Protein AF-0000000080857576 (afdb_homodimer)

Radius of gyration: 41.0 Å; Cα contacts (8 Å, |Δi|>4): 1758; chains: 2; bounding box: 141×109×127 Å

Sequence (1362 aa):
VTTAASSNSSLRTFVSGPEVLSAEVYWALDVMGNHGSFNSCNGKGQLFHLMFPDSNIASKFTCGEDKAAYLTTFGIAPHFSSLLLSKVKNASDYVLLFDESLNRPLQSKQLDVHVRFWDGDHVSTRFFDSHFLGHACADDLYKPLRTNCNTVGIHGILQLSMDGPNVNLKLFDMLSRDLEEETGSKLLYIGSCGLHVMHNAFKAGSNTTTWDIEHTLSCLYWLFKDSPARRDDYTKVTGSTVFPLRYCQHRWLENVTVLERAITIWPQIQTYVANVNASKLPHPKNKSFESVEKACTDPMFLVKANIFLSVAQECQPFLIKYQTDKPMLPFLADDLFTTLIHLLQRFTAVKLFSEDFKDRSNHKDASLINIGFVADKQLSELKVRKKVSEQDVLIVRKETKEFLVTALTKLLEKCPLKYTLVRNLAWLDPQKIKEKPSLCEKQLRLCLQIISSAGKVRENKCDTILNQFRDFAVICKTSEEASEWPTGAHSRLDTFFHAQLAKEHAFKDLWEIVQKVLLLSHGQASVERGFSVNKNITVTNMKERTLIAQRVIVDHLHHVGGVTNVGMTKELLQSAGCARQRYHAYLYEENKKREHTQQTKKRQVLQDEVDQMKMKRSKLQTNINALLTSADELAIEAEASDKISVLAKSNALRKAAKDKEQELKKYDKNIEKKTNEMKQLVTTAASSNSSLRTFVSGPEVLSAEVYWALDVMGNHGSFNSCNGKGQLFHLMFPDSNIASKFTCGEDKAAYLTTFGIAPHFSSLLLSKVKNASDYVLLFDESLNRPLQSKQLDVHVRFWDGDHVSTRFFDSHFLGHACADDLYKPLRTNCNTVGIHGILQLSMDGPNVNLKLFDMLSRDLEEETGSKLLYIGSCGLHVMHNAFKAGSNTTTWDIEHTLSCLYWLFKDSPARRDDYTKVTGSTVFPLRYCQHRWLENVTVLERAITIWPQIQTYVANVNASKLPHPKNKSFESVEKACTDPMFLVKANIFLSVAQECQPFLIKYQTDKPMLPFLADDLFTTLIHLLQRFTAVKLFSEDFKDRSNHKDASLINIGFVADKQLSELKVRKKVSEQDVLIVRKETKEFLVTALTKLLEKCPLKYTLVRNLAWLDPQKIKEKPSLCEKQLRLCLQIISSAGKVRENKCDTILNQFRDFAVICKTSEEASEWPTGAHSRLDTFFHAQLAKEHAFKDLWEIVQKVLLLSHGQASVERGFSVNKNITVTNMKERTLIAQRVIVDHLHHVGGVTNVGMTKELLQSAGCARQRYHAYLYEENKKREHTQQTKKRQVLQDEVDQMKMKRSKLQTNINALLTSADELAIEAEASDKISVLAKSNALRKAAKDKEQELKKYDKNIEKKTNEMKQL

Nearest PDB structures (foldseek):
  4d1q-assembly1_A-2  TM=6.466E-01  e=1.929E-08  Musca domestica
  8sjd-assembly1_A  TM=6.691E-01  e=4.372E-08  Musca domestica
  8sjd-assembly1_A  TM=6.931E-01  e=2.060E-08  Musca domestica
  4d1q-assembly1_A-2  TM=6.461E-01  e=1.974E-08  Musca domestica

Organism: Culter alburnus (NCBI:txid194366)

pLDDT: mean 89.02, std 11.21, range [24.23, 98.31]

InterPro domains:
  IPR012337 Ribonuclease H-like superfamily [SSF53098] (91-538)

Solvent-accessible surface area (backbone atoms only — not comparable to full-atom values): 72018 Å² total; per-residue (Å²): 133,82,80,75,78,74,76,78,72,79,76,75,76,79,73,53,74,65,55,41,50,51,26,46,50,53,48,45,45,43,36,48,68,61,42,50,60,50,70,65,28,49,64,42,30,62,45,38,26,69,42,31,69,74,20,68,45,30,64,67,36,78,44,34,31,67,56,38,46,34,30,39,45,46,4,46,19,53,47,53,51,51,52,49,48,53,50,52,53,70,27,74,50,34,24,42,35,48,51,73,44,78,35,64,69,72,44,28,28,34,34,41,34,30,39,27,33,63,60,86,58,34,65,45,76,41,71,70,50,68,45,78,39,43,66,72,50,39,69,64,53,40,52,59,52,51,50,53,35,58,72,62,42,64,85,29,53,43,32,76,40,37,60,73,51,67,51,49,50,51,32,49,51,54,51,37,52,53,39,31,72,72,70,64,28,47,60,56,77,56,64,40,25,50,58,57,41,50,51,51,11,51,50,56,7,58,64,71,40,90,75,58,58,70,57,42,43,37,23,51,20,57,56,48,53,77,27,22,42,55,45,39,50,44,26,69,76,58,68,47,89,80,74,60,45,78,63,51,92,84,43,71,84,48,48,55,60,34,49,54,47,43,64,70,45,40,68,48,50,49,51,46,51,51,37,31,75,68,64,76,37,82,73,82,87,47,70,35,51,54,48,48,51,54,49,66,70,41,88,55,42,66,35,54,50,37,30,53,44,45,57,46,61,59,51,43,60,60,49,61,68,58,60,49,80,65,57,52,51,42,52,43,40,61,53,50,49,52,47,50,48,58,59,46,57,32,42,28,81,67,62,88,89,46,84,54,72,79,38,69,86,54,40,51,54,59,87,63,40,59,53,43,69,69,20,49,53,50,49,50,51,35,43,74,67,63,74,48,54,72,64,54,54,49,50,55,35,46,42,49,48,51,22,49,51,45,17,49,52,49,31,64,72,63,36,38,69,76,29,67,59,41,62,29,34,40,44,71,34,56,64,44,28,51,74,38,44,71,59,24,50,52,23,45,52,56,37,48,51,54,40,29,73,26,56,77,41,64,72,83,48,51,62,56,27,53,50,34,44,53,54,45,38,56,49,42,59,71,34,66,69,44,67,38,58,63,81,42,100,43,81,43,61,48,47,45,49,38,73,68,29,69,83,34,77,84,30,48,66,39,37,53,53,49,53,54,59,53,49,50,69,62,52,61,46,65,59,55,51,48,55,57,51,46,71,58,58,63,50,79,85,57,52,67,67,51,52,47,19,50,49,42,43,38,44,50,30,64,71,60,69,33,66,86,60,59,75,90,43,71,67,52,52,49,35,37,68,45,2,63,60,49,42,52,51,48,52,52,51,48,50,50,48,49,53,47,47,51,50,48,47,53,39,43,54,47,44,49,53,42,47,52,50,48,52,52,46,51,52,52,51,49,50,35,53,50,31,48,50,51,18,49,52,29,40,52,48,17,70,71,66,72,40,67,69,43,38,52,52,17,50,50,32,46,50,51,30,51,54,50,49,55,53,46,52,52,50,52,52,52,42,50,53,48,52,50,52,49,71,72,102,136,81,82,76,79,76,73,79,71,78,78,74,76,81,72,51,73,64,54,38,48,50,25,46,50,54,48,44,46,43,36,49,66,62,43,50,60,52,71,64,27,51,65,41,30,62,45,37,26,69,42,30,69,74,18,67,44,30,64,66,36,78,44,36,31,67,53,39,46,34,30,40,43,46,4,46,19,53,47,54,51,52,52,50,49,53,50,50,54,70,27,76,48,35,24,41,34,47,51,73,46,78,35,64,69,74,44,29,26,33,35,41,33,31,40,28,31,61,60,86,56,34,66,44,76,42,70,69,47,69,47,78,39,45,66,70,49,38,68,63,53,40,52,60,52,50,50,52,35,59,72,62,40,66,84,29,54,45,33,75,38,37,61,73,49,70,51,50,50,51,32,49,51,53,51,37,51,51,40,32,73,72,70,64,29,47,59,57,76,55,64,40,27,51,59,59,41,51,50,51,11,50,51,55,7,58,65,71,40,90,74,57,57,68,59,40,42,36,23,50,20,57,57,45,54,75,28,23,41,56,47,39,52,44,26,69,75,57,70,48,91,80,73,61,46,80,62,52,90,85,43,71,84,47,48,57,62,33,48,52,48,45,64,70,44,38,68,49,50,49,50,46,50,52,36,31,73,68,65,76,38,82,72,82,87,47,70,34,53,53,50,48,52,54,49,64,70,38,88,56,43,66,35,54,49,36,30,54,44,47,56,46,61,59,52,43,58,60,49,60,68,59,59,48,79,65,57,53,50,42,52,43,38,60,55,49,50,51,46,50,47,59,59,44,56,30,41,27,81,66,63,88,89,47,85,53,74,79,39,70,86,53,40,51,55,59,87,63,41,59,52,44,68,69,21,47,52,49,50,51,52,34,44,74,69,64,75,48,53,72,64,54,54,50,47,54,35,46,42,50,46,50,22,48,52,44,18,50,54,49,29,64,72,64,36,39,66,76,29,67,60,41,60,28,33,40,43,72,34,57,62,44,29,50,75,38,44,70,60,23,50,53,23,43,51,56,38,48,51,54,41,30,73,26,55,76,43,63,72,85,47,52,62,56,25,55,52,34,44,56,54,45,38,56,49,42,60,72,34,65,70,44,66,38,59,63,82,44,98,43,80,42,61,49,47,45,48,39,73,68,27,67,83,35,75,84,28,48,67,40,38,54,53,50,52,56,59,53,49,51,68,60,52,61,42,65,57,55,52,49,55,57,49,44,70,59,58,64,50,78,84,57,53,69,66,51,51,48,20,49,49,44,44,38,44,50,29,64,70,60,70,32,65,85,59,58,76,90,41,72,68,52,53,50,36,37,68,44,1,63,60,48,42,52,52,48,52,50,51,50,52,51,47,47,54,49,46,52,51,47,47,53,40,44,52,47,45,49,53,41,47,52,49,48,51,54,45,52,51,52,50,50,51,34,51,50,32,46,50,52,19,50,52,30,41,53,48,17,70,71,65,72,41,68,69,44,38,52,51,19,50,50,33,46,52,53,29,52,53,50,48,54,52,47,52,53,50,51,52,51,43,49,51,49,52,52,54,50,71,71,103

Foldseek 3Di:
DPPPPPPPPPPPPPPDPLNLLVVLLLVLLVCLQQLHALQVQPPQLVVQCVVCVVDPSSVPRDRHSVLSLLLLLQFQLVVLLVVVLVQLLPFQAKEKEWDWDQQVLVRWIKIWIWIWGDDDLAIDIFTHFIDTHHDDALVNVLVVVVVSCVSNPVQRYAAYAAADDPRVVVNQVVSQVVSCVPPVFGHDDLFYFLLVLLLVLLVQLVVLDPLCLLVLLQLQQVVPPPPPVLLVLLCVQQVDNQGADHRDSVPLLCLLVRLVSCLVCVVSLLRSLVCCVVVVDPDPPDPSSVSNNVLSVDLCNSLLSVLSNVLSVLSNVLNVVQLDFFLCLLCNLVSVLVSLVVLLVQWFPDDDPPPCSLPPVRTDDLVRRDSDDVSVVSVVVCVVVVVDDPVRSSVSSVSSVSSSSSSSVSCVVRPSNVDLLSNLSNLLQLVCLQVPVPSSLVSLLSNCVVCVSSVNDPPVCSVLLSVLSVVVSVVSNPDPLSVCPPVDPHVGSSSVCCVVQVPDPSNVSNVSVVSSSSSDGNHDSVVVVLVVSSVSNDDNPDDSSSSRSSSSSNRVQVVQVHSVSDDPDPSSSVSSVCSVVVVVVVVVVVVVVVVVVVLVVLLVVLVVVLVVLVVVLVVLVVLLVVLLVVLVVLVVVCVVPVDVVSNVVSVVSNVVSVVSVVVSVVSVVVSVVSVVVSVVD/DPPPPPPPPPPPPPPDPLNLLVVLLLVLLVCLQQLHALQVQPPQLVVQCVVCVVDPSSVPRDRHSVLSLLLLLQFQLVVLLVVVLVQLLPFQAKEKEWDWDQQVLVRWIKIWIWIWGDDDLAIDIFTHFIDTHHDDALVNVLVVVVVSCVSNPVQRYAAYAAADDPRVVVNQVVSQVVSCVPHVFGHDDLFYFLLVLLLVLLVQLVVLDPLCLLVLLQLQQVVPPPPPVLLVLLCVQQVDNQGADHRDSVPLLCLLVRLVSCLVCVVSLLRSLVCCVVVVDPDPPDPSSVSNNVLSVDLCNSLLSVLSNVLSVLSNVLNVVQLDFFLDLLCNLVSVLVSLVVLLVQWFPDDDPPPCSLPPVRTDDLVRGDSDDVSVVSVVVCVVVVVDDPVRSSVSSVSSVSSSSSSSVSCVVRPSNVDLLSNLSNLLQLVCLQVPVPSSLVSLLSNCVSCVSSVNDPPVCSVLLSVLSVVVSVVSNVDPLSVCPPVDPHVGSSSVCCVVAVPDPSNVSNVSVVSSSSSDRSRDSPVVVLVVSSVSNDDNPDDSSSSRSSSSSNSVQVVQVHSVSDDPDPSSSVSSVCSVVVVVVVVVVVVVVVVVVVLVVLLVVLVVVLVVLVVVLVVLVVLLVVLLVVLVVLVVVCVVPVDVVSNVVSVVSNVVSVVSVVVSVVSVVVSVVSVVVSVVD

Secondary structure (DSSP, 8-state):
----------------HHHHHHHHHHHHHHHHHTT--GGGGTTHHHHHHHH-TT-HHHHH----HHHHHHHIIIIIHHHHHHHHHHHHHHSS-EEEEEEEEEETTTTEEEEEEEEEEEETTEEEEEEEEEEEESS--HHHHHHHHHHHHHHH-GGGEEEEE----HHHHHHHHHHHHHHHHHHS-------S-HHHHHHHHHHHHHHTSS--HHHHHHHHHHHHTT-HHHHHHHHHHH-----PPP--TT-GGGHHHHHHHHHHHHHHHHHHHHHHHTTSS----SHHHHHHHHHHH-TTHHHHHHHHHHHHHHHHHHHHHHSSSS--HHHHHHHHHHHHHHHHHTTB-PPTT-GGGG-GGGBPPGGG----HHHHHHHHHHHHTTSS-HHHHHHHHHHHHHHHHHHHHHHHHH-GGGSHHHHTGGGG-HHHHHH-HHHHHHHHHHHHHHHHHTTSS-GGGHHHHHHHHHHHHHHHHH-HHHHTTTTSS---HHHHHHHHHTT-GGGHHHHHHHHHHHH-----HHHHHHHHHHHHH--TT--HHHHHHHHHHHHHHHHHTSGGG----HHHHHHHHTHHHHHHHHHHHHHHHHHHHHHHHHHHHHHHHHHHHHHHHHHHHHHHHHHHHHHHHHHHHHHHHT-HHHHHHHHHHHHHHHHHHHHHHHHHHHHHHHHHHHHH-/----------------HHHHHHHHHHHHHHHHHTT--GGGGTTHHHHHHHH-TT-HHHHH----HHHHHHHIIIIIHHHHHHHHHHHHHHSS-EEEEEEEEEETTTTEEEEEEEEEEEETTEEEEEEEEEEEESS--HHHHHHHHHHHHHHH-GGGEEEEE----HHHHHHHHHHHHHHHHHHS-------S-HHHHHHHHHHHHHHTSS--HHHHHHHHHHHHTT-HHHHHHHHHHH-----PPP--TT-GGGHHHHHHHHHHHHHHHHHHHHHHHTTSS----SHHHHHHHHHHH-TTHHHHHHHHHHHHHHHHHHHHHTSSSS--HHHHHHHHHHHHHHHHTTTB-PPTT-GGGG-GGGBPPGGG----HHHHHHHHHHHHTTSS-HHHHHHHHHHHHHHHHHHHHHHHHH-GGGSHHHHTGGGG-HHHHHH-HHHHHHHHHHHHHHHHHTTSS-GGGHHHHHHHHHHHHHHHHH-HHHHTTTTSS---HHHHHHHHHTT-GGGHHHHHHHHHHHH-----HHHHHHHHHHHHH--TT--HHHHHHHHHHHHHHHHHTSGGG----HHHHHHHHTHHHHHHHHHHHHHHHHHHHHHHHHHHHHHHHHHHHHHHHHHHHHHHHHHHHHHHHHHHHHHHHT-HHHHHHHHHHHHHHHHHHHHHHHHHHHHHHHHHHHHH-

Structure (mmCIF, N/CA/C/O backbone):
data_AF-0000000080857576-model_v1
#
loop_
_entity.id
_entity.type
_entity.pdbx_description
1 polymer 'Uncharacterized protein'
#
loop_
_atom_site.group_PDB
_atom_site.id
_atom_site.type_symbol
_atom_site.label_atom_id
_atom_site.label_alt_id
_atom_site.label_comp_id
_atom_site.label_asym_id
_atom_site.label_entity_id
_atom_site.label_seq_id
_atom_site.pdbx_PDB_ins_code
_atom_site.Cartn_x
_atom_site.Cartn_y
_atom_site.Cartn_z
_atom_site.occupancy
_atom_site.B_iso_or_equiv
_atom_site.auth_seq_id
_atom_site.auth_comp_id
_atom_site.auth_asym_id
_atom_site.auth_atom_id
_atom_site.pdbx_PDB_model_num
ATOM 1 N N . VAL A 1 1 ? -77.75 -5.25 12.602 1 25.16 1 VAL A N 1
ATOM 2 C CA . VAL A 1 1 ? -76.688 -6.23 12.672 1 25.16 1 VAL A CA 1
ATOM 3 C C . VAL A 1 1 ? -75.375 -5.543 12.422 1 25.16 1 VAL A C 1
ATOM 5 O O . VAL A 1 1 ? -75.125 -5.008 11.336 1 25.16 1 VAL A O 1
ATOM 8 N N . THR A 1 2 ? -74.812 -4.836 13.344 1 27.95 2 THR A N 1
ATOM 9 C CA . THR A 1 2 ? -73.75 -3.861 13.406 1 27.95 2 THR A CA 1
ATOM 10 C C . THR A 1 2 ? -72.375 -4.508 13.031 1 27.95 2 THR A C 1
ATOM 12 O O . THR A 1 2 ? -72 -5.508 13.633 1 27.95 2 THR A O 1
ATOM 15 N N . THR A 1 3 ? -72 -4.434 11.695 1 27.64 3 THR A N 1
ATOM 16 C CA . THR A 1 3 ? -70.938 -5.117 11.008 1 27.64 3 THR A CA 1
ATOM 17 C C . THR A 1 3 ? -69.562 -4.812 11.672 1 27.64 3 THR A C 1
ATOM 19 O O . THR A 1 3 ? -69.188 -3.65 11.766 1 27.64 3 THR A O 1
ATOM 22 N N . ALA A 1 4 ? -69.125 -5.582 12.711 1 25.53 4 ALA A N 1
ATOM 23 C CA . ALA A 1 4 ? -67.938 -5.562 13.492 1 25.53 4 ALA A CA 1
ATOM 24 C C . ALA A 1 4 ? -66.688 -5.578 12.586 1 25.53 4 ALA A C 1
ATOM 26 O O . ALA A 1 4 ? -66.5 -6.523 11.812 1 25.53 4 ALA A O 1
ATOM 27 N N . ALA A 1 5 ? -66.25 -4.434 12.062 1 28.7 5 ALA A N 1
ATOM 28 C CA . ALA A 1 5 ? -65.062 -4.191 11.203 1 28.7 5 ALA A CA 1
ATOM 29 C C . ALA A 1 5 ? -63.812 -4.844 11.781 1 28.7 5 ALA A C 1
ATOM 31 O O . ALA A 1 5 ? -63.406 -4.555 12.906 1 28.7 5 ALA A O 1
ATOM 32 N N . SER A 1 6 ? -63.625 -6.207 11.516 1 28.27 6 SER A N 1
ATOM 33 C CA . SER A 1 6 ? -62.531 -7.031 11.969 1 28.27 6 SER A CA 1
ATOM 34 C C . SER A 1 6 ? -61.188 -6.328 11.75 1 28.27 6 SER A C 1
ATOM 36 O O . SER A 1 6 ? -60.906 -5.82 10.656 1 28.27 6 SER A O 1
ATOM 38 N N . SER A 1 7 ? -60.688 -5.621 12.719 1 28.7 7 SER A N 1
ATOM 39 C CA . SER A 1 7 ? -59.375 -4.996 12.836 1 28.7 7 SER A CA 1
ATOM 40 C C . SER A 1 7 ? -58.281 -5.934 12.367 1 28.7 7 SER A C 1
ATOM 42 O O . SER A 1 7 ? -58.094 -7.02 12.922 1 28.7 7 SER A O 1
ATOM 44 N N . ASN A 1 8 ? -58.125 -6.109 11.047 1 27.02 8 ASN A N 1
ATOM 45 C CA . ASN A 1 8 ? -57.062 -6.852 10.398 1 27.02 8 ASN A CA 1
ATOM 46 C C . ASN A 1 8 ? -55.719 -6.562 11.062 1 27.02 8 ASN A C 1
ATOM 48 O O . ASN A 1 8 ? -55.219 -5.438 11.008 1 27.02 8 ASN A O 1
ATOM 52 N N . SER A 1 9 ? -55.406 -7.062 12.242 1 30.61 9 SER A N 1
ATOM 53 C CA . SER A 1 9 ? -54.156 -7.09 12.969 1 30.61 9 SER A CA 1
ATOM 54 C C . SER A 1 9 ? -52.969 -7.375 12.039 1 30.61 9 SER A C 1
ATOM 56 O O . SER A 1 9 ? -53.031 -8.32 11.25 1 30.61 9 SER A O 1
ATOM 58 N N . SER A 1 10 ? -52.312 -6.371 11.539 1 32.59 10 SER A N 1
ATOM 59 C CA . SER A 1 10 ? -51.062 -6.348 10.773 1 32.59 10 SER A CA 1
ATOM 60 C C . SER A 1 10 ? -50.125 -7.453 11.219 1 32.59 10 SER A C 1
ATOM 62 O O . SER A 1 10 ? -49.719 -7.5 12.383 1 32.59 10 SER A O 1
ATOM 64 N N . LEU A 1 11 ? -50.25 -8.703 10.914 1 28.84 11 LEU A N 1
ATOM 65 C CA . LEU A 1 11 ? -49.375 -9.844 11.141 1 28.84 11 LEU A CA 1
ATOM 66 C C . LEU A 1 11 ? -47.906 -9.445 10.969 1 28.84 11 LEU A C 1
ATOM 68 O O . LEU A 1 11 ? -47.469 -9.195 9.852 1 28.84 11 LEU A O 1
ATOM 72 N N . ARG A 1 12 ? -47.281 -8.656 11.758 1 38.19 12 ARG A N 1
ATOM 73 C CA . ARG A 1 12 ? -45.844 -8.539 11.891 1 38.19 12 ARG A CA 1
ATOM 74 C C . ARG A 1 12 ? -45.156 -9.883 11.656 1 38.19 12 ARG A C 1
ATOM 76 O O . ARG A 1 12 ? -45.406 -10.852 12.383 1 38.19 12 ARG A O 1
ATOM 83 N N . THR A 1 13 ? -44.844 -10.352 10.477 1 40.16 13 THR A N 1
ATOM 84 C CA . THR A 1 13 ? -44.125 -11.562 10.078 1 40.16 13 THR A CA 1
ATOM 85 C C . THR A 1 13 ? -42.938 -11.812 11 1 40.16 13 THR A C 1
ATOM 87 O O . THR A 1 13 ? -42.094 -10.938 11.172 1 40.16 13 THR A O 1
ATOM 90 N N . PHE A 1 14 ? -42.969 -12.633 11.969 1 42.06 14 PHE A N 1
ATOM 91 C CA . PHE A 1 14 ? -41.969 -13.133 12.922 1 42.06 14 PHE A CA 1
ATOM 92 C C . PHE A 1 14 ? -40.688 -13.547 12.211 1 42.06 14 PHE A C 1
ATOM 94 O O . PHE A 1 14 ? -40.719 -14.422 11.344 1 42.06 14 PHE A O 1
ATOM 101 N N . VAL A 1 15 ? -39.875 -12.633 11.836 1 58.25 15 VAL A N 1
ATOM 102 C CA . VAL A 1 15 ? -38.562 -12.922 11.32 1 58.25 15 VAL A CA 1
ATOM 103 C C . VAL A 1 15 ? -37.812 -13.844 12.289 1 58.25 15 VAL A C 1
ATOM 105 O O . VAL A 1 15 ? -37.688 -13.539 13.477 1 58.25 15 VAL A O 1
ATOM 108 N N . SER A 1 16 ? -37.688 -15.102 11.898 1 61.91 16 SER A N 1
ATOM 109 C CA . SER A 1 16 ? -37.062 -16.156 12.695 1 61.91 16 SER A CA 1
ATOM 110 C C . SER A 1 16 ? -35.531 -15.977 12.719 1 61.91 16 SER A C 1
ATOM 112 O O . SER A 1 16 ? -34.969 -15.258 11.898 1 61.91 16 SER A O 1
ATOM 114 N N . GLY A 1 17 ? -34.812 -16.453 13.711 1 73.38 17 GLY A N 1
ATOM 115 C CA . GLY A 1 17 ? -33.406 -16.516 14.023 1 73.38 17 GLY A CA 1
ATOM 116 C C . GLY A 1 17 ? -32.531 -16.891 12.836 1 73.38 17 GLY A C 1
ATOM 117 O O . GLY A 1 17 ? -31.562 -16.203 12.508 1 73.38 17 GLY A O 1
ATOM 118 N N . PRO A 1 18 ? -33.094 -17.734 12.008 1 85.25 18 PRO A N 1
ATOM 119 C CA . PRO A 1 18 ? -32.281 -18.188 10.883 1 85.25 18 PRO A CA 1
ATOM 120 C C . PRO A 1 18 ? -32.219 -17.172 9.742 1 85.25 18 PRO A C 1
AT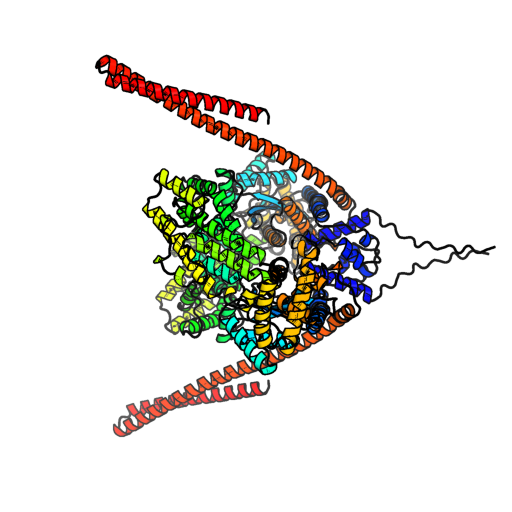OM 122 O O . PRO A 1 18 ? -31.234 -17.109 9.016 1 85.25 18 PRO A O 1
ATOM 125 N N . GLU A 1 19 ? -33.25 -16.375 9.609 1 91 19 GLU A N 1
ATOM 126 C CA . GLU A 1 19 ? -33.25 -15.398 8.531 1 91 19 GLU A CA 1
ATOM 127 C C . GLU A 1 19 ? -32.25 -14.273 8.805 1 91 19 GLU A C 1
ATOM 129 O O . GLU A 1 19 ? -31.578 -13.812 7.887 1 91 19 GLU A O 1
ATOM 134 N N . VAL A 1 20 ? -32.188 -13.891 10 1 94.69 20 VAL A N 1
ATOM 135 C CA . VAL A 1 20 ? -31.234 -12.859 10.375 1 94.69 20 VAL A CA 1
ATOM 136 C C . VAL A 1 20 ? -29.812 -13.391 10.211 1 94.69 20 VAL A C 1
ATOM 138 O O . VAL A 1 20 ? -28.922 -12.688 9.703 1 94.69 20 VAL A O 1
ATOM 141 N N . LEU A 1 21 ? -29.641 -14.633 10.594 1 95.31 21 LEU A N 1
ATOM 142 C CA . LEU A 1 21 ? -28.328 -15.258 10.453 1 95.31 21 LEU A CA 1
ATOM 143 C C . LEU A 1 21 ? -27.938 -15.359 8.984 1 95.31 21 LEU A C 1
ATOM 145 O O . LEU A 1 21 ? -26.766 -15.172 8.633 1 95.31 21 LEU A O 1
ATOM 149 N N . SER A 1 22 ? -28.875 -15.68 8.164 1 96.56 22 SER A N 1
ATOM 150 C CA . SER A 1 22 ? -28.625 -15.75 6.73 1 96.56 22 SER A CA 1
ATOM 151 C C . SER A 1 22 ? -28.141 -14.406 6.191 1 96.56 22 SER A C 1
ATOM 153 O O . SER A 1 22 ? -27.219 -14.352 5.387 1 96.56 22 SER A O 1
ATOM 155 N N . ALA A 1 23 ? -28.781 -13.367 6.625 1 97 23 ALA A N 1
ATOM 156 C CA . ALA A 1 23 ? -28.375 -12.023 6.207 1 97 23 ALA A CA 1
ATOM 157 C C . ALA A 1 23 ? -26.953 -11.703 6.676 1 97 23 ALA A C 1
ATOM 159 O O . ALA A 1 23 ? -26.172 -11.117 5.93 1 97 23 ALA A O 1
ATOM 160 N N . GLU A 1 24 ? -26.656 -12.125 7.852 1 97.31 24 GLU A N 1
ATOM 161 C CA . GLU A 1 24 ? -25.344 -11.867 8.414 1 97.31 24 GLU A CA 1
ATOM 162 C C . GLU A 1 24 ? -24.266 -12.656 7.672 1 97.31 24 GLU A C 1
ATOM 164 O O . GLU A 1 24 ? -23.156 -12.148 7.449 1 97.31 24 GLU A O 1
ATOM 169 N N . VAL A 1 25 ? -24.547 -13.867 7.293 1 97.56 25 VAL A N 1
ATOM 170 C CA . VAL A 1 25 ? -23.609 -14.695 6.543 1 97.56 25 VAL A CA 1
ATOM 171 C C . VAL A 1 25 ? -23.359 -14.086 5.168 1 97.56 25 VAL A C 1
ATOM 173 O O . VAL A 1 25 ? -22.219 -13.984 4.723 1 97.56 25 VAL A O 1
ATOM 176 N N . TYR A 1 26 ? -24.422 -13.633 4.566 1 97.62 26 TYR A N 1
ATOM 177 C CA . TYR A 1 26 ? -24.281 -12.977 3.273 1 97.62 26 TYR A CA 1
ATOM 178 C C . TYR A 1 26 ? -23.375 -11.75 3.389 1 97.62 26 TYR A C 1
ATOM 180 O O . TYR A 1 26 ? -22.516 -11.516 2.533 1 97.62 26 TYR A O 1
ATOM 188 N N . TRP A 1 27 ? -23.578 -11.008 4.41 1 97.06 27 TRP A N 1
ATOM 189 C CA . TRP A 1 27 ? -22.797 -9.781 4.605 1 97.06 27 TRP A CA 1
ATOM 190 C C . TRP A 1 27 ? -21.328 -10.109 4.836 1 97.06 27 TRP A C 1
ATOM 192 O O . TRP A 1 27 ? -20.453 -9.484 4.242 1 97.06 27 TRP A O 1
ATOM 202 N N . ALA A 1 28 ? -21.094 -11.078 5.68 1 97.19 28 ALA A N 1
ATOM 203 C CA . ALA A 1 28 ? -19.719 -11.492 5.945 1 97.19 28 ALA A CA 1
ATOM 204 C C . ALA A 1 28 ? -19.031 -11.945 4.664 1 97.19 28 ALA A C 1
ATOM 206 O O . ALA A 1 28 ? -17.859 -11.609 4.426 1 97.19 28 ALA A O 1
ATOM 207 N N . LEU A 1 29 ? -19.734 -12.68 3.854 1 97.69 29 LEU A N 1
ATOM 208 C CA . LEU A 1 29 ? -19.188 -13.156 2.584 1 97.69 29 LEU A CA 1
ATOM 209 C C . LEU A 1 29 ? -18.875 -11.984 1.66 1 97.69 29 LEU A C 1
ATOM 211 O O . LEU A 1 29 ? -17.844 -12 0.977 1 97.69 29 LEU A O 1
ATOM 215 N N . ASP A 1 30 ? -19.734 -11.039 1.688 1 96 30 ASP A N 1
ATOM 216 C CA . ASP A 1 30 ? -19.531 -9.883 0.82 1 96 30 ASP A CA 1
ATOM 217 C C . ASP A 1 30 ? -18.312 -9.078 1.247 1 96 30 ASP A C 1
ATOM 219 O O . ASP A 1 30 ? -17.547 -8.602 0.403 1 96 30 ASP A O 1
ATOM 223 N N . VAL A 1 31 ? -18.203 -8.867 2.533 1 94.62 31 VAL A N 1
ATOM 224 C CA . VAL A 1 31 ? -17.047 -8.148 3.059 1 94.62 31 VAL A CA 1
ATOM 225 C C . VAL A 1 31 ? -15.766 -8.852 2.641 1 94.62 31 VAL A C 1
ATOM 227 O O . VAL A 1 31 ? -14.797 -8.203 2.229 1 94.62 31 VAL A O 1
ATOM 230 N N . MET A 1 32 ? -15.75 -10.164 2.666 1 94.44 32 MET A N 1
ATOM 231 C CA . MET A 1 32 ? -14.57 -10.93 2.281 1 94.44 32 MET A CA 1
ATOM 232 C C . MET A 1 32 ? -14.367 -10.898 0.77 1 94.44 32 MET A C 1
ATOM 234 O O . MET A 1 32 ? -13.234 -10.781 0.294 1 94.44 32 MET A O 1
ATOM 238 N N . GLY A 1 33 ? -15.438 -11.023 0.051 1 93 33 GLY A N 1
ATOM 239 C CA . GLY A 1 33 ? -15.352 -11.008 -1.401 1 93 33 GLY A CA 1
ATOM 240 C C . GLY A 1 33 ? -14.805 -9.711 -1.956 1 93 33 GLY A C 1
ATOM 241 O O . GLY A 1 33 ? -14.109 -9.711 -2.979 1 93 33 GLY A O 1
ATOM 242 N N . ASN A 1 34 ? -15.109 -8.664 -1.25 1 90.88 34 ASN A N 1
ATOM 243 C CA . ASN A 1 34 ? -14.633 -7.352 -1.674 1 90.88 34 ASN A CA 1
ATOM 244 C C . ASN A 1 34 ? -13.344 -6.961 -0.957 1 90.88 34 ASN A C 1
ATOM 246 O O . ASN A 1 34 ? -12.891 -5.82 -1.053 1 90.88 34 ASN A O 1
ATOM 250 N N . HIS A 1 35 ? -12.836 -7.844 -0.229 1 89.12 35 HIS A N 1
ATOM 251 C CA . HIS A 1 35 ? -11.586 -7.664 0.492 1 89.12 35 HIS A CA 1
ATOM 252 C C . HIS A 1 35 ? -11.672 -6.508 1.479 1 89.12 35 HIS A C 1
ATOM 254 O O . HIS A 1 35 ? -10.727 -5.73 1.624 1 89.12 35 HIS A O 1
ATOM 260 N N . GLY A 1 36 ? -12.82 -6.41 2.119 1 87.38 36 GLY A N 1
ATOM 261 C CA . GLY A 1 36 ? -13.016 -5.363 3.107 1 87.38 36 GLY A CA 1
ATOM 262 C C . GLY A 1 36 ? -12.5 -5.73 4.484 1 87.38 36 GLY A C 1
ATOM 263 O O . GLY A 1 36 ? -12.25 -6.906 4.766 1 87.38 36 GLY A O 1
ATOM 264 N N . SER A 1 37 ? -12.328 -4.711 5.293 1 88.12 37 SER A N 1
ATOM 265 C CA . SER A 1 37 ? -11.93 -4.918 6.68 1 88.12 37 SER A CA 1
ATOM 266 C C . SER A 1 37 ? -13.125 -5.258 7.555 1 88.12 37 SER A C 1
ATOM 268 O O . SER A 1 37 ? -14.25 -4.84 7.27 1 88.12 37 SER A O 1
ATOM 270 N N . PHE A 1 38 ? -12.836 -5.965 8.609 1 92.5 38 PHE A N 1
ATOM 271 C CA . PHE A 1 38 ? -13.906 -6.262 9.547 1 92.5 38 PHE A CA 1
ATOM 272 C C . PHE A 1 38 ? -14.414 -4.984 10.211 1 92.5 38 PHE A C 1
ATOM 274 O O . PHE A 1 38 ? -15.57 -4.914 10.625 1 92.5 38 PHE A O 1
ATOM 281 N N . ASN A 1 39 ? -13.547 -4.008 10.305 1 89.81 39 ASN A N 1
ATOM 282 C CA . ASN A 1 39 ? -13.914 -2.734 10.914 1 89.81 39 ASN A CA 1
ATOM 283 C C . ASN A 1 39 ? -15.047 -2.059 10.141 1 89.81 39 ASN A C 1
ATOM 285 O O . ASN A 1 39 ? -15.812 -1.276 10.711 1 89.81 39 ASN A O 1
ATOM 289 N N . SER A 1 40 ? -15.18 -2.354 8.898 1 90.12 40 SER A N 1
ATOM 290 C CA . SER A 1 40 ? -16.219 -1.748 8.062 1 90.12 40 SER A CA 1
ATOM 291 C C . SER A 1 40 ? -17.594 -2.258 8.438 1 90.12 40 SER A C 1
ATOM 293 O O . SER A 1 40 ? -18.609 -1.685 8.023 1 90.12 40 SER A O 1
ATOM 295 N N . CYS A 1 41 ? -17.594 -3.27 9.211 1 94.56 41 CYS A N 1
ATOM 296 C CA . CYS A 1 41 ? -18.875 -3.857 9.609 1 94.56 41 CYS A CA 1
ATOM 297 C C . CYS A 1 41 ? -19.5 -3.072 10.75 1 94.56 41 CYS A C 1
ATOM 299 O O . CYS A 1 41 ? -20.688 -3.234 11.039 1 94.56 41 CYS A O 1
ATOM 301 N N . ASN A 1 42 ? -18.688 -2.256 11.383 1 92.69 42 ASN A N 1
ATOM 302 C CA . ASN A 1 42 ? -19.219 -1.486 12.5 1 92.69 42 ASN A CA 1
ATOM 303 C C . ASN A 1 42 ? -20.312 -0.517 12.047 1 92.69 42 ASN A C 1
ATOM 305 O O . ASN A 1 42 ? -20.172 0.139 11.016 1 92.69 42 ASN A O 1
ATOM 309 N N . GLY A 1 43 ? -21.391 -0.485 12.797 1 91.62 43 GLY A N 1
ATOM 310 C CA . GLY A 1 43 ? -22.469 0.454 12.555 1 91.62 43 GLY A CA 1
ATOM 311 C C . GLY A 1 43 ? -23.391 0.016 11.438 1 91.62 43 GLY A C 1
ATOM 312 O O . GLY A 1 43 ? -24.312 0.744 11.07 1 91.62 43 GLY A O 1
ATOM 313 N N . LYS A 1 44 ? -23.156 -1.165 10.859 1 94.38 44 LYS A N 1
ATOM 314 C CA . LYS A 1 44 ? -23.969 -1.608 9.719 1 94.38 44 LYS A CA 1
ATOM 315 C C . LYS A 1 44 ? -25.391 -1.938 10.148 1 94.38 44 LYS A C 1
ATOM 317 O O . LYS A 1 44 ? -26.328 -1.778 9.367 1 94.38 44 LYS A O 1
ATOM 322 N N . GLY A 1 45 ? -25.531 -2.422 11.375 1 94 45 GLY A N 1
ATOM 323 C CA . GLY A 1 45 ? -26.875 -2.67 11.867 1 94 45 GLY A CA 1
ATOM 324 C C . GLY A 1 45 ? -27.766 -1.442 11.82 1 94 45 GLY A C 1
ATOM 325 O O . GLY A 1 45 ? -28.875 -1.495 11.289 1 94 45 GLY A O 1
ATOM 326 N N . GLN A 1 46 ? -27.25 -0.367 12.305 1 94.81 46 GLN A N 1
ATOM 327 C CA . GLN A 1 46 ? -27.984 0.891 12.281 1 94.81 46 GLN A CA 1
ATOM 328 C C . GLN A 1 46 ? -28.172 1.394 10.852 1 94.81 46 GLN A C 1
ATOM 330 O O . GLN A 1 46 ? -29.234 1.902 10.5 1 94.81 46 GLN A O 1
ATOM 335 N N . LEU A 1 47 ? -27.188 1.235 10.07 1 96.5 47 LEU A N 1
ATOM 336 C CA . LEU A 1 47 ? -27.25 1.703 8.695 1 96.5 47 LEU A CA 1
ATOM 337 C C . LEU A 1 47 ? -28.328 0.971 7.914 1 96.5 47 LEU A C 1
ATOM 339 O O . LEU A 1 47 ? -29.125 1.599 7.207 1 96.5 47 LEU A O 1
ATOM 343 N N . PHE A 1 48 ? -28.359 -0.378 8.047 1 96.94 48 PHE A N 1
ATOM 344 C CA . PHE A 1 48 ? -29.359 -1.156 7.316 1 96.94 48 PHE A CA 1
ATOM 345 C C . PHE A 1 48 ? -30.766 -0.83 7.797 1 96.94 48 PHE A C 1
ATOM 347 O O . PHE A 1 48 ? -31.719 -0.844 7.008 1 96.94 48 PHE A O 1
ATOM 354 N N . HIS A 1 49 ? -30.875 -0.532 9.031 1 95.56 49 HIS A N 1
ATOM 355 C CA . HIS A 1 49 ? -32.188 -0.108 9.547 1 95.56 49 HIS A CA 1
ATOM 356 C C . HIS A 1 49 ? -32.625 1.188 8.891 1 95.56 49 HIS A C 1
ATOM 358 O O . HIS A 1 49 ? -33.812 1.355 8.594 1 95.56 49 HIS A O 1
ATOM 364 N N . LEU A 1 50 ? -31.688 2.088 8.656 1 95.81 50 LEU A N 1
ATOM 365 C CA . LEU A 1 50 ? -31.984 3.373 8.039 1 95.81 50 LEU A CA 1
ATOM 366 C C . LEU A 1 50 ? -32.281 3.209 6.551 1 95.81 50 LEU A C 1
ATOM 368 O O . LEU A 1 50 ? -33.125 3.887 5.996 1 95.81 50 LEU A O 1
ATOM 372 N N . MET A 1 51 ? -31.578 2.289 5.93 1 96.31 51 MET A N 1
ATOM 373 C CA . MET A 1 51 ? -31.719 2.068 4.492 1 96.31 51 MET A CA 1
ATOM 374 C C . MET A 1 51 ? -33.031 1.349 4.18 1 96.31 51 MET A C 1
ATOM 376 O O . MET A 1 51 ? -33.688 1.656 3.186 1 96.31 51 MET A O 1
ATOM 380 N N . PHE A 1 52 ? -33.312 0.337 5.074 1 96.56 52 PHE A N 1
ATOM 381 C CA . PHE A 1 52 ? -34.469 -0.51 4.848 1 96.56 52 PHE A CA 1
ATOM 382 C C . PHE A 1 52 ? -35.406 -0.517 6.066 1 96.56 52 PHE A C 1
ATOM 384 O O . PHE A 1 52 ? -35.594 -1.561 6.691 1 96.56 52 PHE A O 1
ATOM 391 N N . PRO A 1 53 ? -36.031 0.581 6.25 1 94.38 53 PRO A N 1
ATOM 392 C CA . PRO A 1 53 ? -36.906 0.669 7.426 1 94.38 53 PRO A CA 1
ATOM 393 C C . PRO A 1 53 ? -38.125 -0.262 7.336 1 94.38 53 PRO A C 1
ATOM 395 O O . PRO A 1 53 ? -38.75 -0.557 8.352 1 94.38 53 PRO A O 1
ATOM 398 N N . ASP A 1 54 ? -38.469 -0.767 6.211 1 93.31 54 ASP A N 1
ATOM 399 C CA . ASP A 1 54 ? -39.625 -1.631 5.992 1 93.31 54 ASP A CA 1
ATOM 400 C C . ASP A 1 54 ? -39.281 -3.094 6.254 1 93.31 54 ASP A C 1
ATOM 402 O O . ASP A 1 54 ? -40.125 -3.98 6.07 1 93.31 54 ASP A O 1
ATOM 406 N N . SER A 1 55 ? -38.031 -3.342 6.676 1 94.62 55 SER A N 1
ATOM 407 C CA . SER A 1 55 ? -37.594 -4.719 6.879 1 94.62 55 SER A CA 1
ATOM 408 C C . SER A 1 55 ? -37.406 -5.035 8.359 1 94.62 55 SER A C 1
ATOM 410 O O . SER A 1 55 ? -36.688 -4.336 9.07 1 94.62 55 SER A O 1
ATOM 412 N N . ASN A 1 56 ? -37.938 -6.141 8.758 1 94.25 56 ASN A N 1
ATOM 413 C CA . ASN A 1 56 ? -37.75 -6.617 10.117 1 94.25 56 ASN A CA 1
ATOM 414 C C . ASN A 1 56 ? -36.375 -7.285 10.289 1 94.25 56 ASN A C 1
ATOM 416 O O . ASN A 1 56 ? -35.781 -7.223 11.367 1 94.25 56 ASN A O 1
ATOM 420 N N . ILE A 1 57 ? -35.969 -7.906 9.266 1 95.69 57 ILE A N 1
ATOM 421 C CA . ILE A 1 57 ? -34.656 -8.547 9.305 1 95.69 57 ILE A CA 1
ATOM 422 C C . ILE A 1 57 ? -33.562 -7.488 9.492 1 95.69 57 ILE A C 1
ATOM 424 O O . ILE A 1 57 ? -32.656 -7.668 10.305 1 95.69 57 ILE A O 1
ATOM 428 N N . ALA A 1 58 ? -33.719 -6.395 8.812 1 95.81 58 ALA A N 1
ATOM 429 C CA . ALA A 1 58 ? -32.75 -5.305 8.906 1 95.81 58 ALA A CA 1
ATOM 430 C C . ALA A 1 58 ? -32.719 -4.715 10.312 1 95.81 58 ALA A C 1
ATOM 432 O O . ALA A 1 58 ? -31.641 -4.34 10.812 1 95.81 58 ALA A O 1
ATOM 433 N N . SER A 1 59 ? -33.781 -4.625 10.945 1 94.44 59 SER A N 1
ATOM 434 C CA . SER A 1 59 ? -33.875 -4.035 12.273 1 94.44 59 SER A CA 1
ATOM 435 C C . SER A 1 59 ? -33.219 -4.918 13.312 1 94.44 59 SER A C 1
ATOM 437 O O . SER A 1 59 ? -32.719 -4.422 14.344 1 94.44 59 SER A O 1
ATOM 439 N N . LYS A 1 60 ? -33.156 -6.168 13.008 1 93.94 60 LYS A N 1
ATOM 440 C CA . LYS A 1 60 ? -32.594 -7.105 13.969 1 93.94 60 LYS A CA 1
ATOM 441 C C . LYS A 1 60 ? -31.141 -7.465 13.594 1 93.94 60 LYS A C 1
ATOM 443 O O . LYS A 1 60 ? -30.484 -8.219 14.312 1 93.94 60 LYS A O 1
ATOM 448 N N . PHE A 1 61 ? -30.688 -6.969 12.523 1 95.56 61 PHE A N 1
ATOM 449 C CA . PHE A 1 61 ? -29.344 -7.266 12.039 1 95.56 61 PHE A CA 1
ATOM 450 C C . PHE A 1 61 ? -28.281 -6.754 13.008 1 95.56 61 PHE A C 1
ATOM 452 O O . PHE A 1 61 ? -28.312 -5.586 13.406 1 95.56 61 PHE A O 1
ATOM 459 N N . THR A 1 62 ? -27.406 -7.66 13.492 1 90.88 62 THR A N 1
ATOM 460 C CA . THR A 1 62 ? -26.344 -7.266 14.414 1 90.88 62 THR A CA 1
ATOM 461 C C . THR A 1 62 ? -25.016 -7.91 14.023 1 90.88 62 THR A C 1
ATOM 463 O O . THR A 1 62 ? -24.812 -9.109 14.234 1 90.88 62 THR A O 1
ATOM 466 N N . CYS A 1 63 ? -24.297 -7.426 13.078 1 92.94 63 CYS A N 1
ATOM 467 C CA . CYS A 1 63 ? -23.016 -7.992 12.688 1 92.94 63 CYS A CA 1
ATOM 468 C C . CYS A 1 63 ? -21.922 -6.926 12.688 1 92.94 63 CYS A C 1
ATOM 470 O O . CYS A 1 63 ? -21.594 -6.363 11.648 1 92.94 63 CYS A O 1
ATOM 472 N N . GLY A 1 64 ? -21.391 -6.75 13.875 1 93.12 64 GLY A N 1
ATOM 473 C CA . GLY A 1 64 ? -20.281 -5.816 14.008 1 93.12 64 GLY A CA 1
ATOM 474 C C . GLY A 1 64 ? -18.938 -6.438 13.672 1 93.12 64 GLY A C 1
ATOM 475 O O . GLY A 1 64 ? -18.891 -7.52 13.086 1 93.12 64 GLY A O 1
ATOM 476 N N . GLU A 1 65 ? -17.922 -5.832 14 1 94.12 65 GLU A N 1
ATOM 477 C CA . GLU A 1 65 ? -16.562 -6.242 13.672 1 94.12 65 GLU A CA 1
ATOM 478 C C . GLU A 1 65 ? -16.234 -7.602 14.281 1 94.12 65 GLU A C 1
ATOM 480 O O . GLU A 1 65 ? -15.797 -8.516 13.586 1 94.12 65 GLU A O 1
ATOM 485 N N . ASP A 1 66 ? -16.484 -7.75 15.562 1 93.38 66 ASP A N 1
ATOM 486 C CA . ASP A 1 66 ? -16.125 -8.969 16.281 1 93.38 66 ASP A CA 1
ATOM 487 C C . ASP A 1 66 ? -16.953 -10.156 15.797 1 93.38 66 ASP A C 1
ATOM 489 O O . ASP A 1 66 ? -16.422 -11.242 15.578 1 93.38 66 ASP A O 1
ATOM 493 N N . LYS A 1 67 ? -18.219 -9.969 15.711 1 94.5 67 LYS A N 1
ATOM 494 C CA . LYS A 1 67 ? -19.094 -11.055 15.25 1 94.5 67 LYS A CA 1
ATOM 495 C C . LYS A 1 67 ? -18.734 -11.461 13.82 1 94.5 67 LYS A C 1
ATOM 497 O O . LYS A 1 67 ? -18.688 -12.656 13.508 1 94.5 67 LYS A O 1
ATOM 502 N N . ALA A 1 68 ? -18.516 -10.461 12.914 1 96.44 68 ALA A N 1
ATOM 503 C CA . ALA A 1 68 ? -18.109 -10.766 11.547 1 96.44 68 ALA A CA 1
ATOM 504 C C . ALA A 1 68 ? -16.812 -11.57 11.516 1 96.44 68 ALA A C 1
ATOM 506 O O . ALA A 1 68 ? -16.672 -12.492 10.703 1 96.44 68 ALA A O 1
ATOM 507 N N . ALA A 1 69 ? -15.93 -11.227 12.375 1 95.69 69 ALA A N 1
ATOM 508 C CA . ALA A 1 69 ? -14.625 -11.891 12.422 1 95.69 69 ALA A CA 1
ATOM 509 C C . ALA A 1 69 ? -14.766 -13.352 12.836 1 95.69 69 ALA A C 1
ATOM 511 O O . ALA A 1 69 ? -14.242 -14.25 12.172 1 95.69 69 ALA A O 1
ATOM 512 N N . TYR A 1 70 ? -15.461 -13.578 13.984 1 96 70 TYR A N 1
ATOM 513 C CA . TYR A 1 70 ? -15.547 -14.969 14.406 1 96 70 TYR A CA 1
ATOM 514 C C . TYR A 1 70 ? -16.484 -15.766 13.5 1 96 70 TYR A C 1
ATOM 516 O O . TYR A 1 70 ? -16.312 -16.969 13.328 1 96 70 TYR A O 1
ATOM 524 N N . LEU A 1 71 ? -17.5 -15.133 12.93 1 96.88 71 LEU A N 1
ATOM 525 C CA . LEU A 1 71 ? -18.375 -15.797 11.969 1 96.88 71 LEU A CA 1
ATOM 526 C C . LEU A 1 71 ? -17.578 -16.297 10.766 1 96.88 71 LEU A C 1
ATOM 528 O O . LEU A 1 71 ? -17.797 -17.422 10.297 1 96.88 71 LEU A O 1
ATOM 532 N N . THR A 1 72 ? -16.719 -15.477 10.273 1 97.19 72 THR A N 1
ATOM 533 C CA . THR A 1 72 ? -15.898 -15.789 9.109 1 97.19 72 THR A CA 1
ATOM 534 C C . THR A 1 72 ? -14.891 -16.891 9.445 1 97.19 72 THR A C 1
ATOM 536 O O . THR A 1 72 ? -14.781 -17.875 8.727 1 97.19 72 THR A O 1
ATOM 539 N N . THR A 1 73 ? -14.172 -16.75 10.562 1 97.44 73 THR A N 1
ATOM 540 C CA . THR A 1 73 ? -13.016 -17.578 10.883 1 97.44 73 THR A CA 1
ATOM 541 C C . THR A 1 73 ? -13.453 -18.938 11.453 1 97.44 73 THR A C 1
ATOM 543 O O . THR A 1 73 ? -12.82 -19.953 11.195 1 97.44 73 THR A O 1
ATOM 546 N N . PHE A 1 74 ? -14.578 -18.938 12.227 1 97.44 74 PHE A N 1
ATOM 547 C CA . PHE A 1 74 ? -14.922 -20.141 12.969 1 97.44 74 PHE A CA 1
ATOM 548 C C . PHE A 1 74 ? -16.234 -20.734 12.484 1 97.44 74 PHE A C 1
ATOM 550 O O . PHE A 1 74 ? -16.641 -21.812 12.914 1 97.44 74 PHE A O 1
ATOM 557 N N . GLY A 1 75 ? -16.875 -20.062 11.609 1 97.94 75 GLY A N 1
ATOM 558 C CA . GLY A 1 75 ? -18.156 -20.562 11.117 1 97.94 75 GLY A CA 1
ATOM 559 C C . GLY A 1 75 ? -18.141 -20.875 9.633 1 97.94 75 GLY A C 1
ATOM 560 O O . GLY A 1 75 ? -18.234 -22.031 9.234 1 97.94 75 GLY A O 1
ATOM 561 N N . ILE A 1 76 ? -17.875 -19.859 8.828 1 98.31 76 ILE A N 1
ATOM 562 C CA . ILE A 1 76 ? -18.031 -19.953 7.379 1 98.31 76 ILE A CA 1
ATOM 563 C C . ILE A 1 76 ? -16.844 -20.688 6.777 1 98.31 76 ILE A C 1
ATOM 565 O O . ILE A 1 76 ? -17 -21.641 6.012 1 98.31 76 ILE A O 1
ATOM 569 N N . ALA A 1 77 ? -15.641 -20.25 7.121 1 98.31 77 ALA A N 1
ATOM 570 C CA . ALA A 1 77 ? -14.422 -20.797 6.543 1 98.31 77 ALA A CA 1
ATOM 571 C C . ALA A 1 77 ? -14.312 -22.297 6.828 1 98.31 77 ALA A C 1
ATOM 573 O O . ALA A 1 77 ? -14.039 -23.094 5.922 1 98.31 77 ALA A O 1
ATOM 574 N N . PRO A 1 78 ? -14.547 -22.719 8.102 1 97.25 78 PRO A N 1
ATOM 575 C CA . PRO A 1 78 ? -14.461 -24.156 8.367 1 97.25 78 PRO A CA 1
ATOM 576 C C . PRO A 1 78 ? -15.453 -24.953 7.527 1 97.25 78 PRO A C 1
ATOM 578 O O . PRO A 1 78 ? -15.141 -26.078 7.094 1 97.25 78 PRO A O 1
ATOM 581 N N . HIS A 1 79 ? -16.578 -24.422 7.332 1 97.94 79 HIS A N 1
ATOM 582 C CA . HIS A 1 79 ? -17.562 -25.125 6.504 1 97.94 79 HIS A CA 1
ATOM 583 C C . HIS A 1 79 ? -17.062 -25.266 5.07 1 97.94 79 HIS A C 1
ATOM 585 O O . HIS A 1 79 ? -17.156 -26.359 4.488 1 97.94 79 HIS A O 1
ATOM 591 N N . PHE A 1 80 ? -16.594 -24.219 4.508 1 98.12 80 PHE A N 1
ATOM 592 C CA . PHE A 1 80 ? -16.109 -24.25 3.133 1 98.12 80 PHE A CA 1
ATOM 593 C C . PHE A 1 80 ? -14.898 -25.172 3.014 1 98.12 80 PHE A C 1
ATOM 595 O O . PHE A 1 80 ? -14.727 -25.859 2.002 1 98.12 80 PHE A O 1
ATOM 602 N N . SER A 1 81 ? -14.047 -25.156 4.004 1 97.25 81 SER A N 1
ATOM 603 C CA . SER A 1 81 ? -12.906 -26.062 4.016 1 97.25 81 SER A CA 1
ATOM 604 C C . SER A 1 81 ? -13.352 -27.516 4.031 1 97.25 81 SER A C 1
ATOM 606 O O . SER A 1 81 ? -12.781 -28.359 3.33 1 97.25 81 SER A O 1
ATOM 608 N N . SER A 1 82 ? -14.344 -27.797 4.844 1 96.44 82 SER A N 1
ATOM 609 C CA . SER A 1 82 ? -14.867 -29.156 4.926 1 96.44 82 SER A CA 1
ATOM 610 C C . SER A 1 82 ? -15.523 -29.578 3.615 1 96.44 82 SER A C 1
ATOM 612 O O . SER A 1 82 ? -15.422 -30.734 3.211 1 96.44 82 SER A O 1
ATOM 614 N N . LEU A 1 83 ? -16.172 -28.641 3.033 1 96.38 83 LEU A N 1
ATOM 615 C CA . LEU A 1 83 ? -16.797 -28.922 1.744 1 96.38 83 LEU A CA 1
ATOM 616 C C . LEU A 1 83 ? -15.742 -29.266 0.694 1 96.38 83 LEU A C 1
ATOM 618 O O . LEU A 1 83 ? -15.914 -30.219 -0.076 1 96.38 83 LEU A O 1
ATOM 622 N N . LEU A 1 84 ? -14.719 -28.531 0.662 1 96.75 84 LEU A N 1
ATOM 623 C CA . LEU A 1 84 ? -13.641 -28.781 -0.289 1 96.75 84 LEU A CA 1
ATOM 624 C C . LEU A 1 84 ? -12.969 -30.109 -0.007 1 96.75 84 LEU A C 1
ATOM 626 O O . LEU A 1 84 ? -12.703 -30.891 -0.93 1 96.75 84 LEU A O 1
ATOM 630 N N . LEU A 1 85 ? -12.703 -30.375 1.22 1 96.25 85 LEU A N 1
ATOM 631 C CA . LEU A 1 85 ? -12.062 -31.625 1.604 1 96.25 85 LEU A CA 1
ATOM 632 C C . LEU A 1 85 ? -12.898 -32.812 1.187 1 96.25 85 LEU A C 1
ATOM 634 O O . LEU A 1 85 ? -12.367 -33.812 0.696 1 96.25 85 LEU A O 1
ATOM 638 N N . SER A 1 86 ? -14.156 -32.719 1.372 1 95.38 86 SER A N 1
ATOM 639 C CA . SER A 1 86 ? -15.055 -33.812 0.987 1 95.38 86 SER A CA 1
ATOM 640 C C . SER A 1 86 ? -15.023 -34.031 -0.52 1 95.38 86 SER A C 1
ATOM 642 O O . SER A 1 86 ? -15.016 -35.188 -0.976 1 95.38 86 SER A O 1
ATOM 644 N N . LYS A 1 87 ? -14.984 -32.969 -1.261 1 95.31 87 LYS A N 1
ATOM 645 C CA . LYS A 1 87 ? -14.93 -33.094 -2.715 1 95.31 87 LYS A CA 1
ATOM 646 C C . LYS A 1 87 ? -13.625 -33.75 -3.17 1 95.31 87 LYS A C 1
ATOM 648 O O . LYS A 1 87 ? -13.633 -34.594 -4.074 1 95.31 87 LYS A O 1
ATOM 653 N N . VAL A 1 88 ? -12.586 -33.375 -2.586 1 95.81 88 VAL A N 1
ATOM 654 C CA . VAL A 1 88 ? -11.281 -33.875 -2.971 1 95.81 88 VAL A CA 1
ATOM 655 C C . VAL A 1 88 ? -11.164 -35.375 -2.58 1 95.81 88 VAL A C 1
ATOM 657 O O . VAL A 1 88 ? -10.617 -36.156 -3.334 1 95.81 88 VAL A O 1
ATOM 660 N N . LYS A 1 89 ? -11.68 -35.656 -1.438 1 92.62 89 LYS A N 1
ATOM 661 C CA . LYS A 1 89 ? -11.641 -37.062 -0.977 1 92.62 89 LYS A CA 1
ATOM 662 C C . LYS A 1 89 ? -12.477 -37.969 -1.876 1 92.62 89 LYS A C 1
ATOM 664 O O . LYS A 1 89 ? -12.156 -39.125 -2.055 1 92.62 89 LYS A O 1
ATOM 669 N N . ASN A 1 90 ? -13.477 -37.375 -2.373 1 90.81 90 ASN A N 1
ATOM 670 C CA . ASN A 1 90 ? -14.344 -38.125 -3.266 1 90.81 90 ASN A CA 1
ATOM 671 C C . ASN A 1 90 ? -13.719 -38.312 -4.648 1 90.81 90 ASN A C 1
ATOM 673 O O . ASN A 1 90 ? -14.094 -39.188 -5.406 1 90.81 90 ASN A O 1
ATOM 677 N N . ALA A 1 91 ? -12.797 -37.438 -4.836 1 89.38 91 ALA A N 1
ATOM 678 C CA . ALA A 1 91 ? -12.086 -37.562 -6.105 1 89.38 91 ALA A CA 1
ATOM 679 C C . ALA A 1 91 ? -11 -38.625 -6.031 1 89.38 91 ALA A C 1
ATOM 681 O O . ALA A 1 91 ? -10.406 -38.844 -4.973 1 89.38 91 ALA A O 1
ATOM 682 N N . SER A 1 92 ? -10.906 -39.5 -6.902 1 82.19 92 SER A N 1
ATOM 683 C CA . SER A 1 92 ? -9.969 -40.625 -6.902 1 82.19 92 SER A CA 1
ATOM 684 C C . SER A 1 92 ? -8.523 -40.125 -6.809 1 82.19 92 SER A C 1
ATOM 686 O O . SER A 1 92 ? -7.73 -40.656 -6.035 1 82.19 92 SER A O 1
ATOM 688 N N . ASP A 1 93 ? -8.133 -39.156 -7.516 1 94.88 93 ASP A N 1
ATOM 689 C CA . ASP A 1 93 ? -6.762 -38.656 -7.582 1 94.88 93 ASP A CA 1
ATOM 690 C C . ASP A 1 93 ? -6.719 -37.125 -7.434 1 94.88 93 ASP A C 1
ATOM 692 O O . ASP A 1 93 ? -7.707 -36.438 -7.711 1 94.88 93 ASP A O 1
ATOM 696 N N . TYR A 1 94 ? -5.613 -36.594 -6.891 1 96.88 94 TYR A N 1
ATOM 697 C CA . TYR A 1 94 ? -5.438 -35.156 -6.77 1 96.88 94 TYR A CA 1
ATOM 698 C C . TYR A 1 94 ? -3.973 -34.75 -6.914 1 96.88 94 TYR A C 1
ATOM 700 O O . TYR A 1 94 ? -3.096 -35.625 -6.945 1 96.88 94 TYR A O 1
ATOM 708 N N . VAL A 1 95 ? -3.725 -33.531 -7.145 1 97.06 95 VAL A N 1
ATOM 709 C CA . VAL A 1 95 ? -2.389 -32.969 -7.25 1 97.06 95 VAL A CA 1
ATOM 710 C C . VAL A 1 95 ? -2.234 -31.828 -6.242 1 97.06 95 VAL A C 1
ATOM 712 O O . VAL A 1 95 ? -3.168 -31.047 -6.023 1 97.06 95 VAL A O 1
ATOM 715 N N . LEU A 1 96 ? -1.095 -31.797 -5.59 1 96.31 96 LEU A N 1
ATOM 716 C CA . LEU A 1 96 ? -0.8 -30.703 -4.676 1 96.31 96 LEU A CA 1
ATOM 717 C C . LEU A 1 96 ? 0.173 -29.719 -5.309 1 96.31 96 LEU A C 1
ATOM 719 O O . LEU A 1 96 ? 1.136 -30.109 -5.965 1 96.31 96 LEU A O 1
ATOM 723 N N . LEU A 1 97 ? -0.172 -28.516 -5.199 1 96.44 97 LEU A N 1
ATOM 724 C CA . LEU A 1 97 ? 0.698 -27.422 -5.633 1 96.44 97 LEU A CA 1
ATOM 725 C C . LEU A 1 97 ? 1.102 -26.547 -4.457 1 96.44 97 LEU A C 1
ATOM 727 O O . LEU A 1 97 ? 0.279 -26.25 -3.584 1 96.44 97 LEU A O 1
ATOM 731 N N . PHE A 1 98 ? 2.359 -26.125 -4.402 1 95.19 98 PHE A N 1
ATOM 732 C CA . PHE A 1 98 ? 2.738 -25.219 -3.322 1 95.19 98 PHE A CA 1
ATOM 733 C C . PHE A 1 98 ? 3.799 -24.219 -3.793 1 95.19 98 PHE A C 1
ATOM 735 O O . PHE A 1 98 ? 4.488 -24.469 -4.785 1 95.19 98 PHE A O 1
ATOM 742 N N . ASP A 1 99 ? 3.832 -23.156 -3.195 1 93.06 99 ASP A N 1
ATOM 743 C CA . ASP A 1 99 ? 4.84 -22.125 -3.393 1 93.06 99 ASP A CA 1
ATOM 744 C C . ASP A 1 99 ? 4.977 -21.25 -2.146 1 93.06 99 ASP A C 1
ATOM 746 O O . ASP A 1 99 ? 4.09 -21.234 -1.288 1 93.06 99 ASP A O 1
ATOM 750 N N . GLU A 1 100 ? 6.121 -20.688 -2.051 1 91.56 100 GLU A N 1
ATOM 751 C CA . GLU A 1 100 ? 6.391 -19.812 -0.913 1 91.56 100 GLU A CA 1
ATOM 752 C C . GLU A 1 100 ? 6.531 -18.359 -1.354 1 91.56 100 GLU A C 1
ATOM 754 O O . GLU A 1 100 ? 7.051 -18.078 -2.436 1 91.56 100 GLU A O 1
ATOM 759 N N . SER A 1 101 ? 6.004 -17.484 -0.537 1 89.88 101 SER A N 1
ATOM 760 C CA . SER A 1 101 ? 6.176 -16.062 -0.778 1 89.88 101 SER A CA 1
ATOM 761 C C . SER A 1 101 ? 6.223 -15.281 0.532 1 89.88 101 SER A C 1
ATOM 763 O O . SER A 1 101 ? 5.746 -15.758 1.563 1 89.88 101 SER A O 1
ATOM 765 N N . LEU A 1 102 ? 6.883 -14.211 0.483 1 90.19 102 LEU A N 1
ATOM 766 C CA . LEU A 1 102 ? 6.949 -13.328 1.641 1 90.19 102 LEU A CA 1
ATOM 767 C C . LEU A 1 102 ? 5.609 -12.641 1.876 1 90.19 102 LEU A C 1
ATOM 769 O O . LEU A 1 102 ? 5.051 -12.031 0.963 1 90.19 102 LEU A O 1
ATOM 773 N N . ASN A 1 103 ? 5.086 -12.836 2.988 1 91.31 103 ASN A N 1
ATOM 774 C CA . ASN A 1 103 ? 3.959 -12.031 3.441 1 91.31 103 ASN A CA 1
ATOM 775 C C . ASN A 1 103 ? 4.426 -10.773 4.176 1 91.31 103 ASN A C 1
ATOM 777 O O . ASN A 1 103 ? 4.754 -10.828 5.359 1 91.31 103 ASN A O 1
ATOM 781 N N . ARG A 1 104 ? 4.359 -9.688 3.604 1 87.88 104 ARG A N 1
ATOM 782 C CA . ARG A 1 104 ? 4.98 -8.453 4.074 1 87.88 104 ARG A CA 1
ATOM 783 C C . ARG A 1 104 ? 4.316 -7.965 5.359 1 87.88 104 ARG A C 1
ATOM 785 O O . ARG A 1 104 ? 5 -7.637 6.332 1 87.88 104 ARG A O 1
ATOM 792 N N . PRO A 1 105 ? 3.035 -7.879 5.383 1 85.88 105 PRO A N 1
ATOM 793 C CA . PRO A 1 105 ? 2.41 -7.367 6.605 1 85.88 105 PRO A CA 1
ATOM 794 C C . PRO A 1 105 ? 2.67 -8.258 7.816 1 85.88 105 PRO A C 1
ATOM 796 O O . PRO A 1 105 ? 2.848 -7.758 8.93 1 85.88 105 PRO A O 1
ATOM 799 N N . LEU A 1 106 ? 2.762 -9.547 7.551 1 87 106 LEU A N 1
ATOM 800 C CA . LEU A 1 106 ? 2.99 -10.469 8.656 1 87 106 LEU A CA 1
ATOM 801 C C . LEU A 1 106 ? 4.48 -10.703 8.867 1 87 106 LEU A C 1
ATOM 803 O O . LEU A 1 106 ? 4.887 -11.266 9.891 1 87 106 LEU A O 1
ATOM 807 N N . GLN A 1 107 ? 5.316 -10.305 7.941 1 88.12 107 GLN A N 1
ATOM 808 C CA . GLN A 1 107 ? 6.77 -10.445 8 1 88.12 107 GLN A CA 1
ATOM 809 C C . GLN A 1 107 ? 7.18 -11.898 8.188 1 88.12 107 GLN A C 1
ATOM 811 O O . GLN A 1 107 ? 8.039 -12.211 9.016 1 88.12 107 GLN A O 1
ATOM 816 N N . SER A 1 108 ? 6.445 -12.781 7.504 1 89.75 108 SER A N 1
ATOM 817 C CA . SER A 1 108 ? 6.711 -14.219 7.504 1 89.75 108 SER A CA 1
ATOM 818 C C . SER A 1 108 ? 6.695 -14.781 6.086 1 89.75 108 SER A C 1
ATOM 820 O O . SER A 1 108 ? 6.219 -14.125 5.156 1 89.75 108 SER A O 1
ATOM 822 N N . LYS A 1 109 ? 7.352 -15.922 6.004 1 91.75 109 LYS A N 1
ATOM 823 C CA . LYS A 1 109 ? 7.254 -16.656 4.746 1 91.75 109 LYS A CA 1
ATOM 824 C C . LYS A 1 109 ? 5.984 -17.5 4.695 1 91.75 109 LYS A C 1
ATOM 826 O O . LYS A 1 109 ? 5.738 -18.312 5.582 1 91.75 109 LYS A O 1
ATOM 831 N N . GLN A 1 110 ? 5.207 -17.172 3.738 1 93.38 110 GLN A N 1
ATOM 832 C CA . GLN A 1 110 ? 3.941 -17.891 3.6 1 93.38 110 GLN A CA 1
ATOM 833 C C . GLN A 1 110 ? 4.043 -18.984 2.545 1 93.38 110 GLN A C 1
ATOM 835 O O . GLN A 1 110 ? 4.438 -18.734 1.406 1 93.38 110 GLN A O 1
ATOM 840 N N . LEU A 1 111 ? 3.771 -20.203 2.979 1 95.06 111 LEU A N 1
ATOM 841 C CA . LEU A 1 111 ? 3.668 -21.359 2.086 1 95.06 111 LEU A CA 1
ATOM 842 C C . LEU A 1 111 ? 2.211 -21.656 1.748 1 95.06 111 LEU A C 1
ATOM 844 O O . LEU A 1 111 ? 1.451 -22.109 2.604 1 95.06 111 LEU A O 1
ATOM 848 N N . ASP A 1 112 ? 1.872 -21.391 0.541 1 96.12 112 ASP A N 1
ATOM 849 C CA . ASP A 1 112 ? 0.516 -21.703 0.092 1 96.12 112 ASP A CA 1
ATOM 850 C C . ASP A 1 112 ? 0.434 -23.094 -0.502 1 96.12 112 ASP A C 1
ATOM 852 O O . ASP A 1 112 ? 1.333 -23.531 -1.231 1 96.12 112 ASP A O 1
ATOM 856 N N . VAL A 1 113 ? -0.605 -23.75 -0.154 1 96.75 113 VAL A N 1
ATOM 857 C CA . VAL A 1 113 ? -0.869 -25.078 -0.682 1 96.75 113 VAL A CA 1
ATOM 858 C C . VAL A 1 113 ? -2.213 -25.094 -1.406 1 96.75 113 VAL A C 1
ATOM 860 O O . VAL A 1 113 ? -3.229 -24.672 -0.852 1 96.75 113 VAL A O 1
ATOM 863 N N . HIS A 1 114 ? -2.199 -25.516 -2.602 1 97.25 114 HIS A N 1
ATOM 864 C CA . HIS A 1 114 ? -3.404 -25.672 -3.408 1 97.25 114 HIS A CA 1
ATOM 865 C C . HIS A 1 114 ? -3.627 -27.125 -3.787 1 97.25 114 HIS A C 1
ATOM 867 O O . HIS A 1 114 ? -2.682 -27.922 -3.811 1 97.25 114 HIS A O 1
ATOM 873 N N . VAL A 1 115 ? -4.84 -27.422 -4.055 1 97.12 115 VAL A N 1
ATOM 874 C CA . VAL A 1 115 ? -5.188 -28.781 -4.453 1 97.12 115 VAL A CA 1
ATOM 875 C C . VAL A 1 115 ? -5.895 -28.766 -5.809 1 97.12 115 VAL A C 1
ATOM 877 O O . VAL A 1 115 ? -6.719 -27.875 -6.07 1 97.12 115 VAL A O 1
ATOM 880 N N . ARG A 1 116 ? -5.453 -29.531 -6.668 1 97.25 116 ARG A N 1
ATOM 881 C CA . ARG A 1 116 ? -6.02 -29.703 -8.008 1 97.25 116 ARG A CA 1
ATOM 882 C C . ARG A 1 116 ? -6.711 -31.062 -8.133 1 97.25 116 ARG A C 1
ATOM 884 O O . ARG A 1 116 ? -6.137 -32.094 -7.793 1 97.25 116 ARG A O 1
ATOM 891 N N . PHE A 1 117 ? -8.031 -31.125 -8.586 1 97.12 117 PHE A N 1
ATOM 892 C CA . PHE A 1 117 ? -8.836 -32.344 -8.656 1 97.12 117 PHE A CA 1
ATOM 893 C C . PHE A 1 117 ? -9.938 -32.188 -9.688 1 97.12 117 PHE A C 1
ATOM 895 O O . PHE A 1 117 ? -10.164 -31.109 -10.219 1 97.12 117 PHE A O 1
ATOM 902 N N . TRP A 1 118 ? -10.492 -33.312 -10.102 1 96.62 118 TRP A N 1
ATOM 903 C CA . TRP A 1 118 ? -11.641 -33.281 -11.008 1 96.62 118 TRP A CA 1
ATOM 904 C C . TRP A 1 118 ? -12.906 -32.875 -10.266 1 96.62 118 TRP A C 1
ATOM 906 O O . TRP A 1 118 ? -13.32 -33.531 -9.312 1 96.62 118 TRP A O 1
ATOM 916 N N . ASP A 1 119 ? -13.367 -31.766 -10.609 1 94.75 119 ASP A N 1
ATOM 917 C CA . ASP A 1 119 ? -14.594 -31.203 -10.039 1 94.75 119 ASP A CA 1
ATOM 918 C C . ASP A 1 119 ? -15.742 -31.266 -11.047 1 94.75 119 ASP A C 1
ATOM 920 O O . ASP A 1 119 ? -16.031 -30.281 -11.727 1 94.75 119 ASP A O 1
ATOM 924 N N . GLY A 1 120 ? -16.375 -32.312 -11.109 1 91.5 120 GLY A N 1
ATOM 925 C CA . GLY A 1 120 ? -17.422 -32.531 -12.102 1 91.5 120 GLY A CA 1
ATOM 926 C C . GLY A 1 120 ? -16.875 -32.781 -13.492 1 91.5 120 GLY A C 1
ATOM 927 O O . GLY A 1 120 ? -16.188 -33.781 -13.727 1 91.5 120 GLY A O 1
ATOM 928 N N . ASP A 1 121 ? -16.969 -31.781 -14.328 1 92.69 121 ASP A N 1
ATOM 929 C CA . ASP A 1 121 ? -16.672 -31.984 -15.742 1 92.69 121 ASP A CA 1
ATOM 930 C C . ASP A 1 121 ? -15.328 -31.359 -16.109 1 92.69 121 ASP A C 1
ATOM 932 O O . ASP A 1 121 ? -14.938 -31.359 -17.281 1 92.69 121 ASP A O 1
ATOM 936 N N . HIS A 1 122 ? -14.688 -30.828 -15.086 1 94.56 122 HIS A N 1
ATOM 937 C CA . HIS A 1 122 ? -13.422 -30.188 -15.414 1 94.56 122 HIS A CA 1
ATOM 938 C C . HIS A 1 122 ? -12.453 -30.25 -14.234 1 94.56 122 HIS A C 1
ATOM 940 O O . HIS A 1 122 ? -12.844 -30.625 -13.125 1 94.56 122 HIS A O 1
ATOM 946 N N . VAL A 1 123 ? -11.258 -29.922 -14.508 1 96.12 123 VAL A N 1
ATOM 947 C CA . VAL A 1 123 ? -10.211 -29.875 -13.5 1 96.12 123 VAL A CA 1
ATOM 948 C C . VAL A 1 123 ? -10.172 -28.5 -12.844 1 96.12 123 VAL A C 1
ATOM 950 O O . VAL A 1 123 ? -10.219 -27.484 -13.531 1 96.12 123 VAL A O 1
ATOM 953 N N . SER A 1 124 ? -10.188 -28.5 -11.547 1 95.19 124 SER A N 1
ATOM 954 C CA . SER A 1 124 ? -10.156 -27.234 -10.812 1 95.19 124 SER A CA 1
ATOM 955 C C . SER A 1 124 ? -9 -27.219 -9.812 1 95.19 124 SER A C 1
ATOM 957 O O . SER A 1 124 ? -8.633 -28.25 -9.258 1 95.19 124 SER A O 1
ATOM 959 N N . THR A 1 125 ? -8.391 -26.078 -9.68 1 96.69 125 THR A N 1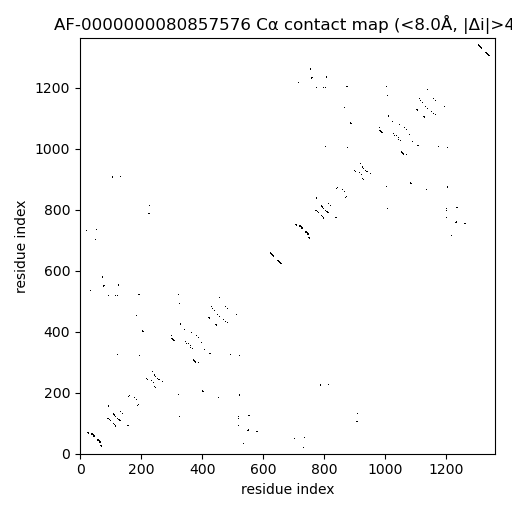
ATOM 960 C CA . THR A 1 125 ? -7.375 -25.844 -8.656 1 96.69 125 THR A CA 1
ATOM 961 C C . THR A 1 125 ? -7.891 -24.906 -7.578 1 96.69 125 THR A C 1
ATOM 963 O O . THR A 1 125 ? -8.336 -23.797 -7.875 1 96.69 125 THR A O 1
ATOM 966 N N . ARG A 1 126 ? -7.812 -25.344 -6.316 1 97 126 ARG A N 1
ATOM 967 C CA . ARG A 1 126 ? -8.406 -24.594 -5.211 1 97 126 ARG A CA 1
ATOM 968 C C . ARG A 1 126 ? -7.383 -24.344 -4.109 1 97 126 ARG A C 1
ATOM 970 O O . ARG A 1 126 ? -6.469 -25.141 -3.908 1 97 126 ARG A O 1
ATOM 977 N N . PHE A 1 127 ? -7.605 -23.281 -3.49 1 97.19 127 PHE A N 1
ATOM 978 C CA . PHE A 1 127 ? -6.793 -23 -2.316 1 97.19 127 PHE A CA 1
ATOM 979 C C . PHE A 1 127 ? -7.125 -23.953 -1.181 1 97.19 127 PHE A C 1
ATOM 981 O O . PHE A 1 127 ? -8.289 -24.125 -0.82 1 97.19 127 PHE A O 1
ATOM 988 N N . PHE A 1 128 ? -6.07 -24.484 -0.57 1 96.62 128 PHE A N 1
ATOM 989 C CA . PHE A 1 128 ? -6.301 -25.516 0.438 1 96.62 128 PHE A CA 1
ATOM 990 C C . PHE A 1 128 ? -5.863 -25.031 1.815 1 96.62 128 PHE A C 1
ATOM 992 O O . PHE A 1 128 ? -6.645 -25.078 2.771 1 96.62 128 PHE A O 1
ATOM 999 N N . ASP A 1 129 ? -4.66 -24.562 1.902 1 96 129 ASP A N 1
ATOM 1000 C CA . ASP A 1 129 ? -4.129 -24.125 3.191 1 96 129 ASP A CA 1
ATOM 1001 C C . ASP A 1 129 ? -2.883 -23.266 3.008 1 96 129 ASP A C 1
ATOM 1003 O O . ASP A 1 129 ? -2.379 -23.125 1.892 1 96 129 ASP A O 1
ATOM 1007 N N . SER A 1 130 ? -2.533 -22.656 4.109 1 96 130 SER A N 1
ATOM 1008 C CA . SER A 1 130 ? -1.284 -21.906 4.148 1 96 130 SER A CA 1
ATOM 1009 C C . SER A 1 130 ? -0.526 -22.156 5.445 1 96 130 SER A C 1
ATOM 1011 O O . SER A 1 130 ? -1.134 -22.422 6.484 1 96 130 SER A O 1
ATOM 1013 N N . HIS A 1 131 ? 0.735 -22.125 5.328 1 94.94 131 HIS A N 1
ATOM 1014 C CA . HIS A 1 131 ? 1.61 -22.25 6.488 1 94.94 131 HIS A CA 1
ATOM 1015 C C . HIS A 1 131 ? 2.621 -21.109 6.551 1 94.94 131 HIS A C 1
ATOM 1017 O O . HIS A 1 131 ? 3.09 -20.641 5.512 1 94.94 131 HIS A O 1
ATOM 1023 N N . PHE A 1 132 ? 2.91 -20.734 7.684 1 92.75 132 PHE A N 1
ATOM 1024 C CA . PHE A 1 132 ? 3.805 -19.594 7.875 1 92.75 132 PHE A CA 1
ATOM 1025 C C . PHE A 1 132 ? 5.105 -20.031 8.539 1 92.75 132 PHE A C 1
ATOM 1027 O O . PHE A 1 132 ? 5.086 -20.734 9.555 1 92.75 132 PHE A O 1
ATOM 1034 N N . LEU A 1 133 ? 6.168 -19.609 7.844 1 89.62 133 LEU A N 1
ATOM 1035 C CA . LEU A 1 133 ? 7.488 -20.078 8.25 1 89.62 133 LEU A CA 1
ATOM 1036 C C . LEU A 1 133 ? 8.477 -18.906 8.32 1 89.62 133 LEU A C 1
ATOM 1038 O O . LEU A 1 133 ? 8.188 -17.828 7.82 1 89.62 133 LEU A O 1
ATOM 1042 N N . GLY A 1 134 ? 9.531 -19.094 9.016 1 85.5 134 GLY A N 1
ATOM 1043 C CA . GLY A 1 134 ? 10.656 -18.172 9.016 1 85.5 134 GLY A CA 1
ATOM 1044 C C . GLY A 1 134 ? 11.75 -18.578 8.047 1 85.5 134 GLY A C 1
ATOM 1045 O O . GLY A 1 134 ? 11.555 -18.547 6.828 1 85.5 134 GLY A O 1
ATOM 1046 N N . HIS A 1 135 ? 12.852 -19.156 8.641 1 81.31 135 HIS A N 1
ATOM 1047 C CA . HIS A 1 135 ? 13.883 -19.797 7.828 1 81.31 135 HIS A CA 1
ATOM 1048 C C . HIS A 1 135 ? 13.508 -21.219 7.473 1 81.31 135 HIS A C 1
ATOM 1050 O O . HIS A 1 135 ? 13.195 -22.031 8.359 1 81.31 135 HIS A O 1
ATOM 1056 N N . ALA A 1 136 ? 13.195 -21.391 6.195 1 76.31 136 ALA A N 1
ATOM 1057 C CA . ALA A 1 136 ? 12.586 -22.688 5.898 1 76.31 136 ALA A CA 1
ATOM 1058 C C . ALA A 1 136 ? 13.562 -23.594 5.145 1 76.31 136 ALA A C 1
ATOM 1060 O O . ALA A 1 136 ? 14.031 -23.25 4.062 1 76.31 136 ALA A O 1
ATOM 1061 N N . CYS A 1 137 ? 13.906 -24.656 5.867 1 84.31 137 CYS A N 1
ATOM 1062 C CA . CYS A 1 137 ? 14.594 -25.75 5.207 1 84.31 137 CYS A CA 1
ATOM 1063 C C . CYS A 1 137 ? 13.602 -26.781 4.668 1 84.31 137 CYS A C 1
ATOM 1065 O O . CYS A 1 137 ? 12.391 -26.625 4.832 1 84.31 137 CYS A O 1
ATOM 1067 N N . ALA A 1 138 ? 14.102 -27.75 3.963 1 89.69 138 ALA A N 1
ATOM 1068 C CA . ALA A 1 138 ? 13.242 -28.766 3.357 1 89.69 138 ALA A CA 1
ATOM 1069 C C . ALA A 1 138 ? 12.414 -29.484 4.418 1 89.69 138 ALA A C 1
ATOM 1071 O O . ALA A 1 138 ? 11.234 -29.781 4.203 1 89.69 138 ALA A O 1
ATOM 1072 N N . ASP A 1 139 ? 13.008 -29.672 5.57 1 88.81 139 ASP A N 1
ATOM 1073 C CA . ASP A 1 139 ? 12.32 -30.359 6.652 1 88.81 139 ASP A CA 1
ATOM 1074 C C . ASP A 1 139 ? 11.164 -29.516 7.199 1 88.81 139 ASP A C 1
ATOM 1076 O O . ASP A 1 139 ? 10.117 -30.062 7.559 1 88.81 139 ASP A O 1
ATOM 1080 N N . ASP A 1 140 ? 11.414 -28.297 7.215 1 88.25 140 ASP A N 1
ATOM 1081 C CA . ASP A 1 140 ? 10.398 -27.375 7.727 1 88.25 140 ASP A CA 1
ATOM 1082 C C . ASP A 1 140 ? 9.195 -27.312 6.793 1 88.25 140 ASP A C 1
ATOM 1084 O O . ASP A 1 140 ? 8.055 -27.141 7.246 1 88.25 140 ASP A O 1
ATOM 1088 N N . LEU A 1 141 ? 9.453 -27.469 5.562 1 92.06 141 LEU A N 1
ATOM 1089 C CA . LEU A 1 141 ? 8.383 -27.438 4.574 1 92.06 141 LEU A CA 1
ATOM 1090 C C . LEU A 1 141 ? 7.664 -28.781 4.512 1 92.06 141 LEU A C 1
ATOM 1092 O O . LEU A 1 141 ? 6.465 -28.828 4.223 1 92.06 141 LEU A O 1
ATOM 1096 N N . TYR A 1 142 ? 8.414 -29.797 4.73 1 93.44 142 TYR A N 1
ATOM 1097 C CA . TYR A 1 142 ? 7.898 -31.156 4.594 1 93.44 142 TYR A CA 1
ATOM 1098 C C . TYR A 1 142 ? 6.797 -31.422 5.613 1 93.44 142 TYR A C 1
ATOM 1100 O O . TYR A 1 142 ? 5.781 -32.031 5.2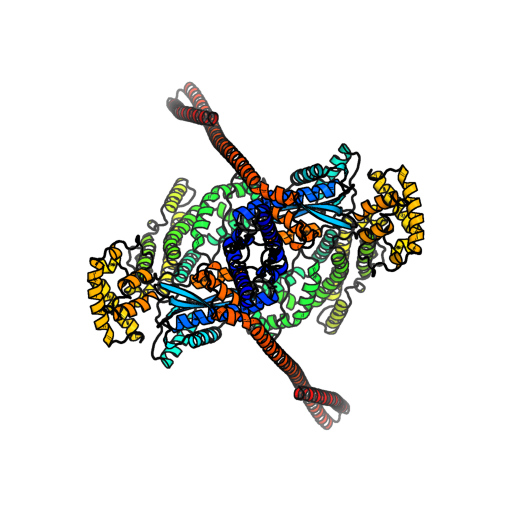85 1 93.44 142 TYR A O 1
ATOM 1108 N N . LYS A 1 143 ? 6.895 -30.938 6.789 1 91.75 143 LYS A N 1
ATOM 1109 C CA . LYS A 1 143 ? 5.957 -31.234 7.863 1 91.75 143 LYS A CA 1
ATOM 1110 C C . LYS A 1 143 ? 4.551 -30.75 7.527 1 91.75 143 LYS A C 1
ATOM 1112 O O . LYS A 1 143 ? 3.596 -31.516 7.539 1 91.75 143 LYS A O 1
ATOM 1117 N N . PRO A 1 144 ? 4.504 -29.5 7.207 1 92.38 144 PRO A N 1
ATOM 1118 C CA . PRO A 1 144 ? 3.156 -29.047 6.867 1 92.38 144 PRO A CA 1
ATOM 1119 C C . PRO A 1 144 ? 2.602 -29.719 5.613 1 92.38 144 PRO A C 1
ATOM 1121 O O . PRO A 1 144 ? 1.4 -29.984 5.531 1 92.38 144 PRO A O 1
ATOM 1124 N N . LEU A 1 145 ? 3.348 -29.953 4.656 1 93.75 145 LEU A N 1
ATOM 1125 C CA . LEU A 1 145 ? 2.885 -30.594 3.432 1 93.75 145 LEU A CA 1
ATOM 1126 C C . LEU A 1 145 ? 2.422 -32.031 3.709 1 93.75 145 LEU A C 1
ATOM 1128 O O . LEU A 1 145 ? 1.415 -32.469 3.154 1 93.75 145 LEU A O 1
ATOM 1132 N N . ARG A 1 146 ? 3.207 -32.719 4.516 1 93.12 146 ARG A N 1
ATOM 1133 C CA . ARG A 1 146 ? 2.84 -34.062 4.895 1 93.12 146 ARG A CA 1
ATOM 1134 C C . ARG A 1 146 ? 1.513 -34.094 5.648 1 93.12 146 ARG A C 1
ATOM 1136 O O . ARG A 1 146 ? 0.686 -34.969 5.438 1 93.12 146 ARG A O 1
ATOM 1143 N N . THR A 1 147 ? 1.363 -33.125 6.445 1 92.19 147 THR A N 1
ATOM 1144 C CA . THR A 1 147 ? 0.113 -33 7.191 1 92.19 147 THR A CA 1
ATOM 1145 C C . THR A 1 147 ? -1.062 -32.781 6.238 1 92.19 147 THR A C 1
ATOM 1147 O O . THR A 1 147 ? -2.133 -33.375 6.426 1 92.19 147 THR A O 1
ATOM 1150 N N . ASN A 1 148 ? -0.877 -31.984 5.273 1 93.25 148 ASN A N 1
ATOM 1151 C CA . ASN A 1 148 ? -1.921 -31.75 4.281 1 93.25 148 ASN A CA 1
ATOM 1152 C C . ASN A 1 148 ? -2.248 -33.031 3.496 1 93.25 148 ASN A C 1
ATOM 1154 O O . ASN A 1 148 ? -3.418 -33.312 3.236 1 93.25 148 ASN A O 1
ATOM 1158 N N . CYS A 1 149 ? -1.245 -33.75 3.156 1 92.5 149 CYS A N 1
ATOM 1159 C CA . CYS A 1 149 ? -1.442 -35 2.439 1 92.5 149 CYS A CA 1
ATOM 1160 C C . CYS A 1 149 ? -2.229 -36 3.285 1 92.5 149 CYS A C 1
ATOM 1162 O O . CYS A 1 149 ? -3.1 -36.719 2.773 1 92.5 149 CYS A O 1
ATOM 1164 N N . ASN A 1 150 ? -1.903 -36 4.516 1 91 150 ASN A N 1
ATOM 1165 C CA . ASN A 1 150 ? -2.604 -36.906 5.426 1 91 150 ASN A CA 1
ATOM 1166 C C . ASN A 1 150 ? -4.074 -36.531 5.566 1 91 150 ASN A C 1
ATOM 1168 O O . ASN A 1 150 ? -4.938 -37.406 5.672 1 91 150 ASN A O 1
ATOM 1172 N N . THR A 1 151 ? -4.266 -35.281 5.57 1 91.5 151 THR A N 1
ATOM 1173 C CA . THR A 1 151 ? -5.633 -34.781 5.699 1 91.5 151 THR A CA 1
ATOM 1174 C C . THR A 1 151 ? -6.473 -35.188 4.496 1 91.5 151 THR A C 1
ATOM 1176 O O . THR A 1 151 ? -7.637 -35.594 4.645 1 91.5 151 THR A O 1
ATOM 1179 N N . VAL A 1 152 ? -5.957 -35.188 3.318 1 92.31 152 VAL A N 1
ATOM 1180 C CA . VAL A 1 152 ? -6.672 -35.531 2.096 1 92.31 152 VAL A CA 1
ATOM 1181 C C . VAL A 1 152 ? -6.633 -37.031 1.889 1 92.31 152 VAL A C 1
ATOM 1183 O O . VAL A 1 152 ? -7.617 -37.625 1.445 1 92.31 152 VAL A O 1
ATOM 1186 N N . GLY A 1 153 ? -5.609 -37.688 2.143 1 89.88 153 GLY A N 1
ATOM 1187 C CA . GLY A 1 153 ? -5.309 -39.062 1.872 1 89.88 153 GLY A CA 1
ATOM 1188 C C . GLY A 1 153 ? -4.086 -39.25 0.996 1 89.88 153 GLY A C 1
ATOM 1189 O O . GLY A 1 153 ? -4.086 -38.875 -0.174 1 89.88 153 GLY A O 1
ATOM 1190 N N . ILE A 1 154 ? -3.17 -39.812 1.425 1 88.81 154 ILE A N 1
ATOM 1191 C CA . ILE A 1 154 ? -1.862 -39.906 0.786 1 88.81 154 ILE A CA 1
ATOM 1192 C C . ILE A 1 154 ? -1.951 -40.812 -0.44 1 88.81 154 ILE A C 1
ATOM 1194 O O . ILE A 1 154 ? -1.154 -40.688 -1.373 1 88.81 154 ILE A O 1
ATOM 1198 N N . HIS A 1 155 ? -2.887 -41.688 -0.529 1 87.44 155 HIS A N 1
ATOM 1199 C CA . HIS A 1 155 ? -2.979 -42.688 -1.588 1 87.44 155 HIS A CA 1
ATOM 1200 C C . HIS A 1 155 ? -3.406 -42.031 -2.908 1 87.44 155 HIS A C 1
ATOM 1202 O O . HIS A 1 155 ? -3.102 -42.562 -3.98 1 87.44 155 HIS A O 1
ATOM 1208 N N . GLY A 1 156 ? -4 -40.938 -2.881 1 90.88 156 GLY A N 1
ATOM 1209 C CA . GLY A 1 156 ? -4.574 -40.375 -4.09 1 90.88 156 GLY A CA 1
ATOM 1210 C C . GLY A 1 156 ? -3.688 -39.344 -4.746 1 90.88 156 GLY A C 1
ATOM 1211 O O . GLY A 1 156 ? -4.012 -38.812 -5.816 1 90.88 156 GLY A O 1
ATOM 1212 N N . ILE A 1 157 ? -2.51 -39.094 -4.203 1 95.25 157 ILE A N 1
ATOM 1213 C CA . ILE A 1 157 ? -1.677 -38.031 -4.73 1 95.25 157 ILE A CA 1
ATOM 1214 C C . ILE A 1 157 ? -0.967 -38.5 -6 1 95.25 157 ILE A C 1
ATOM 1216 O O . ILE A 1 157 ? -0.35 -39.562 -6.012 1 95.25 157 ILE A O 1
ATOM 1220 N N . LEU A 1 158 ? -1.052 -37.75 -7.047 1 96 158 LEU A N 1
ATOM 1221 C CA . LEU A 1 158 ? -0.483 -38.094 -8.344 1 96 158 LEU A CA 1
ATOM 1222 C C . LEU A 1 158 ? 0.817 -37.312 -8.586 1 96 158 LEU A C 1
ATOM 1224 O O . LEU A 1 158 ? 1.74 -37.844 -9.211 1 96 158 LEU A O 1
ATOM 1228 N N . GLN A 1 159 ? 0.806 -36.125 -8.148 1 96.06 159 GLN A N 1
ATOM 1229 C CA . GLN A 1 159 ? 1.907 -35.219 -8.477 1 96.06 159 GLN A CA 1
ATOM 1230 C C . GLN A 1 159 ? 2.057 -34.125 -7.41 1 96.06 159 GLN A C 1
ATOM 1232 O O . GLN A 1 159 ? 1.08 -33.75 -6.762 1 96.06 159 GLN A O 1
ATOM 1237 N N . LEU A 1 160 ? 3.258 -33.719 -7.227 1 95.31 160 LEU A N 1
ATOM 1238 C CA . LEU A 1 160 ? 3.584 -32.5 -6.477 1 95.31 160 LEU A CA 1
ATOM 1239 C C . LEU A 1 160 ? 4.148 -31.438 -7.402 1 95.31 160 LEU A C 1
ATOM 1241 O O . LEU A 1 160 ? 5.258 -31.578 -7.918 1 95.31 160 LEU A O 1
ATOM 1245 N N . SER A 1 161 ? 3.352 -30.422 -7.59 1 94.62 161 SER A N 1
ATOM 1246 C CA . SER A 1 161 ? 3.777 -29.344 -8.477 1 94.62 161 SER A CA 1
ATOM 1247 C C . SER A 1 161 ? 4.492 -28.25 -7.703 1 94.62 161 SER A C 1
ATOM 1249 O O . SER A 1 161 ? 3.951 -27.719 -6.73 1 94.62 161 SER A O 1
ATOM 1251 N N . MET A 1 162 ? 5.684 -27.875 -8.133 1 92.56 162 MET A N 1
ATOM 1252 C CA . MET A 1 162 ? 6.504 -26.922 -7.391 1 92.56 162 MET A CA 1
ATOM 1253 C C . MET A 1 162 ? 7.496 -26.219 -8.32 1 92.56 162 MET A C 1
ATOM 1255 O O . MET A 1 162 ? 7.656 -26.609 -9.477 1 92.56 162 MET A O 1
ATOM 1259 N N . ASP A 1 163 ? 8.125 -25.219 -7.734 1 89.44 163 ASP A N 1
ATOM 1260 C CA . ASP A 1 163 ? 9.266 -24.594 -8.398 1 89.44 163 ASP A CA 1
ATOM 1261 C C . ASP A 1 163 ? 10.523 -25.453 -8.234 1 89.44 163 ASP A C 1
ATOM 1263 O O . ASP A 1 163 ? 10.508 -26.469 -7.531 1 89.44 163 ASP A O 1
ATOM 1267 N N . GLY A 1 164 ? 11.617 -25.031 -8.828 1 86.25 164 GLY A N 1
ATOM 1268 C CA . GLY A 1 164 ? 12.727 -25.953 -8.969 1 86.25 164 GLY A CA 1
ATOM 1269 C C . GLY A 1 164 ? 13.898 -25.625 -8.07 1 86.25 164 GLY A C 1
ATOM 1270 O O . GLY A 1 164 ? 15.047 -25.906 -8.406 1 86.25 164 GLY A O 1
ATOM 1271 N N . PRO A 1 165 ? 13.742 -24.922 -7.012 1 86.94 165 PRO A N 1
ATOM 1272 C CA . PRO A 1 165 ? 14.898 -24.75 -6.129 1 86.94 165 PRO A CA 1
ATOM 1273 C C . PRO A 1 165 ? 15.312 -26.047 -5.43 1 86.94 165 PRO A C 1
ATOM 1275 O O . PRO A 1 165 ? 14.516 -26.984 -5.359 1 86.94 165 PRO A O 1
ATOM 1278 N N . ASN A 1 166 ? 16.484 -26.094 -4.977 1 88.44 166 ASN A N 1
ATOM 1279 C CA . ASN A 1 166 ? 17.031 -27.312 -4.375 1 88.44 166 ASN A CA 1
ATOM 1280 C C . ASN A 1 166 ? 16.219 -27.734 -3.146 1 88.44 166 ASN A C 1
ATOM 1282 O O . ASN A 1 166 ? 16.031 -28.922 -2.896 1 88.44 166 ASN A O 1
ATOM 1286 N N . VAL A 1 167 ? 15.766 -26.797 -2.49 1 90.31 167 VAL A N 1
ATOM 1287 C CA . VAL A 1 167 ? 14.992 -27.078 -1.283 1 90.31 167 VAL A CA 1
ATOM 1288 C C . VAL A 1 167 ? 13.719 -27.828 -1.648 1 90.31 167 VAL A C 1
ATOM 1290 O O . VAL A 1 167 ? 13.344 -28.797 -0.979 1 90.31 167 VAL A O 1
ATOM 1293 N N . ASN A 1 168 ? 13.07 -27.438 -2.697 1 91.94 168 ASN A N 1
ATOM 1294 C CA . ASN A 1 168 ? 11.836 -28.062 -3.137 1 91.94 168 ASN A CA 1
ATOM 1295 C C . ASN A 1 168 ? 12.086 -29.469 -3.689 1 91.94 168 ASN A C 1
ATOM 1297 O O . ASN A 1 168 ? 11.266 -30.359 -3.512 1 91.94 168 ASN A O 1
ATOM 1301 N N . LEU A 1 169 ? 13.25 -29.594 -4.32 1 91.56 169 LEU A N 1
ATOM 1302 C CA . LEU A 1 169 ? 13.594 -30.906 -4.863 1 91.56 169 LEU A CA 1
ATOM 1303 C C . LEU A 1 169 ? 13.852 -31.906 -3.742 1 91.56 169 LEU A C 1
ATOM 1305 O O . LEU A 1 169 ? 13.461 -33.062 -3.846 1 91.56 169 LEU A O 1
ATOM 1309 N N . LYS A 1 170 ? 14.484 -31.406 -2.766 1 93.19 170 LYS A N 1
ATOM 1310 C CA . LYS A 1 170 ? 14.695 -32.281 -1.603 1 93.19 170 LYS A CA 1
ATOM 1311 C C . LYS A 1 170 ? 13.375 -32.656 -0.951 1 93.19 170 LYS A C 1
ATOM 1313 O O . LYS A 1 170 ? 13.195 -33.781 -0.518 1 93.19 170 LYS A O 1
ATOM 1318 N N . LEU A 1 171 ? 12.547 -31.719 -0.886 1 93.31 171 LEU A N 1
ATOM 1319 C CA . LEU A 1 171 ? 11.211 -31.969 -0.348 1 93.31 171 LEU A CA 1
ATOM 1320 C C . LEU A 1 171 ? 10.477 -33 -1.18 1 93.31 171 LEU A C 1
ATOM 1322 O O . LEU A 1 171 ? 9.82 -33.906 -0.629 1 93.31 171 LEU A O 1
ATOM 1326 N N . PHE A 1 172 ? 10.547 -32.875 -2.436 1 93.69 172 PHE A N 1
ATOM 1327 C CA . PHE A 1 172 ? 9.938 -33.844 -3.352 1 93.69 172 PHE A CA 1
ATOM 1328 C C . PHE A 1 172 ? 10.469 -35.25 -3.098 1 93.69 172 PHE A C 1
ATOM 1330 O O . PHE A 1 172 ? 9.695 -36.219 -3.041 1 93.69 172 PHE A O 1
ATOM 1337 N N . ASP A 1 173 ? 11.742 -35.344 -2.922 1 93.56 173 ASP A N 1
ATOM 1338 C CA . ASP A 1 173 ? 12.383 -36.625 -2.689 1 93.56 173 ASP A CA 1
ATOM 1339 C C . ASP A 1 173 ? 11.914 -37.25 -1.372 1 93.56 173 ASP A C 1
ATOM 1341 O O . ASP A 1 173 ? 11.672 -38.469 -1.298 1 93.56 173 ASP A O 1
ATOM 1345 N N . MET A 1 174 ? 11.812 -36.438 -0.424 1 94.06 174 MET A N 1
ATOM 1346 C CA . MET A 1 174 ? 11.359 -36.906 0.883 1 94.06 174 MET A CA 1
ATOM 1347 C C . MET A 1 174 ? 9.93 -37.438 0.808 1 94.06 174 MET A C 1
ATOM 1349 O O . MET A 1 174 ? 9.641 -38.531 1.299 1 94.06 174 MET A O 1
ATOM 1353 N N . LEU A 1 175 ? 9.102 -36.719 0.187 1 93.56 175 LEU A N 1
ATOM 1354 C CA . LEU A 1 175 ? 7.703 -37.125 0.076 1 93.56 175 LEU A CA 1
ATOM 1355 C C . LEU A 1 175 ? 7.57 -38.375 -0.779 1 93.56 175 LEU A C 1
ATOM 1357 O O . LEU A 1 175 ? 6.758 -39.25 -0.478 1 93.56 175 LEU A O 1
ATOM 1361 N N . SER A 1 176 ? 8.281 -38.406 -1.888 1 93.44 176 SER A N 1
ATOM 1362 C CA . SER A 1 176 ? 8.258 -39.562 -2.781 1 93.44 176 SER A CA 1
ATOM 1363 C C . SER A 1 176 ? 8.688 -40.812 -2.053 1 93.44 176 SER A C 1
ATOM 1365 O O . SER A 1 176 ? 8.094 -41.875 -2.244 1 93.44 176 SER A O 1
ATOM 1367 N N . ARG A 1 177 ? 9.688 -40.719 -1.247 1 92.81 177 ARG A N 1
ATOM 1368 C CA . ARG A 1 177 ? 10.164 -41.844 -0.472 1 92.81 177 ARG A CA 1
ATOM 1369 C C . ARG A 1 177 ? 9.109 -42.312 0.521 1 92.81 177 ARG A C 1
ATOM 1371 O O . ARG A 1 177 ? 8.844 -43.531 0.637 1 92.81 177 ARG A O 1
ATOM 1378 N N . ASP A 1 178 ? 8.555 -41.375 1.136 1 92 178 ASP A N 1
ATOM 1379 C CA . ASP A 1 178 ? 7.527 -41.719 2.119 1 92 178 ASP A CA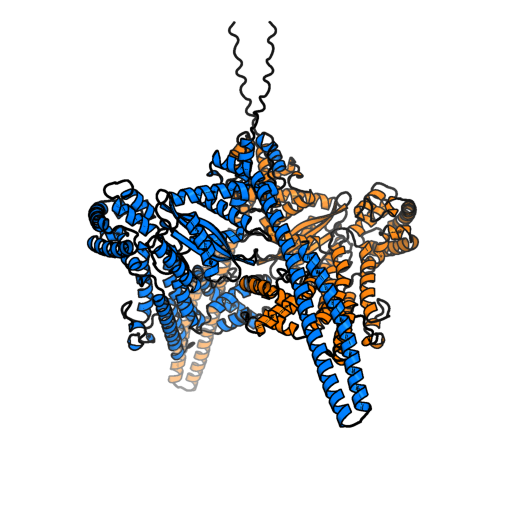 1
ATOM 1380 C C . ASP A 1 178 ? 6.316 -42.375 1.454 1 92 178 ASP A C 1
ATOM 1382 O O . ASP A 1 178 ? 5.746 -43.312 1.991 1 92 178 ASP A O 1
ATOM 1386 N N . LEU A 1 179 ? 5.938 -41.875 0.382 1 92.69 179 LEU A N 1
ATOM 1387 C CA . LEU A 1 179 ? 4.797 -42.406 -0.352 1 92.69 179 LEU A CA 1
ATOM 1388 C C . LEU A 1 179 ? 5.078 -43.812 -0.826 1 92.69 179 LEU A C 1
ATOM 1390 O O . LEU A 1 179 ? 4.207 -44.688 -0.743 1 92.69 179 LEU A O 1
ATOM 1394 N N . GLU A 1 180 ? 6.238 -44 -1.377 1 93.12 180 GLU A N 1
ATOM 1395 C CA . GLU A 1 180 ? 6.621 -45.344 -1.868 1 93.12 180 GLU A CA 1
ATOM 1396 C C . GLU A 1 180 ? 6.633 -46.344 -0.739 1 93.12 180 GLU A C 1
ATOM 1398 O O . GLU A 1 180 ? 6.203 -47.5 -0.924 1 93.12 180 GLU A O 1
ATOM 1403 N N . GLU A 1 181 ? 7.078 -45.969 0.376 1 92.38 181 GLU A N 1
ATOM 1404 C CA . GLU A 1 181 ? 7.145 -46.844 1.535 1 92.38 181 GLU A CA 1
ATOM 1405 C C . GLU A 1 181 ? 5.75 -47.188 2.062 1 92.38 181 GLU A C 1
ATOM 1407 O O . GLU A 1 181 ? 5.477 -48.312 2.453 1 92.38 181 GLU A O 1
ATOM 1412 N N . GLU A 1 182 ? 4.926 -46.25 1.974 1 91.62 182 GLU A N 1
ATOM 1413 C CA . GLU A 1 182 ? 3.609 -46.406 2.582 1 91.62 182 GLU A CA 1
ATOM 1414 C C . GLU A 1 182 ? 2.631 -47.062 1.607 1 91.62 182 GLU A C 1
ATOM 1416 O O . GLU A 1 182 ? 1.783 -47.875 2.012 1 91.62 182 GLU A O 1
ATOM 1421 N N . THR A 1 183 ? 2.639 -46.719 0.352 1 90.5 183 THR A N 1
ATOM 1422 C CA . THR A 1 183 ? 1.592 -47.125 -0.573 1 90.5 183 THR A CA 1
ATOM 1423 C C . THR A 1 183 ? 2.17 -48.031 -1.677 1 90.5 183 THR A C 1
ATOM 1425 O O . THR A 1 183 ? 1.428 -48.719 -2.383 1 90.5 183 THR A O 1
ATOM 1428 N N . GLY A 1 184 ? 3.447 -47.969 -1.876 1 88.94 184 GLY A N 1
ATOM 1429 C CA . GLY A 1 184 ? 4.07 -48.688 -2.977 1 88.94 184 GLY A CA 1
ATOM 1430 C C . GLY A 1 184 ? 3.998 -47.938 -4.293 1 88.94 184 GLY A C 1
ATOM 1431 O O . GLY A 1 184 ? 4.488 -48.406 -5.316 1 88.94 184 GLY A O 1
ATOM 1432 N N . SER A 1 185 ? 3.398 -46.781 -4.277 1 92 185 SER A N 1
ATOM 1433 C CA . SER A 1 185 ? 3.271 -45.969 -5.488 1 92 185 SER A CA 1
ATOM 1434 C C . SER A 1 185 ? 4.238 -44.781 -5.477 1 92 185 SER A C 1
ATOM 1436 O O . SER A 1 185 ? 4.742 -44.406 -4.422 1 92 185 SER A O 1
ATOM 1438 N N . LYS A 1 186 ? 4.531 -44.281 -6.672 1 93.62 186 LYS A N 1
ATOM 1439 C CA . LYS A 1 186 ? 5.453 -43.156 -6.812 1 93.62 186 LYS A CA 1
ATOM 1440 C C . LYS A 1 186 ? 4.754 -41.938 -7.414 1 93.62 186 LYS A C 1
ATOM 1442 O O . LYS A 1 186 ? 3.742 -42.094 -8.109 1 93.62 186 LYS A O 1
ATOM 1447 N N . LEU A 1 187 ? 5.297 -40.812 -7.082 1 95.12 187 LEU A N 1
ATOM 1448 C CA . LEU A 1 187 ? 4.789 -39.594 -7.668 1 95.12 187 LEU A CA 1
ATOM 1449 C C . LEU A 1 187 ? 5.23 -39.469 -9.125 1 95.12 187 LEU A C 1
ATOM 1451 O O . LEU A 1 187 ? 6.355 -39.812 -9.469 1 95.12 187 LEU A O 1
ATOM 1455 N N . LEU A 1 188 ? 4.348 -38.938 -9.906 1 95.12 188 LEU A N 1
ATOM 1456 C CA . LEU A 1 188 ? 4.727 -38.625 -11.281 1 95.12 188 LEU A CA 1
ATOM 1457 C C . LEU A 1 188 ? 5.516 -37.344 -11.352 1 95.12 188 LEU A C 1
ATOM 1459 O O . LEU A 1 188 ? 5.125 -36.344 -10.75 1 95.12 188 LEU A O 1
ATOM 1463 N N . TYR A 1 189 ? 6.613 -37.375 -11.969 1 93 189 TYR A N 1
ATOM 1464 C CA . TYR A 1 189 ? 7.492 -36.219 -12.031 1 93 189 TYR A CA 1
ATOM 1465 C C . TYR A 1 189 ? 7.637 -35.719 -13.469 1 93 189 TYR A C 1
ATOM 1467 O O . TYR A 1 189 ? 8.07 -36.469 -14.344 1 93 189 TYR A O 1
ATOM 1475 N N . ILE A 1 190 ? 7.262 -34.5 -13.695 1 93.19 190 ILE A N 1
ATOM 1476 C CA . ILE A 1 190 ? 7.344 -33.938 -15.031 1 93.19 190 ILE A CA 1
ATOM 1477 C C . ILE A 1 190 ? 8.297 -32.75 -15.023 1 93.19 190 ILE A C 1
ATOM 1479 O O . ILE A 1 190 ? 8.312 -31.938 -15.961 1 93.19 190 ILE A O 1
ATOM 1483 N N . GLY A 1 191 ? 9.016 -32.625 -13.938 1 90.25 191 GLY A N 1
ATOM 1484 C CA . GLY A 1 191 ? 9.891 -31.469 -13.805 1 90.25 191 GLY A CA 1
ATOM 1485 C C . GLY A 1 191 ? 9.258 -30.328 -13.031 1 90.25 191 GLY A C 1
ATOM 1486 O O . GLY A 1 191 ? 8.094 -30.391 -12.641 1 90.25 191 GLY A O 1
ATOM 1487 N N . SER A 1 192 ? 10.094 -29.281 -12.828 1 90.06 192 SER A N 1
ATOM 1488 C CA . SER A 1 192 ? 9.594 -28.094 -12.133 1 90.06 192 SER A CA 1
ATOM 1489 C C . SER A 1 192 ? 8.805 -27.203 -13.078 1 90.06 192 SER A C 1
ATOM 1491 O O . SER A 1 192 ? 8.586 -27.547 -14.242 1 90.06 192 SER A O 1
ATOM 1493 N N . CYS A 1 193 ? 8.312 -26.125 -12.633 1 88.75 193 CYS A N 1
ATOM 1494 C CA . CYS A 1 193 ? 7.48 -25.219 -13.406 1 88.75 193 CYS A CA 1
ATOM 1495 C C . CYS A 1 193 ? 8.219 -24.734 -14.648 1 88.75 193 CYS A C 1
ATOM 1497 O O . CYS A 1 193 ? 9.258 -24.078 -14.547 1 88.75 193 CYS A O 1
ATOM 1499 N N . GLY A 1 194 ? 7.676 -25.047 -15.797 1 86.5 194 GLY A N 1
ATOM 1500 C CA . GLY A 1 194 ? 8.273 -24.688 -17.062 1 86.5 194 GLY A CA 1
ATOM 1501 C C . GLY A 1 194 ? 8.367 -23.188 -17.281 1 86.5 194 GLY A C 1
ATOM 1502 O O . GLY A 1 194 ? 9.281 -22.703 -17.953 1 86.5 194 GLY A O 1
ATOM 1503 N N . LEU A 1 195 ? 7.465 -22.469 -16.719 1 88.62 195 LEU A N 1
ATOM 1504 C CA . LEU A 1 195 ? 7.461 -21.016 -16.859 1 88.62 195 LEU A CA 1
ATOM 1505 C C . LEU A 1 195 ? 8.672 -20.406 -16.172 1 88.62 195 LEU A C 1
ATOM 1507 O O . LEU A 1 195 ? 9.328 -19.531 -16.719 1 88.62 195 LEU A O 1
ATOM 1511 N N . HIS A 1 196 ? 8.969 -20.891 -15.008 1 89.38 196 HIS A N 1
ATOM 1512 C CA . HIS A 1 196 ? 10.125 -20.406 -14.266 1 89.38 196 HIS A CA 1
ATOM 1513 C C . HIS A 1 196 ? 11.422 -20.781 -14.969 1 89.38 196 HIS A C 1
ATOM 1515 O O . HIS A 1 196 ? 12.383 -20 -14.969 1 89.38 196 HIS A O 1
ATOM 1521 N N . VAL A 1 197 ? 11.438 -21.906 -15.508 1 90.5 197 VAL A N 1
ATOM 1522 C CA . VAL A 1 197 ? 12.633 -22.375 -16.203 1 90.5 197 VAL A CA 1
ATOM 1523 C C . VAL A 1 197 ? 12.914 -21.469 -17.406 1 90.5 197 VAL A C 1
ATOM 1525 O O . VAL A 1 197 ? 14.055 -21.031 -17.594 1 90.5 197 VAL A O 1
ATOM 1528 N N . MET A 1 198 ? 11.867 -21.188 -18.156 1 90.69 198 MET A N 1
ATOM 1529 C CA . MET A 1 198 ? 12.016 -20.312 -19.312 1 90.69 198 MET A CA 1
ATOM 1530 C C . MET A 1 198 ? 12.453 -18.906 -18.891 1 90.69 198 MET A C 1
ATOM 1532 O O . MET A 1 198 ? 13.367 -18.344 -19.484 1 90.69 198 MET A O 1
ATOM 1536 N N . HIS A 1 199 ? 11.875 -18.422 -17.938 1 89.25 199 HIS A N 1
ATOM 1537 C CA . HIS A 1 199 ? 12.195 -17.078 -17.453 1 89.25 199 HIS A CA 1
ATOM 1538 C C . HIS A 1 199 ? 13.641 -17 -16.953 1 89.25 199 HIS A C 1
ATOM 1540 O O . HIS A 1 199 ? 14.359 -16.047 -17.266 1 89.25 199 HIS A O 1
ATOM 1546 N N . ASN A 1 200 ? 13.992 -17.969 -16.172 1 89.94 200 ASN A N 1
ATOM 1547 C CA . ASN A 1 200 ? 15.344 -18 -15.617 1 89.94 200 ASN A CA 1
ATOM 1548 C C . ASN A 1 200 ? 16.391 -18.172 -16.719 1 89.94 200 ASN A C 1
ATOM 1550 O O . ASN A 1 200 ? 17.5 -17.625 -16.625 1 89.94 200 ASN A O 1
ATOM 1554 N N . ALA A 1 201 ? 16.031 -18.891 -17.688 1 93.25 201 ALA A N 1
ATOM 1555 C CA . ALA A 1 201 ? 16.938 -19.062 -18.828 1 93.25 201 ALA A CA 1
ATOM 1556 C C . ALA A 1 201 ? 17.141 -17.75 -19.578 1 93.25 201 ALA A C 1
ATOM 1558 O O . ALA A 1 201 ? 18.266 -17.391 -19.922 1 93.25 201 ALA A O 1
ATOM 1559 N N . PHE A 1 202 ? 16.062 -17.094 -19.766 1 92.62 202 PHE A N 1
ATOM 1560 C CA . PHE A 1 202 ? 16.141 -15.789 -20.422 1 92.62 202 PHE A CA 1
ATOM 1561 C C . PHE A 1 202 ? 17 -14.828 -19.625 1 92.62 202 PHE A C 1
ATOM 1563 O O . PHE A 1 202 ? 17.844 -14.125 -20.188 1 92.62 202 PHE A O 1
ATOM 1570 N N . LYS A 1 203 ? 16.797 -14.812 -18.375 1 91.06 203 LYS A N 1
ATOM 1571 C CA . LYS A 1 203 ? 17.547 -13.93 -17.484 1 91.06 203 LYS A CA 1
ATOM 1572 C C . LYS A 1 203 ? 19.031 -14.273 -17.484 1 91.06 203 LYS A C 1
ATOM 1574 O O . LYS A 1 203 ? 19.891 -13.383 -17.5 1 91.06 203 LYS A O 1
ATOM 1579 N N . ALA A 1 204 ? 19.328 -15.531 -17.422 1 93.31 204 ALA A N 1
ATOM 1580 C CA . ALA A 1 204 ? 20.719 -15.969 -17.469 1 93.31 204 ALA A CA 1
ATOM 1581 C C . ALA A 1 204 ? 21.391 -15.5 -18.766 1 93.31 204 ALA A C 1
ATOM 1583 O O . ALA A 1 204 ? 22.547 -15.055 -18.734 1 93.31 204 ALA A O 1
ATOM 1584 N N . GLY A 1 205 ? 20.672 -15.664 -19.828 1 94.06 205 GLY A N 1
ATOM 1585 C CA . GLY A 1 205 ? 21.203 -15.188 -21.094 1 94.06 205 GLY A CA 1
ATOM 1586 C C . GLY A 1 205 ? 21.422 -13.688 -21.125 1 94.06 205 GLY A C 1
ATOM 1587 O O . GLY A 1 205 ? 22.484 -13.219 -21.562 1 94.06 205 GLY A O 1
ATOM 1588 N N . SER A 1 206 ? 20.5 -12.953 -20.641 1 91.56 206 SER A N 1
ATOM 1589 C CA . SER A 1 206 ? 20.594 -11.5 -20.641 1 91.56 206 SER A CA 1
ATOM 1590 C C . SER A 1 206 ? 21.75 -11.016 -19.781 1 91.56 206 SER A C 1
ATOM 1592 O O . SER A 1 206 ? 22.406 -10.023 -20.094 1 91.56 206 SER A O 1
ATOM 1594 N N . ASN A 1 207 ? 22.062 -11.734 -18.734 1 92.25 207 ASN A N 1
ATOM 1595 C CA . ASN A 1 207 ? 23.078 -11.336 -17.781 1 92.25 207 ASN A CA 1
ATOM 1596 C C . ASN A 1 207 ? 24.484 -11.539 -18.344 1 92.25 207 ASN A C 1
ATOM 1598 O O . ASN A 1 207 ? 25.453 -11 -17.812 1 92.25 207 ASN A O 1
ATOM 1602 N N . THR A 1 208 ? 24.562 -12.234 -19.359 1 93.44 208 THR A N 1
ATOM 1603 C CA . THR A 1 208 ? 25.875 -12.461 -19.969 1 93.44 208 THR A CA 1
ATOM 1604 C C . THR A 1 208 ? 26.297 -11.258 -20.812 1 93.44 208 THR A C 1
ATOM 1606 O O . THR A 1 208 ? 27.469 -11.094 -21.125 1 93.44 208 THR A O 1
ATOM 1609 N N . THR A 1 209 ? 25.359 -10.438 -21.109 1 93 209 THR A N 1
ATOM 1610 C CA . THR A 1 209 ? 25.672 -9.266 -21.922 1 93 209 THR A CA 1
ATOM 1611 C C . THR A 1 209 ? 26.062 -8.078 -21.031 1 93 209 THR A C 1
ATOM 1613 O O . THR A 1 209 ? 25.797 -8.078 -19.828 1 93 209 THR A O 1
ATOM 1616 N N . THR A 1 210 ? 26.734 -7.172 -21.609 1 89.88 210 THR A N 1
ATOM 1617 C CA . THR A 1 210 ? 27.125 -5.953 -20.906 1 89.88 210 THR A CA 1
ATOM 1618 C C . THR A 1 210 ? 26.141 -4.816 -21.219 1 89.88 210 THR A C 1
ATOM 1620 O O . THR A 1 210 ? 26.453 -3.648 -20.984 1 89.88 210 THR A O 1
ATOM 1623 N N . TRP A 1 211 ? 24.953 -5.168 -21.766 1 92.44 211 TRP A N 1
ATOM 1624 C CA . TRP A 1 211 ? 24.047 -4.164 -22.297 1 92.44 211 TRP A CA 1
ATOM 1625 C C . TRP A 1 211 ? 23.328 -3.422 -21.172 1 92.44 211 TRP A C 1
ATOM 1627 O O . TRP A 1 211 ? 22.891 -2.283 -21.359 1 92.44 211 TRP A O 1
ATOM 1637 N N . ASP A 1 212 ? 23.125 -3.945 -19.953 1 89.88 212 ASP A N 1
ATOM 1638 C CA . ASP A 1 212 ? 22.484 -3.371 -18.766 1 89.88 212 ASP A CA 1
ATOM 1639 C C . ASP A 1 212 ? 21.094 -2.82 -19.109 1 89.88 212 ASP A C 1
ATOM 1641 O O . ASP A 1 212 ? 20.75 -1.713 -18.703 1 89.88 212 ASP A O 1
ATOM 1645 N N . ILE A 1 213 ? 20.391 -3.537 -19.938 1 92.69 213 ILE A N 1
ATOM 1646 C CA . ILE A 1 213 ? 19.078 -3.096 -20.391 1 92.69 213 ILE A CA 1
ATOM 1647 C C . ILE A 1 213 ? 18.109 -3.066 -19.219 1 92.69 213 ILE A C 1
ATOM 1649 O O . ILE A 1 213 ? 17.375 -2.088 -19.031 1 92.69 213 ILE A O 1
ATOM 1653 N N . GLU A 1 214 ? 18.125 -4.062 -18.422 1 91 214 GLU A N 1
ATOM 1654 C CA . GLU A 1 214 ? 17.203 -4.168 -17.297 1 91 214 GLU A CA 1
ATOM 1655 C C . GLU A 1 214 ? 17.422 -3.025 -16.297 1 91 214 GLU A C 1
ATOM 1657 O O . GLU A 1 214 ? 16.453 -2.445 -15.797 1 91 214 GLU A O 1
ATOM 1662 N N . HIS A 1 215 ? 18.594 -2.754 -16.125 1 92.75 215 HIS A N 1
ATOM 1663 C CA . HIS A 1 215 ? 18.938 -1.662 -15.211 1 92.75 215 HIS A CA 1
ATOM 1664 C C . HIS A 1 215 ? 18.469 -0.321 -15.758 1 92.75 215 HIS A C 1
ATOM 1666 O O . HIS A 1 215 ? 17.922 0.496 -15.023 1 92.75 215 HIS A O 1
ATOM 1672 N N . THR A 1 216 ? 18.672 -0.123 -16.984 1 95.31 216 THR A N 1
ATOM 1673 C CA . THR A 1 216 ? 18.25 1.121 -17.625 1 95.31 216 THR A CA 1
ATOM 1674 C C . THR A 1 216 ? 16.734 1.274 -17.562 1 95.31 216 THR A C 1
ATOM 1676 O O . THR A 1 216 ? 16.219 2.369 -17.312 1 95.31 216 THR A O 1
ATOM 1679 N N . LEU A 1 217 ? 16.047 0.181 -17.812 1 94.5 217 LEU A N 1
ATOM 1680 C CA . LEU A 1 217 ? 14.594 0.221 -17.766 1 94.5 217 LEU A CA 1
ATOM 1681 C C . LEU A 1 217 ? 14.102 0.572 -16.375 1 94.5 217 LEU A C 1
ATOM 1683 O O . LEU A 1 217 ? 13.156 1.35 -16.219 1 94.5 217 LEU A O 1
ATOM 1687 N N . SER A 1 218 ? 14.711 0.014 -15.414 1 94.31 218 SER A N 1
ATOM 1688 C CA . SER A 1 218 ? 14.367 0.334 -14.031 1 94.31 218 SER A CA 1
ATOM 1689 C C . SER A 1 218 ? 14.617 1.806 -13.727 1 94.31 218 SER A C 1
ATOM 1691 O O . SER A 1 218 ? 13.789 2.467 -13.094 1 94.31 218 SER A O 1
ATOM 1693 N N . CYS A 1 219 ? 15.742 2.32 -14.156 1 96 219 CYS A N 1
ATOM 1694 C CA . CYS A 1 219 ? 16.109 3.711 -13.906 1 96 219 CYS A CA 1
ATOM 1695 C C . CYS A 1 219 ? 15.156 4.66 -14.625 1 96 219 CYS A C 1
ATOM 1697 O O . CYS A 1 219 ? 14.852 5.738 -14.109 1 96 219 CYS A O 1
ATOM 1699 N N . LEU A 1 220 ? 14.719 4.199 -15.75 1 96.12 220 LEU A N 1
ATOM 1700 C CA . LEU A 1 220 ? 13.758 5.012 -16.5 1 96.12 220 LEU A CA 1
ATOM 1701 C C . LEU A 1 220 ? 12.477 5.215 -15.688 1 96.12 220 LEU A C 1
ATOM 1703 O O . LEU A 1 220 ? 11.945 6.324 -15.633 1 96.12 220 LEU A O 1
ATOM 1707 N N . TYR A 1 221 ? 12.07 4.207 -15.07 1 95.25 221 TYR A N 1
ATOM 1708 C CA . TYR A 1 221 ? 10.852 4.281 -14.273 1 95.25 221 TYR A CA 1
ATOM 1709 C C . TYR A 1 221 ? 11.055 5.172 -13.047 1 95.25 221 TYR A C 1
ATOM 1711 O O . TYR A 1 221 ? 10.242 6.062 -12.781 1 95.25 221 TYR A O 1
ATOM 1719 N N . TRP A 1 222 ? 12.141 4.984 -12.461 1 95.19 222 TRP A N 1
ATOM 1720 C CA . TRP A 1 222 ? 12.375 5.648 -11.18 1 95.19 222 TRP A CA 1
ATOM 1721 C C . TRP A 1 222 ? 12.695 7.125 -11.391 1 95.19 222 TRP A C 1
ATOM 1723 O O . TRP A 1 222 ? 12.539 7.938 -10.477 1 95.19 222 TRP A O 1
ATOM 1733 N N . LEU A 1 223 ? 13.141 7.426 -12.531 1 95.75 223 LEU A N 1
ATOM 1734 C CA . LEU A 1 223 ? 13.43 8.82 -12.852 1 95.75 223 LEU A CA 1
ATOM 1735 C C . LEU A 1 223 ? 12.18 9.68 -12.742 1 95.75 223 LEU A C 1
ATOM 1737 O O . LEU A 1 223 ? 12.25 10.836 -12.336 1 95.75 223 LEU A O 1
ATOM 1741 N N . PHE A 1 224 ? 11.062 9.102 -13.008 1 94.69 224 PHE A N 1
ATOM 1742 C CA . PHE A 1 224 ? 9.852 9.914 -13.086 1 94.69 224 PHE A CA 1
ATOM 1743 C C . PHE A 1 224 ? 8.852 9.5 -12.008 1 94.69 224 PHE A C 1
ATOM 1745 O O . PHE A 1 224 ? 7.828 10.164 -11.82 1 94.69 224 PHE A O 1
ATOM 1752 N N . LYS A 1 225 ? 9.156 8.398 -11.352 1 93.62 225 LYS A N 1
ATOM 1753 C CA . LYS A 1 225 ? 8.242 7.93 -10.312 1 93.62 225 LYS A CA 1
ATOM 1754 C C . LYS A 1 225 ? 8.211 8.906 -9.133 1 93.62 225 LYS A C 1
ATOM 1756 O O . LYS A 1 225 ? 9.258 9.328 -8.641 1 93.62 225 LYS A O 1
ATOM 1761 N N . ASP A 1 226 ? 7.008 9.281 -8.727 1 91.12 226 ASP A N 1
ATOM 1762 C CA . ASP A 1 226 ? 6.777 10.117 -7.555 1 91.12 226 ASP A CA 1
ATOM 1763 C C . ASP A 1 226 ? 7.52 11.445 -7.672 1 91.12 226 ASP A C 1
ATOM 1765 O O . ASP A 1 226 ? 8.094 11.93 -6.691 1 91.12 226 ASP A O 1
ATOM 1769 N N . SER A 1 227 ? 7.699 11.906 -8.867 1 92.75 227 SER A N 1
ATOM 1770 C CA . SER A 1 227 ? 8.359 13.18 -9.141 1 92.75 227 SER A CA 1
ATOM 1771 C C . SER A 1 227 ? 7.504 14.055 -10.055 1 92.75 227 SER A C 1
ATOM 1773 O O . SER A 1 227 ? 7.848 14.273 -11.219 1 92.75 227 SER A O 1
ATOM 1775 N N . PRO A 1 228 ? 6.559 14.648 -9.43 1 89.5 228 PRO A N 1
ATOM 1776 C CA . PRO A 1 228 ? 5.633 15.453 -10.242 1 89.5 228 PRO A CA 1
ATOM 1777 C C . PRO A 1 228 ? 6.328 16.609 -10.953 1 89.5 228 PRO A C 1
ATOM 1779 O O . PRO A 1 228 ? 5.984 16.922 -12.094 1 89.5 228 PRO A O 1
ATOM 1782 N N . ALA A 1 229 ? 7.242 17.266 -10.305 1 89.56 229 ALA A N 1
ATOM 1783 C CA . ALA A 1 229 ? 7.961 18.375 -10.922 1 89.56 229 ALA A CA 1
ATOM 1784 C C . ALA A 1 229 ? 8.695 17.922 -12.18 1 89.56 229 ALA A C 1
ATOM 1786 O O . ALA A 1 229 ? 8.641 18.578 -13.219 1 89.56 229 ALA A O 1
ATOM 1787 N N . ARG A 1 230 ? 9.328 16.781 -12.117 1 93.25 230 ARG A N 1
ATOM 1788 C CA . ARG A 1 230 ? 10.078 16.25 -13.25 1 93.25 230 ARG A CA 1
ATOM 1789 C C . ARG A 1 230 ? 9.141 15.836 -14.375 1 93.25 230 ARG A C 1
ATOM 1791 O O . ARG A 1 230 ? 9.469 15.992 -15.555 1 93.25 230 ARG A O 1
ATOM 1798 N N . ARG A 1 231 ? 8.055 15.258 -14 1 93.12 231 ARG A N 1
ATOM 1799 C CA . ARG A 1 231 ? 7.059 14.859 -14.992 1 93.12 231 ARG A CA 1
ATOM 1800 C C . ARG A 1 231 ? 6.523 16.062 -15.75 1 93.12 231 ARG A C 1
ATOM 1802 O O . ARG A 1 231 ? 6.324 16 -16.969 1 93.12 231 ARG A O 1
ATOM 1809 N N . ASP A 1 232 ? 6.332 17.109 -15.016 1 91.62 232 ASP A N 1
ATOM 1810 C CA . ASP A 1 232 ? 5.863 18.344 -15.641 1 91.62 232 ASP A CA 1
ATOM 1811 C C . ASP A 1 232 ? 6.914 18.922 -16.594 1 91.62 232 ASP A C 1
ATOM 1813 O O . ASP A 1 232 ? 6.586 19.359 -17.688 1 91.62 232 ASP A O 1
ATOM 1817 N N . ASP A 1 233 ? 8.117 18.906 -16.156 1 92.81 233 ASP A N 1
ATOM 1818 C CA . ASP A 1 233 ? 9.211 19.375 -17 1 92.81 233 ASP A CA 1
ATOM 1819 C C . ASP A 1 233 ? 9.328 18.531 -18.266 1 92.81 233 ASP A C 1
ATOM 1821 O O . ASP A 1 233 ? 9.539 19.078 -19.359 1 92.81 233 ASP A O 1
ATOM 1825 N N . TYR A 1 234 ? 9.258 17.219 -18.094 1 94.81 234 TYR A N 1
ATOM 1826 C CA . TYR A 1 234 ? 9.305 16.281 -19.219 1 94.81 234 TYR A CA 1
ATOM 1827 C C . TYR A 1 234 ? 8.188 16.594 -20.219 1 94.81 234 TYR A C 1
ATOM 1829 O O . TYR A 1 234 ? 8.43 16.656 -21.422 1 94.81 234 TYR A O 1
ATOM 1837 N N . THR A 1 235 ? 7.008 16.828 -19.719 1 92.5 235 THR A N 1
ATOM 1838 C CA . THR A 1 235 ? 5.859 17.094 -20.594 1 92.5 235 THR A CA 1
ATOM 1839 C C . THR A 1 235 ? 6 18.438 -21.281 1 92.5 235 THR A C 1
ATOM 1841 O O . THR A 1 235 ? 5.625 18.594 -22.438 1 92.5 235 THR A O 1
ATOM 1844 N N . LYS A 1 236 ? 6.5 19.375 -20.641 1 89.81 236 LYS A N 1
ATOM 1845 C CA . LYS A 1 236 ? 6.664 20.719 -21.172 1 89.81 236 LYS A CA 1
ATOM 1846 C C . LYS A 1 236 ? 7.645 20.734 -22.344 1 89.81 236 LYS A C 1
ATOM 1848 O O . LYS A 1 236 ? 7.387 21.359 -23.375 1 89.81 236 LYS A O 1
ATOM 1853 N N . VAL A 1 237 ? 8.695 20.016 -22.219 1 92.31 237 VAL A N 1
ATOM 1854 C CA . VAL A 1 237 ? 9.766 20.078 -23.203 1 92.31 237 VAL A CA 1
ATOM 1855 C C . VAL A 1 237 ? 9.477 19.125 -24.359 1 92.31 237 VAL A C 1
ATOM 1857 O O . VAL A 1 237 ? 9.836 19.391 -25.5 1 92.31 237 VAL A O 1
ATOM 1860 N N . THR A 1 238 ? 8.844 18.016 -24.062 1 92.94 238 THR A N 1
ATOM 1861 C CA . THR A 1 238 ? 8.688 16.984 -25.094 1 92.94 238 THR A CA 1
ATOM 1862 C C . THR A 1 238 ? 7.273 17.016 -25.672 1 92.94 238 THR A C 1
ATOM 1864 O O . THR A 1 238 ? 7.031 16.5 -26.766 1 92.94 238 THR A O 1
ATOM 1867 N N . GLY A 1 239 ? 6.328 17.531 -24.875 1 89.69 239 GLY A N 1
ATOM 1868 C CA . GLY A 1 239 ? 4.934 17.5 -25.281 1 89.69 239 GLY A CA 1
ATOM 1869 C C . GLY A 1 239 ? 4.273 16.156 -25.062 1 89.69 239 GLY A C 1
ATOM 1870 O O . GLY A 1 239 ? 3.072 16 -25.297 1 89.69 239 GLY A O 1
ATOM 1871 N N . SER A 1 240 ? 5.047 15.242 -24.578 1 91.38 240 SER A N 1
ATOM 1872 C CA . SER A 1 240 ? 4.52 13.891 -24.391 1 91.38 240 SER A CA 1
ATOM 1873 C C . SER A 1 240 ? 4.086 13.672 -22.938 1 91.38 240 SER A C 1
ATOM 1875 O O . SER A 1 240 ? 4.75 14.133 -22.016 1 91.38 240 SER A O 1
ATOM 1877 N N . THR A 1 241 ? 2.939 12.961 -22.781 1 90.56 241 THR A N 1
ATOM 1878 C CA . THR A 1 241 ? 2.453 12.625 -21.453 1 90.56 241 THR A CA 1
ATOM 1879 C C . THR A 1 241 ? 2.605 11.133 -21.188 1 90.56 241 THR A C 1
ATOM 1881 O O . THR A 1 241 ? 2.031 10.609 -20.219 1 90.56 241 THR A O 1
ATOM 1884 N N . VAL A 1 242 ? 3.342 10.445 -22.078 1 93.38 242 VAL A N 1
ATOM 1885 C CA . VAL A 1 242 ? 3.555 9.008 -21.922 1 93.38 242 VAL A CA 1
ATOM 1886 C C . VAL A 1 242 ? 4.832 8.766 -21.125 1 93.38 242 VAL A C 1
ATOM 1888 O O . VAL A 1 242 ? 5.902 9.258 -21.484 1 93.38 242 VAL A O 1
ATOM 1891 N N . PHE A 1 243 ? 4.727 8.008 -20.047 1 95 243 PHE A N 1
ATOM 1892 C CA . PHE A 1 243 ? 5.863 7.789 -19.156 1 95 243 PHE A CA 1
ATOM 1893 C C . PHE A 1 243 ? 6.289 6.324 -19.188 1 95 243 PHE A C 1
ATOM 1895 O O . PHE A 1 243 ? 5.531 5.457 -19.625 1 95 243 PHE A O 1
ATOM 1902 N N . PRO A 1 244 ? 7.539 6.098 -18.75 1 95 244 PRO A N 1
ATOM 1903 C CA . PRO A 1 244 ? 8.016 4.715 -18.688 1 95 244 PRO A CA 1
ATOM 1904 C C . PRO A 1 244 ? 7.215 3.855 -17.719 1 95 244 PRO A C 1
ATOM 1906 O O . PRO A 1 244 ? 6.652 4.371 -16.75 1 95 244 PRO A O 1
ATOM 1909 N N . LEU A 1 245 ? 7.242 2.559 -18 1 93.62 245 LEU A N 1
ATOM 1910 C CA . LEU A 1 245 ? 6.551 1.594 -17.156 1 93.62 245 LEU A CA 1
ATOM 1911 C C . LEU A 1 245 ? 7.52 0.952 -16.172 1 93.62 245 LEU A C 1
ATOM 1913 O O . LEU A 1 245 ? 8.734 0.958 -16.391 1 93.62 245 LEU A O 1
ATOM 1917 N N . ARG A 1 246 ? 6.941 0.432 -15.156 1 90.19 246 ARG A N 1
ATOM 1918 C CA . ARG A 1 246 ? 7.75 -0.196 -14.117 1 90.19 246 ARG A CA 1
ATOM 1919 C C . ARG A 1 246 ? 8.312 -1.531 -14.594 1 90.19 246 ARG A C 1
ATOM 1921 O O . ARG A 1 246 ? 7.57 -2.389 -15.078 1 90.19 246 ARG A O 1
ATOM 1928 N N . TYR A 1 247 ? 9.602 -1.63 -14.422 1 88.06 247 TYR A N 1
ATOM 1929 C CA . TYR A 1 247 ? 10.25 -2.895 -14.75 1 88.06 247 TYR A CA 1
ATOM 1930 C C . TYR A 1 247 ? 10.359 -3.785 -13.516 1 88.06 247 TYR A C 1
ATOM 1932 O O . TYR A 1 247 ? 10.922 -3.379 -12.5 1 88.06 247 TYR A O 1
ATOM 1940 N N . CYS A 1 248 ? 9.672 -4.895 -13.562 1 78.12 248 CYS A N 1
ATOM 1941 C CA . CYS A 1 248 ? 9.75 -5.871 -12.477 1 78.12 248 CYS A CA 1
ATOM 1942 C C . CYS A 1 248 ? 10.562 -7.09 -12.898 1 78.12 248 CYS A C 1
ATOM 1944 O O . CYS A 1 248 ? 10.211 -7.773 -13.867 1 78.12 248 CYS A O 1
ATOM 1946 N N . GLN A 1 249 ? 11.578 -7.336 -12.172 1 73.62 249 GLN A N 1
ATOM 1947 C CA . GLN A 1 249 ? 12.516 -8.398 -12.516 1 73.62 249 GLN A CA 1
ATOM 1948 C C . GLN A 1 249 ? 11.852 -9.766 -12.469 1 73.62 249 GLN A C 1
ATOM 1950 O O . GLN A 1 249 ? 12.266 -10.695 -13.164 1 73.62 249 GLN A O 1
ATOM 1955 N N . HIS A 1 250 ? 10.812 -9.836 -11.664 1 70.38 250 HIS A N 1
ATOM 1956 C CA . HIS A 1 250 ? 10.227 -11.156 -11.484 1 70.38 250 HIS A CA 1
ATOM 1957 C C . HIS A 1 250 ? 8.977 -11.328 -12.344 1 70.38 250 HIS A C 1
ATOM 1959 O O . HIS A 1 250 ? 8.43 -12.43 -12.445 1 70.38 250 HIS A O 1
ATOM 1965 N N . ARG A 1 251 ? 8.555 -10.18 -13 1 66.31 251 ARG A N 1
ATOM 1966 C CA . ARG A 1 251 ? 7.383 -10.266 -13.875 1 66.31 251 ARG A CA 1
ATOM 1967 C C . ARG A 1 251 ? 7.801 -10.352 -15.336 1 66.31 251 ARG A C 1
ATOM 1969 O O . ARG A 1 251 ? 7.676 -9.367 -16.078 1 66.31 251 ARG A O 1
ATOM 1976 N N . TRP A 1 252 ? 8.086 -11.422 -15.781 1 69.19 252 TRP A N 1
ATOM 1977 C CA . TRP A 1 252 ? 8.688 -11.656 -17.094 1 69.19 252 TRP A CA 1
ATOM 1978 C C . TRP A 1 252 ? 7.68 -11.367 -18.203 1 69.19 252 TRP A C 1
ATOM 1980 O O . TRP A 1 252 ? 8.07 -11.094 -19.344 1 69.19 252 TRP A O 1
ATOM 1990 N N . LEU A 1 253 ? 6.418 -11.367 -17.828 1 68.75 253 LEU A N 1
ATOM 1991 C CA . LEU A 1 253 ? 5.398 -11.125 -18.844 1 68.75 253 LEU A CA 1
ATOM 1992 C C . LEU A 1 253 ? 5.367 -9.656 -19.234 1 68.75 253 LEU A C 1
ATOM 1994 O O . LEU A 1 253 ? 4.824 -9.297 -20.281 1 68.75 253 LEU A O 1
ATOM 1998 N N . GLU A 1 254 ? 5.988 -8.906 -18.391 1 77.31 254 GLU A N 1
ATOM 1999 C CA . GLU A 1 254 ? 5.875 -7.469 -18.625 1 77.31 254 GLU A CA 1
ATOM 2000 C C . GLU A 1 254 ? 7.105 -6.934 -19.359 1 77.31 254 GLU A C 1
ATOM 2002 O O . GLU A 1 254 ? 7.137 -5.766 -19.75 1 77.31 254 GLU A O 1
ATOM 2007 N N . ASN A 1 255 ? 7.996 -7.758 -19.656 1 81 255 ASN A N 1
ATOM 2008 C CA . ASN A 1 255 ? 9.242 -7.305 -20.266 1 81 255 ASN A CA 1
ATOM 2009 C C . ASN A 1 255 ? 9 -6.66 -21.625 1 81 255 ASN A C 1
ATOM 2011 O O . ASN A 1 255 ? 9.523 -5.582 -21.906 1 81 255 ASN A O 1
ATOM 2015 N N . VAL A 1 256 ? 8.18 -7.32 -22.328 1 89.75 256 VAL A N 1
ATOM 2016 C CA . VAL A 1 256 ? 7.961 -6.875 -23.703 1 89.75 256 VAL A CA 1
ATOM 2017 C C . VAL A 1 256 ? 7.25 -5.523 -23.703 1 89.75 256 VAL A C 1
ATOM 2019 O O . VAL A 1 256 ? 7.699 -4.574 -24.344 1 89.75 256 VAL A O 1
ATOM 2022 N N . THR A 1 257 ? 6.262 -5.406 -22.922 1 91.69 257 THR A N 1
ATOM 2023 C CA . THR A 1 257 ? 5.477 -4.176 -22.891 1 91.69 257 THR A CA 1
ATOM 2024 C C . THR A 1 257 ? 6.312 -3.016 -22.359 1 91.69 257 THR A C 1
ATOM 2026 O O . THR A 1 257 ? 6.223 -1.897 -22.875 1 91.69 257 THR A O 1
ATOM 2029 N N . VAL A 1 258 ? 7.098 -3.258 -21.375 1 93.94 258 VAL A N 1
ATOM 2030 C CA . VAL A 1 258 ? 7.93 -2.223 -20.766 1 93.94 258 VAL A CA 1
ATOM 2031 C C . VAL A 1 258 ? 8.992 -1.768 -21.766 1 93.94 258 VAL A C 1
ATOM 2033 O O . VAL A 1 258 ? 9.242 -0.569 -21.922 1 93.94 258 VAL A O 1
ATOM 2036 N N . LEU A 1 259 ? 9.539 -2.721 -22.422 1 94.5 259 LEU A N 1
ATOM 2037 C CA . LEU A 1 259 ? 10.594 -2.406 -23.375 1 94.5 259 LEU A CA 1
ATOM 2038 C C . LEU A 1 259 ? 10.023 -1.693 -24.594 1 94.5 259 LEU A C 1
ATOM 2040 O O . LEU A 1 259 ? 10.641 -0.759 -25.125 1 94.5 259 LEU A O 1
ATOM 2044 N N . GLU A 1 260 ? 8.945 -2.125 -25.062 1 95.19 260 GLU A N 1
ATOM 2045 C CA . GLU A 1 260 ? 8.297 -1.464 -26.203 1 95.19 260 GLU A CA 1
ATOM 2046 C C . GLU A 1 260 ? 7.98 -0.006 -25.875 1 95.19 260 GLU A C 1
ATOM 2048 O O . GLU A 1 260 ? 8.203 0.88 -26.703 1 95.19 260 GLU A O 1
ATOM 2053 N N . ARG A 1 261 ? 7.508 0.203 -24.703 1 95.69 261 ARG A N 1
ATOM 2054 C CA . ARG A 1 261 ? 7.238 1.566 -24.266 1 95.69 261 ARG A CA 1
ATOM 2055 C C . ARG A 1 261 ? 8.516 2.391 -24.203 1 95.69 261 ARG A C 1
ATOM 2057 O O . ARG A 1 261 ? 8.539 3.541 -24.641 1 95.69 261 ARG A O 1
ATOM 2064 N N . ALA A 1 262 ? 9.508 1.815 -23.688 1 96.56 262 ALA A N 1
ATOM 2065 C CA . ALA A 1 262 ? 10.781 2.52 -23.578 1 96.56 262 ALA A CA 1
ATOM 2066 C C . ALA A 1 262 ? 11.328 2.914 -24.953 1 96.56 262 ALA A C 1
ATOM 2068 O O . ALA A 1 262 ? 11.805 4.031 -25.125 1 96.56 262 ALA A O 1
ATOM 2069 N N . ILE A 1 263 ? 11.211 2.008 -25.922 1 96.19 263 ILE A N 1
ATOM 2070 C CA . ILE A 1 263 ? 11.703 2.254 -27.266 1 96.19 263 ILE A CA 1
ATOM 2071 C C . ILE A 1 263 ? 10.875 3.352 -27.938 1 96.19 263 ILE A C 1
ATOM 2073 O O . ILE A 1 263 ? 11.422 4.238 -28.594 1 96.19 263 ILE A O 1
ATOM 2077 N N . THR A 1 264 ? 9.633 3.34 -27.656 1 94.94 264 THR A N 1
ATOM 2078 C CA . THR A 1 264 ? 8.719 4.297 -28.266 1 94.94 264 THR A CA 1
ATOM 2079 C C . THR A 1 264 ? 8.977 5.707 -27.75 1 94.94 264 THR A C 1
ATOM 2081 O O . THR A 1 264 ? 8.961 6.672 -28.5 1 94.94 264 THR A O 1
ATOM 2084 N N . ILE A 1 265 ? 9.297 5.82 -26.469 1 96.38 265 ILE A N 1
ATOM 2085 C CA . ILE A 1 265 ? 9.414 7.148 -25.891 1 96.38 265 ILE A CA 1
ATOM 2086 C C . ILE A 1 265 ? 10.883 7.562 -25.844 1 96.38 265 ILE A C 1
ATOM 2088 O O . ILE A 1 265 ? 11.219 8.625 -25.312 1 96.38 265 ILE A O 1
ATOM 2092 N N . TRP A 1 266 ? 11.758 6.789 -26.422 1 96 266 TRP A N 1
ATOM 2093 C CA . TRP A 1 266 ? 13.195 7.016 -26.297 1 96 266 TRP A CA 1
ATOM 2094 C C . TRP A 1 266 ? 13.578 8.367 -26.891 1 96 266 TRP A C 1
ATOM 2096 O O . TRP A 1 266 ? 14.398 9.086 -26.312 1 96 266 TRP A O 1
ATOM 2106 N N . PRO A 1 267 ? 13 8.75 -28.016 1 94.62 267 PRO A N 1
ATOM 2107 C CA . PRO A 1 267 ? 13.344 10.078 -28.531 1 94.62 267 PRO A CA 1
ATOM 2108 C C . PRO A 1 267 ? 12.977 11.203 -27.562 1 94.62 267 PRO A C 1
ATOM 2110 O O . PRO A 1 267 ? 13.719 12.18 -27.438 1 94.62 267 PRO A O 1
ATOM 2113 N N . GLN A 1 268 ? 11.914 11.078 -26.906 1 96.12 268 GLN A N 1
ATOM 2114 C CA . GLN A 1 268 ? 11.492 12.062 -25.922 1 96.12 268 GLN A CA 1
ATOM 2115 C C . GLN A 1 268 ? 12.43 12.07 -24.719 1 96.12 268 GLN A C 1
ATOM 2117 O O . GLN A 1 268 ? 12.727 13.125 -24.156 1 96.12 268 GLN A O 1
ATOM 2122 N N . ILE A 1 269 ? 12.898 10.914 -24.375 1 97.12 269 ILE A N 1
ATOM 2123 C CA . ILE A 1 269 ? 13.836 10.805 -23.266 1 97.12 269 ILE A CA 1
ATOM 2124 C C . ILE A 1 269 ? 15.141 11.5 -23.609 1 97.12 269 ILE A C 1
ATOM 2126 O O . ILE A 1 269 ? 15.719 12.211 -22.781 1 97.12 269 ILE A O 1
ATOM 2130 N N . GLN A 1 270 ? 15.57 11.312 -24.812 1 96.31 270 GLN A N 1
ATOM 2131 C CA . GLN A 1 270 ? 16.797 11.961 -25.281 1 96.31 270 GLN A CA 1
ATOM 2132 C C . GLN A 1 270 ? 16.656 13.484 -25.266 1 96.31 270 GLN A C 1
ATOM 2134 O O . GLN A 1 270 ? 17.578 14.195 -24.859 1 96.31 270 GLN A O 1
ATOM 2139 N N . THR A 1 271 ? 15.5 13.953 -25.625 1 95.75 271 THR A N 1
ATOM 2140 C CA . THR A 1 271 ? 15.227 15.383 -25.609 1 95.75 271 THR A CA 1
ATOM 2141 C C . THR A 1 271 ? 15.258 15.922 -24.172 1 95.75 271 THR A C 1
ATOM 2143 O O . THR A 1 271 ? 15.82 16.984 -23.922 1 95.75 271 THR A O 1
ATOM 2146 N N . TYR A 1 272 ? 14.688 15.211 -23.312 1 96.69 272 TYR A N 1
ATOM 2147 C CA . TYR A 1 272 ? 14.664 15.594 -21.906 1 96.69 272 TYR A CA 1
ATOM 2148 C C . TYR A 1 272 ? 16.078 15.68 -21.344 1 96.69 272 TYR A C 1
ATOM 2150 O O . TYR A 1 272 ? 16.438 16.672 -20.703 1 96.69 272 TYR A O 1
ATOM 2158 N N . VAL A 1 273 ? 16.859 14.672 -21.609 1 96.88 273 VAL A N 1
ATOM 2159 C CA . VAL A 1 273 ? 18.219 14.625 -21.109 1 96.88 273 VAL A CA 1
ATOM 2160 C C . VAL A 1 273 ? 19.047 15.758 -21.719 1 96.88 273 VAL A C 1
ATOM 2162 O O . VAL A 1 273 ? 19.844 16.391 -21.031 1 96.88 273 VAL A O 1
ATOM 2165 N N . ALA A 1 274 ? 18.812 16.031 -22.953 1 95.81 274 ALA A N 1
ATOM 2166 C CA . ALA A 1 274 ? 19.531 17.109 -23.641 1 95.81 274 ALA A CA 1
ATOM 2167 C C . ALA A 1 274 ? 19.203 18.453 -23.016 1 95.81 274 ALA A C 1
ATOM 2169 O O . ALA A 1 274 ? 20.094 19.297 -22.844 1 95.81 274 ALA A O 1
ATOM 2170 N N . ASN A 1 275 ? 18.016 18.656 -22.656 1 95.62 275 ASN A N 1
ATOM 2171 C CA . ASN A 1 275 ? 17.609 19.922 -22.047 1 95.62 275 ASN A CA 1
ATOM 2172 C C . ASN A 1 275 ? 18.141 20.062 -20.625 1 95.62 275 ASN A C 1
ATOM 2174 O O . ASN A 1 275 ? 18.453 21.172 -20.188 1 95.62 275 ASN A O 1
ATOM 2178 N N . VAL A 1 276 ? 18.25 18.984 -19.922 1 95.56 276 VAL A N 1
ATOM 2179 C CA . VAL A 1 276 ? 18.844 19.016 -18.578 1 95.56 276 VAL A CA 1
ATOM 2180 C C . VAL A 1 276 ? 20.328 19.359 -18.688 1 95.56 276 VAL A C 1
ATOM 2182 O O . VAL A 1 276 ? 20.828 20.203 -17.938 1 95.56 276 VAL A O 1
ATOM 2185 N N . ASN A 1 277 ? 20.922 18.75 -19.672 1 94.19 277 ASN A N 1
ATOM 2186 C CA . ASN A 1 277 ? 22.359 19 -19.859 1 94.19 277 ASN A CA 1
ATOM 2187 C C . ASN A 1 277 ? 22.625 20.422 -20.344 1 94.19 277 ASN A C 1
ATOM 2189 O O . ASN A 1 277 ? 23.672 20.984 -20.031 1 94.19 277 ASN A O 1
ATOM 2193 N N . ALA A 1 278 ? 21.688 21 -20.984 1 94.12 278 ALA A N 1
ATOM 2194 C CA . ALA A 1 278 ? 21.797 22.391 -21.453 1 94.12 278 ALA A CA 1
ATOM 2195 C C . ALA A 1 278 ? 21.391 23.375 -20.359 1 94.12 278 ALA A C 1
ATOM 2197 O O . ALA A 1 278 ? 21.312 24.578 -20.594 1 94.12 278 ALA A O 1
ATOM 2198 N N . SER A 1 279 ? 20.969 22.938 -19.156 1 91 279 SER A N 1
ATOM 2199 C CA . SER A 1 279 ? 20.625 23.734 -18 1 91 279 SER A CA 1
ATOM 2200 C C . SER A 1 279 ? 19.312 24.484 -18.219 1 91 279 SER A C 1
ATOM 2202 O O . SER A 1 279 ? 19.125 25.578 -17.688 1 91 279 SER A O 1
ATOM 2204 N N . LYS A 1 280 ? 18.547 23.953 -19.062 1 91.44 280 LYS A N 1
ATOM 2205 C CA . LYS A 1 280 ? 17.219 24.5 -19.25 1 91.44 280 LYS A CA 1
ATOM 2206 C C . LYS A 1 280 ? 16.234 23.953 -18.203 1 91.44 280 LYS A C 1
ATOM 2208 O O . LYS A 1 280 ? 15.211 24.562 -17.922 1 91.44 280 LYS A O 1
ATOM 2213 N N . LEU A 1 281 ? 16.609 22.781 -17.781 1 92.81 281 LEU A N 1
ATOM 2214 C CA . LEU A 1 281 ? 15.859 22.125 -16.703 1 92.81 281 LEU A CA 1
ATOM 2215 C C . LEU A 1 281 ? 16.766 21.812 -15.523 1 92.81 281 LEU A C 1
ATOM 2217 O O . LEU A 1 281 ? 17.984 21.703 -15.68 1 92.81 281 LEU A O 1
ATOM 2221 N N . PRO A 1 282 ? 16.141 21.75 -14.352 1 90.94 282 PRO A N 1
ATOM 2222 C CA . PRO A 1 282 ? 16.953 21.406 -13.188 1 90.94 282 PRO A CA 1
ATOM 2223 C C . PRO A 1 282 ? 17.547 20 -13.273 1 90.94 282 PRO A C 1
ATOM 2225 O O . PRO A 1 282 ? 16.875 19.078 -13.734 1 90.94 282 PRO A O 1
ATOM 2228 N N . HIS A 1 283 ? 18.719 19.859 -12.844 1 93 283 HIS A N 1
ATOM 2229 C CA . HIS A 1 283 ? 19.375 18.562 -12.828 1 93 283 HIS A CA 1
ATOM 2230 C C . HIS A 1 283 ? 18.891 17.703 -11.672 1 93 283 HIS A C 1
ATOM 2232 O O . HIS A 1 283 ? 18.984 18.109 -10.508 1 93 283 HIS A O 1
ATOM 2238 N N . PRO A 1 284 ? 18.281 16.562 -11.859 1 91 284 PRO A N 1
ATOM 2239 C CA . PRO A 1 284 ? 17.734 15.719 -10.789 1 91 284 PRO A CA 1
ATOM 2240 C C . PRO A 1 284 ? 18.812 15.203 -9.844 1 91 284 PRO A C 1
ATOM 2242 O O . PRO A 1 284 ? 18.531 14.891 -8.68 1 91 284 PRO A O 1
ATOM 2245 N N . LYS A 1 285 ? 20.031 15.156 -10.141 1 88 285 LYS A N 1
ATOM 2246 C CA . LYS A 1 285 ? 21.172 14.758 -9.328 1 88 285 LYS A CA 1
ATOM 2247 C C . LYS A 1 285 ? 20.953 13.391 -8.68 1 88 285 LYS A C 1
ATOM 2249 O O . LYS A 1 285 ? 21.125 13.234 -7.473 1 88 285 LYS A O 1
ATOM 2254 N N . ASN A 1 286 ? 20.422 12.391 -9.344 1 90.38 286 ASN A N 1
ATOM 2255 C CA . ASN A 1 286 ? 20.234 11.039 -8.828 1 90.38 286 ASN A CA 1
ATOM 2256 C C . ASN A 1 286 ? 20.859 9.992 -9.75 1 90.38 286 ASN A C 1
ATOM 2258 O O . ASN A 1 286 ? 21.234 10.305 -10.875 1 90.38 286 ASN A O 1
ATOM 2262 N N . LYS A 1 287 ? 20.969 8.859 -9.227 1 92.12 287 LYS A N 1
ATOM 2263 C CA . LYS A 1 287 ? 21.641 7.777 -9.938 1 92.12 287 LYS A CA 1
ATOM 2264 C C . LYS A 1 287 ? 20.844 7.332 -11.156 1 92.12 287 LYS A C 1
ATOM 2266 O O . LYS A 1 287 ? 21.422 6.922 -12.164 1 92.12 287 LYS A O 1
ATOM 2271 N N . SER A 1 288 ? 19.578 7.395 -11.062 1 95.38 288 SER A N 1
ATOM 2272 C CA . SER A 1 288 ? 18.734 6.984 -12.18 1 95.38 288 SER A CA 1
ATOM 2273 C C . SER A 1 288 ? 18.953 7.867 -13.398 1 95.38 288 SER A C 1
ATOM 2275 O O . SER A 1 288 ? 19.016 7.367 -14.531 1 95.38 288 SER A O 1
ATOM 2277 N N . PHE A 1 289 ? 19.109 9.148 -13.141 1 96.5 289 PHE A N 1
ATOM 2278 C CA . PHE A 1 289 ? 19.359 10.055 -14.25 1 96.5 289 PHE A CA 1
ATOM 2279 C C . PHE A 1 289 ? 20.734 9.781 -14.875 1 96.5 289 PHE A C 1
ATOM 2281 O O . PHE A 1 289 ? 20.875 9.789 -16.094 1 96.5 289 PHE A O 1
ATOM 2288 N N . GLU A 1 290 ? 21.672 9.523 -14.031 1 95.88 290 GLU A N 1
ATOM 2289 C CA . GLU A 1 290 ? 23.016 9.242 -14.531 1 95.88 290 GLU A CA 1
ATOM 2290 C C . GLU A 1 290 ? 23.031 8.016 -15.438 1 95.88 290 GLU A C 1
ATOM 2292 O O . GLU A 1 290 ? 23.688 8.016 -16.484 1 95.88 290 GLU A O 1
ATOM 2297 N N . SER A 1 291 ? 22.297 7.051 -15.031 1 96.06 291 SER A N 1
ATOM 2298 C CA . SER A 1 291 ? 22.234 5.824 -15.812 1 96.06 291 SER A CA 1
ATOM 2299 C C . SER A 1 291 ? 21.531 6.062 -17.141 1 96.06 291 SER A C 1
ATOM 2301 O O . SER A 1 291 ? 21.938 5.531 -18.172 1 96.06 291 SER A O 1
ATOM 2303 N N . VAL A 1 292 ? 20.516 6.805 -17.125 1 96.94 292 VAL A N 1
ATOM 2304 C CA . VAL A 1 292 ? 19.75 7.098 -18.328 1 96.94 292 VAL A CA 1
ATOM 2305 C C . VAL A 1 292 ? 20.594 7.98 -19.266 1 96.94 292 VAL A C 1
ATOM 2307 O O . VAL A 1 292 ? 20.578 7.797 -20.484 1 96.94 292 VAL A O 1
ATOM 2310 N N . GLU A 1 293 ? 21.266 8.922 -18.656 1 96.56 293 GLU A N 1
ATOM 2311 C CA . GLU A 1 293 ? 22.156 9.773 -19.438 1 96.56 293 GLU A CA 1
ATOM 2312 C C . GLU A 1 293 ? 23.234 8.953 -20.141 1 96.56 293 GLU A C 1
ATOM 2314 O O . GLU A 1 293 ? 23.516 9.172 -21.312 1 96.56 293 GLU A O 1
ATOM 2319 N N . LYS A 1 294 ? 23.75 8.031 -19.391 1 95.69 294 LYS A N 1
ATOM 2320 C CA . LYS A 1 294 ? 24.766 7.145 -19.953 1 95.69 294 LYS A CA 1
ATOM 2321 C C . LYS A 1 294 ? 24.188 6.336 -21.125 1 95.69 294 LYS A C 1
ATOM 2323 O O . LYS A 1 294 ? 24.844 6.168 -22.156 1 95.69 294 LYS A O 1
ATOM 2328 N N . ALA A 1 295 ? 23.047 5.844 -21.031 1 96.38 295 ALA A N 1
ATOM 2329 C CA . ALA A 1 295 ? 22.391 5.07 -22.078 1 96.38 295 ALA A CA 1
ATOM 2330 C C . ALA A 1 295 ? 22.109 5.934 -23.312 1 96.38 295 ALA A C 1
ATOM 2332 O O . ALA A 1 295 ? 22.172 5.453 -24.438 1 96.38 295 ALA A O 1
ATOM 2333 N N . CYS A 1 296 ? 21.844 7.18 -23.062 1 95.44 296 CYS A N 1
ATOM 2334 C CA . CYS A 1 296 ? 21.547 8.094 -24.156 1 95.44 296 CYS A CA 1
ATOM 2335 C C . CYS A 1 296 ? 22.781 8.414 -24.969 1 95.44 296 CYS A C 1
ATOM 2337 O O . CYS A 1 296 ? 22.688 8.766 -26.141 1 95.44 296 CYS A O 1
ATOM 2339 N N . THR A 1 297 ? 23.859 8.297 -24.344 1 93.75 297 THR A N 1
ATOM 2340 C CA . THR A 1 297 ? 25.109 8.609 -25.031 1 93.75 297 THR A CA 1
ATOM 2341 C C . THR A 1 297 ? 25.562 7.43 -25.875 1 93.75 297 THR A C 1
ATOM 2343 O O . THR A 1 297 ? 26.391 7.594 -26.781 1 93.75 297 THR A O 1
ATOM 2346 N N . ASP A 1 298 ? 25.031 6.258 -25.656 1 93.06 298 ASP A N 1
ATOM 2347 C CA . ASP A 1 298 ? 25.375 5.066 -26.422 1 93.06 298 ASP A CA 1
ATOM 2348 C C . ASP A 1 298 ? 24.547 4.988 -27.703 1 93.06 298 ASP A C 1
ATOM 2350 O O . ASP A 1 298 ? 23.344 4.738 -27.656 1 93.06 298 ASP A O 1
ATOM 2354 N N . PRO A 1 299 ? 25.156 5.102 -28.812 1 92.69 299 PRO A N 1
ATOM 2355 C CA . PRO A 1 299 ? 24.406 5.059 -30.062 1 92.69 299 PRO A CA 1
ATOM 2356 C C . PRO A 1 299 ? 23.812 3.68 -30.359 1 92.69 299 PRO A C 1
ATOM 2358 O O . PRO A 1 299 ? 22.875 3.559 -31.141 1 92.69 299 PRO A O 1
ATOM 2361 N N . MET A 1 300 ? 24.312 2.662 -29.641 1 94.12 300 MET A N 1
ATOM 2362 C CA . MET A 1 300 ? 23.875 1.296 -29.906 1 94.12 300 MET A CA 1
ATOM 2363 C C . MET A 1 300 ? 22.766 0.881 -28.938 1 94.12 300 MET A C 1
ATOM 2365 O O . MET A 1 300 ? 22.281 -0.252 -29 1 94.12 300 MET A O 1
ATOM 2369 N N . PHE A 1 301 ? 22.312 1.721 -28.156 1 95.62 301 PHE A N 1
ATOM 2370 C CA . PHE A 1 301 ? 21.359 1.339 -27.125 1 95.62 301 PHE A CA 1
ATOM 2371 C C . PHE A 1 301 ? 20.078 0.799 -27.75 1 95.62 301 PHE A C 1
ATOM 2373 O O . PHE A 1 301 ? 19.562 -0.241 -27.328 1 95.62 301 PHE A O 1
ATOM 2380 N N . LEU A 1 302 ? 19.594 1.504 -28.719 1 95.56 302 LEU A N 1
ATOM 2381 C CA . LEU A 1 302 ? 18.328 1.089 -29.328 1 95.56 302 LEU A CA 1
ATOM 2382 C C . LEU A 1 302 ? 18.5 -0.239 -30.062 1 95.56 302 LEU A C 1
ATOM 2384 O O . LEU A 1 302 ? 17.562 -1.047 -30.109 1 95.56 302 LEU A O 1
ATOM 2388 N N . VAL A 1 303 ? 19.656 -0.454 -30.641 1 96.31 303 VAL A N 1
ATOM 2389 C CA . VAL A 1 303 ? 19.938 -1.729 -31.297 1 96.31 303 VAL A CA 1
ATOM 2390 C C . VAL A 1 303 ? 19.906 -2.855 -30.266 1 96.31 303 VAL A C 1
ATOM 2392 O O . VAL A 1 303 ? 19.234 -3.871 -30.469 1 96.31 303 VAL A O 1
ATOM 2395 N N . LYS A 1 304 ? 20.609 -2.639 -29.234 1 96.75 304 LYS A N 1
ATOM 2396 C CA . LYS A 1 304 ? 20.672 -3.621 -28.156 1 96.75 304 LYS A CA 1
ATOM 2397 C C . LYS A 1 304 ? 19.281 -3.879 -27.578 1 96.75 304 LYS A C 1
ATOM 2399 O O . LYS A 1 304 ? 18.906 -5.027 -27.328 1 96.75 304 LYS A O 1
ATOM 2404 N N . ALA A 1 305 ? 18.547 -2.824 -27.406 1 96.44 305 ALA A N 1
ATOM 2405 C CA . ALA A 1 305 ? 17.188 -2.936 -26.875 1 96.44 305 ALA A CA 1
ATOM 2406 C C . ALA A 1 305 ? 16.297 -3.738 -27.828 1 96.44 305 ALA A C 1
ATOM 2408 O O . ALA A 1 305 ? 15.484 -4.551 -27.391 1 96.44 305 ALA A O 1
ATOM 2409 N N . ASN A 1 306 ? 16.453 -3.504 -29.031 1 96.31 306 ASN A N 1
ATOM 2410 C CA . ASN A 1 306 ? 15.625 -4.211 -30 1 96.31 306 ASN A CA 1
ATOM 2411 C C . ASN A 1 306 ? 16.016 -5.68 -30.109 1 96.31 306 ASN A C 1
ATOM 2413 O O . ASN A 1 306 ? 15.172 -6.535 -30.375 1 96.31 306 ASN A O 1
ATOM 2417 N N . ILE A 1 307 ? 17.312 -6.031 -29.953 1 96.5 307 ILE A N 1
ATOM 2418 C CA . ILE A 1 307 ? 17.719 -7.426 -29.891 1 96.5 307 ILE A CA 1
ATOM 2419 C C . ILE A 1 307 ? 17.062 -8.109 -28.703 1 96.5 307 ILE A C 1
ATOM 2421 O O . ILE A 1 307 ? 16.484 -9.188 -28.828 1 96.5 307 ILE A O 1
ATOM 2425 N N . PHE A 1 308 ? 17.203 -7.426 -27.578 1 95.44 308 PHE A N 1
ATOM 2426 C CA . PHE A 1 308 ? 16.578 -7.914 -26.344 1 95.44 308 PHE A CA 1
ATOM 2427 C C . PHE A 1 308 ? 15.094 -8.148 -26.547 1 95.44 308 PHE A C 1
ATOM 2429 O O . PHE A 1 308 ? 14.562 -9.188 -26.141 1 95.44 308 PHE A O 1
ATOM 2436 N N . LEU A 1 309 ? 14.438 -7.234 -27.172 1 94.62 309 LEU A N 1
ATOM 2437 C CA . LEU A 1 309 ? 13.008 -7.312 -27.438 1 94.62 309 LEU A CA 1
ATOM 2438 C C . LEU A 1 309 ? 12.688 -8.492 -28.359 1 94.62 309 LEU A C 1
ATOM 2440 O O . LEU A 1 309 ? 11.719 -9.219 -28.125 1 94.62 309 LEU A O 1
ATOM 2444 N N . SER A 1 310 ? 13.445 -8.633 -29.312 1 94.75 310 SER A N 1
ATOM 2445 C CA . SER A 1 310 ? 13.234 -9.703 -30.266 1 94.75 310 SER A CA 1
ATOM 2446 C C . SER A 1 310 ? 13.305 -11.07 -29.594 1 94.75 310 SER A C 1
ATOM 2448 O O . SER A 1 310 ? 12.469 -11.938 -29.859 1 94.75 310 SER A O 1
ATOM 2450 N N . VAL A 1 311 ? 14.266 -11.273 -28.797 1 94 311 VAL A N 1
ATOM 2451 C CA . VAL A 1 311 ? 14.414 -12.547 -28.094 1 94 311 VAL A CA 1
ATOM 2452 C C . VAL A 1 311 ? 13.266 -12.727 -27.109 1 94 311 VAL A C 1
ATOM 2454 O O . VAL A 1 311 ? 12.719 -13.82 -26.984 1 94 311 VAL A O 1
ATOM 2457 N N . ALA A 1 312 ? 12.938 -11.68 -26.422 1 92.88 312 ALA A N 1
ATOM 2458 C CA . ALA A 1 312 ? 11.836 -11.734 -25.469 1 92.88 312 ALA A CA 1
ATOM 2459 C C . ALA A 1 312 ? 10.523 -12.086 -26.156 1 92.88 312 ALA A C 1
ATOM 2461 O O . ALA A 1 312 ? 9.695 -12.812 -25.594 1 92.88 312 ALA A O 1
ATOM 2462 N N . GLN A 1 313 ? 10.289 -11.562 -27.328 1 93.19 313 GLN A N 1
ATOM 2463 C CA . GLN A 1 313 ? 9.062 -11.805 -28.078 1 93.19 313 GLN A CA 1
ATOM 2464 C C . GLN A 1 313 ? 8.945 -13.273 -28.484 1 93.19 313 GLN A C 1
ATOM 2466 O O . GLN A 1 313 ? 7.836 -13.773 -28.688 1 93.19 313 GLN A O 1
ATOM 2471 N N . GLU A 1 314 ? 10.031 -13.891 -28.562 1 92.06 314 GLU A N 1
ATOM 2472 C CA . GLU A 1 314 ? 10.023 -15.312 -28.891 1 92.06 314 GLU A CA 1
ATOM 2473 C C . GLU A 1 314 ? 9.609 -16.156 -27.688 1 92.06 314 GLU A C 1
ATOM 2475 O O . GLU A 1 314 ? 8.984 -17.203 -27.828 1 92.06 314 GLU A O 1
ATOM 2480 N N . CYS A 1 315 ? 9.938 -15.75 -26.531 1 92.12 315 CYS A N 1
ATOM 2481 C CA . CYS A 1 315 ? 9.664 -16.5 -25.312 1 92.12 315 CYS A CA 1
ATOM 2482 C C . CYS A 1 315 ? 8.281 -16.156 -24.766 1 92.12 315 CYS A C 1
ATOM 2484 O O . CYS A 1 315 ? 7.648 -16.984 -24.109 1 92.12 315 CYS A O 1
ATOM 2486 N N . GLN A 1 316 ? 7.73 -14.992 -25.047 1 91.31 316 GLN A N 1
ATOM 2487 C CA . GLN A 1 316 ? 6.551 -14.43 -24.406 1 91.31 316 GLN A CA 1
ATOM 2488 C C . GLN A 1 316 ? 5.305 -15.25 -24.734 1 91.31 316 GLN A C 1
ATOM 2490 O O . GLN A 1 316 ? 4.465 -15.484 -23.859 1 91.31 316 GLN A O 1
ATOM 2495 N N . PRO A 1 317 ? 5.121 -15.633 -25.922 1 90.62 317 PRO A N 1
ATOM 2496 C CA . PRO A 1 317 ? 3.902 -16.391 -26.219 1 90.62 317 PRO A CA 1
ATOM 2497 C C . PRO A 1 317 ? 3.766 -17.656 -25.375 1 90.62 317 PRO A C 1
ATOM 2499 O O . PRO A 1 317 ? 2.664 -17.984 -24.938 1 90.62 317 PRO A O 1
ATOM 2502 N N . PHE A 1 318 ? 4.867 -18.359 -25.188 1 91.62 318 PHE A N 1
ATOM 2503 C CA . PHE A 1 318 ? 4.852 -19.531 -24.328 1 91.62 318 PHE A CA 1
ATOM 2504 C C . PHE A 1 318 ? 4.449 -19.172 -22.906 1 91.62 318 PHE A C 1
ATOM 2506 O O . PHE A 1 318 ? 3.617 -19.844 -22.297 1 91.62 318 PHE A O 1
ATOM 2513 N N . LEU A 1 319 ? 4.961 -18.125 -22.438 1 90.19 319 LEU A N 1
ATOM 2514 C CA . LEU A 1 319 ? 4.699 -17.703 -21.062 1 90.19 319 LEU A CA 1
ATOM 2515 C C . LEU A 1 319 ? 3.238 -17.297 -20.891 1 90.19 319 LEU A C 1
ATOM 2517 O O . LEU A 1 319 ? 2.611 -17.641 -19.891 1 90.19 319 LEU A O 1
ATOM 2521 N N . ILE A 1 320 ? 2.664 -16.625 -21.828 1 89.75 320 ILE A N 1
ATOM 2522 C CA . ILE A 1 320 ? 1.281 -16.172 -21.766 1 89.75 320 ILE A CA 1
ATOM 2523 C C . ILE A 1 320 ? 0.334 -17.359 -21.891 1 89.75 320 ILE A C 1
ATOM 2525 O O . ILE A 1 320 ? -0.623 -17.484 -21.109 1 89.75 320 ILE A O 1
ATOM 2529 N N . LYS A 1 321 ? 0.666 -18.188 -22.734 1 90.88 321 LYS A N 1
ATOM 2530 C CA . LYS A 1 321 ? -0.19 -19.328 -23.031 1 90.88 321 LYS A CA 1
ATOM 2531 C C . LYS A 1 321 ? -0.29 -20.266 -21.828 1 90.88 321 LYS A C 1
ATOM 2533 O O . LYS A 1 321 ? -1.353 -20.844 -21.578 1 90.88 321 LYS A O 1
ATOM 2538 N N . TYR A 1 322 ? 0.762 -20.438 -21.109 1 92.31 322 TYR A N 1
ATOM 2539 C CA . TYR A 1 322 ? 0.803 -21.469 -20.078 1 92.31 322 TYR A CA 1
ATOM 2540 C C . TYR A 1 322 ? 0.568 -20.875 -18.688 1 92.31 322 TYR A C 1
ATOM 2542 O O . TYR A 1 322 ? 0.603 -21.594 -17.688 1 92.31 322 TYR A O 1
ATOM 2550 N N . GLN A 1 323 ? 0.321 -19.656 -18.656 1 89.44 323 GLN A N 1
ATOM 2551 C CA . GLN A 1 323 ? -0.119 -19.047 -17.406 1 89.44 323 GLN A CA 1
ATOM 2552 C C . GLN A 1 323 ? -1.622 -19.219 -17.203 1 89.44 323 GLN A C 1
ATOM 2554 O O . GLN A 1 323 ? -2.377 -18.25 -17.219 1 89.44 323 GLN A O 1
ATOM 2559 N N . THR A 1 324 ? -2.002 -20.406 -17.047 1 90.06 324 THR A N 1
ATOM 2560 C CA . THR A 1 324 ? -3.41 -20.766 -16.922 1 90.06 324 THR A CA 1
ATOM 2561 C C . THR A 1 324 ? -3.566 -22.031 -16.062 1 90.06 324 THR A C 1
ATOM 2563 O O . THR A 1 324 ? -2.592 -22.734 -15.812 1 90.06 324 THR A O 1
ATOM 2566 N N . ASP A 1 325 ? -4.742 -22.281 -15.625 1 89 325 ASP A N 1
ATOM 2567 C CA . ASP A 1 325 ? -5.047 -23.469 -14.836 1 89 325 ASP A CA 1
ATOM 2568 C C . ASP A 1 325 ? -5.66 -24.562 -15.703 1 89 325 ASP A C 1
ATOM 2570 O O . ASP A 1 325 ? -5.949 -25.656 -15.219 1 89 325 ASP A O 1
ATOM 2574 N N . LYS A 1 326 ? -5.809 -24.25 -16.938 1 92.38 326 LYS A N 1
ATOM 2575 C CA . LYS A 1 326 ? -6.312 -25.266 -17.859 1 92.38 326 LYS A CA 1
ATOM 2576 C C . LYS A 1 326 ? -5.297 -26.391 -18.062 1 92.38 326 LYS A C 1
ATOM 2578 O O . LYS A 1 326 ? -4.09 -26.172 -17.906 1 92.38 326 LYS A O 1
ATOM 2583 N N . PRO A 1 327 ? -5.801 -27.531 -18.266 1 94.94 327 PRO A N 1
ATOM 2584 C CA . PRO A 1 327 ? -4.855 -28.609 -18.562 1 94.94 327 PRO A CA 1
ATOM 2585 C C . PRO A 1 327 ? -4.168 -28.438 -19.922 1 94.94 327 PRO A C 1
ATOM 2587 O O . PRO A 1 327 ? -4.746 -28.75 -20.953 1 94.94 327 PRO A O 1
ATOM 2590 N N . MET A 1 328 ? -2.957 -28.047 -19.906 1 93.94 328 MET A N 1
ATOM 2591 C CA . MET A 1 328 ? -2.252 -27.703 -21.141 1 93.94 328 MET A CA 1
ATOM 2592 C C . MET A 1 328 ? -1.018 -28.578 -21.312 1 93.94 328 MET A C 1
ATOM 2594 O O . MET A 1 328 ? -0.251 -28.391 -22.266 1 93.94 328 MET A O 1
ATOM 2598 N N . LEU A 1 329 ? -0.863 -29.516 -20.516 1 94.88 329 LEU A N 1
ATOM 2599 C CA . LEU A 1 329 ? 0.347 -30.328 -20.5 1 94.88 329 LEU A CA 1
ATOM 2600 C C . LEU A 1 329 ? 0.512 -31.078 -21.812 1 94.88 329 LEU A C 1
ATOM 2602 O O . LEU A 1 329 ? 1.63 -31.234 -22.312 1 94.88 329 LEU A O 1
ATOM 2606 N N . PRO A 1 330 ? -0.536 -31.547 -22.422 1 95.75 330 PRO A N 1
ATOM 2607 C CA . PRO A 1 330 ? -0.395 -32.281 -23.672 1 95.75 330 PRO A CA 1
ATOM 2608 C C . PRO A 1 330 ? 0.201 -31.453 -24.797 1 95.75 330 PRO A C 1
ATOM 2610 O O . PRO A 1 330 ? 0.731 -32 -25.766 1 95.75 330 PRO A O 1
ATOM 2613 N N . PHE A 1 331 ? 0.135 -30.188 -24.703 1 94.88 331 PHE A N 1
ATOM 2614 C CA . PHE A 1 331 ? 0.639 -29.297 -25.75 1 94.88 331 PHE A CA 1
ATOM 2615 C C . PHE A 1 331 ? 2.035 -28.797 -25.391 1 94.88 331 PHE A C 1
ATOM 2617 O O . PHE A 1 331 ? 2.703 -28.172 -26.219 1 94.88 331 PHE A O 1
ATOM 2624 N N . LEU A 1 332 ? 2.482 -29.031 -24.203 1 95.06 332 LEU A N 1
ATOM 2625 C CA . LEU A 1 332 ? 3.674 -28.406 -23.641 1 95.06 332 LEU A CA 1
ATOM 2626 C C . LEU A 1 332 ? 4.918 -28.781 -24.438 1 95.06 332 LEU A C 1
ATOM 2628 O O . LEU A 1 332 ? 5.727 -27.922 -24.781 1 95.06 332 LEU A O 1
ATOM 2632 N N . ALA A 1 333 ? 5.066 -30.031 -24.719 1 94.19 333 ALA A N 1
ATOM 2633 C CA . ALA A 1 333 ? 6.262 -30.516 -25.406 1 94.19 333 ALA A CA 1
ATOM 2634 C C . ALA A 1 333 ? 6.418 -29.859 -26.766 1 94.19 333 ALA A C 1
ATOM 2636 O O . ALA A 1 333 ? 7.492 -29.359 -27.109 1 94.19 333 ALA A O 1
ATOM 2637 N N . ASP A 1 334 ? 5.398 -29.828 -27.516 1 94 334 ASP A N 1
ATOM 2638 C CA . ASP A 1 334 ? 5.438 -29.25 -28.859 1 94 334 ASP A CA 1
ATOM 2639 C C . ASP A 1 334 ? 5.746 -27.75 -28.812 1 94 334 ASP A C 1
ATOM 2641 O O . ASP A 1 334 ? 6.539 -27.25 -29.609 1 94 334 ASP A O 1
ATOM 2645 N N . ASP A 1 335 ? 5.082 -27.109 -27.922 1 94.25 335 ASP A N 1
ATOM 2646 C CA . ASP A 1 335 ? 5.285 -25.672 -27.812 1 94.25 335 ASP A CA 1
ATOM 2647 C C . ASP A 1 335 ? 6.711 -25.359 -27.375 1 94.25 335 ASP A C 1
ATOM 2649 O O . ASP A 1 335 ? 7.324 -24.406 -27.859 1 94.25 335 ASP A O 1
ATOM 2653 N N . LEU A 1 336 ? 7.191 -26.141 -26.438 1 93.31 336 LEU A N 1
ATOM 2654 C CA . LEU A 1 336 ? 8.562 -25.953 -25.984 1 93.31 336 LEU A CA 1
ATOM 2655 C C . LEU A 1 336 ? 9.555 -26.234 -27.109 1 93.31 336 LEU A C 1
ATOM 2657 O O . LEU A 1 336 ? 10.516 -25.5 -27.297 1 93.31 336 LEU A O 1
ATOM 2661 N N . PHE A 1 337 ? 9.305 -27.266 -27.797 1 92.25 337 PHE A N 1
ATOM 2662 C CA . PHE A 1 337 ? 10.164 -27.625 -28.922 1 92.25 337 PHE A CA 1
ATOM 2663 C C . PHE A 1 337 ? 10.211 -26.5 -29.953 1 92.25 337 PHE A C 1
ATOM 2665 O O . PHE A 1 337 ? 11.289 -26.141 -30.422 1 92.25 337 PHE A O 1
ATOM 2672 N N . THR A 1 338 ? 9.117 -25.984 -30.25 1 92.81 338 THR A N 1
ATOM 2673 C CA . THR A 1 338 ? 9.023 -24.906 -31.234 1 92.81 338 THR A CA 1
ATOM 2674 C C . THR A 1 338 ? 9.797 -23.688 -30.766 1 92.81 338 THR A C 1
ATOM 2676 O O . THR A 1 338 ? 10.547 -23.078 -31.531 1 92.81 338 THR A O 1
ATOM 2679 N N . THR A 1 339 ? 9.625 -23.359 -29.547 1 93.62 339 THR A N 1
ATOM 2680 C CA . THR A 1 339 ? 10.32 -22.203 -28.984 1 93.62 339 THR A CA 1
ATOM 2681 C C . THR A 1 339 ? 11.828 -22.422 -29 1 93.62 339 THR A C 1
ATOM 2683 O O . THR A 1 339 ? 12.586 -21.516 -29.375 1 93.62 339 THR A O 1
ATOM 2686 N N . LEU A 1 340 ? 12.258 -23.594 -28.703 1 92.56 340 LEU A N 1
ATOM 2687 C CA . LEU A 1 340 ? 13.68 -23.922 -28.656 1 92.56 340 LEU A CA 1
ATOM 2688 C C . LEU A 1 340 ? 14.297 -23.891 -30.047 1 92.56 340 LEU A C 1
ATOM 2690 O O . LEU A 1 340 ? 15.391 -23.359 -30.234 1 92.56 340 LEU A O 1
ATOM 2694 N N . ILE A 1 341 ? 13.586 -24.328 -30.969 1 92.56 341 ILE A N 1
ATOM 2695 C CA . ILE A 1 341 ? 14.078 -24.359 -32.344 1 92.56 341 ILE A CA 1
ATOM 2696 C C . ILE A 1 341 ? 14.234 -22.938 -32.875 1 92.56 341 ILE A C 1
ATOM 2698 O O . ILE A 1 341 ? 15.211 -22.625 -33.562 1 92.56 341 ILE A O 1
ATOM 2702 N N . HIS A 1 342 ? 13.289 -22.172 -32.562 1 92.19 342 HIS A N 1
ATOM 2703 C CA . HIS A 1 342 ? 13.352 -20.781 -33 1 92.19 342 HIS A CA 1
ATOM 2704 C C . HIS A 1 342 ? 14.578 -20.078 -32.438 1 92.19 342 HIS A C 1
ATOM 2706 O O . HIS A 1 342 ? 15.25 -19.328 -33.125 1 92.19 342 HIS A O 1
ATOM 2712 N N . LEU A 1 343 ? 14.891 -20.328 -31.203 1 93.12 343 LEU A N 1
ATOM 2713 C CA . LEU A 1 343 ? 16.062 -19.734 -30.578 1 93.12 343 LEU A CA 1
ATOM 2714 C C . LEU A 1 343 ? 17.344 -20.312 -31.156 1 93.12 343 LEU A C 1
ATOM 2716 O O . LEU A 1 343 ? 18.312 -19.578 -31.406 1 93.12 343 LEU A O 1
ATOM 2720 N N . LEU A 1 344 ? 17.297 -21.547 -31.391 1 92.94 344 LEU A N 1
ATOM 2721 C CA . LEU A 1 344 ? 18.469 -22.266 -31.891 1 92.94 344 LEU A CA 1
ATOM 2722 C C . LEU A 1 344 ? 18.797 -21.828 -33.312 1 92.94 344 LEU A C 1
ATOM 2724 O O . LEU A 1 344 ? 19.969 -21.641 -33.656 1 92.94 344 LEU A O 1
ATOM 2728 N N . GLN A 1 345 ? 17.875 -21.625 -34.094 1 92.38 345 GLN A N 1
ATOM 2729 C CA . GLN A 1 345 ? 18.047 -21.312 -35.5 1 92.38 345 GLN A CA 1
ATOM 2730 C C . GLN A 1 345 ? 18.641 -19.922 -35.688 1 92.38 345 GLN A C 1
ATOM 2732 O O . GLN A 1 345 ? 19.156 -19.609 -36.781 1 92.38 345 GLN A O 1
ATOM 2737 N N . ARG A 1 346 ? 18.641 -19.188 -34.719 1 93.56 346 ARG A N 1
ATOM 2738 C CA . ARG A 1 346 ? 19.188 -17.844 -34.844 1 93.56 346 ARG A CA 1
ATOM 2739 C C . ARG A 1 346 ? 20.703 -17.875 -35.031 1 93.56 346 ARG A C 1
ATOM 2741 O O . ARG A 1 346 ? 21.281 -16.953 -35.625 1 93.56 346 ARG A O 1
ATOM 2748 N N . PHE A 1 347 ? 21.375 -18.953 -34.531 1 93.12 347 PHE A N 1
ATOM 2749 C CA . PHE A 1 347 ? 22.828 -18.875 -34.594 1 93.12 347 PHE A CA 1
ATOM 2750 C C . PHE A 1 347 ? 23.422 -20.188 -35.094 1 93.12 347 PHE A C 1
ATOM 2752 O O . PHE A 1 347 ? 24.641 -20.281 -35.312 1 93.12 347 PHE A O 1
ATOM 2759 N N . THR A 1 348 ? 22.578 -21.234 -35.156 1 89.94 348 THR A N 1
ATOM 2760 C CA . THR A 1 348 ? 23.125 -22.484 -35.688 1 89.94 348 THR A CA 1
ATOM 2761 C C . THR A 1 348 ? 22.078 -23.25 -36.469 1 89.94 348 THR A C 1
ATOM 2763 O O . THR A 1 348 ? 20.906 -22.906 -36.469 1 89.94 348 THR A O 1
ATOM 2766 N N . ALA A 1 349 ? 22.562 -24.188 -37.25 1 83.19 349 ALA A N 1
ATOM 2767 C CA . ALA A 1 349 ? 21.672 -25.047 -38.031 1 83.19 349 ALA A CA 1
ATOM 2768 C C . ALA A 1 349 ? 21.594 -26.438 -37.438 1 83.19 349 ALA A C 1
ATOM 2770 O O . ALA A 1 349 ? 20.875 -27.297 -37.938 1 83.19 349 ALA A O 1
ATOM 2771 N N . VAL A 1 350 ? 22.172 -26.547 -36.312 1 80 350 VAL A N 1
ATOM 2772 C CA . VAL A 1 350 ? 22.203 -27.859 -35.656 1 80 350 VAL A CA 1
ATOM 2773 C C . VAL A 1 350 ? 20.812 -28.203 -35.125 1 80 350 VAL A C 1
ATOM 2775 O O . VAL A 1 350 ? 19.984 -27.312 -34.906 1 80 350 VAL A O 1
ATOM 2778 N N . LYS A 1 351 ? 20.641 -29.547 -35.062 1 78.12 351 LYS A N 1
ATOM 2779 C CA . LYS A 1 351 ? 19.359 -30.031 -34.531 1 78.12 351 LYS A CA 1
ATOM 2780 C C . LYS A 1 351 ? 19.297 -29.922 -33.031 1 78.12 351 LYS A C 1
ATOM 2782 O O . LYS A 1 351 ? 20.328 -29.922 -32.344 1 78.12 351 LYS A O 1
ATOM 2787 N N . LEU A 1 352 ? 18.016 -29.938 -32.656 1 73.62 352 LEU A N 1
ATOM 2788 C CA . LEU A 1 352 ? 17.75 -29.812 -31.219 1 73.62 352 LEU A CA 1
ATOM 2789 C C . LEU A 1 352 ? 18.188 -31.062 -30.484 1 73.62 352 LEU A C 1
ATOM 2791 O O . LEU A 1 352 ? 18.078 -32.188 -31 1 73.62 352 LEU A O 1
ATOM 2795 N N . PHE A 1 353 ? 18.797 -31.141 -29.281 1 68.81 353 PHE A N 1
ATOM 2796 C CA . PHE A 1 353 ? 19.219 -32.188 -28.344 1 68.81 353 PHE A CA 1
ATOM 2797 C C . PHE A 1 353 ? 20.531 -32.812 -28.781 1 68.81 353 PHE A C 1
ATOM 2799 O O . PHE A 1 353 ? 20.953 -33.812 -28.219 1 68.81 353 PHE A O 1
ATOM 2806 N N . SER A 1 354 ? 20.969 -32.219 -29.891 1 67.5 354 SER A N 1
ATOM 2807 C CA . SER A 1 354 ? 22.328 -32.625 -30.188 1 67.5 354 SER A CA 1
ATOM 2808 C C . SER A 1 354 ? 23.344 -31.812 -29.375 1 67.5 354 SER A C 1
ATOM 2810 O O . SER A 1 354 ? 23.141 -30.625 -29.125 1 67.5 354 SER A O 1
ATOM 2812 N N . GLU A 1 355 ? 24.094 -32.406 -28.312 1 63.34 355 GLU A N 1
ATOM 2813 C CA . GLU A 1 355 ? 25.109 -31.719 -27.516 1 63.34 355 GLU A CA 1
ATOM 2814 C C . GLU A 1 355 ? 26.016 -30.875 -28.406 1 63.34 355 GLU A C 1
ATOM 2816 O O . GLU A 1 355 ? 26.797 -30.062 -27.922 1 63.34 355 GLU A O 1
ATOM 2821 N N . ASP A 1 356 ? 25.672 -30.75 -29.562 1 76.06 356 ASP A N 1
ATOM 2822 C CA . ASP A 1 356 ? 26.609 -30.172 -30.531 1 76.06 356 ASP A CA 1
ATOM 2823 C C . ASP A 1 356 ? 26.344 -28.672 -30.719 1 76.06 356 ASP A C 1
ATOM 2825 O O . ASP A 1 356 ? 27.156 -27.969 -31.328 1 76.06 356 ASP A O 1
ATOM 2829 N N . PHE A 1 357 ? 25.328 -28.109 -30.016 1 80.62 357 PHE A N 1
ATOM 2830 C CA . PHE A 1 357 ? 25.062 -26.703 -30.328 1 80.62 357 PHE A CA 1
ATOM 2831 C C . PHE A 1 357 ? 25.953 -25.781 -29.516 1 80.62 357 PHE A C 1
ATOM 2833 O O . PHE A 1 357 ? 26.094 -24.594 -29.844 1 80.62 357 PHE A O 1
ATOM 2840 N N . LYS A 1 358 ? 26.656 -26.375 -28.484 1 82.62 358 LYS A N 1
ATOM 2841 C CA . LYS A 1 358 ? 27.578 -25.594 -27.688 1 82.62 358 LYS A CA 1
ATOM 2842 C C . LYS A 1 358 ? 28.922 -25.438 -28.391 1 82.62 358 LYS A C 1
ATOM 2844 O O . LYS A 1 358 ? 29.719 -24.562 -28.047 1 82.62 358 LYS A O 1
ATOM 2849 N N . ASP A 1 359 ? 29.016 -26.359 -29.359 1 84.94 359 ASP A N 1
ATOM 2850 C CA . ASP A 1 359 ? 30.281 -26.344 -30.094 1 84.94 359 ASP A CA 1
ATOM 2851 C C . ASP A 1 359 ? 30.328 -25.156 -31.047 1 84.94 359 ASP A C 1
ATOM 2853 O O . ASP A 1 359 ? 29.5 -25.047 -31.953 1 84.94 359 ASP A O 1
ATOM 2857 N N . ARG A 1 360 ? 31.281 -24.344 -31 1 84.06 360 ARG A N 1
ATOM 2858 C CA . ARG A 1 360 ? 31.453 -23.109 -31.766 1 84.06 360 ARG A CA 1
ATOM 2859 C C . ARG A 1 360 ? 31.625 -23.391 -33.25 1 84.06 360 ARG A C 1
ATOM 2861 O O . ARG A 1 360 ? 31.297 -22.562 -34.094 1 84.06 360 ARG A O 1
ATOM 2868 N N . SER A 1 361 ? 32.062 -24.594 -33.5 1 83.75 361 SER A N 1
ATOM 2869 C CA . SER A 1 361 ? 32.312 -24.969 -34.875 1 83.75 361 SER A CA 1
ATOM 2870 C C . SER A 1 361 ? 31 -25.109 -35.656 1 83.75 361 SER A C 1
ATOM 2872 O O . SER A 1 361 ? 30.984 -25.016 -36.875 1 83.75 361 SER A O 1
ATOM 2874 N N . ASN A 1 362 ? 30 -25.281 -34.938 1 87.94 362 ASN A N 1
ATOM 2875 C CA . ASN A 1 362 ? 28.703 -25.484 -35.562 1 87.94 362 ASN A CA 1
ATOM 2876 C C . ASN A 1 362 ? 27.922 -24.172 -35.656 1 87.94 362 ASN A C 1
ATOM 2878 O O . ASN A 1 362 ? 26.812 -24.141 -36.188 1 87.94 362 ASN A O 1
ATOM 2882 N N . HIS A 1 363 ? 28.516 -23.172 -35.219 1 91.19 363 HIS A N 1
ATOM 2883 C CA . HIS A 1 363 ? 27.812 -21.891 -35.188 1 91.19 363 HIS A CA 1
ATOM 2884 C C . HIS A 1 363 ? 27.969 -21.141 -36.5 1 91.19 363 HIS A C 1
ATOM 2886 O O . HIS A 1 363 ? 28.969 -21.328 -37.188 1 91.19 363 HIS A O 1
ATOM 2892 N N . LYS A 1 364 ? 26.969 -20.438 -36.75 1 89 364 LYS A N 1
ATOM 2893 C CA . LYS A 1 364 ? 27.078 -19.531 -37.875 1 89 364 LYS A CA 1
ATOM 2894 C C . LYS A 1 364 ? 28.141 -18.453 -37.625 1 89 364 LYS A C 1
ATOM 2896 O O . LYS A 1 364 ? 28.484 -18.188 -36.469 1 89 364 LYS A O 1
ATOM 2901 N N . ASP A 1 365 ? 28.562 -17.906 -38.719 1 88.62 365 ASP A N 1
ATOM 2902 C CA . ASP A 1 365 ? 29.469 -16.781 -38.594 1 88.62 365 ASP A CA 1
ATOM 2903 C C . ASP A 1 365 ? 28.797 -15.594 -37.906 1 88.62 365 ASP A C 1
ATOM 2905 O O . ASP A 1 365 ? 27.578 -15.414 -38.031 1 88.62 365 ASP A O 1
ATOM 2909 N N . ALA A 1 366 ? 29.578 -14.898 -37.219 1 86.19 366 ALA A N 1
ATOM 2910 C CA . ALA A 1 366 ? 29.062 -13.781 -36.438 1 86.19 366 ALA A CA 1
ATOM 2911 C C . ALA A 1 366 ? 28.219 -12.852 -37.281 1 86.19 366 ALA A C 1
ATOM 2913 O O . ALA A 1 366 ? 27.219 -12.297 -36.812 1 86.19 366 ALA A O 1
ATOM 2914 N N . SER A 1 367 ? 28.5 -12.742 -38.469 1 86.88 367 SER A N 1
ATOM 2915 C CA . SER A 1 367 ? 27.812 -11.828 -39.375 1 86.88 367 SER A CA 1
ATOM 2916 C C . SER A 1 367 ? 26.438 -12.375 -39.75 1 86.88 367 SER A C 1
ATOM 2918 O O . SER A 1 367 ? 25.562 -11.617 -40.188 1 86.88 367 SER A O 1
ATOM 2920 N N . LEU A 1 368 ? 26.266 -13.625 -39.5 1 89.81 368 LEU A N 1
ATOM 2921 C CA . LEU A 1 368 ? 25.047 -14.258 -39.969 1 89.81 368 LEU A CA 1
ATOM 2922 C C . LEU A 1 368 ? 24.094 -14.547 -38.812 1 89.81 368 LEU A C 1
ATOM 2924 O O . LEU A 1 368 ? 23.016 -15.102 -39 1 89.81 368 LEU A O 1
ATOM 2928 N N . ILE A 1 369 ? 24.547 -14.125 -37.656 1 93.06 369 ILE A N 1
ATOM 2929 C CA . ILE A 1 369 ? 23.672 -14.32 -36.5 1 93.06 369 ILE A CA 1
ATOM 2930 C C . ILE A 1 369 ? 22.422 -13.469 -36.656 1 93.06 369 ILE A C 1
ATOM 2932 O O . ILE A 1 369 ? 22.5 -12.289 -37 1 93.06 369 ILE A O 1
ATOM 2936 N N . ASN A 1 370 ? 21.281 -14.039 -36.438 1 93.62 370 ASN A N 1
ATOM 2937 C CA . ASN A 1 370 ? 20.016 -13.328 -36.531 1 93.62 370 ASN A CA 1
ATOM 2938 C C . ASN A 1 370 ? 19.734 -12.492 -35.281 1 93.62 370 ASN A C 1
ATOM 2940 O O . ASN A 1 370 ? 19.359 -13.031 -34.25 1 93.62 370 ASN A O 1
ATOM 2944 N N . ILE A 1 371 ? 19.859 -11.258 -35.375 1 94.31 371 ILE A N 1
ATOM 2945 C CA . ILE A 1 371 ? 19.672 -10.367 -34.219 1 94.31 371 ILE A CA 1
ATOM 2946 C C . ILE A 1 371 ? 18.281 -9.742 -34.281 1 94.31 371 ILE A C 1
ATOM 2948 O O . ILE A 1 371 ? 17.938 -8.938 -33.406 1 94.31 371 ILE A O 1
ATOM 2952 N N . GLY A 1 372 ? 17.422 -10.164 -35.25 1 93.19 372 GLY A N 1
ATOM 2953 C CA . GLY A 1 372 ? 16.094 -9.578 -35.438 1 93.19 372 GLY A CA 1
ATOM 2954 C C . GLY A 1 372 ? 16.031 -8.57 -36.562 1 93.19 372 GLY A C 1
ATOM 2955 O O . GLY A 1 372 ? 17.031 -7.898 -36.844 1 93.19 372 GLY A O 1
ATOM 2956 N N . PHE A 1 373 ? 14.969 -8.359 -37.031 1 92.75 373 PHE A N 1
ATOM 2957 C CA . PHE A 1 373 ? 14.789 -7.539 -38.219 1 92.75 373 PHE A CA 1
ATOM 2958 C C . PHE A 1 373 ? 15.039 -6.066 -37.906 1 92.75 373 PHE A C 1
ATOM 2960 O O . PHE A 1 373 ? 15.805 -5.402 -38.594 1 92.75 373 PHE A O 1
ATOM 2967 N N . VAL A 1 374 ? 14.406 -5.578 -36.906 1 92.5 374 VAL A N 1
ATOM 2968 C CA . VAL A 1 374 ? 14.484 -4.16 -36.562 1 92.5 374 VAL A CA 1
ATOM 2969 C C . VAL A 1 374 ? 15.898 -3.809 -36.125 1 92.5 374 VAL A C 1
ATOM 2971 O O . VAL A 1 374 ? 16.438 -2.768 -36.531 1 92.5 374 VAL A O 1
ATOM 2974 N N . ALA A 1 375 ? 16.484 -4.672 -35.344 1 95.06 375 ALA A N 1
ATOM 2975 C CA . ALA A 1 375 ? 17.844 -4.438 -34.875 1 95.06 375 ALA A CA 1
ATOM 2976 C C . ALA A 1 375 ? 18.828 -4.41 -36.062 1 95.06 375 ALA A C 1
ATOM 2978 O O . ALA A 1 375 ? 19.719 -3.574 -36.094 1 95.06 375 ALA A O 1
ATOM 2979 N N . ASP A 1 376 ? 18.578 -5.258 -37 1 94.12 376 ASP A N 1
ATOM 2980 C CA . ASP A 1 376 ? 19.453 -5.332 -38.156 1 94.12 376 ASP A CA 1
ATOM 2981 C C . ASP A 1 376 ? 19.328 -4.07 -39 1 94.12 376 ASP A C 1
ATOM 2983 O O . ASP A 1 376 ? 20.344 -3.551 -39.5 1 94.12 376 ASP A O 1
ATOM 2987 N N . LYS A 1 377 ? 18.172 -3.648 -39.156 1 92.88 377 LYS A N 1
ATOM 2988 C CA . LYS A 1 377 ? 17.938 -2.422 -39.906 1 92.88 377 LYS A CA 1
ATOM 2989 C C . LYS A 1 377 ? 18.609 -1.226 -39.25 1 92.88 377 LYS A C 1
ATOM 2991 O O . LYS A 1 377 ? 19.266 -0.424 -39.906 1 92.88 377 LYS A O 1
ATOM 2996 N N . GLN A 1 378 ? 18.484 -1.162 -38.031 1 93.94 378 GLN A N 1
ATOM 2997 C CA . GLN A 1 378 ? 19.062 -0.056 -37.281 1 93.94 378 GLN A CA 1
ATOM 2998 C C . GLN A 1 378 ? 20.594 -0.109 -37.312 1 93.94 378 GLN A C 1
ATOM 3000 O O . GLN A 1 378 ? 21.25 0.928 -37.406 1 93.94 378 GLN A O 1
ATOM 3005 N N . LEU A 1 379 ? 21.031 -1.296 -37.156 1 93.44 379 LEU A N 1
ATOM 3006 C CA . LEU A 1 379 ? 22.469 -1.485 -37.188 1 93.44 379 LEU A CA 1
ATOM 3007 C C . LEU A 1 379 ? 23.047 -1.061 -38.531 1 93.44 379 LEU A C 1
ATOM 3009 O O . LEU A 1 379 ? 24.109 -0.42 -38.594 1 93.44 379 LEU A O 1
ATOM 3013 N N . SER A 1 380 ? 22.359 -1.342 -39.594 1 91.5 380 SER A N 1
ATOM 3014 C CA . SER A 1 380 ? 22.781 -0.962 -40.938 1 91.5 380 SER A CA 1
ATOM 3015 C C . SER A 1 380 ? 22.75 0.551 -41.094 1 91.5 380 SER A C 1
ATOM 3017 O O . SER A 1 380 ? 23.656 1.127 -41.719 1 91.5 380 SER A O 1
ATOM 3019 N N . GLU A 1 381 ? 21.781 1.129 -40.594 1 92.44 381 GLU A N 1
ATOM 3020 C CA . GLU A 1 381 ? 21.656 2.582 -40.688 1 92.44 381 GLU A CA 1
ATOM 3021 C C . GLU A 1 381 ? 22.797 3.275 -39.938 1 92.44 381 GLU A C 1
ATOM 3023 O O . GLU A 1 381 ? 23.344 4.27 -40.406 1 92.44 381 GLU A O 1
ATOM 3028 N N . LEU A 1 382 ? 23.094 2.754 -38.812 1 93.06 382 LEU A N 1
ATOM 3029 C CA . LEU A 1 382 ? 24.172 3.338 -38 1 93.06 382 LEU A CA 1
ATOM 3030 C C . LEU A 1 382 ? 25.516 3.168 -38.688 1 93.06 382 LEU A C 1
ATOM 3032 O O . LEU A 1 382 ? 26.375 4.043 -38.594 1 93.06 382 LEU A O 1
ATOM 3036 N N . LYS A 1 383 ? 25.609 2.041 -39.344 1 89.94 383 LYS A N 1
ATOM 3037 C CA . LYS A 1 383 ? 26.844 1.773 -40.062 1 89.94 383 LYS A CA 1
ATOM 3038 C C . LYS A 1 383 ? 27.016 2.74 -41.219 1 89.94 383 LYS A C 1
ATOM 3040 O O . LYS A 1 383 ? 28.109 3.268 -41.438 1 89.94 383 LYS A O 1
ATOM 3045 N N . VAL A 1 384 ? 25.969 2.953 -41.906 1 88.62 384 VAL A N 1
ATOM 3046 C CA . VAL A 1 384 ? 25.984 3.846 -43.062 1 88.62 384 VAL A CA 1
ATOM 3047 C C . VAL A 1 384 ? 26.297 5.27 -42.625 1 88.62 384 VAL A C 1
ATOM 3049 O O . VAL A 1 384 ? 27.047 5.992 -43.281 1 88.62 384 VAL A O 1
ATOM 3052 N N . ARG A 1 385 ? 25.844 5.645 -41.5 1 86.19 385 ARG A N 1
ATOM 3053 C CA . ARG A 1 385 ? 26.047 6.992 -40.969 1 86.19 385 ARG A CA 1
ATOM 3054 C C . ARG A 1 385 ? 27.391 7.117 -40.281 1 86.19 385 ARG A C 1
ATOM 3056 O O . ARG A 1 385 ? 27.734 8.18 -39.75 1 86.19 385 ARG A O 1
ATOM 3063 N N . LYS A 1 386 ? 28.125 6.074 -40.188 1 88 386 LYS A N 1
ATOM 3064 C CA . LYS A 1 386 ? 29.469 6.012 -39.625 1 88 386 LYS A CA 1
ATOM 3065 C C . LYS A 1 386 ? 29.438 6.355 -38.125 1 88 386 LYS A C 1
ATOM 3067 O O . LYS A 1 386 ? 30.328 7.039 -37.625 1 88 386 LYS A O 1
ATOM 3072 N N . LYS A 1 387 ? 28.406 5.922 -37.531 1 90.12 387 LYS A N 1
ATOM 3073 C CA . LYS A 1 387 ? 28.281 6.145 -36.094 1 90.12 387 LYS A CA 1
ATOM 3074 C C . LYS A 1 387 ? 28.844 4.957 -35.312 1 90.12 387 LYS A C 1
ATOM 3076 O O . LYS A 1 387 ? 29.141 5.082 -34.125 1 90.12 387 LYS A O 1
ATOM 3081 N N . VAL A 1 388 ? 28.906 3.816 -36 1 91.38 388 VAL A N 1
ATOM 3082 C CA . VAL A 1 388 ? 29.438 2.609 -35.344 1 91.38 388 VAL A CA 1
ATOM 3083 C C . VAL A 1 388 ? 30.453 1.943 -36.281 1 91.38 388 VAL A C 1
ATOM 3085 O O . VAL A 1 388 ? 30.344 2.027 -37.5 1 91.38 388 VAL A O 1
ATOM 3088 N N . SER A 1 389 ? 31.422 1.338 -35.656 1 91.75 389 SER A N 1
ATOM 3089 C CA . SER A 1 389 ? 32.469 0.649 -36.406 1 91.75 389 SER A CA 1
ATOM 3090 C C . SER A 1 389 ? 32.062 -0.793 -36.719 1 91.75 389 SER A C 1
ATOM 3092 O O . SER A 1 389 ? 31.109 -1.309 -36.125 1 91.75 389 SER A O 1
ATOM 3094 N N . GLU A 1 390 ? 32.812 -1.384 -37.625 1 90.62 390 GLU A N 1
ATOM 3095 C CA . GLU A 1 390 ? 32.594 -2.791 -37.969 1 90.62 390 GLU A CA 1
ATOM 3096 C C . GLU A 1 390 ? 32.906 -3.688 -36.781 1 90.62 390 GLU A C 1
ATOM 3098 O O . GLU A 1 390 ? 32.281 -4.723 -36.594 1 90.62 390 GLU A O 1
ATOM 3103 N N . GLN A 1 391 ? 33.781 -3.236 -36.031 1 91.31 391 GLN A N 1
ATOM 3104 C CA . GLN A 1 391 ? 34.125 -3.977 -34.844 1 91.31 391 GLN A CA 1
ATOM 3105 C C . GLN A 1 391 ? 32.969 -3.959 -33.844 1 91.31 391 GLN A C 1
ATOM 3107 O O . GLN A 1 391 ? 32.688 -4.969 -33.188 1 91.31 391 GLN A O 1
ATOM 3112 N N . ASP A 1 392 ? 32.312 -2.826 -33.75 1 92.69 392 ASP A N 1
ATOM 3113 C CA . ASP A 1 392 ? 31.188 -2.697 -32.844 1 92.69 392 ASP A CA 1
ATOM 3114 C C . ASP A 1 392 ? 30.047 -3.627 -33.25 1 92.69 392 ASP A C 1
ATOM 3116 O O . ASP A 1 392 ? 29.375 -4.215 -32.406 1 92.69 392 ASP A O 1
ATOM 3120 N N . VAL A 1 393 ? 29.891 -3.707 -34.5 1 92.94 393 VAL A N 1
ATOM 3121 C CA . VAL A 1 393 ? 28.844 -4.555 -35.031 1 92.94 393 VAL A CA 1
ATOM 3122 C C . VAL A 1 393 ? 29.141 -6.016 -34.719 1 92.94 393 VAL A C 1
ATOM 3124 O O . VAL A 1 393 ? 28.25 -6.762 -34.312 1 92.94 393 VAL A O 1
ATOM 3127 N N . LEU A 1 394 ? 30.344 -6.387 -34.844 1 92.88 394 LEU A N 1
ATOM 3128 C CA . LEU A 1 394 ? 30.75 -7.766 -34.562 1 92.88 394 LEU A CA 1
ATOM 3129 C C . LEU A 1 394 ? 30.625 -8.086 -33.094 1 92.88 394 LEU A C 1
ATOM 3131 O O . LEU A 1 394 ? 30.25 -9.203 -32.719 1 92.88 394 LEU A O 1
ATOM 3135 N N . ILE A 1 395 ? 30.875 -7.168 -32.312 1 93.38 395 ILE A N 1
ATOM 3136 C CA . ILE A 1 395 ? 30.828 -7.371 -30.875 1 93.38 395 ILE A CA 1
ATOM 3137 C C . ILE A 1 395 ? 29.375 -7.602 -30.453 1 93.38 395 ILE A C 1
ATOM 3139 O O . ILE A 1 395 ? 29.094 -8.508 -29.656 1 93.38 395 ILE A O 1
ATOM 3143 N N . VAL A 1 396 ? 28.453 -6.797 -30.953 1 94.94 396 VAL A N 1
ATOM 3144 C CA . VAL A 1 396 ? 27.047 -6.918 -30.578 1 94.94 396 VAL A CA 1
ATOM 3145 C C . VAL A 1 396 ? 26.484 -8.258 -31.062 1 94.94 396 VAL A C 1
ATOM 3147 O O . VAL A 1 396 ? 25.703 -8.898 -30.359 1 94.94 396 VAL A O 1
ATOM 3150 N N . ARG A 1 397 ? 26.906 -8.68 -32.156 1 95.19 397 ARG A N 1
ATOM 3151 C CA . ARG A 1 397 ? 26.453 -9.961 -32.688 1 95.19 397 ARG A CA 1
ATOM 3152 C C . ARG A 1 397 ? 27.031 -11.125 -31.891 1 95.19 397 ARG A C 1
ATOM 3154 O O . ARG A 1 397 ? 26.344 -12.117 -31.641 1 95.19 397 ARG A O 1
ATOM 3161 N N . LYS A 1 398 ? 28.234 -10.992 -31.484 1 93.88 398 LYS A N 1
ATOM 3162 C CA . LYS A 1 398 ? 28.859 -12.008 -30.641 1 93.88 398 LYS A CA 1
ATOM 3163 C C . LYS A 1 398 ? 28.172 -12.078 -29.281 1 93.88 398 LYS A C 1
ATOM 3165 O O . LYS A 1 398 ? 27.969 -13.172 -28.734 1 93.88 398 LYS A O 1
ATOM 3170 N N . GLU A 1 399 ? 27.875 -10.961 -28.766 1 95.62 399 GLU A N 1
ATOM 3171 C CA . GLU A 1 399 ? 27.172 -10.922 -27.484 1 95.62 399 GLU A CA 1
ATOM 3172 C C . GLU A 1 399 ? 25.781 -11.539 -27.609 1 95.62 399 GLU A C 1
ATOM 3174 O O . GLU A 1 399 ? 25.297 -12.203 -26.688 1 95.62 399 GLU A O 1
ATOM 3179 N N . THR A 1 400 ? 25.156 -11.273 -28.734 1 96.25 400 THR A N 1
ATOM 3180 C CA . THR A 1 400 ? 23.859 -11.875 -28.984 1 96.25 400 THR A CA 1
ATOM 3181 C C . THR A 1 400 ? 23.969 -13.398 -29.031 1 96.25 400 THR A C 1
ATOM 3183 O O . THR A 1 400 ? 23.109 -14.102 -28.5 1 96.25 400 THR A O 1
ATOM 3186 N N . LYS A 1 401 ? 24.969 -13.828 -29.688 1 94.88 401 LYS A N 1
ATOM 3187 C CA . LYS A 1 401 ? 25.219 -15.266 -29.734 1 94.88 401 LYS A CA 1
ATOM 3188 C C . LYS A 1 401 ? 25.406 -15.844 -28.344 1 94.88 401 LYS A C 1
ATOM 3190 O O . LYS A 1 401 ? 24.828 -16.875 -28 1 94.88 401 LYS A O 1
ATOM 3195 N N . GLU A 1 402 ? 26.188 -15.18 -27.578 1 94.88 402 GLU A N 1
ATOM 3196 C CA . GLU A 1 402 ? 26.422 -15.633 -26.203 1 94.88 402 GLU A CA 1
ATOM 3197 C C . GLU A 1 402 ? 25.125 -15.633 -25.406 1 94.88 402 GLU A C 1
ATOM 3199 O O . GLU A 1 402 ? 24.906 -16.531 -24.578 1 94.88 402 GLU A O 1
ATOM 3204 N N . PHE A 1 403 ? 24.344 -14.609 -25.609 1 96.19 403 PHE A N 1
ATOM 3205 C CA . PHE A 1 403 ? 23.016 -14.516 -25 1 96.19 403 PHE A CA 1
ATOM 3206 C C . PHE A 1 403 ? 22.188 -15.742 -25.312 1 96.19 403 PHE A C 1
ATOM 3208 O O . PHE A 1 403 ? 21.656 -16.391 -24.422 1 96.19 403 PHE A O 1
ATOM 3215 N N . LEU A 1 404 ? 22.172 -16.141 -26.5 1 95.62 404 LEU A N 1
ATOM 3216 C CA . LEU A 1 404 ? 21.344 -17.234 -26.984 1 95.62 404 LEU A CA 1
ATOM 3217 C C . LEU A 1 404 ? 21.891 -18.578 -26.516 1 95.62 404 LEU A C 1
ATOM 3219 O O . LEU A 1 404 ? 21.141 -19.453 -26.062 1 95.62 404 LEU A O 1
ATOM 3223 N N . VAL A 1 405 ? 23.156 -18.75 -26.578 1 93.56 405 VAL A N 1
ATOM 3224 C CA . VAL A 1 405 ? 23.797 -20 -26.172 1 93.56 405 VAL A CA 1
ATOM 3225 C C . VAL A 1 405 ? 23.578 -20.25 -24.688 1 93.56 405 VAL A C 1
ATOM 3227 O O . VAL A 1 405 ? 23.219 -21.359 -24.281 1 93.56 405 VAL A O 1
ATOM 3230 N N . THR A 1 406 ? 23.766 -19.25 -23.953 1 95.31 406 THR A N 1
ATOM 3231 C CA . THR A 1 406 ? 23.594 -19.391 -22.516 1 95.31 406 THR A CA 1
ATOM 3232 C C . THR A 1 406 ? 22.141 -19.672 -22.156 1 95.31 406 THR A C 1
ATOM 3234 O O . THR A 1 406 ? 21.844 -20.516 -21.312 1 95.31 406 THR A O 1
ATOM 3237 N N . ALA A 1 407 ? 21.25 -18.906 -22.781 1 94.69 407 ALA A N 1
ATOM 3238 C CA . ALA A 1 407 ? 19.828 -19.109 -22.531 1 94.69 407 ALA A CA 1
ATOM 3239 C C . ALA A 1 407 ? 19.406 -20.547 -22.875 1 94.69 407 ALA A C 1
ATOM 3241 O O . ALA A 1 407 ? 18.703 -21.188 -22.078 1 94.69 407 ALA A O 1
ATOM 3242 N N . LEU A 1 408 ? 19.859 -21.016 -23.938 1 93.25 408 LEU A N 1
ATOM 3243 C CA . LEU A 1 408 ? 19.5 -22.359 -24.375 1 93.25 408 LEU A CA 1
ATOM 3244 C C . LEU A 1 408 ? 20.125 -23.422 -23.469 1 93.25 408 LEU A C 1
ATOM 3246 O O . LEU A 1 408 ? 19.484 -24.438 -23.172 1 93.25 408 LEU A O 1
ATOM 3250 N N . THR A 1 409 ? 21.344 -23.203 -23.078 1 91.88 409 THR A N 1
ATOM 3251 C CA . THR A 1 409 ? 22 -24.141 -22.188 1 91.88 409 THR A CA 1
ATOM 3252 C C . THR A 1 409 ? 21.25 -24.266 -20.859 1 91.88 409 THR A C 1
ATOM 3254 O O . THR A 1 409 ? 21 -25.375 -20.391 1 91.88 409 THR A O 1
ATOM 3257 N N . LYS A 1 410 ? 20.906 -23.156 -20.391 1 92.06 410 LYS A N 1
ATOM 3258 C CA . LYS A 1 410 ? 20.172 -23.141 -19.125 1 92.06 410 LYS A CA 1
ATOM 3259 C C . LYS A 1 410 ? 18.781 -23.766 -19.297 1 92.06 410 LYS A C 1
ATOM 3261 O O . LYS A 1 410 ? 18.297 -24.438 -18.391 1 92.06 410 LYS A O 1
ATOM 3266 N N . LEU A 1 411 ? 18.156 -23.5 -20.359 1 91.88 411 LEU A N 1
ATOM 3267 C CA . LEU A 1 411 ? 16.828 -24.031 -20.641 1 91.88 411 LEU A CA 1
ATOM 3268 C C . LEU A 1 411 ? 16.859 -25.562 -20.75 1 91.88 411 LEU A C 1
ATOM 3270 O O . LEU A 1 411 ? 16.016 -26.25 -20.188 1 91.88 411 LEU A O 1
ATOM 3274 N N . LEU A 1 412 ? 17.828 -26.031 -21.344 1 89.56 412 LEU A N 1
ATOM 3275 C CA . LEU A 1 412 ? 17.922 -27.469 -21.594 1 89.56 412 LEU A CA 1
ATOM 3276 C C . LEU A 1 412 ? 18.328 -28.203 -20.328 1 89.56 412 LEU A C 1
ATOM 3278 O O . LEU A 1 412 ? 18.031 -29.391 -20.188 1 89.56 412 LEU A O 1
ATOM 3282 N N . GLU A 1 413 ? 18.953 -27.547 -19.453 1 88.75 413 GLU A N 1
ATOM 3283 C CA . GLU A 1 413 ? 19.359 -28.172 -18.203 1 88.75 413 GLU A CA 1
ATOM 3284 C C . GLU A 1 413 ? 18.141 -28.578 -17.375 1 88.75 413 GLU A C 1
ATOM 3286 O O . GLU A 1 413 ? 18.141 -29.625 -16.719 1 88.75 413 GLU A O 1
ATOM 3291 N N . LYS A 1 414 ? 17.109 -27.828 -17.391 1 88.94 414 LYS A N 1
ATOM 3292 C CA . LYS A 1 414 ? 15.961 -28.078 -16.531 1 88.94 414 LYS A CA 1
ATOM 3293 C C . LYS A 1 414 ? 14.672 -28.156 -17.328 1 88.94 414 LYS A C 1
ATOM 3295 O O . LYS A 1 414 ? 13.578 -28.109 -16.781 1 88.94 414 LYS A O 1
ATOM 3300 N N . CYS A 1 415 ? 14.719 -28.391 -18.578 1 88.94 415 CYS A N 1
ATOM 3301 C CA . CYS A 1 415 ? 13.57 -28.375 -19.484 1 88.94 415 CYS A CA 1
ATOM 3302 C C . CYS A 1 415 ? 12.672 -29.578 -19.234 1 88.94 415 CYS A C 1
ATOM 3304 O O . CYS A 1 415 ? 13.148 -30.703 -19.125 1 88.94 415 CYS A O 1
ATOM 3306 N N . PRO A 1 416 ? 11.422 -29.359 -19.188 1 91.5 416 PRO A N 1
ATOM 3307 C CA . PRO A 1 416 ? 10.477 -30.453 -19.031 1 91.5 416 PRO A CA 1
ATOM 3308 C C . PRO A 1 416 ? 10.578 -31.484 -20.156 1 91.5 416 PRO A C 1
ATOM 3310 O O . PRO A 1 416 ? 10.172 -32.656 -19.969 1 91.5 416 PRO A O 1
ATOM 3313 N N . LEU A 1 417 ? 11.195 -31.156 -21.234 1 91.12 417 LEU A N 1
ATOM 3314 C CA . LEU A 1 417 ? 11.336 -32.062 -22.375 1 91.12 417 LEU A CA 1
ATOM 3315 C C . LEU A 1 417 ? 12.266 -33.219 -22.031 1 91.12 417 LEU A C 1
ATOM 3317 O O . LEU A 1 417 ? 12.289 -34.219 -22.75 1 91.12 417 LEU A O 1
ATOM 3321 N N . LYS A 1 418 ? 12.961 -33.094 -21.031 1 89.38 418 LYS A N 1
ATOM 3322 C CA . LYS A 1 418 ? 13.867 -34.156 -20.609 1 89.38 418 LYS A CA 1
ATOM 3323 C C . LYS A 1 418 ? 13.094 -35.375 -20.109 1 89.38 418 LYS A C 1
ATOM 3325 O O . LYS A 1 418 ? 13.625 -36.469 -20.094 1 89.38 418 LYS A O 1
ATOM 3330 N N . TYR A 1 419 ? 11.93 -35.188 -19.781 1 93.25 419 TYR A N 1
ATOM 3331 C CA . TYR A 1 419 ? 11.133 -36.25 -19.188 1 93.25 419 TYR A CA 1
ATOM 3332 C C . TYR A 1 419 ? 10.273 -36.938 -20.234 1 93.25 419 TYR A C 1
ATOM 3334 O O . TYR A 1 419 ? 9.523 -36.281 -20.953 1 93.25 419 TYR A O 1
ATOM 3342 N N . THR A 1 420 ? 10.32 -38.156 -20.234 1 94.19 420 THR A N 1
ATOM 3343 C CA . THR A 1 420 ? 9.672 -38.969 -21.25 1 94.19 420 THR A CA 1
ATOM 3344 C C . THR A 1 420 ? 8.156 -38.812 -21.188 1 94.19 420 THR A C 1
ATOM 3346 O O . THR A 1 420 ? 7.484 -38.781 -22.219 1 94.19 420 THR A O 1
ATOM 3349 N N . LEU A 1 421 ? 7.699 -38.719 -20.078 1 95.75 421 LEU A N 1
ATOM 3350 C CA . LEU A 1 421 ? 6.258 -38.562 -19.922 1 95.75 421 LEU A CA 1
ATOM 3351 C C . LEU A 1 421 ? 5.77 -37.281 -20.641 1 95.75 421 LEU A C 1
ATOM 3353 O O . LEU A 1 421 ? 4.781 -37.344 -21.375 1 95.75 421 LEU A O 1
ATOM 3357 N N . VAL A 1 422 ? 6.457 -36.219 -20.469 1 95.81 422 VAL A N 1
ATOM 3358 C CA . VAL A 1 422 ? 6.07 -34.938 -21.047 1 95.81 422 VAL A CA 1
ATOM 3359 C C . VAL A 1 422 ? 6.125 -35.031 -22.578 1 95.81 422 VAL A C 1
ATOM 3361 O O . VAL A 1 422 ? 5.238 -34.531 -23.266 1 95.81 422 VAL A O 1
ATOM 3364 N N . ARG A 1 423 ? 7.035 -35.688 -23.094 1 94.69 423 ARG A N 1
ATOM 3365 C CA . ARG A 1 423 ? 7.242 -35.781 -24.531 1 94.69 423 ARG A CA 1
ATOM 3366 C C . ARG A 1 423 ? 6.141 -36.625 -25.188 1 94.69 423 ARG A C 1
ATOM 3368 O O . ARG A 1 423 ? 5.91 -36.5 -26.391 1 94.69 423 ARG A O 1
ATOM 3375 N N . ASN A 1 424 ? 5.535 -37.406 -24.375 1 96.12 424 ASN A N 1
ATOM 3376 C CA . ASN A 1 424 ? 4.605 -38.344 -24.969 1 96.12 424 ASN A CA 1
ATOM 3377 C C . ASN A 1 424 ? 3.168 -38.062 -24.547 1 96.12 424 ASN A C 1
ATOM 3379 O O . ASN A 1 424 ? 2.312 -38.938 -24.625 1 96.12 424 ASN A O 1
ATOM 3383 N N . LEU A 1 425 ? 2.855 -36.938 -24.141 1 97.12 425 LEU A N 1
ATOM 3384 C CA . LEU A 1 425 ? 1.506 -36.625 -23.672 1 97.12 425 LEU A CA 1
ATOM 3385 C C . LEU A 1 425 ? 0.668 -36.031 -24.812 1 97.12 425 LEU A C 1
ATOM 3387 O O . LEU A 1 425 ? -0.521 -35.75 -24.625 1 97.12 425 LEU A O 1
ATOM 3391 N N . ALA A 1 426 ? 1.213 -35.875 -25.953 1 95.56 426 ALA A N 1
ATOM 3392 C CA . ALA A 1 426 ? 0.552 -35.219 -27.078 1 95.56 426 ALA A CA 1
ATOM 3393 C C . ALA A 1 426 ? -0.558 -36.094 -27.641 1 95.56 426 ALA A C 1
ATOM 3395 O O . ALA A 1 426 ? -1.384 -35.656 -28.438 1 95.56 426 ALA A O 1
ATOM 3396 N N . TRP A 1 427 ? -0.589 -37.344 -27.172 1 96.5 427 TRP A N 1
ATOM 3397 C CA . TRP A 1 427 ? -1.624 -38.281 -27.641 1 96.5 427 TRP A CA 1
ATOM 3398 C C . TRP A 1 427 ? -3.01 -37.781 -27.219 1 96.5 427 TRP A C 1
ATOM 3400 O O . TRP A 1 427 ? -4.02 -38.25 -27.75 1 96.5 427 TRP A O 1
ATOM 3410 N N . LEU A 1 428 ? -3.105 -36.844 -26.359 1 95.81 428 LEU A N 1
ATOM 3411 C CA . LEU A 1 428 ? -4.383 -36.312 -25.891 1 95.81 428 LEU A CA 1
ATOM 3412 C C . LEU A 1 428 ? -4.805 -35.125 -26.734 1 95.81 428 LEU A C 1
ATOM 3414 O O . LEU A 1 428 ? -5.883 -34.562 -26.531 1 95.81 428 LEU A O 1
ATOM 3418 N N . ASP A 1 429 ? -3.992 -34.656 -27.656 1 92.88 429 ASP A N 1
ATOM 3419 C CA . ASP A 1 429 ? -4.371 -33.594 -28.578 1 92.88 429 ASP A CA 1
ATOM 3420 C C . ASP A 1 429 ? -5.375 -34.094 -29.609 1 92.88 429 ASP A C 1
ATOM 3422 O O . ASP A 1 429 ? -5.031 -34.906 -30.469 1 92.88 429 ASP A O 1
ATOM 3426 N N . PRO A 1 430 ? -6.543 -33.531 -29.578 1 91.25 430 PRO A N 1
ATOM 3427 C CA . PRO A 1 430 ? -7.578 -34.031 -30.484 1 91.25 430 PRO A CA 1
ATOM 3428 C C . PRO A 1 430 ? -7.176 -33.938 -31.953 1 91.25 430 PRO A C 1
ATOM 3430 O O . PRO A 1 430 ? -7.535 -34.781 -32.75 1 91.25 430 PRO A O 1
ATOM 3433 N N . GLN A 1 431 ? -6.473 -32.969 -32.312 1 88.62 431 GLN A N 1
ATOM 3434 C CA . GLN A 1 431 ? -6.023 -32.781 -33.688 1 88.62 431 GLN A CA 1
ATOM 3435 C C . GLN A 1 431 ? -5.027 -33.875 -34.062 1 88.62 431 GLN A C 1
ATOM 3437 O O . GLN A 1 431 ? -5.074 -34.406 -35.188 1 88.62 431 GLN A O 1
ATOM 3442 N N . LYS A 1 432 ? -4.227 -34.281 -33.219 1 92.25 432 LYS A N 1
ATOM 3443 C CA . LYS A 1 432 ? -3.238 -35.344 -33.469 1 92.25 432 LYS A CA 1
ATOM 3444 C C . LYS A 1 432 ? -3.891 -36.719 -33.5 1 92.25 432 LYS A C 1
ATOM 3446 O O . LYS A 1 432 ? -3.465 -37.594 -34.25 1 92.25 432 LYS A O 1
ATOM 3451 N N . ILE A 1 433 ? -4.863 -36.875 -32.594 1 93.88 433 ILE A N 1
ATOM 3452 C CA . ILE A 1 433 ? -5.582 -38.156 -32.625 1 93.88 433 ILE A CA 1
ATOM 3453 C C . ILE A 1 433 ? -6.234 -38.375 -33.969 1 93.88 433 ILE A C 1
ATOM 3455 O O . ILE A 1 433 ? -6.23 -39.5 -34.5 1 93.88 433 ILE A O 1
ATOM 3459 N N . LYS A 1 434 ? -6.734 -37.312 -34.531 1 89.81 434 LYS A N 1
ATOM 3460 C CA . LYS A 1 434 ? -7.41 -37.406 -35.812 1 89.81 434 LYS A CA 1
ATOM 3461 C C . LYS A 1 434 ? -6.414 -37.625 -36.938 1 89.81 434 LYS A C 1
ATOM 3463 O O . LYS A 1 434 ? -6.648 -38.438 -37.844 1 89.81 434 LYS A O 1
ATOM 3468 N N . GLU A 1 435 ? -5.34 -36.969 -36.938 1 89.19 435 GLU A N 1
ATOM 3469 C CA . GLU A 1 435 ? -4.398 -36.938 -38.062 1 89.19 435 GLU A CA 1
ATOM 3470 C C . GLU A 1 435 ? -3.43 -38.125 -38 1 89.19 435 GLU A C 1
ATOM 3472 O O . GLU A 1 435 ? -3.078 -38.688 -39.031 1 89.19 435 GLU A O 1
ATOM 3477 N N . LYS A 1 436 ? -2.994 -38.406 -36.781 1 94.12 436 LYS A N 1
ATOM 3478 C CA . LYS A 1 436 ? -1.961 -39.406 -36.625 1 94.12 436 LYS A CA 1
ATOM 3479 C C . LYS A 1 436 ? -2.299 -40.375 -35.469 1 94.12 436 LYS A C 1
ATOM 3481 O O . LYS A 1 436 ? -1.547 -40.5 -34.5 1 94.12 436 LYS A O 1
ATOM 3486 N N . PRO A 1 437 ? -3.277 -41.219 -35.656 1 93.81 437 PRO A N 1
ATOM 3487 C CA . PRO A 1 437 ? -3.711 -42.094 -34.562 1 93.81 437 PRO A CA 1
ATOM 3488 C C . PRO A 1 437 ? -2.654 -43.156 -34.188 1 93.81 437 PRO A C 1
ATOM 3490 O O . PRO A 1 437 ? -2.533 -43.5 -33 1 93.81 437 PRO A O 1
ATOM 3493 N N . SER A 1 438 ? -1.875 -43.594 -35.156 1 95 438 SER A N 1
ATOM 3494 C CA . SER A 1 438 ? -0.858 -44.625 -34.875 1 95 438 SER A CA 1
ATOM 3495 C C . SER A 1 438 ? 0.252 -44.062 -34 1 95 438 SER A C 1
ATOM 3497 O O . SER A 1 438 ? 0.749 -44.75 -33.094 1 95 438 SER A O 1
ATOM 3499 N N . LEU A 1 439 ? 0.596 -42.844 -34.25 1 96 439 LEU A N 1
ATOM 3500 C CA . LEU A 1 439 ? 1.602 -42.188 -33.438 1 96 439 LEU A CA 1
ATOM 3501 C C . LEU A 1 439 ? 1.084 -41.969 -32 1 96 439 LEU A C 1
ATOM 3503 O O . LEU A 1 439 ? 1.822 -42.156 -31.047 1 96 439 LEU A O 1
ATOM 3507 N N . CYS A 1 440 ? -0.134 -41.594 -31.906 1 97 440 CYS A N 1
ATOM 3508 C CA . CYS A 1 440 ? -0.749 -41.375 -30.609 1 97 440 CYS A CA 1
ATOM 3509 C C . CYS A 1 440 ? -0.81 -42.656 -29.797 1 97 440 CYS A C 1
ATOM 3511 O O . CYS A 1 440 ? -0.608 -42.625 -28.578 1 97 440 CYS A O 1
ATOM 3513 N N . GLU A 1 441 ? -1.085 -43.656 -30.484 1 96.94 441 GLU A N 1
ATOM 3514 C CA . GLU A 1 441 ? -1.119 -44.969 -29.797 1 96.94 441 GLU A CA 1
ATOM 3515 C C . GLU A 1 441 ? 0.254 -45.312 -29.25 1 96.94 441 GLU A C 1
ATOM 3517 O O . GLU A 1 441 ? 0.363 -45.844 -28.125 1 96.94 441 GLU A O 1
ATOM 3522 N N . LYS A 1 442 ? 1.263 -45.094 -30.016 1 97 442 LYS A N 1
ATOM 3523 C CA . LYS A 1 442 ? 2.623 -45.344 -29.547 1 97 442 LYS A CA 1
ATOM 3524 C C . LYS A 1 442 ? 2.961 -44.5 -28.328 1 97 442 LYS A C 1
ATOM 3526 O O . LYS A 1 442 ? 3.588 -44.969 -27.391 1 97 442 LYS A O 1
ATOM 3531 N N . GLN A 1 443 ? 2.6 -43.281 -28.406 1 97.75 443 GLN A N 1
ATOM 3532 C CA . GLN A 1 443 ? 2.838 -42.375 -27.297 1 97.75 443 GLN A CA 1
ATOM 3533 C C . GLN A 1 443 ? 2.078 -42.812 -26.047 1 97.75 443 GLN A C 1
ATOM 3535 O O . GLN A 1 443 ? 2.609 -42.719 -24.938 1 97.75 443 GLN A O 1
ATOM 3540 N N . LEU A 1 444 ? 0.857 -43.188 -26.234 1 97.94 444 LEU A N 1
ATOM 3541 C CA . LEU A 1 444 ? 0.059 -43.688 -25.125 1 97.94 444 LEU A CA 1
ATOM 3542 C C . LEU A 1 444 ? 0.719 -44.906 -24.469 1 97.94 444 LEU A C 1
ATOM 3544 O O . LEU A 1 444 ? 0.738 -45.031 -23.25 1 97.94 444 LEU A O 1
ATOM 3548 N N . ARG A 1 445 ? 1.215 -45.75 -25.297 1 96.75 445 ARG A N 1
ATOM 3549 C CA . ARG A 1 445 ? 1.884 -46.938 -24.781 1 96.75 445 ARG A CA 1
ATOM 3550 C C . ARG A 1 445 ? 3.047 -46.562 -23.859 1 96.75 445 ARG A C 1
ATOM 3552 O O . ARG A 1 445 ? 3.215 -47.125 -22.797 1 96.75 445 ARG A O 1
ATOM 3559 N N . LEU A 1 446 ? 3.834 -45.625 -24.281 1 96.56 446 LEU A N 1
ATOM 3560 C CA . LEU A 1 446 ? 4.965 -45.156 -23.484 1 96.56 446 LEU A CA 1
ATOM 3561 C C . LEU A 1 446 ? 4.488 -44.5 -22.203 1 96.56 446 LEU A C 1
ATOM 3563 O O . LEU A 1 446 ? 5.094 -44.656 -21.141 1 96.56 446 LEU A O 1
ATOM 3567 N N . CYS A 1 447 ? 3.436 -43.781 -22.312 1 97.19 447 CYS A N 1
ATOM 3568 C CA . CYS A 1 447 ? 2.846 -43.125 -21.156 1 97.19 447 CYS A CA 1
ATOM 3569 C C . CYS A 1 447 ? 2.367 -44.156 -20.141 1 97.19 447 CYS A C 1
ATOM 3571 O O . CYS A 1 447 ? 2.613 -44.031 -18.938 1 97.19 447 CYS A O 1
ATOM 3573 N N . LEU A 1 448 ? 1.709 -45.156 -20.641 1 97.25 448 LEU A N 1
ATOM 3574 C CA . LEU A 1 448 ? 1.183 -46.219 -19.766 1 97.25 448 LEU A CA 1
ATOM 3575 C C . LEU A 1 448 ? 2.314 -46.969 -19.062 1 97.25 448 LEU A C 1
ATOM 3577 O O . LEU A 1 448 ? 2.168 -47.375 -17.906 1 97.25 448 LEU A O 1
ATOM 3581 N N . GLN A 1 449 ? 3.383 -47.125 -19.734 1 96.31 449 GLN A N 1
ATOM 3582 C CA . GLN A 1 449 ? 4.539 -47.75 -19.125 1 96.31 449 GLN A CA 1
ATOM 3583 C C . GLN A 1 449 ? 5.023 -46.969 -17.906 1 96.31 449 GLN A C 1
ATOM 3585 O O . GLN A 1 449 ? 5.305 -47.562 -16.859 1 96.31 449 GLN A O 1
ATOM 3590 N N . ILE A 1 450 ? 5.055 -45.719 -18.016 1 96.25 450 ILE A N 1
ATOM 3591 C CA . ILE A 1 450 ? 5.555 -44.875 -16.953 1 96.25 450 ILE A CA 1
ATOM 3592 C C . ILE A 1 450 ? 4.539 -44.812 -15.812 1 96.25 450 ILE A C 1
ATOM 3594 O O . ILE A 1 450 ? 4.902 -44.969 -14.648 1 96.25 450 ILE A O 1
ATOM 3598 N N . ILE A 1 451 ? 3.301 -44.719 -16.156 1 96.25 451 ILE A N 1
ATOM 3599 C CA . ILE A 1 451 ? 2.248 -44.562 -15.148 1 96.25 451 ILE A CA 1
ATOM 3600 C C . ILE A 1 451 ? 2.064 -45.906 -14.414 1 96.25 451 ILE A C 1
ATOM 3602 O O . ILE A 1 451 ? 1.826 -45.906 -13.203 1 96.25 451 ILE A O 1
ATOM 3606 N N . SER A 1 452 ? 2.201 -46.938 -15.148 1 95.56 452 SER A N 1
ATOM 3607 C CA . SER A 1 452 ? 2.102 -48.25 -14.539 1 95.56 452 SER A CA 1
ATOM 3608 C C . SER A 1 452 ? 3.293 -48.531 -13.625 1 95.56 452 SER A C 1
ATOM 3610 O O . SER A 1 452 ? 3.135 -49.094 -12.539 1 95.56 452 SER A O 1
ATOM 3612 N N . SER A 1 453 ? 4.441 -48.188 -14.086 1 93.69 453 SER A N 1
ATOM 3613 C CA . SER A 1 453 ? 5.641 -48.344 -13.281 1 93.69 453 SER A CA 1
ATOM 3614 C C . SER A 1 453 ? 5.559 -47.562 -11.984 1 93.69 453 SER A C 1
ATOM 3616 O O . SER A 1 453 ? 6.168 -47.938 -10.977 1 93.69 453 SER A O 1
ATOM 3618 N N . ALA A 1 454 ? 4.797 -46.531 -12.023 1 94.56 454 ALA A N 1
ATOM 3619 C CA . ALA A 1 454 ? 4.621 -45.688 -10.844 1 94.56 454 ALA A CA 1
ATOM 3620 C C . ALA A 1 454 ? 3.529 -46.25 -9.93 1 94.56 454 ALA A C 1
ATOM 3622 O O . ALA A 1 454 ? 3.289 -45.719 -8.844 1 94.56 454 ALA A O 1
ATOM 3623 N N . GLY A 1 455 ? 2.875 -47.219 -10.391 1 91.75 455 GLY A N 1
ATOM 3624 C CA . GLY A 1 455 ? 1.854 -47.875 -9.586 1 91.75 455 GLY A CA 1
ATOM 3625 C C . GLY A 1 455 ? 0.514 -47.156 -9.633 1 91.75 455 GLY A C 1
ATOM 3626 O O . GLY A 1 455 ? -0.315 -47.344 -8.742 1 91.75 455 GLY A O 1
ATOM 3627 N N . LYS A 1 456 ? 0.278 -46.438 -10.664 1 93.5 456 LYS A N 1
ATOM 3628 C CA . LYS A 1 456 ? -0.942 -45.625 -10.727 1 93.5 456 LYS A CA 1
ATOM 3629 C C . LYS A 1 456 ? -1.994 -46.281 -11.609 1 93.5 456 LYS A C 1
ATOM 3631 O O . LYS A 1 456 ? -3.162 -45.906 -11.594 1 93.5 456 LYS A O 1
ATOM 3636 N N . VAL A 1 457 ? -1.525 -47.188 -12.383 1 92.94 457 VAL A N 1
ATOM 3637 C CA . VAL A 1 457 ? -2.422 -48.031 -13.188 1 92.94 457 VAL A CA 1
ATOM 3638 C C . VAL A 1 457 ? -1.954 -49.469 -13.156 1 92.94 457 VAL A C 1
ATOM 3640 O O . VAL A 1 457 ? -0.751 -49.75 -13.156 1 92.94 457 VAL A O 1
ATOM 3643 N N . ARG A 1 458 ? -2.914 -50.438 -13.188 1 90.94 458 ARG A N 1
ATOM 3644 C CA . ARG A 1 458 ? -2.586 -51.875 -13.195 1 90.94 458 ARG A CA 1
ATOM 3645 C C . ARG A 1 458 ? -2.15 -52.312 -14.586 1 90.94 458 ARG A C 1
ATOM 3647 O O . ARG A 1 458 ? -2.766 -51.938 -15.586 1 90.94 458 ARG A O 1
ATOM 3654 N N . GLU A 1 459 ? -1.177 -53.062 -14.609 1 90.25 459 GLU A N 1
ATOM 3655 C CA . GLU A 1 459 ? -0.587 -53.5 -15.867 1 90.25 459 GLU A CA 1
ATOM 3656 C C . GLU A 1 459 ? -1.593 -54.312 -16.688 1 90.25 459 GLU A C 1
ATOM 3658 O O . GLU A 1 459 ? -1.579 -54.25 -17.922 1 90.25 459 GLU A O 1
ATOM 3663 N N . ASN A 1 460 ? -2.469 -55 -16.062 1 91.5 460 ASN A N 1
ATOM 3664 C CA . ASN A 1 460 ? -3.428 -55.844 -16.75 1 91.5 460 ASN A CA 1
ATOM 3665 C C . ASN A 1 460 ? -4.477 -55.031 -17.5 1 91.5 460 ASN A C 1
ATOM 3667 O O . ASN A 1 460 ? -5.152 -55.562 -18.391 1 91.5 460 ASN A O 1
ATOM 3671 N N . LYS A 1 461 ? -4.543 -53.812 -17.203 1 94.06 461 LYS A N 1
ATOM 3672 C CA . LYS A 1 461 ? -5.547 -52.969 -17.828 1 94.06 461 LYS A CA 1
ATOM 3673 C C . LYS A 1 461 ? -4.965 -52.25 -19.047 1 94.06 461 LYS A C 1
ATOM 3675 O O . LYS A 1 461 ? -5.703 -51.656 -19.828 1 94.06 461 LYS A O 1
ATOM 3680 N N . CYS A 1 462 ? -3.697 -52.281 -19.219 1 95.5 462 CYS A N 1
ATOM 3681 C CA . CYS A 1 462 ? -3.02 -51.469 -20.219 1 95.5 462 CYS A CA 1
ATOM 3682 C C . CYS A 1 462 ? -3.469 -51.875 -21.625 1 95.5 462 CYS A C 1
ATOM 3684 O O . CYS A 1 462 ? -3.691 -51 -22.484 1 95.5 462 CYS A O 1
ATOM 3686 N N . ASP A 1 463 ? -3.674 -53.156 -21.844 1 95.25 463 ASP A N 1
ATOM 3687 C CA . ASP A 1 463 ? -4.113 -53.625 -23.156 1 95.25 463 ASP A CA 1
ATOM 3688 C C . ASP A 1 463 ? -5.547 -53.156 -23.438 1 95.25 463 ASP A C 1
ATOM 3690 O O . ASP A 1 463 ? -5.871 -52.781 -24.562 1 95.25 463 ASP A O 1
ATOM 3694 N N . THR A 1 464 ? -6.309 -53.281 -22.453 1 96.19 464 THR A N 1
ATOM 3695 C CA . THR A 1 464 ? -7.688 -52.844 -22.594 1 96.19 464 THR A CA 1
ATOM 3696 C C . THR A 1 464 ? -7.734 -51.344 -22.906 1 96.19 464 THR A C 1
ATOM 3698 O O . THR A 1 464 ? -8.531 -50.906 -23.75 1 96.19 464 THR A O 1
ATOM 3701 N N . ILE A 1 465 ? -6.898 -50.594 -22.266 1 97.62 465 ILE A N 1
ATOM 3702 C CA . ILE A 1 465 ? -6.84 -49.156 -22.469 1 97.62 465 ILE A CA 1
ATOM 3703 C C . ILE A 1 465 ? -6.438 -48.844 -23.922 1 97.62 465 ILE A C 1
ATOM 3705 O O . ILE A 1 465 ? -7.02 -47.969 -24.562 1 97.62 465 ILE A O 1
ATOM 3709 N N . LEU A 1 466 ? -5.477 -49.562 -24.438 1 97.19 466 LEU A N 1
ATOM 3710 C CA . LEU A 1 466 ? -5.02 -49.375 -25.812 1 97.19 466 LEU A CA 1
ATOM 3711 C C . LEU A 1 466 ? -6.125 -49.688 -26.797 1 97.19 466 LEU A C 1
ATOM 3713 O O . LEU A 1 466 ? -6.305 -49 -27.797 1 97.19 466 LEU A O 1
ATOM 3717 N N . ASN A 1 467 ? -6.902 -50.719 -26.516 1 96.25 467 ASN A N 1
ATOM 3718 C CA . ASN A 1 467 ? -8.023 -51.094 -27.375 1 96.25 467 ASN A CA 1
ATOM 3719 C C . ASN A 1 467 ? -9.109 -50 -27.375 1 96.25 467 ASN A C 1
ATOM 3721 O O . ASN A 1 467 ? -9.633 -49.656 -28.422 1 96.25 467 ASN A O 1
ATOM 3725 N N . GLN A 1 468 ? -9.344 -49.625 -26.188 1 96.88 468 GLN A N 1
ATOM 3726 C CA . GLN A 1 468 ? -10.344 -48.562 -26.062 1 96.88 468 GLN A CA 1
ATOM 3727 C C . GLN A 1 468 ? -9.914 -47.312 -26.812 1 96.88 468 GLN A C 1
ATOM 3729 O O . GLN A 1 468 ? -10.742 -46.625 -27.391 1 96.88 468 GLN A O 1
ATOM 3734 N N . PHE A 1 469 ? -8.656 -47.031 -26.766 1 97.25 469 PHE A N 1
ATOM 3735 C CA . PHE A 1 469 ? -8.141 -45.844 -27.453 1 97.25 469 PHE A CA 1
ATOM 3736 C C . PHE A 1 469 ? -8.312 -46 -28.969 1 97.25 469 PHE A C 1
ATOM 3738 O O . PHE A 1 469 ? -8.664 -45.031 -29.656 1 97.25 469 PHE A O 1
ATOM 3745 N N . ARG A 1 470 ? -8.055 -47.125 -29.453 1 95.44 470 ARG A N 1
ATOM 3746 C CA . ARG A 1 470 ? -8.227 -47.375 -30.875 1 95.44 470 ARG A CA 1
ATOM 3747 C C . ARG A 1 470 ? -9.672 -47.156 -31.312 1 95.44 470 ARG A C 1
ATOM 3749 O O . ARG A 1 470 ? -9.922 -46.531 -32.344 1 95.44 470 ARG A O 1
ATOM 3756 N N . ASP A 1 471 ? -10.508 -47.625 -30.5 1 94.88 471 ASP A N 1
ATOM 3757 C CA . ASP A 1 471 ? -11.922 -47.406 -30.766 1 94.88 471 ASP A CA 1
ATOM 3758 C C . ASP A 1 471 ? -12.266 -45.906 -30.734 1 94.88 471 ASP A C 1
ATOM 3760 O O . ASP A 1 471 ? -13.023 -45.438 -31.578 1 94.88 471 ASP A O 1
ATOM 3764 N N . PHE A 1 472 ? -11.758 -45.281 -29.75 1 95.19 472 PHE A N 1
ATOM 3765 C CA . PHE A 1 472 ? -12.008 -43.875 -29.609 1 95.19 472 PHE A CA 1
ATOM 3766 C C . PHE A 1 472 ? -11.445 -43.094 -30.797 1 95.19 472 PHE A C 1
ATOM 3768 O O . PHE A 1 472 ? -12.055 -42.125 -31.25 1 95.19 472 PHE A O 1
ATOM 3775 N N . ALA A 1 473 ? -10.242 -43.438 -31.234 1 94 473 ALA A N 1
ATOM 3776 C CA . ALA A 1 473 ? -9.594 -42.781 -32.375 1 94 473 ALA A CA 1
ATOM 3777 C C . ALA A 1 473 ? -10.469 -42.844 -33.625 1 94 473 ALA A C 1
ATOM 3779 O O . ALA A 1 473 ? -10.508 -41.906 -34.406 1 94 473 ALA A O 1
ATOM 3780 N N . VAL A 1 474 ? -11.203 -43.906 -33.75 1 91.19 474 VAL A N 1
ATOM 3781 C CA . VAL A 1 474 ? -12.094 -44.062 -34.875 1 91.19 474 VAL A CA 1
ATOM 3782 C C . VAL A 1 474 ? -13.273 -43.094 -34.75 1 91.19 474 VAL A C 1
ATOM 3784 O O . VAL A 1 474 ? -13.672 -42.469 -35.75 1 91.19 474 VAL A O 1
ATOM 3787 N N . ILE A 1 475 ? -13.711 -43.031 -33.594 1 88.12 475 ILE A N 1
ATOM 3788 C CA . ILE A 1 475 ? -14.836 -42.125 -33.312 1 88.12 475 ILE A CA 1
ATOM 3789 C C . ILE A 1 475 ? -14.398 -40.688 -33.531 1 88.12 475 ILE A C 1
ATOM 3791 O O . ILE A 1 475 ? -15.148 -39.875 -34.094 1 88.12 475 ILE A O 1
ATOM 3795 N N . CYS A 1 476 ? -13.234 -40.344 -33.062 1 86.88 476 CYS A N 1
ATOM 3796 C CA . CYS A 1 476 ? -12.703 -39 -33.156 1 86.88 476 CYS A CA 1
ATOM 3797 C C . CYS A 1 476 ? -12.547 -38.562 -34.625 1 86.88 476 CYS A C 1
ATOM 3799 O O . CYS A 1 476 ? -12.688 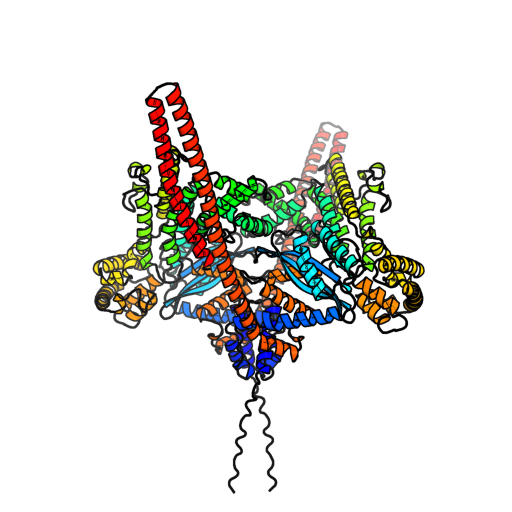-37.375 -34.938 1 86.88 476 CYS A O 1
ATOM 3801 N N . LYS A 1 477 ? -12.266 -39.406 -35.438 1 83.81 477 LYS A N 1
ATOM 3802 C CA . LYS A 1 477 ? -12.094 -39.125 -36.875 1 83.81 477 LYS A CA 1
ATOM 3803 C C . LYS A 1 477 ? -13.414 -38.688 -37.5 1 83.81 477 LYS A C 1
ATOM 3805 O O . LYS A 1 477 ? -13.422 -37.875 -38.438 1 83.81 477 LYS A O 1
ATOM 3810 N N . THR A 1 478 ? -14.477 -39.156 -37 1 81.62 478 THR A N 1
ATOM 3811 C CA . THR A 1 478 ? -15.773 -38.875 -37.594 1 81.62 478 THR A CA 1
ATOM 3812 C C . THR A 1 478 ? -16.531 -37.812 -36.812 1 81.62 478 THR A C 1
ATOM 3814 O O . THR A 1 478 ? -17.547 -37.312 -37.281 1 81.62 478 THR A O 1
ATOM 3817 N N . SER A 1 479 ? -15.984 -37.5 -35.688 1 77.94 479 SER A N 1
ATOM 3818 C CA . SER A 1 479 ? -16.719 -36.594 -34.812 1 77.94 479 SER A CA 1
ATOM 3819 C C . SER A 1 479 ? -16.516 -35.156 -35.25 1 77.94 479 SER A C 1
ATOM 3821 O O . SER A 1 479 ? -15.391 -34.719 -35.531 1 77.94 479 SER A O 1
ATOM 3823 N N . GLU A 1 480 ? -17.562 -34.375 -35.312 1 74.31 480 GLU A N 1
ATOM 3824 C CA . GLU A 1 480 ? -17.547 -32.938 -35.656 1 74.31 480 GLU A CA 1
ATOM 3825 C C . GLU A 1 480 ? -16.891 -32.125 -34.531 1 74.31 480 GLU A C 1
ATOM 3827 O O . GLU A 1 480 ? -16.188 -31.156 -34.812 1 74.31 480 GLU A O 1
ATOM 3832 N N . GLU A 1 481 ? -17.047 -32.594 -33.375 1 74 481 GLU A N 1
ATOM 3833 C CA . GLU A 1 481 ? -16.5 -31.875 -32.219 1 74 481 GLU A CA 1
ATOM 3834 C C . GLU A 1 481 ? -14.969 -31.891 -32.25 1 74 481 GLU A C 1
ATOM 3836 O O . GLU A 1 481 ? -14.328 -30.891 -31.922 1 74 481 GLU A O 1
ATOM 3841 N N . ALA A 1 482 ? -14.445 -32.969 -32.562 1 74.81 482 ALA A N 1
ATOM 3842 C CA . ALA A 1 482 ? -13 -33.094 -32.656 1 74.81 482 ALA A CA 1
ATOM 3843 C C . ALA A 1 482 ? -12.43 -32.25 -33.781 1 74.81 482 ALA A C 1
ATOM 3845 O O . ALA A 1 482 ? -11.305 -31.75 -33.688 1 74.81 482 ALA A O 1
ATOM 3846 N N . SER A 1 483 ? -13.258 -32 -34.812 1 73.56 483 SER A N 1
ATOM 3847 C CA . SER A 1 483 ? -12.812 -31.234 -35.969 1 73.56 483 SER A CA 1
ATOM 3848 C C . SER A 1 483 ? -12.805 -29.75 -35.656 1 73.56 483 SER A C 1
ATOM 3850 O O . SER A 1 483 ? -12.07 -28.969 -36.281 1 73.56 483 SER A O 1
ATOM 3852 N N . GLU A 1 484 ? -13.594 -29.344 -34.812 1 74 484 GLU A N 1
ATOM 3853 C CA . GLU A 1 484 ? -13.734 -27.922 -34.5 1 74 484 GLU A CA 1
ATOM 3854 C C . GLU A 1 484 ? -12.797 -27.5 -33.375 1 74 484 GLU A C 1
ATOM 3856 O O . GLU A 1 484 ? -12.734 -26.312 -33.031 1 74 484 GLU A O 1
ATOM 3861 N N . TRP A 1 485 ? -12.078 -28.375 -32.938 1 77.81 485 TRP A N 1
ATOM 3862 C CA . TRP A 1 485 ? -11.117 -28.016 -31.906 1 77.81 485 TRP A CA 1
ATOM 3863 C C . TRP A 1 485 ? -10.023 -27.109 -32.469 1 77.81 485 TRP A C 1
ATOM 3865 O O . TRP A 1 485 ? -9.492 -27.375 -33.562 1 77.81 485 TRP A O 1
ATOM 3875 N N . PRO A 1 486 ? -9.625 -25.875 -31.891 1 67.31 486 PRO A N 1
ATOM 3876 C CA . PRO A 1 486 ? -10.062 -25.484 -30.547 1 67.31 486 PRO A CA 1
ATOM 3877 C C . PRO A 1 486 ? -11.188 -24.453 -30.562 1 67.31 486 PRO A C 1
ATOM 3879 O O . PRO A 1 486 ? -11.484 -23.828 -29.531 1 67.31 486 PRO A O 1
ATOM 3882 N N . THR A 1 487 ? -11.578 -23.953 -31.719 1 59.75 487 THR A N 1
ATOM 3883 C CA . THR A 1 487 ? -12.469 -22.812 -31.906 1 59.75 487 THR A CA 1
ATOM 3884 C C . THR A 1 487 ? -13.883 -23.156 -31.438 1 59.75 487 THR A C 1
ATOM 3886 O O . THR A 1 487 ? -14.648 -22.266 -31.062 1 59.75 487 THR A O 1
ATOM 3889 N N . GLY A 1 488 ? -14.141 -24.375 -31.188 1 52.72 488 GLY A N 1
ATOM 3890 C CA . GLY A 1 488 ? -15.508 -24.766 -30.891 1 52.72 488 GLY A CA 1
ATOM 3891 C C . GLY A 1 488 ? -15.867 -24.578 -29.422 1 52.72 488 GLY A C 1
ATOM 3892 O O . GLY A 1 488 ? -15.289 -23.734 -28.734 1 52.72 488 GLY A O 1
ATOM 3893 N N . ALA A 1 489 ? -17.031 -25.078 -29.031 1 51.84 489 ALA A N 1
ATOM 3894 C CA . ALA A 1 489 ? -17.656 -25.031 -27.719 1 51.84 489 ALA A CA 1
ATOM 3895 C C . ALA A 1 489 ? -16.672 -25.391 -26.625 1 51.84 489 ALA A C 1
ATOM 3897 O O . ALA A 1 489 ? -16.891 -25.062 -25.453 1 51.84 489 ALA A O 1
ATOM 3898 N N . HIS A 1 490 ? -15.555 -26.047 -27.156 1 60.53 490 HIS A N 1
ATOM 3899 C CA . HIS A 1 490 ? -14.68 -26.578 -26.109 1 60.53 490 HIS A CA 1
ATOM 3900 C C . HIS A 1 490 ? -13.32 -25.891 -26.125 1 60.53 490 HIS A C 1
ATOM 3902 O O . HIS A 1 490 ? -12.539 -26.078 -27.062 1 60.53 490 HIS A O 1
ATOM 3908 N N . SER A 1 491 ? -13.227 -25.031 -25.234 1 77.38 491 SER A N 1
ATOM 3909 C CA . SER A 1 491 ? -11.945 -24.328 -25.172 1 77.38 491 SER A CA 1
ATOM 3910 C C . SER A 1 491 ? -11.016 -24.969 -24.156 1 77.38 491 SER A C 1
ATOM 3912 O O . SER A 1 491 ? -9.859 -24.547 -24.016 1 77.38 491 SER A O 1
ATOM 3914 N N . ARG A 1 492 ? -11.523 -26.203 -23.594 1 90.88 492 ARG A N 1
ATOM 3915 C CA . ARG A 1 492 ? -10.711 -26.906 -22.594 1 90.88 492 ARG A CA 1
ATOM 3916 C C . ARG A 1 492 ? -10.648 -28.391 -22.906 1 90.88 492 ARG A C 1
ATOM 3918 O O . ARG A 1 492 ? -11.656 -29 -23.266 1 90.88 492 ARG A O 1
ATOM 3925 N N . LEU A 1 493 ? -9.516 -28.984 -22.766 1 93.5 493 LEU A N 1
ATOM 3926 C CA . LEU A 1 493 ? -9.328 -30.406 -23.031 1 93.5 493 LEU A CA 1
ATOM 3927 C C . LEU A 1 493 ? -10.125 -31.266 -22.062 1 93.5 493 LEU A C 1
ATOM 3929 O O . LEU A 1 493 ? -10.648 -32.312 -22.438 1 93.5 493 LEU A O 1
ATOM 3933 N N . ASP A 1 494 ? -10.172 -30.859 -20.812 1 94.94 494 ASP A N 1
ATOM 3934 C CA . ASP A 1 494 ? -10.883 -31.625 -19.797 1 94.94 494 ASP A CA 1
ATOM 3935 C C . ASP A 1 494 ? -12.375 -31.703 -20.109 1 94.94 494 ASP A C 1
ATOM 3937 O O . ASP A 1 494 ? -12.977 -32.781 -20.078 1 94.94 494 ASP A O 1
ATOM 3941 N N . THR A 1 495 ? -12.938 -30.594 -20.469 1 92.56 495 THR A N 1
ATOM 3942 C CA . THR A 1 495 ? -14.359 -30.578 -20.797 1 92.56 495 THR A CA 1
ATOM 3943 C C . THR A 1 495 ? -14.641 -31.375 -22.062 1 92.56 495 THR A C 1
ATOM 3945 O O . THR A 1 495 ? -15.68 -32.031 -22.172 1 92.56 495 THR A O 1
ATOM 3948 N N . PHE A 1 496 ? -13.758 -31.359 -23 1 91.75 496 PHE A N 1
ATOM 3949 C CA . PHE A 1 496 ? -13.898 -32.094 -24.234 1 91.75 496 PHE A CA 1
ATOM 3950 C C . PHE A 1 496 ? -13.93 -33.594 -23.969 1 91.75 496 PHE A C 1
ATOM 3952 O O . PHE A 1 496 ? -14.852 -34.312 -24.391 1 91.75 496 PHE A O 1
ATOM 3959 N N . PHE A 1 497 ? -12.938 -34.062 -23.297 1 94.25 497 PHE A N 1
ATOM 3960 C CA . PHE A 1 497 ? -12.828 -35.5 -23.078 1 94.25 497 PHE A CA 1
ATOM 3961 C C . PHE A 1 497 ? -13.922 -35.969 -22.125 1 94.25 497 PHE A C 1
ATOM 3963 O O . PHE A 1 497 ? -14.414 -37.094 -22.25 1 94.25 497 PHE A O 1
ATOM 3970 N N . HIS A 1 498 ? -14.273 -35.125 -21.172 1 93.94 498 HIS A N 1
ATOM 3971 C CA . HIS A 1 498 ? -15.383 -35.5 -20.297 1 93.94 498 HIS A CA 1
ATOM 3972 C C . HIS A 1 498 ? -16.656 -35.75 -21.094 1 93.94 498 HIS A C 1
ATOM 3974 O O . HIS A 1 498 ? -17.375 -36.688 -20.844 1 93.94 498 HIS A O 1
ATOM 3980 N N . ALA A 1 499 ? -16.953 -34.906 -22.016 1 89.5 499 ALA A N 1
ATOM 3981 C CA . ALA A 1 499 ? -18.172 -35 -22.828 1 89.5 499 ALA A CA 1
ATOM 3982 C C . ALA A 1 499 ? -18.156 -36.281 -23.688 1 89.5 499 ALA A C 1
ATOM 3984 O O . ALA A 1 499 ? -19.203 -36.875 -23.938 1 89.5 499 ALA A O 1
ATOM 3985 N N . GLN A 1 500 ? -16.984 -36.719 -24.031 1 89.69 500 GLN A N 1
ATOM 3986 C CA . GLN A 1 500 ? -16.875 -37.812 -25 1 89.69 500 GLN A CA 1
ATOM 3987 C C . GLN A 1 500 ? -16.719 -39.156 -24.281 1 89.69 500 GLN A C 1
ATOM 3989 O O . GLN A 1 500 ? -17.172 -40.188 -24.797 1 89.69 500 GLN A O 1
ATOM 3994 N N . LEU A 1 501 ? -16.062 -39.125 -23.172 1 93.62 501 LEU A N 1
ATOM 3995 C CA . LEU A 1 501 ? -15.625 -40.406 -22.625 1 93.62 501 LEU A CA 1
ATOM 3996 C C . LEU A 1 501 ? -16.344 -40.719 -21.312 1 93.62 501 LEU A C 1
ATOM 3998 O O . LEU A 1 501 ? -16.547 -41.875 -20.969 1 93.62 501 LEU A O 1
ATOM 4002 N N . ALA A 1 502 ? -16.703 -39.781 -20.594 1 90.94 502 ALA A N 1
ATOM 4003 C CA . ALA A 1 502 ? -17.141 -39.938 -19.203 1 90.94 502 ALA A CA 1
ATOM 4004 C C . ALA A 1 502 ? -18.422 -40.781 -19.141 1 90.94 502 ALA A C 1
ATOM 4006 O O . ALA A 1 502 ? -18.609 -41.594 -18.219 1 90.94 502 ALA A O 1
ATOM 4007 N N . LYS A 1 503 ? -19.328 -40.625 -20.078 1 89.69 503 LYS A N 1
ATOM 4008 C CA . LYS A 1 503 ? -20.656 -41.25 -20 1 89.69 503 LYS A CA 1
ATOM 4009 C C . LYS A 1 503 ? -20.656 -42.594 -20.719 1 89.69 503 LYS A C 1
ATOM 4011 O O . LYS A 1 503 ? -21.625 -43.344 -20.641 1 89.69 503 LYS A O 1
ATOM 4016 N N . GLU A 1 504 ? -19.578 -42.906 -21.328 1 90.19 504 GLU A N 1
ATOM 4017 C CA . GLU A 1 504 ? -19.531 -44.156 -22.094 1 90.19 504 GLU A CA 1
ATOM 4018 C C . GLU A 1 504 ? -18.797 -45.25 -21.344 1 90.19 504 GLU A C 1
ATOM 4020 O O . GLU A 1 504 ? -17.562 -45.219 -21.25 1 90.19 504 GLU A O 1
ATOM 4025 N N . HIS A 1 505 ? -19.438 -46.219 -20.969 1 91.19 505 HIS A N 1
ATOM 4026 C CA . HIS A 1 505 ? -18.859 -47.344 -20.188 1 91.19 505 HIS A CA 1
ATOM 4027 C C . HIS A 1 505 ? -17.828 -48.094 -21.016 1 91.19 505 HIS A C 1
ATOM 4029 O O . HIS A 1 505 ? -16.906 -48.688 -20.438 1 91.19 505 HIS A O 1
ATOM 4035 N N . ALA A 1 506 ? -17.984 -48.031 -22.328 1 92.75 506 ALA A N 1
ATOM 4036 C CA . ALA A 1 506 ? -17.062 -48.719 -23.219 1 92.75 506 ALA A CA 1
ATOM 4037 C C . ALA A 1 506 ? -15.656 -48.156 -23.109 1 92.75 506 ALA A C 1
ATOM 4039 O O . ALA A 1 506 ? -14.688 -48.844 -23.453 1 92.75 506 ALA A O 1
ATOM 4040 N N . PHE A 1 507 ? -15.57 -46.938 -22.562 1 95.81 507 PHE A N 1
ATOM 4041 C CA . PHE A 1 507 ? -14.266 -46.281 -22.516 1 95.81 507 PHE A CA 1
ATOM 4042 C C . PHE A 1 507 ? -13.852 -46.031 -21.078 1 95.81 507 PHE A C 1
ATOM 4044 O O . PHE A 1 507 ? -13.125 -45.062 -20.797 1 95.81 507 PHE A O 1
ATOM 4051 N N . LYS A 1 508 ? -14.266 -46.781 -20.125 1 95.12 508 LYS A N 1
ATOM 4052 C CA . LYS A 1 508 ? -14.07 -46.531 -18.703 1 95.12 508 LYS A CA 1
ATOM 4053 C C . LYS A 1 508 ? -12.586 -46.5 -18.328 1 95.12 508 LYS A C 1
ATOM 4055 O O . LYS A 1 508 ? -12.133 -45.594 -17.625 1 95.12 508 LYS A O 1
ATOM 4060 N N . ASP A 1 509 ? -11.859 -47.469 -18.781 1 95.56 509 ASP A N 1
ATOM 4061 C CA . ASP A 1 509 ? -10.445 -47.562 -18.438 1 95.56 509 ASP A CA 1
ATOM 4062 C C . ASP A 1 509 ? -9.633 -46.469 -19.125 1 95.56 509 ASP A C 1
ATOM 4064 O O . ASP A 1 509 ? -8.688 -45.938 -18.531 1 95.56 509 ASP A O 1
ATOM 4068 N N . LEU A 1 510 ? -9.977 -46.156 -20.359 1 97.06 510 LEU A N 1
ATOM 4069 C CA . LEU A 1 510 ? -9.328 -45.031 -21.047 1 97.06 510 LEU A CA 1
ATOM 4070 C C . LEU A 1 510 ? -9.586 -43.719 -20.344 1 97.06 510 LEU A C 1
ATOM 4072 O O . LEU A 1 510 ? -8.68 -42.906 -20.188 1 97.06 510 LEU A O 1
ATOM 4076 N N . TRP A 1 511 ? -10.797 -43.562 -19.906 1 96.25 511 TRP A N 1
ATOM 4077 C CA . TRP A 1 511 ? -11.188 -42.344 -19.219 1 96.25 511 TRP A CA 1
ATOM 4078 C C . TRP A 1 511 ? -10.391 -42.156 -17.922 1 96.25 511 TRP A C 1
ATOM 4080 O O . TRP A 1 511 ? -9.977 -41.062 -17.594 1 96.25 511 TRP A O 1
ATOM 4090 N N . GLU A 1 512 ? -10.148 -43.188 -17.25 1 95.12 512 GLU A N 1
ATOM 4091 C CA . GLU A 1 512 ? -9.383 -43.125 -16.016 1 95.12 512 GLU A CA 1
ATOM 4092 C C . GLU A 1 512 ? -7.977 -42.594 -16.25 1 95.12 512 GLU A C 1
ATOM 4094 O O . GLU A 1 512 ? -7.477 -41.781 -15.477 1 95.12 512 GLU A O 1
ATOM 4099 N N . ILE A 1 513 ? -7.371 -43.031 -17.297 1 96.19 513 ILE A N 1
ATOM 4100 C CA . ILE A 1 513 ? -6.02 -42.594 -17.609 1 96.19 513 ILE A CA 1
ATOM 4101 C C . ILE A 1 513 ? -6.051 -41.125 -18.062 1 96.19 513 ILE A C 1
ATOM 4103 O O . ILE A 1 513 ? -5.164 -40.344 -17.719 1 96.19 513 ILE A O 1
ATOM 4107 N N . VAL A 1 514 ? -7.039 -40.781 -18.828 1 97.19 514 VAL A N 1
ATOM 4108 C CA . VAL A 1 514 ? -7.191 -39.406 -19.297 1 97.19 514 VAL A CA 1
ATOM 4109 C C . VAL A 1 514 ? -7.363 -38.469 -18.109 1 97.19 514 VAL A C 1
ATOM 4111 O O . VAL A 1 514 ? -6.766 -37.406 -18.062 1 97.19 514 VAL A O 1
ATOM 4114 N N . GLN A 1 515 ? -8.141 -38.875 -17.156 1 96.56 515 GLN A N 1
ATOM 4115 C CA . GLN A 1 515 ? -8.336 -38.062 -15.945 1 96.56 515 GLN A CA 1
ATOM 4116 C C . GLN A 1 515 ? -7.02 -37.844 -15.219 1 96.56 515 GLN A C 1
ATOM 4118 O O . GLN A 1 515 ? -6.738 -36.719 -14.781 1 96.56 515 GLN A O 1
ATOM 4123 N N . LYS A 1 516 ? -6.23 -38.844 -15.141 1 96.5 516 LYS A N 1
ATOM 4124 C CA . LYS A 1 516 ? -4.961 -38.75 -14.422 1 96.5 516 LYS A CA 1
ATOM 4125 C C . LYS A 1 516 ? -4.004 -37.781 -15.133 1 96.5 516 LYS A C 1
ATOM 4127 O O . LYS A 1 516 ? -3.357 -36.969 -14.492 1 96.5 516 LYS A O 1
ATOM 4132 N N . VAL A 1 517 ? -3.943 -37.906 -16.391 1 97.12 517 VAL A N 1
ATOM 4133 C CA . VAL A 1 517 ? -2.992 -37.094 -17.156 1 97.12 517 VAL A CA 1
ATOM 4134 C C . VAL A 1 517 ? -3.422 -35.625 -17.141 1 97.12 517 VAL A C 1
ATOM 4136 O O . VAL A 1 517 ? -2.59 -34.719 -16.984 1 97.12 517 VAL A O 1
ATOM 4139 N N . LEU A 1 518 ? -4.727 -35.406 -17.297 1 97.12 518 LEU A N 1
ATOM 4140 C CA . LEU A 1 518 ? -5.223 -34.031 -17.359 1 97.12 518 LEU A CA 1
ATOM 4141 C C . LEU A 1 518 ? -5.168 -33.375 -15.984 1 97.12 518 LEU A C 1
ATOM 4143 O O . LEU A 1 518 ? -5.242 -32.156 -15.883 1 97.12 518 LEU A O 1
ATOM 4147 N N . LEU A 1 519 ? -5.027 -34.094 -14.984 1 97 519 LEU A N 1
ATOM 4148 C CA . LEU A 1 519 ? -4.938 -33.594 -13.625 1 97 519 LEU A CA 1
ATOM 4149 C C . LEU A 1 519 ? -3.549 -33.031 -13.352 1 97 519 LEU A C 1
ATOM 4151 O O . LEU A 1 519 ? -3.379 -32.188 -12.453 1 97 519 LEU A O 1
ATOM 4155 N N . LEU A 1 520 ? -2.572 -33.469 -14.062 1 96.62 520 LEU A N 1
ATOM 4156 C CA . LEU A 1 520 ? -1.205 -33 -13.859 1 96.62 520 LEU A CA 1
ATOM 4157 C C . LEU A 1 520 ? -1.096 -31.516 -14.141 1 96.62 520 LEU A C 1
ATOM 4159 O O . LEU A 1 520 ? -1.739 -31 -15.055 1 96.62 520 LEU A O 1
ATOM 4163 N N . SER A 1 521 ? -0.32 -30.828 -13.328 1 95.38 521 SER A N 1
ATOM 4164 C CA . SER A 1 521 ? -0.156 -29.391 -13.461 1 95.38 521 SER A CA 1
ATOM 4165 C C . SER A 1 521 ? 1.179 -29.031 -14.117 1 95.38 521 SER A C 1
ATOM 4167 O O . SER A 1 521 ? 2.211 -29.625 -13.773 1 95.38 521 SER A O 1
ATOM 4169 N N . HIS A 1 522 ? 1.137 -28.156 -15.016 1 91.88 522 HIS A N 1
ATOM 4170 C CA . HIS A 1 522 ? 2.346 -27.75 -15.727 1 91.88 522 HIS A CA 1
ATOM 4171 C C . HIS A 1 522 ? 2.986 -26.531 -15.07 1 91.88 522 HIS A C 1
ATOM 4173 O O . HIS A 1 522 ? 4.105 -26.156 -15.422 1 91.88 522 HIS A O 1
ATOM 4179 N N . GLY A 1 523 ? 2.258 -25.922 -14.172 1 88 523 GLY A N 1
ATOM 4180 C CA . GLY A 1 523 ? 2.816 -24.719 -13.586 1 88 523 GLY A CA 1
ATOM 4181 C C . GLY A 1 523 ? 2.117 -24.297 -12.305 1 88 523 GLY A C 1
ATOM 4182 O O . GLY A 1 523 ? 1.292 -25.047 -11.766 1 88 523 GLY A O 1
ATOM 4183 N N . GLN A 1 524 ? 2.541 -23.031 -11.836 1 88.19 524 GLN A N 1
ATOM 4184 C CA . GLN A 1 524 ? 2.109 -22.562 -10.523 1 88.19 524 GLN A CA 1
ATOM 4185 C C . GLN A 1 524 ? 1.222 -21.328 -10.641 1 88.19 524 GLN A C 1
ATOM 4187 O O . GLN A 1 524 ? 1.23 -20.469 -9.766 1 88.19 524 GLN A O 1
ATOM 4192 N N . ALA A 1 525 ? 0.465 -21.172 -11.664 1 86.06 525 ALA A N 1
ATOM 4193 C CA . ALA A 1 525 ? -0.318 -19.969 -11.938 1 86.06 525 ALA A CA 1
ATOM 4194 C C . ALA A 1 525 ? -1.328 -19.703 -10.828 1 86.06 525 ALA A C 1
ATOM 4196 O O . ALA A 1 525 ? -1.493 -18.562 -10.383 1 86.06 525 ALA A O 1
ATOM 4197 N N . SER A 1 526 ? -1.952 -20.703 -10.367 1 90.25 526 SER A N 1
ATOM 4198 C CA . SER A 1 526 ? -2.98 -20.562 -9.344 1 90.25 526 SER A CA 1
ATOM 4199 C C . SER A 1 526 ? -2.379 -20.094 -8.023 1 90.25 526 SER A C 1
ATOM 4201 O O . SER A 1 526 ? -2.953 -19.25 -7.336 1 90.25 526 SER A O 1
ATOM 4203 N N . VAL A 1 527 ? -1.259 -20.625 -7.707 1 93 527 VAL A N 1
ATOM 4204 C CA . VAL A 1 527 ? -0.611 -20.266 -6.449 1 93 527 VAL A CA 1
ATOM 4205 C C . VAL A 1 527 ? -0.159 -18.812 -6.5 1 93 527 VAL A C 1
ATOM 4207 O O . VAL A 1 527 ? -0.314 -18.078 -5.523 1 93 527 VAL A O 1
ATOM 4210 N N . GLU A 1 528 ? 0.34 -18.438 -7.625 1 88.12 528 GLU A N 1
ATOM 4211 C CA . GLU A 1 528 ? 0.792 -17.062 -7.805 1 88.12 528 GLU A CA 1
ATOM 4212 C C . GLU A 1 528 ? -0.373 -16.078 -7.703 1 88.12 528 GLU A C 1
ATOM 4214 O O . GLU A 1 528 ? -0.231 -15 -7.137 1 88.12 528 GLU A O 1
ATOM 4219 N N . ARG A 1 529 ? -1.421 -16.469 -8.266 1 87.94 529 ARG A N 1
ATOM 4220 C CA . ARG A 1 529 ? -2.621 -15.648 -8.148 1 87.94 529 ARG A CA 1
ATOM 4221 C C . ARG A 1 529 ? -3.068 -15.539 -6.699 1 87.94 529 ARG A C 1
ATOM 4223 O O . ARG A 1 529 ? -3.59 -14.5 -6.285 1 87.94 529 ARG A O 1
ATOM 4230 N N . GLY A 1 530 ? -2.891 -16.609 -6.027 1 90.44 530 GLY A N 1
ATOM 4231 C CA . GLY A 1 530 ? -3.217 -16.594 -4.609 1 90.44 530 GLY A CA 1
ATOM 4232 C C . GLY A 1 530 ? -2.439 -15.547 -3.828 1 90.44 530 GLY A C 1
ATOM 4233 O O . GLY A 1 530 ? -2.998 -14.867 -2.965 1 90.44 530 GLY A O 1
ATOM 4234 N N . PHE A 1 531 ? -1.239 -15.398 -4.125 1 89.62 531 PHE A N 1
ATOM 4235 C CA . PHE A 1 531 ? -0.42 -14.406 -3.434 1 89.62 531 PHE A CA 1
ATOM 4236 C C . PHE A 1 531 ? -0.871 -12.992 -3.779 1 89.62 531 PHE A C 1
ATOM 4238 O O . PHE A 1 531 ? -0.737 -12.078 -2.965 1 89.62 531 PHE A O 1
ATOM 4245 N N . SER A 1 532 ? -1.413 -12.836 -4.938 1 86.94 532 SER A N 1
ATOM 4246 C CA . SER A 1 532 ? -1.964 -11.539 -5.309 1 86.94 532 SER A CA 1
ATOM 4247 C C . SER A 1 532 ? -3.18 -11.195 -4.457 1 86.94 532 SER A C 1
ATOM 4249 O O . SER A 1 532 ? -3.402 -10.023 -4.129 1 86.94 532 SER A O 1
ATOM 4251 N N . VAL A 1 533 ? -3.908 -12.18 -4.121 1 90 533 VAL A N 1
ATOM 4252 C CA . VAL A 1 533 ? -5.066 -11.992 -3.256 1 90 533 VAL A CA 1
ATOM 4253 C C . VAL A 1 533 ? -4.609 -11.555 -1.865 1 90 533 VAL A C 1
ATOM 4255 O O . VAL A 1 533 ? -5.254 -10.719 -1.227 1 90 533 VAL A O 1
ATOM 4258 N N . ASN A 1 534 ? -3.494 -12.078 -1.437 1 90.12 534 ASN A N 1
ATOM 4259 C CA . ASN A 1 534 ? -2.934 -11.703 -0.143 1 90.12 534 ASN A CA 1
ATOM 4260 C C . ASN A 1 534 ? -2.717 -10.195 -0.042 1 90.12 534 ASN A C 1
ATOM 4262 O O . ASN A 1 534 ? -2.949 -9.602 1.012 1 90.12 534 ASN A O 1
ATOM 4266 N N . LYS A 1 535 ? -2.322 -9.672 -1.097 1 85.44 535 LYS A N 1
ATOM 4267 C CA . LYS A 1 535 ? -2.01 -8.25 -1.111 1 85.44 535 LYS A CA 1
ATOM 4268 C C . LYS A 1 535 ? -3.254 -7.41 -0.825 1 85.44 535 LYS A C 1
ATOM 4270 O O . LYS A 1 535 ? -3.16 -6.328 -0.241 1 85.44 535 LYS A O 1
ATOM 4275 N N . ASN A 1 536 ? -4.348 -7.93 -1.113 1 84.56 536 ASN A N 1
ATOM 4276 C CA . ASN A 1 536 ? -5.59 -7.184 -0.961 1 84.56 536 ASN A CA 1
ATOM 4277 C C . ASN A 1 536 ? -6.227 -7.426 0.404 1 84.56 536 ASN A C 1
ATOM 4279 O O . ASN A 1 536 ? -6.934 -6.562 0.926 1 84.56 536 ASN A O 1
ATOM 4283 N N . ILE A 1 537 ? -5.961 -8.555 0.924 1 88.06 537 ILE A N 1
ATOM 4284 C CA . ILE A 1 537 ? -6.746 -8.938 2.096 1 88.06 537 ILE A CA 1
ATOM 4285 C C . ILE A 1 537 ? -5.91 -8.742 3.359 1 88.06 537 ILE A C 1
ATOM 4287 O O . ILE A 1 537 ? -6.453 -8.641 4.461 1 88.06 537 ILE A O 1
ATOM 4291 N N . THR A 1 538 ? -4.648 -8.758 3.242 1 87.62 538 THR A N 1
ATOM 4292 C CA . THR A 1 538 ? -3.799 -8.742 4.43 1 87.62 538 THR A CA 1
ATOM 4293 C C . THR A 1 538 ? -3.762 -7.352 5.055 1 87.62 538 THR A C 1
ATOM 4295 O O . THR A 1 538 ? -3.67 -6.348 4.34 1 87.62 538 THR A O 1
ATOM 4298 N N . VAL A 1 539 ? -3.973 -7.312 6.324 1 81.62 539 VAL A N 1
ATOM 4299 C CA . VAL A 1 539 ? -3.871 -6.082 7.105 1 81.62 539 VAL A CA 1
ATOM 4300 C C . VAL A 1 539 ? -2.803 -6.242 8.188 1 81.62 539 VAL A C 1
ATOM 4302 O O . VAL A 1 539 ? -2.41 -7.359 8.516 1 81.62 539 VAL A O 1
ATOM 4305 N N . THR A 1 540 ? -2.4 -5.102 8.711 1 78.19 540 THR A N 1
ATOM 4306 C CA . THR A 1 540 ? -1.393 -5.129 9.766 1 78.19 540 THR A CA 1
ATOM 4307 C C . THR A 1 540 ? -1.942 -5.797 11.023 1 78.19 540 THR A C 1
ATOM 4309 O O . THR A 1 540 ? -3.092 -5.562 11.406 1 78.19 540 THR A O 1
ATOM 4312 N N . ASN A 1 541 ? -1.196 -6.707 11.609 1 77.31 541 ASN A N 1
ATOM 4313 C CA . ASN A 1 541 ? -1.508 -7.379 12.867 1 77.31 541 ASN A CA 1
ATOM 4314 C C . ASN A 1 541 ? -2.592 -8.438 12.688 1 77.31 541 ASN A C 1
ATOM 4316 O O . ASN A 1 541 ? -3.27 -8.812 13.648 1 77.31 541 ASN A O 1
ATOM 4320 N N . MET A 1 542 ? -2.785 -8.789 11.5 1 88 542 MET A N 1
ATOM 4321 C CA . MET A 1 542 ? -3.738 -9.859 11.227 1 88 542 MET A CA 1
ATOM 4322 C C . MET A 1 542 ? -3.186 -11.203 11.68 1 88 542 MET A C 1
ATOM 4324 O O . MET A 1 542 ? -1.999 -11.484 11.5 1 88 542 MET A O 1
ATOM 4328 N N . LYS A 1 543 ? -4.043 -11.945 12.289 1 89.69 543 LYS A N 1
ATOM 4329 C CA . LYS A 1 543 ? -3.645 -13.289 12.688 1 89.69 543 LYS A CA 1
ATOM 4330 C C . LYS A 1 543 ? -3.619 -14.234 11.492 1 89.69 543 LYS A C 1
ATOM 4332 O O . LYS A 1 543 ? -4.418 -14.102 10.57 1 89.69 543 LYS A O 1
ATOM 4337 N N . GLU A 1 544 ? -2.76 -15.25 11.578 1 92.75 544 GLU A N 1
ATOM 4338 C CA . GLU A 1 544 ? -2.596 -16.219 10.5 1 92.75 544 GLU A CA 1
ATOM 4339 C C . GLU A 1 544 ? -3.893 -16.984 10.242 1 92.75 544 GLU A C 1
ATOM 4341 O O . GLU A 1 544 ? -4.281 -17.188 9.094 1 92.75 544 GLU A O 1
ATOM 4346 N N . ARG A 1 545 ? -4.566 -17.359 11.305 1 93.75 545 ARG A N 1
ATOM 4347 C CA . ARG A 1 545 ? -5.801 -18.125 11.188 1 93.75 545 ARG A CA 1
ATOM 4348 C C . ARG A 1 545 ? -6.863 -17.328 10.43 1 93.75 545 ARG A C 1
ATOM 4350 O O . ARG A 1 545 ? -7.613 -17.906 9.625 1 93.75 545 ARG A O 1
ATOM 4357 N N . THR A 1 546 ? -6.895 -16.109 10.758 1 94.25 546 THR A N 1
ATOM 4358 C CA . THR A 1 546 ? -7.859 -15.242 10.094 1 94.25 546 THR A CA 1
ATOM 4359 C C . THR A 1 546 ? -7.523 -15.094 8.609 1 94.25 546 THR A C 1
ATOM 4361 O O . THR A 1 546 ? -8.422 -15.102 7.762 1 94.25 546 THR A O 1
ATOM 4364 N N . LEU A 1 547 ? -6.277 -14.992 8.32 1 95.25 547 LEU A N 1
ATOM 4365 C CA . LEU A 1 547 ? -5.855 -14.891 6.926 1 95.25 547 LEU A CA 1
ATOM 4366 C C . LEU A 1 547 ? -6.25 -16.141 6.148 1 95.25 547 LEU A C 1
ATOM 4368 O O . LEU A 1 547 ? -6.777 -16.047 5.039 1 95.25 547 LEU A O 1
ATOM 4372 N N . ILE A 1 548 ? -5.996 -17.281 6.711 1 96.69 548 ILE A N 1
ATOM 4373 C CA . ILE A 1 548 ? -6.324 -18.547 6.062 1 96.69 548 ILE A CA 1
ATOM 4374 C C . ILE A 1 548 ? -7.832 -18.625 5.832 1 96.69 548 ILE A C 1
ATOM 4376 O O . ILE A 1 548 ? -8.281 -19.031 4.754 1 96.69 548 ILE A O 1
ATOM 4380 N N . ALA A 1 549 ? -8.57 -18.234 6.848 1 97.38 549 ALA A N 1
ATOM 4381 C CA . ALA A 1 549 ? -10.023 -18.266 6.734 1 97.38 549 ALA A CA 1
ATOM 4382 C C . ALA A 1 549 ? -10.5 -17.359 5.59 1 97.38 549 ALA A C 1
ATOM 4384 O O . ALA A 1 549 ? -11.359 -17.766 4.805 1 97.38 549 ALA A O 1
ATOM 4385 N N . GLN A 1 550 ? -9.969 -16.219 5.531 1 96.81 550 GLN A N 1
ATOM 4386 C CA . GLN A 1 550 ? -10.344 -15.297 4.469 1 96.81 550 GLN A CA 1
ATOM 4387 C C . GLN A 1 550 ? -9.984 -15.859 3.096 1 96.81 550 GLN A C 1
ATOM 4389 O O . GLN A 1 550 ? -10.766 -15.742 2.148 1 96.81 550 GLN A O 1
ATOM 4394 N N . ARG A 1 551 ? -8.836 -16.438 2.98 1 96.88 551 ARG A N 1
ATOM 4395 C CA . ARG A 1 551 ? -8.391 -17.016 1.721 1 96.88 551 ARG A CA 1
ATOM 4396 C C . ARG A 1 551 ? -9.312 -18.141 1.283 1 96.88 551 ARG A C 1
ATOM 4398 O O . ARG A 1 551 ? -9.602 -18.297 0.093 1 96.88 551 ARG A O 1
ATOM 4405 N N . VAL A 1 552 ? -9.734 -18.953 2.238 1 97.81 552 VAL A N 1
ATOM 4406 C CA . VAL A 1 552 ? -10.648 -20.047 1.954 1 97.81 552 VAL A CA 1
ATOM 4407 C C . VAL A 1 552 ? -11.961 -19.5 1.395 1 97.81 552 VAL A C 1
ATOM 4409 O O . VAL A 1 552 ? -12.477 -20.016 0.397 1 97.81 552 VAL A O 1
ATOM 4412 N N . ILE A 1 553 ? -12.43 -18.484 1.999 1 97.94 553 ILE A N 1
ATOM 4413 C CA . ILE A 1 553 ? -13.711 -17.922 1.604 1 97.94 553 ILE A CA 1
ATOM 4414 C C . ILE A 1 553 ? -13.578 -17.266 0.226 1 97.94 553 ILE A C 1
ATOM 4416 O O . ILE A 1 553 ? -14.422 -17.484 -0.647 1 97.94 553 ILE A O 1
ATOM 4420 N N . VAL A 1 554 ? -12.562 -16.5 0.026 1 96.94 554 VAL A N 1
ATOM 4421 C CA . VAL A 1 554 ? -12.359 -15.82 -1.25 1 96.94 554 VAL A CA 1
ATOM 4422 C C . VAL A 1 554 ? -12.234 -16.859 -2.369 1 96.94 554 VAL A C 1
ATOM 4424 O O . VAL A 1 554 ? -12.797 -16.672 -3.453 1 96.94 554 VAL A O 1
ATOM 4427 N N . ASP A 1 555 ? -11.469 -17.859 -2.088 1 96.81 555 ASP A N 1
ATOM 4428 C CA . ASP A 1 555 ? -11.328 -18.922 -3.078 1 96.81 555 ASP A CA 1
ATOM 4429 C C . ASP A 1 555 ? -12.68 -19.547 -3.422 1 96.81 555 ASP A C 1
ATOM 4431 O O . ASP A 1 555 ? -12.984 -19.766 -4.594 1 96.81 555 ASP A O 1
ATOM 4435 N N . HIS A 1 556 ? -13.484 -19.859 -2.414 1 97.5 556 HIS A N 1
ATOM 4436 C CA . HIS A 1 556 ? -14.797 -20.453 -2.637 1 97.5 556 HIS A CA 1
ATOM 4437 C C . HIS A 1 556 ? -15.695 -19.531 -3.443 1 97.5 556 HIS A C 1
ATOM 4439 O O . HIS A 1 556 ? -16.391 -19.969 -4.359 1 97.5 556 HIS A O 1
ATOM 4445 N N . LEU A 1 557 ? -15.664 -18.281 -3.088 1 96.5 557 LEU A N 1
ATOM 4446 C CA . LEU A 1 557 ? -16.469 -17.297 -3.795 1 96.5 557 LEU A CA 1
ATOM 4447 C C . LEU A 1 557 ? -16.062 -17.219 -5.262 1 96.5 557 LEU A C 1
ATOM 4449 O O . LEU A 1 557 ? -16.922 -17.109 -6.145 1 96.5 557 LEU A O 1
ATOM 4453 N N . HIS A 1 558 ? -14.828 -17.188 -5.516 1 94.06 558 HIS A N 1
ATOM 4454 C CA . HIS A 1 558 ? -14.344 -17.172 -6.891 1 94.06 558 HIS A CA 1
ATOM 4455 C C . HIS A 1 558 ? -14.797 -18.422 -7.648 1 94.06 558 HIS A C 1
ATOM 4457 O O . HIS A 1 558 ? -15.148 -18.344 -8.828 1 94.06 558 HIS A O 1
ATOM 4463 N N . HIS A 1 559 ? -14.75 -19.484 -6.969 1 94.31 559 HIS A N 1
ATOM 4464 C CA . HIS A 1 559 ? -15.109 -20.75 -7.582 1 94.31 559 HIS A CA 1
ATOM 4465 C C . HIS A 1 559 ? -16.594 -20.797 -7.949 1 94.31 559 HIS A C 1
ATOM 4467 O O . HIS A 1 559 ? -16.953 -21.281 -9.023 1 94.31 559 HIS A O 1
ATOM 4473 N N . VAL A 1 560 ? -17.453 -20.312 -7.074 1 95.12 560 VAL A N 1
ATOM 4474 C CA . VAL A 1 560 ? -18.891 -20.422 -7.285 1 95.12 560 VAL A CA 1
ATOM 4475 C C . VAL A 1 560 ? -19.391 -19.25 -8.125 1 95.12 560 VAL A C 1
ATOM 4477 O O . VAL A 1 560 ? -20.531 -19.234 -8.57 1 95.12 560 VAL A O 1
ATOM 4480 N N . GLY A 1 561 ? -18.609 -18.266 -8.312 1 92.62 561 GLY A N 1
ATOM 4481 C CA . GLY A 1 561 ? -18.969 -17.156 -9.195 1 92.62 561 GLY A CA 1
ATOM 4482 C C . GLY A 1 561 ? -19.516 -15.961 -8.453 1 92.62 561 GLY A C 1
ATOM 4483 O O . GLY A 1 561 ? -20.328 -15.211 -8.992 1 92.62 561 GLY A O 1
ATOM 4484 N N . GLY A 1 562 ? -19.312 -15.898 -7.129 1 93.88 562 GLY A N 1
ATOM 4485 C CA . GLY A 1 562 ? -19.719 -14.711 -6.398 1 93.88 562 GLY A CA 1
ATOM 4486 C C . GLY A 1 562 ? -20.547 -15.023 -5.168 1 93.88 562 GLY A C 1
ATOM 4487 O O . GLY A 1 562 ? -20.953 -16.172 -4.965 1 93.88 562 GLY A O 1
ATOM 4488 N N . VAL A 1 563 ? -20.828 -13.992 -4.438 1 95.69 563 VAL A N 1
ATOM 4489 C CA . VAL A 1 563 ? -21.5 -14.109 -3.145 1 95.69 563 VAL A CA 1
ATOM 4490 C C . VAL A 1 563 ? -22.938 -14.547 -3.346 1 95.69 563 VAL A C 1
ATOM 4492 O O . VAL A 1 563 ? -23.469 -15.352 -2.576 1 95.69 563 VAL A O 1
ATOM 4495 N N . THR A 1 564 ? -23.594 -14.102 -4.387 1 93.94 564 THR A N 1
ATOM 4496 C CA . THR A 1 564 ? -25.016 -14.344 -4.621 1 93.94 564 THR A CA 1
ATOM 4497 C C . THR A 1 564 ? -25.25 -15.789 -5.031 1 93.94 564 THR A C 1
ATOM 4499 O O . THR A 1 564 ? -26.391 -16.266 -4.996 1 93.94 564 THR A O 1
ATOM 4502 N N . ASN A 1 565 ? -24.172 -16.453 -5.371 1 94.44 565 ASN A N 1
ATOM 4503 C CA . ASN A 1 565 ? -24.297 -17.844 -5.816 1 94.44 565 ASN A CA 1
ATOM 4504 C C . ASN A 1 565 ? -24.078 -18.828 -4.664 1 94.44 565 ASN A C 1
ATOM 4506 O O . ASN A 1 565 ? -24.172 -20.031 -4.855 1 94.44 565 ASN A O 1
ATOM 4510 N N . VAL A 1 566 ? -23.812 -18.312 -3.531 1 95.88 566 VAL A N 1
ATOM 4511 C CA . VAL A 1 566 ? -23.641 -19.172 -2.369 1 95.88 566 VAL A CA 1
ATOM 4512 C C . VAL A 1 566 ? -25 -19.5 -1.77 1 95.88 566 VAL A C 1
ATOM 4514 O O . VAL A 1 566 ? -25.719 -18.609 -1.312 1 95.88 566 VAL A O 1
ATOM 4517 N N . GLY A 1 567 ? -25.359 -20.75 -1.812 1 92.31 567 GLY A N 1
ATOM 4518 C CA . GLY A 1 567 ? -26.625 -21.172 -1.222 1 92.31 567 GLY A CA 1
ATOM 4519 C C . GLY A 1 567 ? -26.562 -21.266 0.291 1 92.31 567 GLY A C 1
ATOM 4520 O O . GLY A 1 567 ? -25.578 -21.734 0.854 1 92.31 567 GLY A O 1
ATOM 4521 N N . MET A 1 568 ? -27.625 -20.688 0.924 1 94.19 568 MET A N 1
ATOM 4522 C CA . MET A 1 568 ? -27.719 -20.781 2.379 1 94.19 568 MET A CA 1
ATOM 4523 C C . MET A 1 568 ? -28.281 -22.141 2.803 1 94.19 568 MET A C 1
ATOM 4525 O O . MET A 1 568 ? -29.453 -22.234 3.193 1 94.19 568 MET A O 1
ATOM 4529 N N . THR A 1 569 ? -27.359 -23.094 2.824 1 94.56 569 THR A N 1
ATOM 4530 C CA . THR A 1 569 ? -27.766 -24.438 3.203 1 94.56 569 THR A CA 1
ATOM 4531 C C . THR A 1 569 ? -27.922 -24.547 4.719 1 94.56 569 THR A C 1
ATOM 4533 O O . THR A 1 569 ? -27.422 -23.703 5.461 1 94.56 569 THR A O 1
ATOM 4536 N N . LYS A 1 570 ? -28.562 -25.594 5.105 1 94.44 570 LYS A N 1
ATOM 4537 C CA . LYS A 1 570 ? -28.734 -25.844 6.531 1 94.44 570 LYS A CA 1
ATOM 4538 C C . LYS A 1 570 ? -27.406 -26.062 7.227 1 94.44 570 LYS A C 1
ATOM 4540 O O . LYS A 1 570 ? -27.188 -25.594 8.344 1 94.44 570 LYS A O 1
ATOM 4545 N N . GLU A 1 571 ? -26.484 -26.734 6.57 1 95.19 571 GLU A N 1
ATOM 4546 C CA . GLU A 1 571 ? -25.172 -27.047 7.129 1 95.19 571 GLU A CA 1
ATOM 4547 C C . GLU A 1 571 ? -24.344 -25.781 7.336 1 95.19 571 GLU A C 1
ATOM 4549 O O . GLU A 1 571 ? -23.672 -25.625 8.359 1 95.19 571 GLU A O 1
ATOM 4554 N N . LEU A 1 572 ? -24.453 -24.906 6.352 1 97 572 LEU A N 1
ATOM 4555 C CA . LEU A 1 572 ? -23.719 -23.641 6.449 1 97 572 LEU A CA 1
ATOM 4556 C C . LEU A 1 572 ? -24.234 -22.797 7.613 1 97 572 LEU A C 1
ATOM 4558 O O . LEU A 1 572 ? -23.453 -22.266 8.398 1 97 572 LEU A O 1
ATOM 4562 N N . LEU A 1 573 ? -25.547 -22.703 7.789 1 96.62 573 LEU A N 1
ATOM 4563 C CA . LEU A 1 573 ? -26.156 -21.891 8.844 1 96.62 573 LEU A CA 1
ATOM 4564 C C . LEU A 1 573 ? -25.891 -22.516 10.211 1 96.62 573 LEU A C 1
ATOM 4566 O O . LEU A 1 573 ? -25.734 -21.797 11.203 1 96.62 573 LEU A O 1
ATOM 4570 N N . GLN A 1 574 ? -25.828 -23.812 10.188 1 95.44 574 GLN A N 1
ATOM 4571 C CA . GLN A 1 574 ? -25.5 -24.484 11.438 1 95.44 574 GLN A CA 1
ATOM 4572 C C . GLN A 1 574 ? -24.062 -24.188 11.859 1 95.44 574 GLN A C 1
ATOM 4574 O O . GLN A 1 574 ? -23.797 -23.891 13.023 1 95.44 574 GLN A O 1
ATOM 4579 N N . SER A 1 575 ? -23.203 -24.328 10.93 1 96.94 575 SER A N 1
ATOM 4580 C CA . SER A 1 575 ? -21.797 -24.016 11.219 1 96.94 575 SER A CA 1
ATOM 4581 C C . SER A 1 575 ? -21.641 -22.562 11.656 1 96.94 575 SER A C 1
ATOM 4583 O O . SER A 1 575 ? -20.891 -22.281 12.602 1 96.94 575 SER A O 1
ATOM 4585 N N . ALA A 1 576 ? -22.328 -21.656 10.969 1 96.62 576 ALA A N 1
ATOM 4586 C CA . ALA A 1 576 ? -22.281 -20.234 11.289 1 96.62 576 ALA A CA 1
ATOM 4587 C C . ALA A 1 576 ? -22.844 -19.969 12.688 1 96.62 576 ALA A C 1
ATOM 4589 O O . ALA A 1 576 ? -22.344 -19.109 13.414 1 96.62 576 ALA A O 1
ATOM 4590 N N . GLY A 1 577 ? -23.891 -20.641 13.031 1 94.56 577 GLY A N 1
ATOM 4591 C CA . GLY A 1 577 ? -24.5 -20.484 14.336 1 94.56 577 GLY A CA 1
ATOM 4592 C C . GLY A 1 577 ? -23.594 -20.922 15.477 1 94.56 577 GLY A C 1
ATOM 4593 O O . GLY A 1 577 ? -23.688 -20.391 16.578 1 94.56 577 GLY A O 1
ATOM 4594 N N . CYS A 1 578 ? -22.688 -21.844 15.211 1 95.38 578 CYS A N 1
ATOM 4595 C CA . CYS A 1 578 ? -21.797 -22.375 16.234 1 95.38 578 CYS A CA 1
ATOM 4596 C C . CYS A 1 578 ? -20.484 -21.594 16.281 1 95.38 578 CYS A C 1
ATOM 4598 O O . CYS A 1 578 ? -19.578 -21.953 17.016 1 95.38 578 CYS A O 1
ATOM 4600 N N . ALA A 1 579 ? -20.375 -20.625 15.5 1 96.44 579 ALA A N 1
ATOM 4601 C CA . ALA A 1 579 ? -19.125 -19.891 15.359 1 96.44 579 ALA A CA 1
ATOM 4602 C C . ALA A 1 579 ? -18.703 -19.266 16.688 1 96.44 579 ALA A C 1
ATOM 4604 O O . ALA A 1 579 ? -17.531 -19.297 17.047 1 96.44 579 ALA A O 1
ATOM 4605 N N . ARG A 1 580 ? -19.641 -18.656 17.391 1 94.19 580 ARG A N 1
ATOM 4606 C CA . ARG A 1 580 ? -19.344 -17.984 18.656 1 94.19 580 ARG A CA 1
ATOM 4607 C C . ARG A 1 580 ? -18.797 -18.969 19.688 1 94.19 580 ARG A C 1
ATOM 4609 O O . ARG A 1 580 ? -17.828 -18.688 20.391 1 94.19 580 ARG A O 1
ATOM 4616 N N . GLN A 1 581 ? -19.438 -20.078 19.734 1 93.62 581 GLN A N 1
ATOM 4617 C CA . GLN A 1 581 ? -19.016 -21.109 20.656 1 93.62 581 GLN A CA 1
ATOM 4618 C C . GLN A 1 581 ? -17.609 -21.594 20.328 1 93.62 581 GLN A C 1
ATOM 4620 O O . GLN A 1 581 ? -16.781 -21.781 21.219 1 93.62 581 GLN A O 1
ATOM 4625 N N . ARG A 1 582 ? -17.344 -21.797 19.141 1 95.56 582 ARG A N 1
ATOM 4626 C CA . ARG A 1 582 ? -16.031 -22.234 18.703 1 95.56 582 ARG A CA 1
ATOM 4627 C C . ARG A 1 582 ? -14.969 -21.172 19 1 95.56 582 ARG A C 1
ATOM 4629 O O . ARG A 1 582 ? -13.828 -21.5 19.344 1 95.56 582 ARG A O 1
ATOM 4636 N N . TYR A 1 583 ? -15.367 -19.984 18.781 1 94.25 583 TYR A N 1
ATOM 4637 C CA . TYR A 1 583 ? -14.461 -18.875 19.078 1 94.25 583 TYR A CA 1
ATOM 4638 C C . TYR A 1 583 ? -14.094 -18.844 20.562 1 94.25 583 TYR A C 1
ATOM 4640 O O . TYR A 1 583 ? -12.922 -18.703 20.906 1 94.25 583 TYR A O 1
ATOM 4648 N N . HIS A 1 584 ? -15.039 -18.953 21.375 1 92.88 584 HIS A N 1
ATOM 4649 C CA . HIS A 1 584 ? -14.781 -18.953 22.812 1 92.88 584 HIS A CA 1
ATOM 4650 C C . HIS A 1 584 ? -13.953 -20.156 23.234 1 92.88 584 HIS A C 1
ATOM 4652 O O . HIS A 1 584 ? -13.109 -20.047 24.125 1 92.88 584 HIS A O 1
ATOM 4658 N N . ALA A 1 585 ? -14.211 -21.25 22.625 1 92.12 585 ALA A N 1
ATOM 4659 C CA . ALA A 1 585 ? -13.391 -22.422 22.875 1 92.12 585 ALA A CA 1
ATOM 4660 C C . ALA A 1 585 ? -11.938 -22.188 22.469 1 92.12 585 ALA A C 1
ATOM 4662 O O . ALA A 1 585 ? -11.016 -22.594 23.188 1 92.12 585 ALA A O 1
ATOM 4663 N N . TYR A 1 586 ? -11.789 -21.562 21.406 1 91.25 586 TYR A N 1
ATOM 4664 C CA . TYR A 1 586 ? -10.453 -21.234 20.922 1 91.25 586 TYR A CA 1
ATOM 4665 C C . TYR A 1 586 ? -9.75 -20.281 21.891 1 91.25 586 TYR A C 1
ATOM 4667 O O . TYR A 1 586 ? -8.578 -20.469 22.203 1 91.25 586 TYR A O 1
ATOM 4675 N N . LEU A 1 587 ? -10.43 -19.203 22.297 1 90.06 587 LEU A N 1
ATOM 4676 C CA . LEU A 1 587 ? -9.859 -18.266 23.25 1 90.06 587 LEU A CA 1
ATOM 4677 C C . LEU A 1 587 ? -9.453 -18.953 24.547 1 90.06 587 LEU A C 1
ATOM 4679 O O . LEU A 1 587 ? -8.422 -18.641 25.125 1 90.06 587 LEU A O 1
ATOM 4683 N N . TYR A 1 588 ? -10.305 -19.844 24.938 1 87.06 588 TYR A N 1
ATOM 4684 C CA . TYR A 1 588 ? -10.023 -20.609 26.156 1 87.06 588 TYR A CA 1
ATOM 4685 C C . TYR A 1 588 ? -8.75 -21.438 26 1 87.06 588 TYR A C 1
ATOM 4687 O O . TYR A 1 588 ? -7.898 -21.438 26.891 1 87.06 588 TYR A O 1
ATOM 4695 N N . GLU A 1 589 ? -8.633 -22.016 24.938 1 88.12 589 GLU A N 1
ATOM 4696 C CA . GLU A 1 589 ? -7.445 -22.828 24.656 1 88.12 589 GLU A CA 1
ATOM 4697 C C . GLU A 1 589 ? -6.191 -21.969 24.562 1 88.12 589 GLU A C 1
ATOM 4699 O O . GLU A 1 589 ? -5.125 -22.344 25.047 1 88.12 589 GLU A O 1
ATOM 4704 N N . GLU A 1 590 ? -6.352 -20.828 23.922 1 85.44 590 GLU A N 1
ATOM 4705 C CA . GLU A 1 590 ? -5.219 -19.922 23.766 1 85.44 590 GLU A CA 1
ATOM 4706 C C . GLU A 1 590 ? -4.777 -19.359 25.125 1 85.44 590 GLU A C 1
ATOM 4708 O O . GLU A 1 590 ? -3.582 -19.188 25.359 1 85.44 590 GLU A O 1
ATOM 4713 N N . ASN A 1 591 ? -5.715 -19.016 25.906 1 83.56 591 ASN A N 1
ATOM 4714 C CA . ASN A 1 591 ? -5.398 -18.516 27.25 1 83.56 591 ASN A CA 1
ATOM 4715 C C . ASN A 1 591 ? -4.695 -19.594 28.078 1 83.56 591 ASN A C 1
ATOM 4717 O O . ASN A 1 591 ? -3.762 -19.281 28.828 1 83.56 591 ASN A O 1
ATOM 4721 N N . LYS A 1 592 ? -5.117 -20.719 27.891 1 81.94 592 LYS A N 1
ATOM 4722 C CA . LYS A 1 592 ? -4.473 -21.828 28.594 1 81.94 592 LYS A CA 1
ATOM 4723 C C . LYS A 1 592 ? -3.037 -22.016 28.109 1 81.94 592 LYS A C 1
ATOM 4725 O O . LYS A 1 592 ? -2.131 -22.234 28.922 1 81.94 592 LYS A O 1
ATOM 4730 N N . LYS A 1 593 ? -2.887 -21.906 26.844 1 79.31 593 LYS A N 1
ATOM 4731 C CA . LYS A 1 593 ? -1.547 -22.031 26.281 1 79.31 593 LYS A CA 1
ATOM 4732 C C . LYS A 1 593 ? -0.645 -20.891 26.734 1 79.31 593 LYS A C 1
ATOM 4734 O O . LYS A 1 593 ? 0.529 -21.109 27.047 1 79.31 593 LYS A O 1
ATOM 4739 N N . ARG A 1 594 ? -1.121 -19.688 26.75 1 75.69 594 ARG A N 1
ATOM 4740 C CA . ARG A 1 594 ? -0.355 -18.531 27.188 1 75.69 594 ARG A CA 1
ATOM 4741 C C . ARG A 1 594 ? 0.04 -18.672 28.656 1 75.69 594 ARG A C 1
ATOM 4743 O O . ARG A 1 594 ? 1.169 -18.344 29.031 1 75.69 594 ARG A O 1
ATOM 4750 N N . GLU A 1 595 ? -0.924 -19.062 29.375 1 74.75 595 GLU A N 1
ATOM 4751 C CA . GLU A 1 595 ? -0.638 -19.281 30.797 1 74.75 595 GLU A CA 1
ATOM 4752 C C . GLU A 1 595 ? 0.425 -20.359 30.984 1 74.75 595 GLU A C 1
ATOM 4754 O O . GLU A 1 595 ? 1.336 -20.203 31.797 1 74.75 595 GLU A O 1
ATOM 4759 N N . HIS A 1 596 ? 0.323 -21.312 30.109 1 74.31 596 HIS A N 1
ATOM 4760 C CA . HIS A 1 596 ? 1.314 -22.391 30.172 1 74.31 596 HIS A CA 1
ATOM 4761 C C . HIS A 1 596 ? 2.678 -21.891 29.688 1 74.31 596 HIS A C 1
ATOM 4763 O O . HIS A 1 596 ? 3.703 -22.219 30.297 1 74.31 596 HIS A O 1
ATOM 4769 N N . THR A 1 597 ? 2.639 -21.188 28.594 1 70.94 597 THR A N 1
ATOM 4770 C CA . THR A 1 597 ? 3.885 -20.656 28.062 1 70.94 597 THR A CA 1
ATOM 4771 C C . THR A 1 597 ? 4.508 -19.656 29.031 1 70.94 597 THR A C 1
ATOM 4773 O O . THR A 1 597 ? 5.727 -19.625 29.219 1 70.94 597 THR A O 1
ATOM 4776 N N . GLN A 1 598 ? 3.744 -18.75 29.547 1 66.62 598 GLN A N 1
ATOM 4777 C CA . GLN A 1 598 ? 4.238 -17.797 30.547 1 66.62 598 GLN A CA 1
ATOM 4778 C C . GLN A 1 598 ? 4.812 -18.516 31.766 1 66.62 598 GLN A C 1
ATOM 4780 O O . GLN A 1 598 ? 5.848 -18.109 32.281 1 66.62 598 GLN A O 1
ATOM 4785 N N . GLN A 1 599 ? 4.145 -19.562 32.125 1 69.94 599 GLN A N 1
ATOM 4786 C CA . GLN A 1 599 ? 4.645 -20.359 33.219 1 69.94 599 GLN A CA 1
ATOM 4787 C C . GLN A 1 599 ? 5.957 -21.047 32.844 1 69.94 599 GLN A C 1
ATOM 4789 O O . GLN A 1 599 ? 6.887 -21.094 33.656 1 69.94 599 GLN A O 1
ATOM 4794 N N . THR A 1 600 ? 5.965 -21.438 31.656 1 68.5 600 THR A N 1
ATOM 4795 C CA . THR A 1 600 ? 7.176 -22.109 31.188 1 68.5 600 THR A CA 1
ATOM 4796 C C . THR A 1 600 ? 8.305 -21.109 31 1 68.5 600 THR A C 1
ATOM 4798 O O . THR A 1 600 ? 9.461 -21.391 31.344 1 68.5 600 THR A O 1
ATOM 4801 N N . LYS A 1 601 ? 8.047 -20.016 30.453 1 68.75 601 LYS A N 1
ATOM 4802 C CA . LYS A 1 601 ? 9.047 -18.969 30.281 1 68.75 601 LYS A CA 1
ATOM 4803 C C . LYS A 1 601 ? 9.555 -18.469 31.641 1 68.75 601 LYS A C 1
ATOM 4805 O O . LYS A 1 601 ? 10.758 -18.266 31.812 1 68.75 601 LYS A O 1
ATOM 4810 N N . LYS A 1 602 ? 8.617 -18.203 32.562 1 67.88 602 LYS A N 1
ATOM 4811 C CA . LYS A 1 602 ? 9.023 -17.828 33.906 1 67.88 602 LYS A CA 1
ATOM 4812 C C . LYS A 1 602 ? 9.93 -18.906 34.531 1 67.88 602 LYS A C 1
ATOM 4814 O O . LYS A 1 602 ? 10.922 -18.578 35.188 1 67.88 602 LYS A O 1
ATOM 4819 N N . ARG A 1 603 ? 9.594 -20.062 34.188 1 69.38 603 ARG A N 1
ATOM 4820 C CA . ARG A 1 603 ? 10.414 -21.172 34.688 1 69.38 603 ARG A CA 1
ATOM 4821 C C . ARG A 1 603 ? 11.773 -21.188 34 1 69.38 603 ARG A C 1
ATOM 4823 O O . ARG A 1 603 ? 12.797 -21.422 34.625 1 69.38 603 ARG A O 1
ATOM 4830 N N . GLN A 1 604 ? 11.68 -20.891 32.75 1 73.12 604 GLN A N 1
ATOM 4831 C CA . GLN A 1 604 ? 12.93 -20.891 32 1 73.12 604 GLN A CA 1
ATOM 4832 C C . GLN A 1 604 ? 13.812 -19.703 32.406 1 73.12 604 GLN A C 1
ATOM 4834 O O . GLN A 1 604 ? 15.023 -19.859 32.562 1 73.12 604 GLN A O 1
ATOM 4839 N N . VAL A 1 605 ? 13.211 -18.578 32.5 1 71.38 605 VAL A N 1
ATOM 4840 C CA . VAL A 1 605 ? 13.953 -17.406 32.969 1 71.38 605 VAL A CA 1
ATOM 4841 C C . VAL A 1 605 ? 14.555 -17.703 34.344 1 71.38 605 VAL A C 1
ATOM 4843 O O . VAL A 1 605 ? 15.727 -17.391 34.594 1 71.38 605 VAL A O 1
ATOM 4846 N N . LEU A 1 606 ? 13.781 -18.297 35.219 1 73.56 606 LEU A N 1
ATOM 4847 C CA . LEU A 1 606 ? 14.281 -18.672 36.531 1 73.56 606 LEU A CA 1
ATOM 4848 C C . LEU A 1 606 ? 15.375 -19.719 36.406 1 73.56 606 LEU A C 1
ATOM 4850 O O . LEU A 1 606 ? 16.375 -19.656 37.125 1 73.56 606 LEU A O 1
ATOM 4854 N N . GLN A 1 607 ? 15.164 -20.547 35.469 1 76.25 607 GLN A N 1
ATOM 4855 C CA . GLN A 1 607 ? 16.172 -21.578 35.25 1 76.25 607 GLN A CA 1
ATOM 4856 C C . GLN A 1 607 ? 17.453 -20.984 34.688 1 76.25 607 GLN A C 1
ATOM 4858 O O . GLN A 1 607 ? 18.547 -21.344 35.094 1 76.25 607 GLN A O 1
ATOM 4863 N N . ASP A 1 608 ? 17.344 -20.141 33.781 1 73 608 ASP A N 1
ATOM 4864 C CA . ASP A 1 608 ? 18.5 -19.453 33.219 1 73 608 ASP A CA 1
ATOM 4865 C C . ASP A 1 608 ? 19.234 -18.641 34.281 1 73 608 ASP A C 1
ATOM 4867 O O . ASP A 1 608 ? 20.469 -18.625 34.344 1 73 608 ASP A O 1
ATOM 4871 N N . GLU A 1 609 ? 18.484 -17.922 35.125 1 74.19 609 GLU A N 1
ATOM 4872 C CA . GLU A 1 609 ? 19.062 -17.188 36.25 1 74.19 609 GLU A CA 1
ATOM 4873 C C . GLU A 1 609 ? 19.797 -18.141 37.188 1 74.19 609 GLU A C 1
ATOM 4875 O O . GLU A 1 609 ? 20.906 -17.828 37.656 1 74.19 609 GLU A O 1
ATOM 4880 N N . VAL A 1 610 ? 19.156 -19.312 37.344 1 78.5 610 VAL A N 1
ATOM 4881 C CA . VAL A 1 610 ? 19.766 -20.312 38.188 1 78.5 610 VAL A CA 1
ATOM 4882 C C . VAL A 1 610 ? 21.031 -20.859 37.531 1 78.5 610 VAL A C 1
ATOM 4884 O O . VAL A 1 610 ? 22.062 -21.016 38.188 1 78.5 610 VAL A O 1
ATOM 4887 N N . ASP A 1 611 ? 20.969 -20.953 36.281 1 77.06 611 ASP A N 1
ATOM 4888 C CA . ASP A 1 611 ? 22.125 -21.484 35.562 1 77.06 611 ASP A CA 1
ATOM 4889 C C . ASP A 1 611 ? 23.25 -20.453 35.5 1 77.06 611 ASP A C 1
ATOM 4891 O O . ASP A 1 611 ? 24.422 -20.797 35.688 1 77.06 611 ASP A O 1
ATOM 4895 N N . GLN A 1 612 ? 22.938 -19.266 35.312 1 77.44 612 GLN A N 1
ATOM 4896 C CA . GLN A 1 612 ? 23.922 -18.188 35.344 1 77.44 612 GLN A CA 1
ATOM 4897 C C . GLN A 1 612 ? 24.547 -18.062 36.719 1 77.44 612 GLN A C 1
ATOM 4899 O O . GLN A 1 612 ? 25.766 -17.891 36.875 1 77.44 612 GLN A O 1
ATOM 4904 N N . MET A 1 613 ? 23.766 -18.219 37.781 1 79.19 613 MET A N 1
ATOM 4905 C CA . MET A 1 613 ? 24.266 -18.172 39.156 1 79.19 613 MET A CA 1
ATOM 4906 C C . MET A 1 613 ? 25.141 -19.391 39.438 1 79.19 613 MET A C 1
ATOM 4908 O O . MET A 1 613 ? 26.156 -19.266 40.156 1 79.19 613 MET A O 1
ATOM 4912 N N . LYS A 1 614 ? 24.781 -20.453 38.844 1 78.75 614 LYS A N 1
ATOM 4913 C CA . LYS A 1 614 ? 25.594 -21.656 39 1 78.75 614 LYS A CA 1
ATOM 4914 C C . LYS A 1 614 ? 26.938 -21.5 38.312 1 78.75 614 LYS A C 1
ATOM 4916 O O . LYS A 1 614 ? 27.969 -21.922 38.812 1 78.75 614 LYS A O 1
ATOM 4921 N N . MET A 1 615 ? 26.859 -20.906 37.219 1 78.12 615 MET A N 1
ATOM 4922 C CA . MET A 1 615 ? 28.109 -20.656 36.469 1 78.12 615 MET A CA 1
ATOM 4923 C C . MET A 1 615 ? 29 -19.688 37.25 1 78.12 615 MET A C 1
ATOM 4925 O O . MET A 1 615 ? 30.203 -19.906 37.375 1 78.12 615 MET A O 1
ATOM 4929 N N . LYS A 1 616 ? 28.469 -18.625 37.75 1 78.19 616 LYS A N 1
ATOM 4930 C CA . LYS A 1 616 ? 29.219 -17.672 38.594 1 78.19 616 LYS A CA 1
ATOM 4931 C C . LYS A 1 616 ? 29.734 -18.344 39.844 1 78.19 616 LYS A C 1
ATOM 4933 O O . LYS A 1 616 ? 30.859 -18.094 40.281 1 78.19 616 LYS A O 1
ATOM 4938 N N . ARG A 1 617 ? 28.938 -19.25 40.406 1 81.75 617 ARG A N 1
ATOM 4939 C CA . ARG A 1 617 ? 29.312 -20.031 41.562 1 81.75 617 ARG A CA 1
ATOM 4940 C C . ARG A 1 617 ? 30.516 -20.938 41.25 1 81.75 617 ARG A C 1
ATOM 4942 O O . ARG A 1 617 ? 31.453 -21 42.031 1 81.75 617 ARG A O 1
ATOM 4949 N N . SER A 1 618 ? 30.484 -21.531 40.125 1 83.5 618 SER A N 1
ATOM 4950 C CA . SER A 1 618 ? 31.578 -22.422 39.75 1 83.5 618 SER A CA 1
ATOM 4951 C C . SER A 1 618 ? 32.844 -21.641 39.5 1 83.5 618 SER A C 1
ATOM 4953 O O . SER A 1 618 ? 33.938 -22.062 39.875 1 83.5 618 SER A O 1
ATOM 4955 N N . LYS A 1 619 ? 32.75 -20.484 38.969 1 81.75 619 LYS A N 1
ATOM 4956 C CA . LYS A 1 619 ? 33.906 -19.625 38.75 1 81.75 619 LYS A CA 1
ATOM 4957 C C . LYS A 1 619 ? 34.469 -19.125 40.094 1 81.75 619 LYS A C 1
ATOM 4959 O O . LYS A 1 619 ? 35.688 -19.094 40.281 1 81.75 619 LYS A O 1
ATOM 4964 N N . LEU A 1 620 ? 33.594 -18.781 41 1 83.31 620 LEU A N 1
ATOM 4965 C CA . LEU A 1 620 ? 34.031 -18.344 42.312 1 83.31 620 LEU A CA 1
ATOM 4966 C C . LEU A 1 620 ? 34.688 -19.484 43.062 1 83.31 620 LEU A C 1
ATOM 4968 O O . LEU A 1 620 ? 35.719 -19.266 43.75 1 83.31 620 LEU A O 1
ATOM 4972 N N . GLN A 1 621 ? 34.25 -20.656 42.875 1 87.12 621 GLN A N 1
ATOM 4973 C CA . GLN A 1 621 ? 34.844 -21.828 43.5 1 87.12 621 GLN A CA 1
ATOM 4974 C C . GLN A 1 621 ? 36.25 -22.125 42.906 1 87.12 621 GLN A C 1
ATOM 4976 O O . GLN A 1 621 ? 37.156 -22.453 43.656 1 87.12 621 GLN A O 1
ATOM 4981 N N . THR A 1 622 ? 36.312 -21.906 41.656 1 84.75 622 THR A N 1
ATOM 4982 C CA . THR A 1 622 ? 37.594 -22.094 41.031 1 84.75 622 THR A CA 1
ATOM 4983 C C . THR A 1 622 ? 38.594 -21.031 41.469 1 84.75 622 THR A C 1
ATOM 4985 O O . THR A 1 622 ? 39.75 -21.344 41.688 1 84.75 622 THR A O 1
ATOM 4988 N N . ASN A 1 623 ? 38.156 -19.844 41.625 1 83.31 623 ASN A N 1
ATOM 4989 C CA . ASN A 1 623 ? 39 -18.766 42.125 1 83.31 623 ASN A CA 1
ATOM 4990 C C . ASN A 1 623 ? 39.438 -19.031 43.562 1 83.31 623 ASN A C 1
ATOM 4992 O O . ASN A 1 623 ? 40.594 -18.766 43.906 1 83.31 623 ASN A O 1
ATOM 4996 N N . ILE A 1 624 ? 38.594 -19.516 44.344 1 87.06 624 ILE A N 1
ATOM 4997 C CA . ILE A 1 624 ? 38.875 -19.828 45.719 1 87.06 624 ILE A CA 1
ATOM 4998 C C . ILE A 1 624 ? 39.938 -20.953 45.781 1 87.06 624 ILE A C 1
ATOM 5000 O O . ILE A 1 624 ? 40.906 -20.844 46.531 1 87.06 624 ILE A O 1
ATOM 5004 N N . ASN A 1 625 ? 39.781 -21.906 44.906 1 84.75 625 ASN A N 1
ATOM 5005 C CA . ASN A 1 625 ? 40.75 -23 44.875 1 84.75 625 ASN A CA 1
ATOM 5006 C C . ASN A 1 625 ? 42.125 -22.531 44.406 1 84.75 625 ASN A C 1
ATOM 5008 O O . ASN A 1 625 ? 43.156 -22.953 44.938 1 84.75 625 ASN A O 1
ATOM 5012 N N . ALA A 1 626 ? 42.125 -21.625 43.562 1 85.12 626 ALA A N 1
ATOM 5013 C CA . ALA A 1 626 ? 43.375 -21.078 43.062 1 85.12 626 ALA A CA 1
ATOM 5014 C C . ALA A 1 626 ? 44.062 -20.234 44.125 1 85.12 626 ALA A C 1
ATOM 5016 O O . ALA A 1 626 ? 45.281 -20.312 44.25 1 85.12 626 ALA A O 1
ATOM 5017 N N . LEU A 1 627 ? 43.375 -19.516 44.875 1 87.69 627 LEU A N 1
ATOM 5018 C CA . LEU A 1 627 ? 43.906 -18.703 45.938 1 87.69 627 LEU A CA 1
ATOM 5019 C C . LEU A 1 627 ? 44.5 -19.578 47.062 1 87.69 627 LEU A C 1
ATOM 5021 O O . LEU A 1 627 ? 45.594 -19.328 47.562 1 87.69 627 LEU A O 1
ATOM 5025 N N . LEU A 1 628 ? 43.844 -20.656 47.281 1 88.38 628 LEU A N 1
ATOM 5026 C CA . LEU A 1 628 ? 44.281 -21.562 48.312 1 88.38 628 LEU A CA 1
ATOM 5027 C C . LEU A 1 628 ? 45.5 -22.344 47.875 1 88.38 628 LEU A C 1
ATOM 5029 O O . LEU A 1 628 ? 46.438 -22.547 48.656 1 88.38 628 LEU A O 1
ATOM 5033 N N . THR A 1 629 ? 45.562 -22.625 46.656 1 85.94 629 THR A N 1
ATOM 5034 C CA . THR A 1 629 ? 46.719 -23.312 46.094 1 85.94 629 THR A CA 1
ATOM 5035 C C . THR A 1 629 ? 47.938 -22.391 46.094 1 85.94 629 THR A C 1
ATOM 5037 O O . THR A 1 629 ? 49.031 -22.797 46.469 1 85.94 629 THR A O 1
ATOM 5040 N N . SER A 1 630 ? 47.719 -21.203 45.781 1 85.81 630 SER A N 1
ATOM 5041 C CA . SER A 1 630 ? 48.781 -20.219 45.781 1 85.81 630 SER A CA 1
ATOM 5042 C C . SER A 1 630 ? 49.25 -19.906 47.188 1 85.81 630 SER A C 1
ATOM 5044 O O . SER A 1 630 ? 50.438 -19.734 47.438 1 85.81 630 SER A O 1
ATOM 5046 N N . ALA A 1 631 ? 48.281 -19.906 48.062 1 89.12 631 ALA A N 1
ATOM 5047 C CA . ALA A 1 631 ? 48.594 -19.672 49.469 1 89.12 631 ALA A CA 1
ATOM 5048 C C . ALA A 1 631 ? 49.406 -20.828 50.031 1 89.12 631 ALA A C 1
ATOM 5050 O O . ALA A 1 631 ? 50.375 -20.609 50.781 1 89.12 631 ALA A O 1
ATOM 5051 N N . ASP A 1 632 ? 49.125 -21.953 49.594 1 86.94 632 ASP A N 1
ATOM 5052 C CA . ASP A 1 632 ? 49.844 -23.141 50.062 1 86.94 632 ASP A CA 1
ATOM 5053 C C . ASP A 1 632 ? 51.25 -23.188 49.5 1 86.94 632 ASP A C 1
ATOM 5055 O O . ASP A 1 632 ? 52.188 -23.516 50.219 1 86.94 632 ASP A O 1
ATOM 5059 N N . GLU A 1 633 ? 51.375 -22.75 48.344 1 85.25 633 GLU A N 1
ATOM 5060 C CA . GLU A 1 633 ? 52.688 -22.703 47.719 1 85.25 633 GLU A CA 1
ATOM 5061 C C . GLU A 1 633 ? 53.594 -21.656 48.375 1 85.25 633 GLU A C 1
ATOM 5063 O O . GLU A 1 633 ? 54.75 -21.906 48.656 1 85.25 633 GLU A O 1
ATOM 5068 N N . LEU A 1 634 ? 52.969 -20.641 48.812 1 87.44 634 LEU A N 1
ATOM 5069 C CA . LEU A 1 634 ? 53.719 -19.578 49.469 1 87.44 634 LEU A CA 1
ATOM 5070 C C . LEU A 1 634 ? 54.062 -19.984 50.906 1 87.44 634 LEU A C 1
ATOM 5072 O O . LEU A 1 634 ? 55.125 -19.656 51.406 1 87.44 634 LEU A O 1
ATOM 5076 N N . ALA A 1 635 ? 53.25 -20.75 51.438 1 85.81 635 ALA A N 1
ATOM 5077 C CA . ALA A 1 635 ? 53.531 -21.25 52.781 1 85.81 635 ALA A CA 1
ATOM 5078 C C . ALA A 1 635 ? 54.656 -22.25 52.781 1 85.81 635 ALA A C 1
ATOM 5080 O O . ALA A 1 635 ? 55.531 -22.219 53.688 1 85.81 635 ALA A O 1
ATOM 5081 N N . ILE A 1 636 ? 54.719 -23.016 51.781 1 85.38 636 ILE A N 1
ATOM 5082 C CA . ILE A 1 636 ? 55.812 -23.984 51.656 1 85.38 636 ILE A CA 1
ATOM 5083 C C . ILE A 1 636 ? 57.125 -23.234 51.375 1 85.38 636 ILE A C 1
ATOM 5085 O O . ILE A 1 636 ? 58.156 -23.562 51.969 1 85.38 636 ILE A O 1
ATOM 5089 N N . GLU A 1 637 ? 57 -22.219 50.594 1 84.12 637 GLU A N 1
ATOM 5090 C CA . GLU A 1 637 ? 58.156 -21.391 50.312 1 84.12 637 GLU A CA 1
ATOM 5091 C C . GLU A 1 637 ? 58.625 -20.609 51.531 1 84.12 637 GLU A C 1
ATOM 5093 O O . GLU A 1 637 ? 59.844 -20.484 51.781 1 84.12 637 GLU A O 1
ATOM 5098 N N . ALA A 1 638 ? 57.719 -20.234 52.312 1 85.25 638 ALA A N 1
ATOM 5099 C CA . ALA A 1 638 ? 58.062 -19.516 53.562 1 85.25 638 ALA A CA 1
ATOM 5100 C C . ALA A 1 638 ? 58.719 -20.438 54.562 1 85.25 638 ALA A C 1
ATOM 5102 O O . ALA A 1 638 ? 59.656 -20.047 55.25 1 85.25 638 ALA A O 1
ATOM 5103 N N . GLU A 1 639 ? 58.25 -21.625 54.594 1 82.69 639 GLU A N 1
ATOM 5104 C CA . GLU A 1 639 ? 58.844 -22.625 55.5 1 82.69 639 GLU A CA 1
ATOM 5105 C C . GLU A 1 639 ? 60.25 -22.984 55.031 1 82.69 639 GLU A C 1
ATOM 5107 O O . GLU A 1 639 ? 61.156 -23.188 55.875 1 82.69 639 GLU A O 1
ATOM 5112 N N . ALA A 1 640 ? 60.5 -22.844 53.781 1 80.44 640 ALA A N 1
ATOM 5113 C CA . ALA A 1 640 ? 61.781 -23.188 53.219 1 80.44 640 ALA A CA 1
ATOM 5114 C C . ALA A 1 640 ? 62.75 -22.016 53.312 1 80.44 640 ALA A C 1
ATOM 5116 O O . ALA A 1 640 ? 63.969 -22.203 53.562 1 80.44 640 ALA A O 1
ATOM 5117 N N . SER A 1 641 ? 62.312 -20.828 53.188 1 77.56 641 SER A N 1
ATOM 5118 C CA . SER A 1 641 ? 63.219 -19.672 53.094 1 77.56 641 SER A CA 1
ATOM 5119 C C . SER A 1 641 ? 63.188 -18.859 54.375 1 77.56 641 SER A C 1
ATOM 5121 O O . SER A 1 641 ? 64 -17.938 54.562 1 77.56 641 SER A O 1
ATOM 5123 N N . ASP A 1 642 ? 62.438 -19.172 55.406 1 73 642 ASP A N 1
ATOM 5124 C CA . ASP A 1 642 ? 62.312 -18.562 56.75 1 73 642 ASP A CA 1
ATOM 5125 C C . ASP A 1 642 ? 62 -17.078 56.625 1 73 642 ASP A C 1
ATOM 5127 O O . ASP A 1 642 ? 62.5 -16.266 57.406 1 73 642 ASP A O 1
ATOM 5131 N N . LYS A 1 643 ? 61.438 -16.641 55.594 1 77.69 643 LYS A N 1
ATOM 5132 C CA . LYS A 1 643 ? 61.094 -15.227 55.438 1 77.69 643 LYS A CA 1
ATOM 5133 C C . LYS A 1 643 ? 59.656 -14.969 55.844 1 77.69 643 LYS A C 1
ATOM 5135 O O . LYS A 1 643 ? 58.719 -15.547 55.25 1 77.69 643 LYS A O 1
ATOM 5140 N N . ILE A 1 644 ? 59.375 -14.102 56.812 1 75.75 644 ILE A N 1
ATOM 5141 C CA . ILE A 1 644 ? 58.094 -13.75 57.438 1 75.75 644 ILE A CA 1
ATOM 5142 C C . ILE A 1 644 ? 57.25 -12.984 56.438 1 75.75 644 ILE A C 1
ATOM 5144 O O . ILE A 1 644 ? 56 -13.086 56.469 1 75.75 644 ILE A O 1
ATOM 5148 N N . SER A 1 645 ? 57.906 -12.336 55.5 1 77.44 645 SER A N 1
ATOM 5149 C CA . SER A 1 645 ? 57.188 -11.531 54.5 1 77.44 645 SER A CA 1
ATOM 5150 C C . SER A 1 645 ? 56.375 -12.406 53.562 1 77.44 645 SER A C 1
ATOM 5152 O O . SER A 1 645 ? 55.25 -12.062 53.188 1 77.44 645 SER A O 1
ATOM 5154 N N . VAL A 1 646 ? 56.906 -13.555 53.281 1 80.19 646 VAL A N 1
ATOM 5155 C CA . VAL A 1 646 ? 56.25 -14.484 52.375 1 80.19 646 VAL A CA 1
ATOM 5156 C C . VAL A 1 646 ? 55.062 -15.164 53.094 1 80.19 646 VAL A C 1
ATOM 5158 O O . VAL A 1 646 ? 54.031 -15.43 52.5 1 80.19 646 VAL A O 1
ATOM 5161 N N . LEU A 1 647 ? 55.219 -15.281 54.281 1 79.12 647 LEU A N 1
ATOM 5162 C CA . LEU A 1 647 ? 54.156 -15.859 55.094 1 79.12 647 LEU A CA 1
ATOM 5163 C C . LEU A 1 647 ? 52.969 -14.891 55.219 1 79.12 647 LEU A C 1
ATOM 5165 O O . LEU A 1 647 ? 51.812 -15.312 55.219 1 79.12 647 LEU A O 1
ATOM 5169 N N . ALA A 1 648 ? 53.344 -13.672 55.312 1 81.06 648 ALA A N 1
ATOM 5170 C CA . ALA A 1 648 ? 52.281 -12.648 55.375 1 81.06 648 ALA A CA 1
ATOM 5171 C C . ALA A 1 648 ? 51.469 -12.617 54.094 1 81.06 648 ALA A C 1
ATOM 5173 O O . ALA A 1 648 ? 50.25 -12.453 54.125 1 81.06 648 ALA A O 1
ATOM 5174 N N . LYS A 1 649 ? 52.094 -12.844 53 1 81.25 649 LYS A N 1
ATOM 5175 C CA . LYS A 1 649 ? 51.406 -12.883 51.719 1 81.25 649 LYS A CA 1
ATOM 5176 C C . LYS A 1 649 ? 50.5 -14.102 51.625 1 81.25 649 LYS A C 1
ATOM 5178 O O . LYS A 1 649 ? 49.406 -14.016 51.094 1 81.25 649 LYS A O 1
ATOM 5183 N N . SER A 1 650 ? 50.938 -15.188 52.094 1 83.62 650 SER A N 1
ATOM 5184 C CA . SER A 1 650 ? 50.156 -16.406 52.156 1 83.62 650 SER A CA 1
ATOM 5185 C C . SER A 1 650 ? 48.906 -16.203 53 1 83.62 650 SER A C 1
ATOM 5187 O O . SER A 1 650 ? 47.781 -16.578 52.562 1 83.62 650 SER A O 1
ATOM 5189 N N . ASN A 1 651 ? 49.094 -15.555 54.062 1 80.56 651 ASN A N 1
ATOM 5190 C CA . ASN A 1 651 ? 47.969 -15.312 54.969 1 80.56 651 ASN A CA 1
ATOM 5191 C C . ASN A 1 651 ? 46.969 -14.328 54.344 1 80.56 651 ASN A C 1
ATOM 5193 O O . ASN A 1 651 ? 45.75 -14.461 54.531 1 80.56 651 ASN A O 1
ATOM 5197 N N . ALA A 1 652 ? 47.531 -13.461 53.562 1 83 652 ALA A N 1
ATOM 5198 C CA . ALA A 1 652 ? 46.656 -12.508 52.875 1 83 652 ALA A CA 1
ATOM 5199 C C . ALA A 1 652 ? 45.781 -13.211 51.844 1 83 652 ALA A C 1
ATOM 5201 O O . ALA A 1 652 ? 44.625 -12.898 51.688 1 83 652 ALA A O 1
ATOM 5202 N N . LEU A 1 653 ? 46.312 -14.133 51.156 1 85 653 LEU A N 1
ATOM 5203 C CA . LEU A 1 653 ? 45.562 -14.891 50.156 1 85 653 LEU A CA 1
ATOM 5204 C C . LEU A 1 653 ? 44.531 -15.789 50.812 1 85 653 LEU A C 1
ATOM 5206 O O . LEU A 1 653 ? 43.406 -15.961 50.281 1 85 653 LEU A O 1
ATOM 5210 N N . ARG A 1 654 ? 44.844 -16.281 51.938 1 84.12 654 ARG A N 1
ATOM 5211 C CA . ARG A 1 654 ? 43.875 -17.125 52.656 1 84.12 654 ARG A CA 1
ATOM 5212 C C . ARG A 1 654 ? 42.688 -16.297 53.156 1 84.12 654 ARG A C 1
ATOM 5214 O O . ARG A 1 654 ? 41.562 -16.766 53.156 1 84.12 654 ARG A O 1
ATOM 5221 N N . LYS A 1 655 ? 43.062 -15.086 53.531 1 84.94 655 LYS A N 1
ATOM 5222 C CA . LYS A 1 655 ? 42 -14.195 53.969 1 84.94 655 LYS A CA 1
ATOM 5223 C C . LYS A 1 655 ? 41.094 -13.828 52.812 1 84.94 655 LYS A C 1
ATOM 5225 O O . LYS A 1 655 ? 39.875 -13.797 52.938 1 84.94 655 LYS A O 1
ATOM 5230 N N . ALA A 1 656 ? 41.656 -13.609 51.719 1 84 656 ALA A N 1
ATOM 5231 C CA . ALA A 1 656 ? 40.875 -13.297 50.5 1 84 656 ALA A CA 1
ATOM 5232 C C . ALA A 1 656 ? 40 -14.477 50.094 1 84 656 ALA A C 1
ATOM 5234 O O . ALA A 1 656 ? 38.875 -14.297 49.688 1 84 656 ALA A O 1
ATOM 5235 N N . ALA A 1 657 ? 40.531 -15.648 50.188 1 86.5 657 ALA A N 1
ATOM 5236 C CA . ALA A 1 657 ? 39.781 -16.859 49.906 1 86.5 657 ALA A CA 1
ATOM 5237 C C . ALA A 1 657 ? 38.594 -17.016 50.844 1 86.5 657 ALA A C 1
ATOM 5239 O O . ALA A 1 657 ? 37.5 -17.406 50.438 1 86.5 657 ALA A O 1
ATOM 5240 N N . LYS A 1 658 ? 38.875 -16.641 52.094 1 83.25 658 LYS A N 1
ATOM 5241 C CA . LYS A 1 658 ? 37.812 -16.75 53.094 1 83.25 658 LYS A CA 1
ATOM 5242 C C . LYS A 1 658 ? 36.688 -15.766 52.781 1 83.25 658 LYS A C 1
ATOM 5244 O O . LYS A 1 658 ? 35.5 -16.109 52.938 1 83.25 658 LYS A O 1
ATOM 5249 N N . ASP A 1 659 ? 37.031 -14.648 52.344 1 83.12 659 ASP A N 1
ATOM 5250 C CA . ASP A 1 659 ? 36.031 -13.656 51.938 1 83.12 659 ASP A CA 1
ATOM 5251 C C . ASP A 1 659 ? 35.188 -14.141 50.75 1 83.12 659 ASP A C 1
ATOM 5253 O O . ASP A 1 659 ? 33.969 -13.984 50.719 1 83.12 659 ASP A O 1
ATOM 5257 N N . LYS A 1 660 ? 35.812 -14.68 49.844 1 85.19 660 LYS A N 1
ATOM 5258 C CA . LYS A 1 660 ? 35.125 -15.195 48.656 1 85.19 660 LYS A CA 1
ATOM 5259 C C . LYS A 1 660 ? 34.281 -16.406 49 1 85.19 660 LYS A C 1
ATOM 5261 O O . LYS A 1 660 ? 33.25 -16.672 48.344 1 85.19 660 LYS A O 1
ATOM 5266 N N . GLU A 1 661 ? 34.719 -17.109 49.969 1 84.56 661 GLU A N 1
ATOM 5267 C CA . GLU A 1 661 ? 33.938 -18.234 50.469 1 84.56 661 GLU A CA 1
ATOM 5268 C C . GLU A 1 661 ? 32.594 -17.766 51.062 1 84.56 661 GLU A C 1
ATOM 5270 O O . GLU A 1 661 ? 31.578 -18.422 50.906 1 84.56 661 GLU A O 1
ATOM 5275 N N . GLN A 1 662 ? 32.656 -16.641 51.688 1 83.38 662 GLN A N 1
ATOM 5276 C CA . GLN A 1 662 ? 31.406 -16.078 52.219 1 83.38 662 GLN A CA 1
ATOM 5277 C C . GLN A 1 662 ? 30.469 -15.648 51.062 1 83.38 662 GLN A C 1
ATOM 5279 O O . GLN A 1 662 ? 29.266 -15.836 51.156 1 83.38 662 GLN A O 1
ATOM 5284 N N . GLU A 1 663 ? 30.969 -15.141 50.062 1 83.19 663 GLU A N 1
ATOM 5285 C CA . GLU A 1 663 ? 30.203 -14.797 48.875 1 83.19 663 GLU A CA 1
ATOM 5286 C C . GLU A 1 663 ? 29.609 -16.047 48.219 1 83.19 663 GLU A C 1
ATOM 5288 O O . GLU A 1 663 ? 28.469 -16.016 47.75 1 83.19 663 GLU A O 1
ATOM 5293 N N . LEU A 1 664 ? 30.391 -17.062 48.219 1 86.44 664 LEU A N 1
ATOM 5294 C CA . LEU A 1 664 ? 29.953 -18.344 47.656 1 86.44 664 LEU A CA 1
ATOM 5295 C C . LEU A 1 664 ? 28.734 -18.859 48.406 1 86.44 664 LEU A C 1
ATOM 5297 O O . LEU A 1 664 ? 27.797 -19.375 47.812 1 86.44 664 LEU A O 1
ATOM 5301 N N . LYS A 1 665 ? 28.828 -18.688 49.719 1 84.25 665 LYS A N 1
ATOM 5302 C CA . LYS A 1 665 ? 27.703 -19.125 50.531 1 84.25 665 LYS A CA 1
ATOM 5303 C C . LYS A 1 665 ? 26.438 -18.312 50.219 1 84.25 665 LYS A C 1
ATOM 5305 O O . LYS A 1 665 ? 25.328 -18.875 50.188 1 84.25 665 LYS A O 1
ATOM 5310 N N . LYS A 1 666 ? 26.562 -17.125 49.906 1 82.25 666 LYS A N 1
ATOM 5311 C CA . LYS A 1 666 ? 25.438 -16.281 49.531 1 82.25 666 LYS A CA 1
ATOM 5312 C C . LYS A 1 666 ? 24.859 -16.703 48.188 1 82.25 666 LYS A C 1
ATOM 5314 O O . LYS A 1 666 ? 23.625 -16.734 48.031 1 82.25 666 LYS A O 1
ATOM 5319 N N . TYR A 1 667 ? 25.656 -17.078 47.25 1 82.94 667 TYR A N 1
ATOM 5320 C CA . TYR A 1 667 ? 25.219 -17.578 45.969 1 82.94 667 TYR A CA 1
ATOM 5321 C C . TYR A 1 667 ? 24.453 -18.891 46.125 1 82.94 667 TYR A C 1
ATOM 5323 O O . TYR A 1 667 ? 23.422 -19.094 45.469 1 82.94 667 TYR A O 1
ATOM 5331 N N . ASP A 1 668 ? 25 -19.672 47.031 1 83.62 668 ASP A N 1
ATOM 5332 C CA . ASP A 1 668 ? 24.344 -20.953 47.281 1 83.62 668 ASP A CA 1
ATOM 5333 C C . ASP A 1 668 ? 22.938 -20.75 47.844 1 83.62 668 ASP A C 1
ATOM 5335 O O . ASP A 1 668 ? 21.984 -21.422 47.406 1 83.62 668 ASP A O 1
ATOM 5339 N N . LYS A 1 669 ? 22.812 -19.844 48.656 1 83.94 669 LYS A N 1
ATOM 5340 C CA . LYS A 1 669 ? 21.516 -19.531 49.25 1 83.94 669 LYS A CA 1
ATOM 5341 C C . LYS A 1 669 ? 20.562 -18.969 48.188 1 83.94 669 LYS A C 1
ATOM 5343 O O . LYS A 1 669 ? 19.375 -19.312 48.156 1 83.94 669 LYS A O 1
ATOM 5348 N N . ASN A 1 670 ? 20.969 -18.141 47.375 1 81.88 670 ASN A N 1
ATOM 5349 C CA . ASN A 1 670 ? 20.172 -17.531 46.312 1 81.88 670 ASN A CA 1
ATOM 5350 C C . ASN A 1 670 ? 19.734 -18.562 45.281 1 81.88 670 ASN A C 1
ATOM 5352 O O . ASN A 1 670 ? 18.609 -18.516 44.781 1 81.88 670 ASN A O 1
ATOM 5356 N N . ILE A 1 671 ? 20.641 -19.469 44.938 1 84.19 671 ILE A N 1
ATOM 5357 C CA . ILE A 1 671 ? 20.344 -20.531 44 1 84.19 671 ILE A CA 1
ATOM 5358 C C . ILE A 1 671 ? 19.25 -21.453 44.562 1 84.19 671 ILE A C 1
ATOM 5360 O O . ILE A 1 671 ? 18.328 -21.859 43.875 1 84.19 671 ILE A O 1
ATOM 5364 N N . GLU A 1 672 ? 19.391 -21.703 45.844 1 82.19 672 GLU A N 1
ATOM 5365 C CA . GLU A 1 672 ? 18.406 -22.516 46.531 1 82.19 672 GLU A CA 1
ATOM 5366 C C . GLU A 1 672 ? 17.031 -21.844 46.531 1 82.19 672 GLU A C 1
ATOM 5368 O O . GLU A 1 672 ? 16.016 -22.469 46.281 1 82.19 672 GLU A O 1
ATOM 5373 N N . LYS A 1 673 ? 16.984 -20.656 46.812 1 81.75 673 LYS A N 1
ATOM 5374 C CA . LYS A 1 673 ? 15.742 -19.891 46.812 1 81.75 673 LYS A CA 1
ATOM 5375 C C . LYS A 1 673 ? 15.078 -19.859 45.438 1 81.75 673 LYS A C 1
ATOM 5377 O O . LYS A 1 673 ? 13.875 -20.078 45.312 1 81.75 673 LYS A O 1
ATOM 5382 N N . LYS A 1 674 ? 15.828 -19.688 44.5 1 80.56 674 LYS A N 1
ATOM 5383 C CA . LYS A 1 674 ? 15.297 -19.594 43.125 1 80.56 674 LYS A CA 1
ATOM 5384 C C . LYS A 1 674 ? 14.867 -20.969 42.625 1 80.56 674 LYS A C 1
ATOM 5386 O O . LYS A 1 674 ? 13.867 -21.078 41.906 1 80.56 674 LYS A O 1
ATOM 5391 N N . THR A 1 675 ? 15.641 -21.953 43.031 1 80.44 675 THR A N 1
ATOM 5392 C CA . THR A 1 675 ? 15.266 -23.312 42.688 1 80.44 675 THR A CA 1
ATOM 5393 C C . THR A 1 675 ? 13.953 -23.703 43.375 1 80.44 675 THR A C 1
ATOM 5395 O O . THR A 1 675 ? 13.125 -24.391 42.781 1 80.44 675 THR A O 1
ATOM 5398 N N . ASN A 1 676 ? 13.766 -23.219 44.531 1 78.19 676 ASN A N 1
ATOM 5399 C CA . ASN A 1 676 ? 12.508 -23.469 45.219 1 78.19 676 ASN A CA 1
ATOM 5400 C C . ASN A 1 676 ? 11.352 -22.703 44.594 1 78.19 676 ASN A C 1
ATOM 5402 O O . ASN A 1 676 ? 10.242 -23.234 44.469 1 78.19 676 ASN A O 1
ATOM 5406 N N . GLU A 1 677 ? 11.57 -21.562 44.156 1 78.38 677 GLU A N 1
ATOM 5407 C CA . GLU A 1 677 ? 10.57 -20.781 43.438 1 78.38 677 GLU A CA 1
ATOM 5408 C C . GLU A 1 677 ? 10.18 -21.453 42.125 1 78.38 677 GLU A C 1
ATOM 5410 O O . GLU A 1 677 ? 9 -21.453 41.75 1 78.38 677 GLU A O 1
ATOM 5415 N N . MET A 1 678 ? 11.117 -22.031 41.531 1 76.88 678 MET A N 1
ATOM 5416 C CA . MET A 1 678 ? 10.898 -22.766 40.281 1 76.88 678 MET A CA 1
ATOM 5417 C C . MET A 1 678 ? 10.023 -24 40.5 1 76.88 678 MET A C 1
ATOM 5419 O O . MET A 1 678 ? 9.172 -24.312 39.688 1 76.88 678 MET A O 1
ATOM 5423 N N . LYS A 1 679 ? 10.25 -24.641 41.625 1 74.25 679 LYS A N 1
ATOM 5424 C CA . LYS A 1 679 ? 9.477 -25.828 41.969 1 74.25 679 LYS A CA 1
ATOM 5425 C C . LYS A 1 679 ? 8.031 -25.469 42.281 1 74.25 679 LYS A C 1
ATOM 5427 O O . LYS A 1 679 ? 7.125 -26.266 42.062 1 74.25 679 LYS A O 1
ATOM 5432 N N . GLN A 1 680 ? 7.82 -24.281 42.656 1 74.81 680 GLN A N 1
ATOM 5433 C CA . GLN A 1 680 ? 6.473 -23.844 43 1 74.81 680 GLN A CA 1
ATOM 5434 C C . GLN A 1 680 ? 5.715 -23.359 41.781 1 74.81 680 GLN A C 1
ATOM 5436 O O . GLN A 1 680 ? 4.484 -23.234 41.812 1 74.81 680 GLN A O 1
ATOM 5441 N N . LEU A 1 681 ? 6.363 -23.109 40.781 1 67.19 681 LEU A N 1
ATOM 5442 C CA . LEU A 1 681 ? 5.703 -22.703 39.562 1 67.19 681 LEU A CA 1
ATOM 5443 C C . LEU A 1 681 ? 5.324 -23.922 38.719 1 67.19 681 LEU A C 1
ATOM 5445 O O . LEU A 1 681 ? 4.277 -23.922 38.062 1 67.19 681 LEU A O 1
ATOM 5449 N N . VAL B 1 1 ? -78.25 -13.828 2.221 1 24.23 1 VAL B N 1
ATOM 5450 C CA . VAL B 1 1 ? -77.438 -12.617 2.256 1 24.23 1 VAL B CA 1
ATOM 5451 C C . VAL B 1 1 ? -75.938 -13 2.42 1 24.23 1 VAL B C 1
ATOM 5453 O O . VAL B 1 1 ? -75.562 -13.57 3.441 1 24.23 1 VAL B O 1
ATOM 5456 N N . THR B 1 2 ? -75.312 -13.453 1.451 1 25.86 2 THR B N 1
ATOM 5457 C CA . THR B 1 2 ? -74 -14.133 1.283 1 25.86 2 THR B CA 1
ATOM 5458 C C . THR B 1 2 ? -72.875 -13.219 1.669 1 25.86 2 THR B C 1
ATOM 5460 O O . THR B 1 2 ? -72.75 -12.102 1.156 1 25.86 2 THR B O 1
ATOM 5463 N N . THR B 1 3 ? -72.375 -13.281 2.967 1 27.3 3 THR B N 1
ATOM 5464 C CA . THR B 1 3 ? -71.375 -12.445 3.627 1 27.3 3 THR B CA 1
ATOM 5465 C C . THR B 1 3 ? -70.062 -12.414 2.826 1 27.3 3 THR B C 1
ATOM 5467 O O . THR B 1 3 ? -69.5 -13.461 2.574 1 27.3 3 THR B O 1
ATOM 5470 N N . ALA B 1 4 ? -69.938 -11.406 1.89 1 25.16 4 ALA B N 1
ATOM 5471 C CA . ALA B 1 4 ? -68.812 -11.117 0.986 1 25.16 4 ALA B CA 1
ATOM 5472 C C . ALA B 1 4 ? -67.5 -11.031 1.748 1 25.16 4 ALA B C 1
ATOM 5474 O O . ALA B 1 4 ? -67.375 -10.242 2.682 1 25.16 4 ALA B O 1
ATOM 5475 N N . ALA B 1 5 ? -66.688 -12.102 1.835 1 29.97 5 ALA B N 1
ATOM 5476 C CA . ALA B 1 5 ? -65.438 -12.359 2.428 1 29.97 5 ALA B CA 1
ATOM 5477 C C . ALA B 1 5 ? -64.375 -11.305 1.999 1 29.97 5 ALA B C 1
ATOM 5479 O O . ALA B 1 5 ? -64.062 -11.188 0.813 1 29.97 5 ALA B O 1
ATOM 5480 N N . SER B 1 6 ? -64.5 -10.031 2.516 1 27 6 SER B N 1
ATOM 5481 C CA . SER B 1 6 ? -63.656 -8.914 2.129 1 27 6 SER B CA 1
ATOM 5482 C C . SER B 1 6 ? -62.188 -9.305 2.162 1 27 6 SER B C 1
ATOM 5484 O O . SER B 1 6 ? -61.688 -9.789 3.178 1 27 6 SER B O 1
ATOM 5486 N N . SER B 1 7 ? -61.656 -9.828 1.09 1 27.48 7 SER B N 1
ATOM 5487 C CA . SER B 1 7 ? -60.281 -10.156 0.774 1 27.48 7 SER B CA 1
ATOM 5488 C C . SER B 1 7 ? -59.312 -9.016 1.15 1 27.48 7 SER B C 1
ATOM 5490 O O . SER B 1 7 ? -59.469 -7.895 0.663 1 27.48 7 SER B O 1
ATOM 5492 N N . ASN B 1 8 ? -59 -8.883 2.426 1 26.92 8 ASN B N 1
ATOM 5493 C CA . ASN B 1 8 ? -57.969 -7.965 2.943 1 26.92 8 ASN B CA 1
ATOM 5494 C C . ASN B 1 8 ? -56.75 -7.949 2.059 1 26.92 8 ASN B C 1
ATOM 5496 O O . ASN B 1 8 ? -56 -8.938 1.985 1 26.92 8 ASN B O 1
ATOM 5500 N N . SER B 1 9 ? -56.781 -7.41 0.872 1 29.44 9 SER B N 1
ATOM 5501 C CA . SER B 1 9 ? -55.719 -7.137 -0.08 1 29.44 9 SER B CA 1
ATOM 5502 C C . SER B 1 9 ? -54.469 -6.559 0.62 1 29.44 9 SER B C 1
ATOM 5504 O O . SER B 1 9 ? -54.594 -5.637 1.432 1 29.44 9 SER B O 1
ATOM 5506 N N . SER B 1 10 ? -53.5 -7.391 0.981 1 32.47 10 SER B N 1
ATOM 5507 C CA . SER B 1 10 ? -52.156 -7.105 1.472 1 32.47 10 SER B CA 1
ATOM 5508 C C . SER B 1 10 ? -51.625 -5.805 0.89 1 32.47 10 SER B C 1
ATOM 5510 O O . SER B 1 10 ? -51.5 -5.656 -0.33 1 32.47 10 SER B O 1
ATOM 5512 N N . LEU B 1 11 ? -51.938 -4.648 1.328 1 28.39 11 LEU B N 1
ATOM 5513 C CA . LEU B 1 11 ? -51.438 -3.33 0.969 1 28.39 11 LEU B CA 1
ATOM 5514 C C . LEU B 1 11 ? -49.938 -3.375 0.757 1 28.39 11 LEU B C 1
ATOM 5516 O O . LEU B 1 11 ? -49.156 -3.502 1.719 1 28.39 11 LEU B O 1
ATOM 5520 N N . ARG B 1 12 ? -49.344 -4.016 -0.172 1 37.5 12 ARG B N 1
ATOM 5521 C CA . ARG B 1 12 ? -48 -3.783 -0.676 1 37.5 12 ARG B CA 1
ATOM 5522 C C . ARG B 1 12 ? -47.625 -2.307 -0.576 1 37.5 12 ARG B C 1
ATOM 5524 O O . ARG B 1 12 ? -48.25 -1.454 -1.184 1 37.5 12 ARG B O 1
ATOM 5531 N N . THR B 1 13 ? -47.156 -1.76 0.525 1 39.5 13 THR B N 1
ATOM 5532 C CA . THR B 1 13 ? -46.656 -0.406 0.774 1 39.5 13 THR B CA 1
ATOM 5533 C C . THR B 1 13 ? -45.844 0.099 -0.405 1 39.5 13 THR B C 1
ATOM 5535 O O . THR B 1 13 ? -44.875 -0.551 -0.818 1 39.5 13 THR B O 1
ATOM 5538 N N . PHE B 1 14 ? -46.312 0.838 -1.283 1 40.84 14 PHE B N 1
ATOM 5539 C CA . PHE B 1 14 ? -45.75 1.531 -2.436 1 40.84 14 PHE B CA 1
ATOM 5540 C C . PHE B 1 14 ? -44.469 2.262 -2.057 1 40.84 14 PHE B C 1
ATOM 5542 O O . PHE B 1 14 ? -44.5 3.141 -1.189 1 40.84 14 PHE B O 1
ATOM 5549 N N . VAL B 1 15 ? -43.406 1.578 -1.906 1 56.91 15 VAL B N 1
ATOM 5550 C CA . VAL B 1 15 ? -42.094 2.191 -1.743 1 56.91 15 VAL B CA 1
ATOM 5551 C C . VAL B 1 15 ? -41.875 3.23 -2.84 1 56.91 15 VAL B C 1
ATOM 5553 O O . VAL B 1 15 ? -42 2.924 -4.027 1 56.91 15 VAL B O 1
ATOM 5556 N N . SER B 1 16 ? -41.969 4.508 -2.453 1 61.72 16 SER B N 1
ATOM 5557 C CA . SER B 1 16 ? -41.812 5.648 -3.352 1 61.72 16 SER B CA 1
ATOM 5558 C C . SER B 1 16 ? -40.344 5.855 -3.754 1 61.72 16 SER B C 1
ATOM 5560 O O . SER B 1 16 ? -39.438 5.309 -3.125 1 61.72 16 SER B O 1
ATOM 5562 N N . GLY B 1 17 ? -40.062 6.461 -4.863 1 73.75 17 GLY B N 1
ATOM 5563 C CA . GLY B 1 17 ? -38.812 6.859 -5.508 1 73.75 17 GLY B CA 1
ATOM 5564 C C . GLY B 1 17 ? -37.812 7.492 -4.551 1 73.75 17 GLY B C 1
ATOM 5565 O O . GLY B 1 17 ? -36.656 7.074 -4.488 1 73.75 17 GLY B O 1
ATOM 5566 N N . PRO B 1 18 ? -38.375 8.18 -3.594 1 85.38 18 PRO B N 1
ATOM 5567 C CA . PRO B 1 18 ? -37.469 8.867 -2.684 1 85.38 18 PRO B CA 1
ATOM 5568 C C . PRO B 1 18 ? -36.875 7.941 -1.62 1 85.38 18 PRO B C 1
ATOM 5570 O O . PRO B 1 18 ? -35.75 8.148 -1.161 1 85.38 18 PRO B O 1
ATOM 5573 N N . GLU B 1 19 ? -37.625 6.926 -1.255 1 91.06 19 GLU B N 1
ATOM 5574 C CA . GLU B 1 19 ? -37.125 6.004 -0.24 1 91.06 19 GLU B CA 1
ATOM 5575 C C . GLU B 1 19 ? -35.969 5.16 -0.783 1 91.06 19 GLU B C 1
ATOM 5577 O O . GLU B 1 19 ? -35 4.906 -0.075 1 91.06 19 GLU B O 1
ATOM 5582 N N . VAL B 1 20 ? -36.094 4.77 -1.971 1 94.69 20 VAL B N 1
ATOM 5583 C CA . VAL B 1 20 ? -35.031 4 -2.605 1 94.69 20 VAL B CA 1
ATOM 5584 C C . VAL B 1 20 ? -33.781 4.875 -2.77 1 94.69 20 VAL B C 1
ATOM 5586 O O . VAL B 1 20 ? -32.688 4.426 -2.521 1 94.69 20 VAL B O 1
ATOM 5589 N N . LEU B 1 21 ? -34.031 6.105 -3.145 1 95.25 21 LEU B N 1
ATOM 5590 C CA . LEU B 1 21 ? -32.938 7.039 -3.305 1 95.25 21 LEU B CA 1
ATOM 5591 C C . LEU B 1 21 ? -32.219 7.285 -1.974 1 95.25 21 LEU B C 1
ATOM 5593 O O . LEU B 1 21 ? -31 7.41 -1.927 1 95.25 21 LEU B O 1
ATOM 5597 N N . SER B 1 22 ? -33 7.387 -0.941 1 96.56 22 SER B N 1
ATOM 5598 C CA . SER B 1 22 ? -32.438 7.562 0.388 1 96.56 22 SER B CA 1
ATOM 5599 C C . SER B 1 22 ? -31.516 6.398 0.754 1 96.56 22 SER B C 1
ATOM 5601 O O . SER B 1 22 ? -30.422 6.605 1.31 1 96.56 22 SER B O 1
ATOM 5603 N N . ALA B 1 23 ? -31.953 5.215 0.452 1 97 23 ALA B N 1
ATOM 5604 C CA . ALA B 1 23 ? -31.141 4.031 0.717 1 97 23 ALA B CA 1
ATOM 5605 C C . ALA B 1 23 ? -29.844 4.066 -0.088 1 97 23 ALA B C 1
ATOM 5607 O O . ALA B 1 23 ? -28.781 3.715 0.425 1 97 23 ALA B O 1
ATOM 5608 N N . GLU B 1 24 ? -29.969 4.504 -1.285 1 97.25 24 GLU B N 1
ATOM 5609 C CA . GLU B 1 24 ? -28.797 4.566 -2.156 1 97.25 24 GLU B CA 1
ATOM 5610 C C . GLU B 1 24 ? -27.797 5.625 -1.676 1 97.25 24 GLU B C 1
ATOM 5612 O O . GLU B 1 24 ? -26.594 5.422 -1.741 1 97.25 24 GLU B O 1
ATOM 5617 N N . VAL B 1 25 ? -28.281 6.742 -1.202 1 97.56 25 VAL B N 1
ATOM 5618 C CA . VAL B 1 25 ? -27.422 7.805 -0.676 1 97.56 25 VAL B CA 1
ATOM 5619 C C . VAL B 1 25 ? -26.703 7.316 0.579 1 97.56 25 VAL B C 1
ATOM 5621 O O . VAL B 1 25 ? -25.5 7.523 0.733 1 97.56 25 VAL B O 1
ATOM 5624 N N . TYR B 1 26 ? -27.438 6.641 1.409 1 97.69 26 TYR B N 1
ATOM 5625 C CA . TYR B 1 26 ? -26.828 6.078 2.605 1 97.69 26 TYR B CA 1
ATOM 5626 C C . TYR B 1 26 ? -25.703 5.113 2.24 1 97.69 26 TYR B C 1
ATOM 5628 O O . TYR B 1 26 ? -24.641 5.129 2.855 1 97.69 26 TYR B O 1
ATOM 5636 N N . TRP B 1 27 ? -25.953 4.309 1.274 1 97 27 TRP B N 1
ATOM 5637 C CA . TRP B 1 27 ? -24.969 3.32 0.856 1 97 27 TRP B CA 1
ATOM 5638 C C . TRP B 1 27 ? -23.719 4 0.286 1 97 27 TRP B C 1
ATOM 5640 O O . TRP B 1 27 ? -22.594 3.637 0.628 1 97 27 TRP B O 1
ATOM 5650 N N . ALA B 1 28 ? -23.953 4.969 -0.559 1 97.19 28 ALA B N 1
ATOM 5651 C CA . ALA B 1 28 ? -22.844 5.707 -1.137 1 97.19 28 ALA B CA 1
ATOM 5652 C C . ALA B 1 28 ? -22 6.363 -0.048 1 97.19 28 ALA B C 1
ATOM 5654 O O . ALA B 1 28 ? -20.766 6.344 -0.112 1 97.19 28 ALA B O 1
ATOM 5655 N N . LEU B 1 29 ? -22.625 6.918 0.94 1 97.69 29 LEU B N 1
ATOM 5656 C CA . LEU B 1 29 ? -21.938 7.551 2.057 1 97.69 29 LEU B CA 1
ATOM 5657 C C . LEU B 1 29 ? -21.109 6.531 2.836 1 97.69 29 LEU B C 1
ATOM 5659 O O . LEU B 1 29 ? -19.984 6.824 3.252 1 97.69 29 LEU B O 1
ATOM 5663 N N . ASP B 1 30 ? -21.703 5.402 2.988 1 96 30 ASP B N 1
ATOM 5664 C CA . ASP B 1 30 ? -21.016 4.359 3.744 1 96 30 ASP B CA 1
ATOM 5665 C C . ASP B 1 30 ? -19.766 3.877 3.006 1 96 30 ASP B C 1
ATOM 5667 O O . ASP B 1 30 ? -18.734 3.627 3.623 1 96 30 ASP B O 1
ATOM 5671 N N . VAL B 1 31 ? -19.938 3.666 1.728 1 94.62 31 VAL B N 1
ATOM 5672 C CA . VAL B 1 31 ? -18.797 3.24 0.915 1 94.62 31 VAL B CA 1
ATOM 5673 C C . VAL B 1 31 ? -17.656 4.254 1.035 1 94.62 31 VAL B C 1
ATOM 5675 O O . VAL B 1 31 ? -16.5 3.879 1.182 1 94.62 31 VAL B O 1
ATOM 5678 N N . MET B 1 32 ? -17.984 5.527 1.052 1 94.5 32 MET B N 1
ATOM 5679 C CA . MET B 1 32 ? -16.984 6.578 1.165 1 94.5 32 MET B CA 1
ATOM 5680 C C . MET B 1 32 ? -16.422 6.641 2.58 1 94.5 32 MET B C 1
ATOM 5682 O O . MET B 1 32 ? -15.211 6.832 2.766 1 94.5 32 MET B O 1
ATOM 5686 N N . GLY B 1 33 ? -17.281 6.516 3.541 1 93.12 33 GLY B N 1
ATOM 5687 C CA . GLY B 1 33 ? -16.844 6.566 4.93 1 93.12 33 GLY B CA 1
ATOM 5688 C C . GLY B 1 33 ? -15.875 5.465 5.293 1 93.12 33 GLY B C 1
ATOM 5689 O O . GLY B 1 33 ? -14.977 5.664 6.121 1 93.12 33 GLY B O 1
ATOM 5690 N N . ASN B 1 34 ? -16.062 4.352 4.645 1 90.94 34 ASN B N 1
ATOM 5691 C CA . ASN B 1 34 ? -15.188 3.211 4.898 1 90.94 34 ASN B CA 1
ATOM 5692 C C . ASN B 1 34 ? -14.055 3.135 3.881 1 90.94 34 ASN B C 1
ATOM 5694 O O . ASN B 1 34 ? -13.328 2.143 3.828 1 90.94 34 ASN B O 1
ATOM 5698 N N . HIS B 1 35 ? -13.977 4.102 3.078 1 89 35 HIS B N 1
ATOM 5699 C CA . HIS B 1 35 ? -12.93 4.219 2.068 1 89 35 HIS B CA 1
ATOM 5700 C C . HIS B 1 35 ? -12.969 3.041 1.097 1 89 35 HIS B C 1
ATOM 5702 O O . HIS B 1 35 ? -11.922 2.521 0.702 1 89 35 HIS B O 1
ATOM 5708 N N . GLY B 1 36 ? -14.172 2.623 0.745 1 87.38 36 GLY B N 1
ATOM 5709 C CA . GLY B 1 36 ? -14.336 1.527 -0.196 1 87.38 36 GLY B CA 1
ATOM 5710 C C . GLY B 1 36 ? -14.273 1.969 -1.646 1 87.38 36 GLY B C 1
ATOM 5711 O O . GLY B 1 36 ? -14.398 3.158 -1.944 1 87.38 36 GLY B O 1
ATOM 5712 N N . SER B 1 37 ? -14.047 0.996 -2.498 1 88 37 SER B N 1
ATOM 5713 C CA . SER B 1 37 ? -14.062 1.253 -3.934 1 88 37 SER B CA 1
ATOM 5714 C C . SER B 1 37 ? -15.484 1.253 -4.488 1 88 37 SER B C 1
ATOM 5716 O O . SER B 1 37 ? -16.359 0.566 -3.957 1 88 37 SER B O 1
ATOM 5718 N N . PHE B 1 38 ? -15.633 1.985 -5.555 1 92.38 38 PHE B N 1
ATOM 5719 C CA . PHE B 1 38 ? -16.938 1.974 -6.199 1 92.38 38 PHE B CA 1
ATOM 5720 C C . PHE B 1 38 ? -17.25 0.593 -6.766 1 92.38 38 PHE B C 1
ATOM 5722 O O . PHE B 1 38 ? -18.422 0.224 -6.902 1 92.38 38 PHE B O 1
ATOM 5729 N N . ASN B 1 39 ? -16.219 -0.136 -7.105 1 89.62 39 ASN B N 1
ATOM 5730 C CA . ASN B 1 39 ? -16.391 -1.481 -7.641 1 89.62 39 ASN B CA 1
ATOM 5731 C C . ASN B 1 39 ? -17.109 -2.393 -6.641 1 89.62 39 ASN B C 1
ATOM 5733 O O . ASN B 1 39 ? -17.766 -3.357 -7.035 1 89.62 39 ASN B O 1
ATOM 5737 N N . SER B 1 40 ? -17 -2.105 -5.398 1 90.06 40 SER B N 1
ATOM 5738 C CA . SER B 1 40 ? -17.625 -2.922 -4.355 1 90.06 40 SER B CA 1
ATOM 5739 C C . SER B 1 40 ? -19.141 -2.785 -4.367 1 90.06 40 SER B C 1
ATOM 5741 O O . SER B 1 40 ? -19.844 -3.578 -3.74 1 90.06 40 SER B O 1
ATOM 5743 N N . CYS B 1 41 ? -19.562 -1.828 -5.078 1 94.62 41 CYS B N 1
ATOM 5744 C CA . CYS B 1 41 ? -21 -1.591 -5.133 1 94.62 41 CYS B CA 1
ATOM 5745 C C . CYS B 1 41 ? -21.672 -2.543 -6.113 1 94.62 41 CYS B C 1
ATOM 5747 O O . CYS B 1 41 ? -22.906 -2.693 -6.102 1 94.62 41 CYS B O 1
ATOM 5749 N N . ASN B 1 42 ? -20.859 -3.152 -6.953 1 92.62 42 ASN B N 1
ATOM 5750 C CA . ASN B 1 42 ? -21.438 -4.066 -7.938 1 92.62 42 ASN B CA 1
ATOM 5751 C C . ASN B 1 42 ? -22.109 -5.262 -7.262 1 92.62 42 ASN B C 1
ATOM 5753 O O . ASN B 1 42 ? -21.562 -5.828 -6.312 1 92.62 42 ASN B O 1
ATOM 5757 N N . GLY B 1 43 ? -23.297 -5.582 -7.734 1 91.56 43 GLY B N 1
ATOM 5758 C CA . GLY B 1 43 ? -24.016 -6.75 -7.262 1 91.56 43 GLY B CA 1
ATOM 5759 C C . GLY B 1 43 ? -24.719 -6.523 -5.941 1 91.56 43 GLY B C 1
ATOM 5760 O O . GLY B 1 43 ? -25.328 -7.445 -5.379 1 91.56 43 GLY B O 1
ATOM 5761 N N . LYS B 1 44 ? -24.656 -5.309 -5.395 1 94.31 44 LYS B N 1
ATOM 5762 C CA . LYS B 1 44 ? -25.25 -5.039 -4.086 1 94.31 44 LYS B CA 1
ATOM 5763 C C . LYS B 1 44 ? -26.766 -5.09 -4.145 1 94.31 44 LYS B C 1
ATOM 5765 O O . LYS B 1 44 ? -27.422 -5.449 -3.164 1 94.31 44 LYS B O 1
ATOM 5770 N N . GLY B 1 45 ? -27.328 -4.703 -5.301 1 93.94 45 GLY B N 1
ATOM 5771 C CA . GLY B 1 45 ? -28.766 -4.816 -5.449 1 93.94 45 GLY B CA 1
ATOM 5772 C C . GLY B 1 45 ? -29.281 -6.227 -5.215 1 93.94 45 GLY B C 1
ATOM 5773 O O . GLY B 1 45 ? -30.203 -6.434 -4.426 1 93.94 45 GLY B O 1
ATOM 5774 N N . GLN B 1 46 ? -28.641 -7.152 -5.84 1 94.75 46 GLN B N 1
ATOM 5775 C CA . GLN B 1 46 ? -29.016 -8.555 -5.672 1 94.75 46 GLN B CA 1
ATOM 5776 C C . GLN B 1 46 ? -28.703 -9.039 -4.258 1 94.75 46 GLN B C 1
ATOM 5778 O O . GLN B 1 46 ? -29.5 -9.789 -3.674 1 94.75 46 GLN B O 1
ATOM 5783 N N . LEU B 1 47 ? -27.641 -8.609 -3.732 1 96.56 47 LEU B N 1
ATOM 5784 C CA . LEU B 1 47 ? -27.234 -9.031 -2.395 1 96.56 47 LEU B CA 1
ATOM 5785 C C . LEU B 1 47 ? -28.25 -8.578 -1.353 1 96.56 47 LEU B C 1
ATOM 5787 O O . LEU B 1 47 ? -28.672 -9.359 -0.496 1 96.56 47 LEU B O 1
ATOM 5791 N N . PHE B 1 48 ? -28.656 -7.281 -1.438 1 96.94 48 PHE B N 1
ATOM 5792 C CA . PHE B 1 48 ? -29.594 -6.75 -0.461 1 96.94 48 PHE B CA 1
ATOM 5793 C C . PHE B 1 48 ? -30.953 -7.434 -0.594 1 96.94 48 PHE B C 1
ATOM 5795 O O . PHE B 1 48 ? -31.656 -7.629 0.401 1 96.94 48 PHE B O 1
ATOM 5802 N N . HIS B 1 49 ? -31.281 -7.801 -1.787 1 95.5 49 HIS B N 1
ATOM 5803 C CA . HIS B 1 49 ? -32.531 -8.547 -1.985 1 95.5 49 HIS B CA 1
ATOM 5804 C C . HIS B 1 49 ? -32.469 -9.898 -1.277 1 95.5 49 HIS B C 1
ATOM 5806 O O . HIS B 1 49 ? -33.469 -10.352 -0.706 1 95.5 49 HIS B O 1
ATOM 5812 N N . LEU B 1 50 ? -31.297 -10.516 -1.31 1 95.75 50 LEU B N 1
ATOM 5813 C CA . LEU B 1 50 ? -31.109 -11.812 -0.677 1 95.75 50 LEU B CA 1
ATOM 5814 C C . LEU B 1 50 ? -31.047 -11.68 0.84 1 95.75 50 LEU B C 1
ATOM 5816 O O . LEU B 1 50 ? -31.562 -12.531 1.566 1 95.75 50 LEU B O 1
ATOM 5820 N N . MET B 1 51 ? -30.484 -10.602 1.308 1 96.25 51 MET B N 1
ATOM 5821 C CA . MET B 1 51 ? -30.328 -10.383 2.742 1 96.25 51 MET B CA 1
ATOM 5822 C C . MET B 1 51 ? -31.656 -10 3.387 1 96.25 51 MET B C 1
ATOM 5824 O O . MET B 1 51 ? -31.953 -10.438 4.5 1 96.25 51 MET B O 1
ATOM 5828 N N . PHE B 1 52 ? -32.406 -9.125 2.613 1 96.5 52 PHE B N 1
ATOM 5829 C CA . PHE B 1 52 ? -33.656 -8.594 3.145 1 96.5 52 PHE B CA 1
ATOM 5830 C C . PHE B 1 52 ? -34.812 -8.852 2.182 1 96.5 52 PHE B C 1
ATOM 5832 O O . PHE B 1 52 ? -35.406 -7.914 1.659 1 96.5 52 PHE B O 1
ATOM 5839 N N . PRO B 1 53 ? -35.188 -10.078 2.127 1 94.31 53 PRO B N 1
ATOM 5840 C CA . PRO B 1 53 ? -36.25 -10.422 1.196 1 94.31 53 PRO B CA 1
ATOM 5841 C C . PRO B 1 53 ? -37.594 -9.82 1.605 1 94.31 53 PRO B C 1
ATOM 5843 O O . PRO B 1 53 ? -38.531 -9.719 0.784 1 94.31 53 PRO B O 1
ATOM 5846 N N . ASP B 1 54 ? -37.781 -9.375 2.799 1 93.25 54 ASP B N 1
ATOM 5847 C CA . ASP B 1 54 ? -39.031 -8.82 3.318 1 93.25 54 ASP B CA 1
ATOM 5848 C C . ASP B 1 54 ? -39.125 -7.328 3.025 1 93.25 54 ASP B C 1
ATOM 5850 O O . ASP B 1 54 ? -40.062 -6.668 3.449 1 93.25 54 ASP B O 1
ATOM 5854 N N . SER B 1 55 ? -38.094 -6.793 2.322 1 94.56 55 SER B N 1
ATOM 5855 C CA . SER B 1 55 ? -38.094 -5.355 2.064 1 94.56 55 SER B CA 1
ATOM 5856 C C . SER B 1 55 ? -38.375 -5.055 0.596 1 94.56 55 SER B C 1
ATOM 5858 O O . SER B 1 55 ? -37.688 -5.566 -0.292 1 94.56 55 SER B O 1
ATOM 5860 N N . ASN B 1 56 ? -39.219 -4.129 0.369 1 94.19 56 ASN B N 1
ATOM 5861 C CA . ASN B 1 56 ? -39.5 -3.658 -0.986 1 94.19 56 ASN B CA 1
ATOM 5862 C C . ASN B 1 56 ? -38.438 -2.682 -1.461 1 94.19 56 ASN B C 1
ATOM 5864 O O . ASN B 1 56 ? -38.094 -2.629 -2.65 1 94.19 56 ASN B O 1
ATOM 5868 N N . ILE B 1 57 ? -37.938 -1.937 -0.549 1 95.69 57 ILE B N 1
ATOM 5869 C CA . ILE B 1 57 ? -36.875 -0.992 -0.884 1 95.69 57 ILE B CA 1
ATOM 5870 C C . ILE B 1 57 ? -35.656 -1.751 -1.363 1 95.69 57 ILE B C 1
ATOM 5872 O O . ILE B 1 57 ? -35.031 -1.376 -2.363 1 95.69 57 ILE B O 1
ATOM 5876 N N . ALA B 1 58 ? -35.344 -2.83 -0.699 1 95.81 58 ALA B N 1
ATOM 5877 C CA . ALA B 1 58 ? -34.188 -3.643 -1.054 1 95.81 58 ALA B CA 1
ATOM 5878 C C . ALA B 1 58 ? -34.344 -4.254 -2.441 1 95.81 58 ALA B C 1
ATOM 5880 O O . ALA B 1 58 ? -33.375 -4.371 -3.193 1 95.81 58 ALA B O 1
ATOM 5881 N N . SER B 1 59 ? -35.5 -4.625 -2.803 1 94.31 59 SER B N 1
ATOM 5882 C CA . SER B 1 59 ? -35.75 -5.262 -4.09 1 94.31 59 SER B CA 1
ATOM 5883 C C . SER B 1 59 ? -35.594 -4.273 -5.238 1 94.31 59 SER B C 1
ATOM 5885 O O . SER B 1 59 ? -35.281 -4.668 -6.363 1 94.31 59 SER B O 1
ATOM 5887 N N . LYS B 1 60 ? -35.781 -3.039 -4.91 1 93.88 60 LYS B N 1
ATOM 5888 C CA . LYS B 1 60 ? -35.719 -2.02 -5.953 1 93.88 60 LYS B CA 1
ATOM 5889 C C . LYS B 1 60 ? -34.375 -1.3 -5.926 1 93.88 60 LYS B C 1
ATOM 5891 O O . LYS B 1 60 ? -34.125 -0.422 -6.754 1 93.88 60 LYS B O 1
ATOM 5896 N N . PHE B 1 61 ? -33.562 -1.627 -5.023 1 95.5 61 PHE B N 1
ATOM 5897 C CA . PHE B 1 61 ? -32.25 -0.992 -4.863 1 95.5 61 PHE B CA 1
ATOM 5898 C C . PHE B 1 61 ? -31.375 -1.255 -6.078 1 95.5 61 PHE B C 1
ATOM 5900 O O . PHE B 1 61 ? -31.203 -2.404 -6.492 1 95.5 61 PHE B O 1
ATOM 5907 N N . THR B 1 62 ? -30.891 -0.182 -6.73 1 90.75 62 THR B N 1
ATOM 5908 C CA . THR B 1 62 ? -30.031 -0.329 -7.898 1 90.75 62 THR B CA 1
ATOM 5909 C C . THR B 1 62 ? -28.844 0.63 -7.82 1 90.75 62 THR B C 1
ATOM 5911 O O . THR B 1 62 ? -28.984 1.826 -8.086 1 90.75 62 THR B O 1
ATOM 5914 N N . CYS B 1 63 ? -27.844 0.404 -7.082 1 92.94 63 CYS B N 1
ATOM 5915 C CA . CYS B 1 63 ? -26.688 1.282 -6.996 1 92.94 63 CYS B CA 1
ATOM 5916 C C . CYS B 1 63 ? -25.391 0.52 -7.301 1 92.94 63 CYS B C 1
ATOM 5918 O O . CYS B 1 63 ? -24.703 0.073 -6.383 1 92.94 63 CYS B O 1
ATOM 5920 N N . GLY B 1 64 ? -25.141 0.446 -8.586 1 93.06 64 GLY B N 1
ATOM 5921 C CA . GLY B 1 64 ? -23.891 -0.186 -9 1 93.06 64 GLY B CA 1
ATOM 5922 C C . GLY B 1 64 ? -22.703 0.758 -8.977 1 93.06 64 GLY B C 1
ATOM 5923 O O . GLY B 1 64 ? -22.766 1.831 -8.375 1 93.06 64 GLY B O 1
ATOM 5924 N N . GLU B 1 65 ? -21.672 0.416 -9.57 1 94.12 65 GLU B N 1
ATOM 5925 C CA . GLU B 1 65 ? -20.422 1.166 -9.562 1 94.12 65 GLU B CA 1
ATOM 5926 C C . GLU B 1 65 ? -20.594 2.543 -10.195 1 94.12 65 GLU B C 1
ATOM 5928 O O . GLU B 1 65 ? -20.25 3.559 -9.594 1 94.12 65 GLU B O 1
ATOM 5933 N N . ASP B 1 66 ? -21.188 2.6 -11.359 1 93.31 66 ASP B N 1
ATOM 5934 C CA . ASP B 1 66 ? -21.328 3.848 -12.102 1 93.31 66 ASP B CA 1
ATOM 5935 C C . ASP B 1 66 ? -22.281 4.805 -11.391 1 93.31 66 ASP B C 1
ATOM 5937 O O . ASP B 1 66 ? -22 6 -11.281 1 93.31 66 ASP B O 1
ATOM 5941 N N . LYS B 1 67 ? -23.391 4.285 -11.008 1 94.44 67 LYS B N 1
ATOM 5942 C CA . LYS B 1 67 ? -24.359 5.133 -10.312 1 94.44 67 LYS B CA 1
ATOM 5943 C C . LYS B 1 67 ? -23.797 5.668 -9 1 94.44 67 LYS B C 1
ATOM 5945 O O . LYS B 1 67 ? -23.984 6.836 -8.664 1 94.44 67 LYS B O 1
ATOM 5950 N N . ALA B 1 68 ? -23.125 4.793 -8.211 1 96.31 68 ALA B N 1
ATOM 5951 C CA . ALA B 1 68 ? -22.5 5.23 -6.973 1 96.31 68 ALA B CA 1
ATOM 5952 C C . ALA B 1 68 ? -21.484 6.34 -7.23 1 96.31 68 ALA B C 1
ATOM 5954 O O . ALA B 1 68 ? -21.375 7.289 -6.453 1 96.31 68 ALA B O 1
ATOM 5955 N N . ALA B 1 69 ? -20.766 6.207 -8.289 1 95.56 69 ALA B N 1
ATOM 5956 C CA . ALA B 1 69 ? -19.734 7.172 -8.625 1 95.56 69 ALA B CA 1
ATOM 5957 C C . ALA B 1 69 ? -20.328 8.539 -8.953 1 95.56 69 ALA B C 1
ATOM 5959 O O . ALA B 1 69 ? -19.891 9.555 -8.414 1 95.56 69 ALA B O 1
ATOM 5960 N N . TYR B 1 70 ? -21.328 8.547 -9.898 1 95.88 70 TYR B N 1
ATOM 5961 C CA . TYR B 1 70 ? -21.859 9.859 -10.242 1 95.88 70 TYR B CA 1
ATOM 5962 C C . TYR B 1 70 ? -22.719 10.422 -9.117 1 95.88 70 TYR B C 1
ATOM 5964 O O . TYR B 1 70 ? -22.812 11.641 -8.945 1 95.88 70 TYR B O 1
ATOM 5972 N N . LEU B 1 71 ? -23.359 9.57 -8.328 1 96.75 71 LEU B N 1
ATOM 5973 C CA . LEU B 1 71 ? -24.109 10.023 -7.164 1 96.75 71 LEU B CA 1
ATOM 5974 C C . LEU B 1 71 ? -23.203 10.742 -6.172 1 96.75 71 LEU B C 1
ATOM 5976 O O . LEU B 1 71 ? -23.578 11.789 -5.633 1 96.75 71 LEU B O 1
ATOM 5980 N N . THR B 1 72 ? -22.062 10.172 -5.93 1 97.12 72 THR B N 1
ATOM 5981 C CA . THR B 1 72 ? -21.094 10.719 -4.992 1 97.12 72 THR B CA 1
ATOM 5982 C C . THR B 1 72 ? -20.5 12.023 -5.523 1 97.12 72 THR B C 1
ATOM 5984 O O . THR B 1 72 ? -20.484 13.031 -4.82 1 97.12 72 THR B O 1
ATOM 5987 N N . THR B 1 73 ? -20.078 12.047 -6.781 1 97.44 73 THR B N 1
ATOM 5988 C CA . THR B 1 73 ? -19.281 13.125 -7.348 1 97.44 73 THR B CA 1
ATOM 5989 C C . THR B 1 73 ? -20.172 14.305 -7.746 1 97.44 73 THR B C 1
ATOM 5991 O O . THR B 1 73 ? -19.766 15.461 -7.625 1 97.44 73 THR B O 1
ATOM 5994 N N . PHE B 1 74 ? -21.422 14 -8.219 1 97.38 74 PHE B N 1
ATOM 5995 C CA . PHE B 1 74 ? -22.219 15.055 -8.82 1 97.38 74 PHE B CA 1
ATOM 5996 C C . PHE B 1 74 ? -23.484 15.305 -8.008 1 97.38 74 PHE B C 1
ATOM 5998 O O . PHE B 1 74 ? -24.234 16.234 -8.289 1 97.38 74 PHE B O 1
ATOM 6005 N N . GLY B 1 75 ? -23.703 14.523 -7.031 1 97.88 75 GLY B N 1
ATOM 6006 C CA . GLY B 1 75 ? -24.906 14.688 -6.23 1 97.88 75 GLY B CA 1
ATOM 6007 C C . GLY B 1 75 ? -24.625 15.039 -4.785 1 97.88 75 GLY B C 1
ATOM 6008 O O . GLY B 1 75 ? -24.906 16.156 -4.344 1 97.88 75 GLY B O 1
ATOM 6009 N N . ILE B 1 76 ? -23.906 14.164 -4.098 1 98.25 76 ILE B N 1
ATOM 6010 C CA . ILE B 1 76 ? -23.734 14.273 -2.654 1 98.25 76 ILE B CA 1
ATOM 6011 C C . ILE B 1 76 ? -22.641 15.289 -2.34 1 98.25 76 ILE B C 1
ATOM 6013 O O . ILE B 1 76 ? -22.844 16.203 -1.529 1 98.25 76 ILE B O 1
ATOM 6017 N N . ALA B 1 77 ? -21.5 15.164 -2.971 1 98.25 77 ALA B N 1
ATOM 6018 C CA . ALA B 1 77 ? -20.344 16.016 -2.689 1 98.25 77 ALA B CA 1
ATOM 6019 C C . ALA B 1 77 ? -20.688 17.484 -2.947 1 98.25 77 ALA B C 1
ATOM 6021 O O . ALA B 1 77 ? -20.406 18.359 -2.111 1 98.25 77 ALA B O 1
ATOM 6022 N N . PRO B 1 78 ? -21.328 17.797 -4.109 1 97.19 78 PRO B N 1
ATOM 6023 C CA . PRO B 1 78 ? -21.672 19.203 -4.336 1 97.19 78 PRO B CA 1
ATOM 6024 C C . PRO B 1 78 ? -22.594 19.766 -3.262 1 97.19 78 PRO B C 1
ATOM 6026 O O . PRO B 1 78 ? -22.469 20.922 -2.885 1 97.19 78 PRO B O 1
ATOM 6029 N N . HIS B 1 79 ? -23.484 18.969 -2.818 1 97.88 79 HIS B N 1
ATOM 6030 C CA . HIS B 1 79 ? -24.375 19.422 -1.757 1 97.88 79 HIS B CA 1
ATOM 6031 C C . HIS B 1 79 ? -23.609 19.734 -0.481 1 97.88 79 HIS B C 1
ATOM 6033 O O . HIS B 1 79 ? -23.812 20.781 0.138 1 97.88 79 HIS B O 1
ATOM 6039 N N . PHE B 1 80 ? -22.766 18.844 -0.08 1 98.06 80 PHE B N 1
ATOM 6040 C CA . PHE B 1 80 ? -21.984 19.047 1.138 1 98.06 80 PHE B CA 1
ATOM 6041 C C . PHE B 1 80 ? -21.047 20.25 0.991 1 98.06 80 PHE B C 1
ATOM 6043 O O . PHE B 1 80 ? -20.828 20.984 1.951 1 98.06 80 PHE B O 1
ATOM 6050 N N . SER B 1 81 ? -20.484 20.406 -0.177 1 97.19 81 SER B N 1
ATOM 6051 C CA . SER B 1 81 ? -19.641 21.578 -0.438 1 97.19 81 SER B CA 1
ATOM 6052 C C . SER B 1 81 ? -20.422 22.875 -0.306 1 97.19 81 SER B C 1
ATOM 6054 O O . SER B 1 81 ? -19.938 23.844 0.261 1 97.19 81 SER B O 1
ATOM 6056 N N . SER B 1 82 ? -21.625 22.875 -0.834 1 96.31 82 SER B N 1
ATOM 6057 C CA . SER B 1 82 ? -22.469 24.047 -0.752 1 96.31 82 SER B CA 1
ATOM 6058 C C . SER B 1 82 ? -22.875 24.344 0.689 1 96.31 82 SER B C 1
ATOM 6060 O O . SER B 1 82 ? -22.969 25.5 1.089 1 96.31 82 SER B O 1
ATOM 6062 N N . LEU B 1 83 ? -23.109 23.297 1.385 1 96.31 83 LEU B N 1
ATOM 6063 C CA . LEU B 1 83 ? -23.453 23.453 2.795 1 96.31 83 LEU B CA 1
ATOM 6064 C C . LEU B 1 83 ? -22.312 24.078 3.57 1 96.31 83 LEU B C 1
ATOM 6066 O O . LEU B 1 83 ? -22.516 24.984 4.391 1 96.31 83 LEU B O 1
ATOM 6070 N N . LEU B 1 84 ? -21.156 23.625 3.332 1 96.62 84 LEU B N 1
ATOM 6071 C CA . LEU B 1 84 ? -19.969 24.172 4.004 1 96.62 84 LEU B CA 1
ATOM 6072 C C . LEU B 1 84 ? -19.734 25.625 3.605 1 96.62 84 LEU B C 1
ATOM 6074 O O . LEU B 1 84 ? -19.469 26.469 4.461 1 96.62 84 LEU B O 1
ATOM 6078 N N . LEU B 1 85 ? -19.875 25.891 2.367 1 96.12 85 LEU B N 1
ATOM 6079 C CA . LEU B 1 85 ? -19.672 27.25 1.872 1 96.12 85 LEU B CA 1
ATOM 6080 C C . LEU B 1 85 ? -20.656 28.219 2.514 1 96.12 85 LEU B C 1
ATOM 6082 O O . LEU B 1 85 ? -20.281 29.328 2.885 1 96.12 85 LEU B O 1
ATOM 6086 N N . SER B 1 86 ? -21.859 27.781 2.629 1 95.31 86 SER B N 1
ATOM 6087 C CA . SER B 1 86 ? -22.875 28.625 3.25 1 95.31 86 SER B CA 1
ATOM 6088 C C . SER B 1 86 ? -22.547 28.906 4.711 1 95.31 86 SER B C 1
ATOM 6090 O O . SER B 1 86 ? -22.719 30.031 5.184 1 95.31 86 SER B O 1
ATOM 6092 N N . LYS B 1 87 ? -22.062 27.922 5.387 1 95.25 87 LYS B N 1
ATOM 6093 C CA . LYS B 1 87 ? -21.688 28.094 6.789 1 95.25 87 LYS B CA 1
ATOM 6094 C C . LYS B 1 87 ? -20.516 29.062 6.938 1 95.25 87 LYS B C 1
ATOM 6096 O O . LYS B 1 87 ? -20.516 29.906 7.836 1 95.25 87 LYS B O 1
ATOM 6101 N N . VAL B 1 88 ? -19.578 28.938 6.113 1 95.81 88 VAL B N 1
ATOM 6102 C CA . VAL B 1 88 ? -18.391 29.781 6.188 1 95.81 88 VAL B CA 1
ATOM 6103 C C . VAL B 1 88 ? -18.75 31.219 5.824 1 95.81 88 VAL B C 1
ATOM 6105 O O . VAL B 1 88 ? -18.25 32.156 6.445 1 95.81 88 VAL B O 1
ATOM 6108 N N . LYS B 1 89 ? -19.594 31.359 4.859 1 92.56 89 LYS B N 1
ATOM 6109 C CA . LYS B 1 89 ? -20.016 32.688 4.441 1 92.56 89 LYS B CA 1
ATOM 6110 C C . LYS B 1 89 ? -20.797 33.375 5.547 1 92.56 89 LYS B C 1
ATOM 6112 O O . LYS B 1 89 ? -20.75 34.625 5.676 1 92.56 89 LYS B O 1
ATOM 6117 N N . ASN B 1 90 ? -21.484 32.594 6.238 1 90.81 90 ASN B N 1
ATOM 6118 C CA . ASN B 1 90 ? -22.266 33.156 7.336 1 90.81 90 ASN B CA 1
ATOM 6119 C C . ASN B 1 90 ? -21.391 33.5 8.531 1 90.81 90 ASN B C 1
ATOM 6121 O O . ASN B 1 90 ? -21.781 34.281 9.391 1 90.81 90 ASN B O 1
ATOM 6125 N N . ALA B 1 91 ? -20.266 32.906 8.477 1 89.31 91 ALA B N 1
ATOM 6126 C CA . ALA B 1 91 ? -19.312 33.219 9.539 1 89.31 91 ALA B CA 1
ATOM 6127 C C . ALA B 1 91 ? -18.594 34.531 9.242 1 89.31 91 ALA B C 1
ATOM 6129 O O . ALA B 1 91 ? -18.359 34.875 8.078 1 89.31 91 ALA B O 1
ATOM 6130 N N . SER B 1 92 ? -18.5 35.406 10.094 1 82.38 92 SER B N 1
ATOM 6131 C CA . SER B 1 92 ? -17.906 36.75 9.906 1 82.38 92 SER B CA 1
ATOM 6132 C C . SER B 1 92 ? -16.453 36.625 9.453 1 82.38 92 SER B C 1
ATOM 6134 O O . SER B 1 92 ? -16.031 37.344 8.531 1 82.38 92 SER B O 1
ATOM 6136 N N . ASP B 1 93 ? -15.672 35.812 10.016 1 94.81 93 ASP B N 1
ATOM 6137 C CA . ASP B 1 93 ? -14.25 35.656 9.734 1 94.81 93 ASP B CA 1
ATOM 6138 C C . ASP B 1 93 ? -13.859 34.188 9.531 1 94.81 93 ASP B C 1
ATOM 6140 O O . ASP B 1 93 ? -14.555 33.312 10.016 1 94.81 93 ASP B O 1
ATOM 6144 N N . TYR B 1 94 ? -12.812 33.938 8.711 1 96.81 94 TYR B N 1
ATOM 6145 C CA . TYR B 1 94 ? -12.32 32.562 8.5 1 96.81 94 TYR B CA 1
ATOM 6146 C C . TYR B 1 94 ? -10.812 32.562 8.281 1 96.81 94 TYR B C 1
ATOM 6148 O O . TYR B 1 94 ? -10.195 33.625 8.125 1 96.81 94 TYR B O 1
ATOM 6156 N N . VAL B 1 95 ? -10.219 31.469 8.414 1 97.06 95 VAL B N 1
ATOM 6157 C CA . VAL B 1 95 ? -8.797 31.25 8.172 1 97.06 95 VAL B CA 1
ATOM 6158 C C . VAL B 1 95 ? -8.609 30.156 7.125 1 97.06 95 VAL B C 1
ATOM 6160 O O . VAL B 1 95 ? -9.344 29.172 7.113 1 97.06 95 VAL B O 1
ATOM 6163 N N . LEU B 1 96 ? -7.688 30.391 6.215 1 96.31 96 LEU B N 1
ATOM 6164 C CA . LEU B 1 96 ? -7.359 29.375 5.219 1 96.31 96 LEU B CA 1
ATOM 6165 C C . LEU B 1 96 ? -6.043 28.688 5.559 1 96.31 96 LEU B C 1
ATOM 6167 O O . LEU B 1 96 ? -5.082 29.344 5.965 1 96.31 96 LEU B O 1
ATOM 6171 N N . LEU B 1 97 ? -6.094 27.438 5.5 1 96.44 97 LEU B N 1
ATOM 6172 C CA . LEU B 1 97 ? -4.898 26.625 5.672 1 96.44 97 LEU B CA 1
ATOM 6173 C C . LEU B 1 97 ? -4.586 25.844 4.398 1 96.44 97 LEU B C 1
ATOM 6175 O O . LEU B 1 97 ? -5.492 25.328 3.744 1 96.44 97 LEU B O 1
ATOM 6179 N N . PHE B 1 98 ? -3.318 25.75 4.035 1 95.25 98 PHE B N 1
ATOM 6180 C CA . PHE B 1 98 ? -2.996 24.938 2.865 1 95.25 98 PHE B CA 1
ATOM 6181 C C . PHE B 1 98 ? -1.643 24.25 3.033 1 95.25 98 PHE B C 1
ATOM 6183 O O . PHE B 1 98 ? -0.817 24.703 3.836 1 95.25 98 PHE B O 1
ATOM 6190 N N . ASP B 1 99 ? -1.491 23.219 2.41 1 93.12 99 ASP B N 1
ATOM 6191 C CA . ASP B 1 99 ? -0.242 22.469 2.326 1 93.12 99 ASP B CA 1
ATOM 6192 C C . ASP B 1 99 ? -0.198 21.609 1.06 1 93.12 99 ASP B C 1
ATOM 6194 O O . ASP B 1 99 ? -1.229 21.375 0.425 1 93.12 99 ASP B O 1
ATOM 6198 N N . GLU B 1 100 ? 0.999 21.328 0.682 1 91.56 100 GLU B N 1
ATOM 6199 C CA . GLU B 1 100 ? 1.194 20.516 -0.513 1 91.56 100 GLU B CA 1
ATOM 6200 C C . GLU B 1 100 ? 1.807 19.172 -0.164 1 91.56 100 GLU B C 1
ATOM 6202 O O . GLU B 1 100 ? 2.631 19.062 0.748 1 91.56 100 GLU B O 1
ATOM 6207 N N . SER B 1 101 ? 1.336 18.156 -0.863 1 89.94 101 SER B N 1
ATOM 6208 C CA . SER B 1 101 ? 1.922 16.828 -0.717 1 89.94 101 SER B CA 1
ATOM 6209 C C . SER B 1 101 ? 1.841 16.047 -2.021 1 89.94 101 SER B C 1
ATOM 6211 O O . SER B 1 101 ? 1.026 16.359 -2.891 1 89.94 101 SER B O 1
ATOM 6213 N N . LEU B 1 102 ? 2.734 15.188 -2.164 1 89.94 102 LEU B N 1
ATOM 6214 C CA . LEU B 1 102 ? 2.74 14.312 -3.33 1 89.94 102 LEU B CA 1
ATOM 6215 C C . LEU B 1 102 ? 1.597 13.305 -3.258 1 89.94 102 LEU B C 1
ATOM 6217 O O . LEU B 1 102 ? 1.439 12.609 -2.252 1 89.94 102 LEU B O 1
ATOM 6221 N N . ASN B 1 103 ? 0.803 13.328 -4.215 1 91.25 103 ASN B N 1
ATOM 6222 C CA . ASN B 1 103 ? -0.162 12.25 -4.41 1 91.25 103 ASN B CA 1
ATOM 6223 C C . ASN B 1 103 ? 0.413 11.133 -5.273 1 91.25 103 ASN B C 1
ATOM 6225 O O . ASN B 1 103 ? 0.423 11.234 -6.504 1 91.25 103 ASN B O 1
ATOM 6229 N N . ARG B 1 104 ? 0.759 10.086 -4.742 1 87.94 104 ARG B N 1
ATOM 6230 C CA . ARG B 1 104 ? 1.535 9.031 -5.387 1 87.94 104 ARG B CA 1
ATOM 6231 C C . ARG B 1 104 ? 0.725 8.352 -6.484 1 87.94 104 ARG B C 1
ATOM 6233 O O . ARG B 1 104 ? 1.211 8.172 -7.605 1 87.94 104 ARG B O 1
ATOM 6240 N N . PRO B 1 105 ? -0.458 7.93 -6.207 1 86.06 105 PRO B N 1
ATOM 6241 C CA . PRO B 1 105 ? -1.213 7.238 -7.254 1 86.06 105 PRO B CA 1
ATOM 6242 C C . PRO B 1 105 ? -1.484 8.125 -8.469 1 86.06 105 PRO B C 1
ATOM 6244 O O . PRO B 1 105 ? -1.462 7.645 -9.602 1 86.06 105 PRO B O 1
ATOM 6247 N N . LEU B 1 106 ? -1.654 9.406 -8.203 1 86.94 106 LEU B N 1
ATOM 6248 C CA . LEU B 1 106 ? -1.944 10.32 -9.305 1 86.94 106 LEU B CA 1
ATOM 6249 C C . LEU B 1 106 ? -0.66 10.922 -9.859 1 86.94 106 LEU B C 1
ATOM 6251 O O . LEU B 1 106 ? -0.67 11.531 -10.93 1 86.94 106 LEU B O 1
ATOM 6255 N N . GLN B 1 107 ? 0.455 10.797 -9.172 1 88.06 107 GLN B N 1
ATOM 6256 C CA . GLN B 1 107 ? 1.766 11.289 -9.578 1 88.06 107 GLN B CA 1
ATOM 6257 C C . GLN B 1 107 ? 1.734 12.797 -9.805 1 88.06 107 GLN B C 1
ATOM 6259 O O . GLN B 1 107 ? 2.256 13.289 -10.812 1 88.06 107 GLN B O 1
ATOM 6264 N N . SER B 1 108 ? 0.996 13.477 -8.938 1 89.75 108 SER B N 1
ATOM 6265 C CA . SER B 1 108 ? 0.881 14.93 -8.953 1 89.75 108 SER B CA 1
ATOM 6266 C C . SER B 1 108 ? 1.071 15.516 -7.555 1 89.75 108 SER B C 1
ATOM 6268 O O . SER B 1 108 ? 1.024 14.789 -6.559 1 89.75 108 SER B O 1
ATOM 6270 N N . LYS B 1 109 ? 1.402 16.781 -7.586 1 91.69 109 LYS B N 1
ATOM 6271 C CA . LYS B 1 109 ? 1.438 17.516 -6.316 1 91.69 109 LYS B CA 1
ATOM 6272 C C . LYS B 1 109 ? 0.048 18 -5.93 1 91.69 109 LYS B C 1
ATOM 6274 O O . LYS B 1 109 ? -0.596 18.734 -6.691 1 91.69 109 LYS B O 1
ATOM 6279 N N . GLN B 1 110 ? -0.37 17.531 -4.828 1 93.44 110 GLN B N 1
ATOM 6280 C CA . GLN B 1 110 ? -1.7 17.891 -4.363 1 93.44 110 GLN B CA 1
ATOM 6281 C C . GLN B 1 110 ? -1.627 19.016 -3.336 1 93.44 110 GLN B C 1
ATOM 6283 O O . GLN B 1 110 ? -0.909 18.922 -2.34 1 93.44 110 GLN B O 1
ATOM 6288 N N . LEU B 1 111 ? -2.291 20.125 -3.65 1 95.06 111 LEU B N 1
ATOM 6289 C CA . LEU B 1 111 ? -2.461 21.234 -2.725 1 95.06 111 LEU B CA 1
ATOM 6290 C C . LEU B 1 111 ? -3.82 21.172 -2.037 1 95.06 111 LEU B C 1
ATOM 6292 O O . LEU B 1 111 ? -4.855 21.375 -2.674 1 95.06 111 LEU B O 1
ATOM 6296 N N . ASP B 1 112 ? -3.787 20.875 -0.788 1 96.12 112 ASP B N 1
ATOM 6297 C CA . ASP B 1 112 ? -5.027 20.859 -0.017 1 96.12 112 ASP B CA 1
ATOM 6298 C C . ASP B 1 112 ? -5.305 22.203 0.624 1 96.12 112 ASP B C 1
ATOM 6300 O O . ASP B 1 112 ? -4.391 22.875 1.119 1 96.12 112 ASP B O 1
ATOM 6304 N N . VAL B 1 113 ? -6.535 22.578 0.565 1 96.75 113 VAL B N 1
ATOM 6305 C CA . VAL B 1 113 ? -6.988 23.812 1.186 1 96.75 113 VAL B CA 1
ATOM 6306 C C . VAL B 1 113 ? -8.07 23.516 2.215 1 96.75 113 VAL B C 1
ATOM 6308 O O . VAL B 1 113 ? -9.055 22.828 1.907 1 96.75 113 VAL B O 1
ATOM 6311 N N . HIS B 1 114 ? -7.859 23.938 3.379 1 97.25 114 HIS B N 1
ATOM 6312 C CA . HIS B 1 114 ? -8.836 23.812 4.457 1 97.25 114 HIS B CA 1
ATOM 6313 C C . HIS B 1 114 ? -9.32 25.188 4.922 1 97.25 114 HIS B C 1
ATOM 6315 O O . HIS B 1 114 ? -8.625 26.188 4.738 1 97.25 114 HIS B O 1
ATOM 6321 N N . VAL B 1 115 ? -10.469 25.172 5.492 1 97.06 115 VAL B N 1
ATOM 6322 C CA . VAL B 1 115 ? -11.039 26.406 6.004 1 97.06 115 VAL B CA 1
ATOM 6323 C C . VAL B 1 115 ? -11.375 26.25 7.488 1 97.06 115 VAL B C 1
ATOM 6325 O O . VAL B 1 115 ? -11.859 25.203 7.91 1 97.06 115 VAL B O 1
ATOM 6328 N N . ARG B 1 116 ? -10.945 27.141 8.234 1 97.25 116 ARG B N 1
ATOM 6329 C CA . ARG B 1 116 ? -11.195 27.219 9.672 1 97.25 116 ARG B CA 1
ATOM 6330 C C . ARG B 1 116 ? -12.156 28.344 10.016 1 97.25 116 ARG B C 1
ATOM 6332 O O . ARG B 1 116 ? -11.961 29.484 9.57 1 97.25 116 ARG B O 1
ATOM 6339 N N . PHE B 1 117 ? -13.312 28.094 10.758 1 97.12 117 PHE B N 1
ATOM 6340 C CA . PHE B 1 117 ? -14.352 29.062 11.055 1 97.12 117 PHE B CA 1
ATOM 6341 C C . PHE B 1 117 ? -15.102 28.688 12.328 1 97.12 117 PHE B C 1
ATOM 6343 O O . PHE B 1 117 ? -14.906 27.594 12.859 1 97.12 117 PHE B O 1
ATOM 6350 N N . TRP B 1 118 ? -15.789 29.625 12.898 1 96.62 118 TRP B N 1
ATOM 6351 C CA . TRP B 1 118 ? -16.641 29.344 14.055 1 96.62 118 TRP B CA 1
ATOM 6352 C C . TRP B 1 118 ? -17.906 28.594 13.625 1 96.62 118 TRP B C 1
ATOM 6354 O O . TRP B 1 118 ? -18.703 29.094 12.836 1 96.62 118 TRP B O 1
ATOM 6364 N N . ASP B 1 119 ? -17.984 27.422 14.023 1 94.75 119 ASP B N 1
ATOM 6365 C CA . ASP B 1 119 ? -19.125 26.562 13.75 1 94.75 119 ASP B CA 1
ATOM 6366 C C . ASP B 1 119 ? -19.984 26.375 15 1 94.75 119 ASP B C 1
ATOM 6368 O O . ASP B 1 119 ? -19.844 25.375 15.711 1 94.75 119 ASP B O 1
ATOM 6372 N N . GLY B 1 120 ? -20.828 27.25 15.25 1 91.56 120 GLY B N 1
ATOM 6373 C CA . GLY B 1 120 ? -21.609 27.234 16.469 1 91.56 120 GLY B CA 1
ATOM 6374 C C . GLY B 1 120 ? -20.828 27.672 17.688 1 91.56 120 GLY B C 1
ATOM 6375 O O . GLY B 1 120 ? -20.391 28.812 17.797 1 91.56 120 GLY B O 1
ATOM 6376 N N . ASP B 1 121 ? -20.484 26.688 18.5 1 92.81 121 ASP B N 1
ATOM 6377 C CA . ASP B 1 121 ? -19.906 27 19.797 1 92.81 121 ASP B CA 1
ATOM 6378 C C . ASP B 1 121 ? -18.406 26.734 19.812 1 92.81 121 ASP B C 1
ATOM 6380 O O . ASP B 1 121 ? -17.766 26.875 20.859 1 92.81 121 ASP B O 1
ATOM 6384 N N . HIS B 1 122 ? -17.922 26.344 18.641 1 94.62 122 HIS B N 1
ATOM 6385 C CA . HIS B 1 122 ? -16.484 26.047 18.641 1 94.62 122 HIS B CA 1
ATOM 6386 C C . HIS B 1 122 ? -15.883 26.312 17.266 1 94.62 122 HIS B C 1
ATOM 6388 O O . HIS B 1 122 ? -16.609 26.547 16.297 1 94.62 122 HIS B O 1
ATOM 6394 N N . VAL B 1 123 ? -14.609 26.297 17.234 1 96.19 123 VAL B N 1
ATOM 6395 C CA . VAL B 1 123 ? -13.859 26.5 16 1 96.19 123 VAL B CA 1
ATOM 6396 C C . VAL B 1 123 ? -13.633 25.141 15.305 1 96.19 123 VAL B C 1
ATOM 6398 O O . VAL B 1 123 ? -13.25 24.172 15.953 1 96.19 123 VAL B O 1
ATOM 6401 N N . SER B 1 124 ? -13.961 25.094 14.07 1 95.38 124 SER B N 1
ATOM 6402 C CA . SER B 1 124 ? -13.789 23.859 13.312 1 95.38 124 SER B CA 1
ATOM 6403 C C . SER B 1 124 ? -12.945 24.109 12.062 1 95.38 124 SER B C 1
ATOM 6405 O O . SER B 1 124 ? -12.992 25.188 11.469 1 95.38 124 SER B O 1
ATOM 6407 N N . THR B 1 125 ? -12.109 23.156 11.758 1 96.75 125 THR B N 1
ATOM 6408 C CA . THR B 1 125 ? -11.344 23.156 10.516 1 96.75 125 THR B CA 1
ATOM 6409 C C . THR B 1 125 ? -11.844 22.078 9.562 1 96.75 125 THR B C 1
ATOM 6411 O O . THR B 1 125 ? -11.906 20.906 9.922 1 96.75 125 THR B O 1
ATOM 6414 N N . ARG B 1 126 ? -12.188 22.469 8.344 1 97 126 ARG B N 1
ATOM 6415 C CA . ARG B 1 126 ? -12.82 21.562 7.391 1 97 126 ARG B CA 1
ATOM 6416 C C . ARG B 1 126 ? -12.062 21.547 6.066 1 97 126 ARG B C 1
ATOM 6418 O O . ARG B 1 126 ? -11.453 22.547 5.676 1 97 126 ARG B O 1
ATOM 6425 N N . PHE B 1 127 ? -12.156 20.453 5.469 1 97.19 127 PHE B N 1
ATOM 6426 C CA . PHE B 1 127 ? -11.609 20.344 4.125 1 97.19 127 PHE B CA 1
ATOM 6427 C C . PHE B 1 127 ? -12.438 21.156 3.135 1 97.19 127 PHE B C 1
ATOM 6429 O O . PHE B 1 127 ? -13.656 21.016 3.066 1 97.19 127 PHE B O 1
ATOM 6436 N N . PHE B 1 128 ? -11.727 21.922 2.316 1 96.62 128 PHE B N 1
ATOM 6437 C CA . PHE B 1 128 ? -12.445 22.828 1.428 1 96.62 128 PHE B CA 1
ATOM 6438 C C . PHE B 1 128 ? -12.25 22.422 -0.029 1 96.62 128 PHE B C 1
ATOM 6440 O O . PHE B 1 128 ? -13.219 22.266 -0.771 1 96.62 128 PHE B O 1
ATOM 6447 N N . ASP B 1 129 ? -11.031 22.266 -0.424 1 95.94 129 ASP B N 1
ATOM 6448 C CA . ASP B 1 129 ? -10.734 21.938 -1.815 1 95.94 129 ASP B CA 1
ATOM 6449 C C . ASP B 1 129 ? -9.305 21.422 -1.966 1 95.94 129 ASP B C 1
ATOM 6451 O O . ASP B 1 129 ? -8.531 21.438 -1.01 1 95.94 129 ASP B O 1
ATOM 6455 N N . SER B 1 130 ? -9.094 20.875 -3.131 1 95.94 130 SER B N 1
ATOM 6456 C CA . SER B 1 130 ? -7.746 20.453 -3.496 1 95.94 130 SER B CA 1
ATOM 6457 C C . SER B 1 130 ? -7.41 20.844 -4.93 1 95.94 130 SER B C 1
ATOM 6459 O O . SER B 1 130 ? -8.297 20.906 -5.785 1 95.94 130 SER B O 1
ATOM 6461 N N . HIS B 1 131 ? -6.191 21.141 -5.125 1 94.94 131 HIS B N 1
ATOM 6462 C CA . HIS B 1 131 ? -5.684 21.438 -6.457 1 94.94 131 HIS B CA 1
ATOM 6463 C C . HIS B 1 131 ? -4.465 20.594 -6.793 1 94.94 131 HIS B C 1
ATOM 6465 O O . HIS B 1 131 ? -3.656 20.281 -5.914 1 94.94 131 HIS B O 1
ATOM 6471 N N . PHE B 1 132 ? -4.367 20.25 -7.973 1 92.69 132 PHE B N 1
ATOM 6472 C CA . PHE B 1 132 ? -3.293 19.375 -8.414 1 92.69 132 PHE B CA 1
ATOM 6473 C C . PHE B 1 132 ? -2.344 20.094 -9.352 1 92.69 132 PHE B C 1
ATOM 6475 O O . PHE B 1 132 ? -2.779 20.734 -10.32 1 92.69 132 PHE B O 1
ATOM 6482 N N . LEU B 1 133 ? -1.082 20 -8.938 1 89.56 133 LEU B N 1
ATOM 6483 C CA . LEU B 1 133 ? -0.06 20.75 -9.648 1 89.56 133 LEU B CA 1
ATOM 6484 C C . LEU B 1 133 ? 1.137 19.875 -9.992 1 89.56 133 LEU B C 1
ATOM 6486 O O . LEU B 1 133 ? 1.265 18.766 -9.469 1 89.56 133 LEU B O 1
ATOM 6490 N N . GLY B 1 134 ? 1.916 20.297 -10.914 1 85.44 134 GLY B N 1
ATOM 6491 C CA . GLY B 1 134 ? 3.203 19.688 -11.211 1 85.44 134 GLY B CA 1
ATOM 6492 C C . GLY B 1 134 ? 4.367 20.391 -10.531 1 85.44 134 GLY B C 1
ATOM 6493 O O . GLY B 1 134 ? 4.484 20.359 -9.305 1 85.44 134 GLY B O 1
ATOM 6494 N N . HIS B 1 135 ? 5.117 21.188 -11.359 1 81.5 135 HIS B N 1
ATOM 6495 C CA . HIS B 1 135 ? 6.125 22.078 -10.812 1 81.5 135 HIS B CA 1
ATOM 6496 C C . HIS B 1 135 ? 5.504 23.391 -10.352 1 81.5 135 HIS B C 1
ATOM 6498 O O . HIS B 1 135 ? 4.855 24.094 -11.133 1 81.5 135 HIS B O 1
ATOM 6504 N N . ALA B 1 136 ? 5.465 23.516 -9.023 1 76.44 136 ALA B N 1
ATOM 6505 C CA . ALA B 1 136 ? 4.645 24.641 -8.555 1 76.44 136 ALA B CA 1
ATOM 6506 C C . ALA B 1 136 ? 5.512 25.766 -8.031 1 76.44 136 ALA B C 1
ATOM 6508 O O . ALA B 1 136 ? 6.312 25.578 -7.109 1 76.44 136 ALA B O 1
ATOM 6509 N N . CYS B 1 137 ? 5.387 26.875 -8.758 1 84.12 137 CYS B N 1
ATOM 6510 C CA . CYS B 1 137 ? 5.926 28.125 -8.25 1 84.12 137 CYS B CA 1
ATOM 6511 C C . CYS B 1 137 ? 4.867 28.891 -7.453 1 84.12 137 CYS B C 1
ATOM 6513 O O . CYS B 1 137 ? 3.73 28.422 -7.328 1 84.12 137 CYS B O 1
ATOM 6515 N N . ALA B 1 138 ? 5.262 29.969 -6.871 1 89.38 138 ALA B N 1
ATOM 6516 C CA . ALA B 1 138 ? 4.348 30.75 -6.043 1 89.38 138 ALA B CA 1
ATOM 6517 C C . ALA B 1 138 ? 3.135 31.203 -6.848 1 89.38 138 ALA B C 1
ATOM 6519 O O . ALA B 1 138 ? 2.008 31.188 -6.344 1 89.38 138 ALA B O 1
ATOM 6520 N N . ASP B 1 139 ? 3.365 31.484 -8.109 1 88.56 139 ASP B N 1
ATOM 6521 C CA . ASP B 1 139 ? 2.279 31.953 -8.969 1 88.56 139 ASP B CA 1
ATOM 6522 C C . ASP B 1 139 ? 1.276 30.844 -9.242 1 88.56 139 ASP B C 1
ATOM 6524 O O . ASP B 1 139 ? 0.07 31.078 -9.32 1 88.56 139 ASP B O 1
ATOM 6528 N N . ASP B 1 140 ? 1.814 29.719 -9.359 1 88.31 140 ASP B N 1
ATOM 6529 C CA . ASP B 1 140 ? 0.969 28.562 -9.641 1 88.31 140 ASP B CA 1
ATOM 6530 C C . ASP B 1 140 ? 0.08 28.234 -8.438 1 88.31 140 ASP B C 1
ATOM 6532 O O . ASP B 1 140 ? -1.051 27.766 -8.609 1 88.31 140 ASP B O 1
ATOM 6536 N N . LEU B 1 141 ? 0.582 28.469 -7.309 1 92 141 LEU B N 1
ATOM 6537 C CA . LEU B 1 141 ? -0.175 28.203 -6.09 1 92 141 LEU B CA 1
ATOM 6538 C C . LEU B 1 141 ? -1.171 29.328 -5.812 1 92 141 LEU B C 1
ATOM 6540 O O . LEU B 1 141 ? -2.236 29.094 -5.238 1 92 141 LEU B O 1
ATOM 6544 N N . TYR B 1 142 ? -0.774 30.5 -6.168 1 93.38 142 TYR B N 1
ATOM 6545 C CA . TYR B 1 142 ? -1.564 31.688 -5.867 1 93.38 142 TYR B CA 1
ATOM 6546 C C . TYR B 1 142 ? -2.912 31.641 -6.582 1 93.38 142 TYR B C 1
ATOM 6548 O O . TYR B 1 142 ? -3.941 31.984 -6 1 93.38 142 TYR B O 1
ATOM 6556 N N . LYS B 1 143 ? -2.98 31.156 -7.758 1 91.62 143 LYS B N 1
ATOM 6557 C CA . LYS B 1 143 ? -4.195 31.172 -8.562 1 91.62 143 LYS B CA 1
ATOM 6558 C C . LYS B 1 143 ? -5.309 30.359 -7.91 1 91.62 143 LYS B C 1
ATOM 6560 O O . LYS B 1 143 ? -6.406 30.859 -7.68 1 91.62 143 LYS B O 1
ATOM 6565 N N . PRO B 1 144 ? -4.969 29.156 -7.625 1 92.31 144 PRO B N 1
ATOM 6566 C CA . PRO B 1 144 ? -6.035 28.391 -6.98 1 92.31 144 PRO B CA 1
ATOM 6567 C C . PRO B 1 144 ? -6.418 28.938 -5.609 1 92.31 144 PRO B C 1
ATOM 6569 O O . PRO B 1 144 ? -7.594 28.891 -5.23 1 92.31 144 PRO B O 1
ATOM 6572 N N . LEU B 1 145 ? -5.555 29.406 -4.855 1 93.62 145 LEU B N 1
ATOM 6573 C CA . LEU B 1 145 ? -5.852 29.953 -3.535 1 93.62 145 LEU B CA 1
ATOM 6574 C C . LEU B 1 145 ? -6.707 31.203 -3.648 1 93.62 145 LEU B C 1
ATOM 6576 O O . LEU B 1 145 ? -7.629 31.406 -2.854 1 93.62 145 LEU B O 1
ATOM 6580 N N . ARG B 1 146 ? -6.348 32.031 -4.602 1 93 146 ARG B N 1
ATOM 6581 C CA . ARG B 1 146 ? -7.121 33.25 -4.84 1 93 146 ARG B CA 1
ATOM 6582 C C . ARG B 1 146 ? -8.555 32.906 -5.25 1 93 146 ARG B C 1
ATOM 6584 O O . ARG B 1 146 ? -9.5 33.562 -4.82 1 93 146 ARG B O 1
ATOM 6591 N N . THR B 1 147 ? -8.641 31.906 -6.027 1 92 147 THR B N 1
ATOM 6592 C CA . THR B 1 147 ? -9.961 31.469 -6.453 1 92 147 THR B CA 1
ATOM 6593 C C . THR B 1 147 ? -10.781 30.984 -5.254 1 92 147 THR B C 1
ATOM 6595 O O . THR B 1 147 ? -11.977 31.281 -5.156 1 92 147 THR B O 1
ATOM 6598 N N . ASN B 1 148 ? -10.18 30.297 -4.383 1 93.06 148 ASN B N 1
ATOM 6599 C CA . ASN B 1 148 ? -10.859 29.828 -3.178 1 93.06 148 ASN B CA 1
ATOM 6600 C C . ASN B 1 148 ? -11.289 31 -2.295 1 93.06 148 ASN B C 1
ATOM 6602 O O . ASN B 1 148 ? -12.391 31 -1.747 1 93.06 148 ASN B O 1
ATOM 6606 N N . CYS B 1 149 ? -10.445 31.984 -2.176 1 92.31 149 CYS B N 1
ATOM 6607 C CA . CYS B 1 149 ? -10.766 33.156 -1.394 1 92.31 149 CYS B CA 1
ATOM 6608 C C . CYS B 1 149 ? -11.961 33.906 -1.992 1 92.31 149 CYS B C 1
ATOM 6610 O O . CYS B 1 149 ? -12.82 34.406 -1.263 1 92.31 149 CYS B O 1
ATOM 6612 N N . ASN B 1 150 ? -11.953 33.938 -3.273 1 90.75 150 ASN B N 1
ATOM 6613 C CA . ASN B 1 150 ? -13.055 34.625 -3.955 1 90.75 150 ASN B CA 1
ATOM 6614 C C . ASN B 1 150 ? -14.375 33.875 -3.748 1 90.75 150 ASN B C 1
ATOM 6616 O O . ASN B 1 150 ? -15.422 34.5 -3.615 1 90.75 150 ASN B O 1
ATOM 6620 N N . THR B 1 151 ? -14.242 32.625 -3.746 1 91.25 151 THR B N 1
ATOM 6621 C CA . THR B 1 151 ? -15.43 31.797 -3.557 1 91.25 151 THR B CA 1
ATOM 6622 C C . THR B 1 151 ? -16.031 32.031 -2.172 1 91.25 151 THR B C 1
ATOM 6624 O O . THR B 1 151 ? -17.25 32.094 -2.023 1 91.25 151 THR B O 1
ATOM 6627 N N . VAL B 1 152 ? -15.266 32.188 -1.152 1 92 152 VAL B N 1
ATOM 6628 C CA . VAL B 1 152 ? -15.727 32.375 0.217 1 92 152 VAL B CA 1
ATOM 6629 C C . VAL B 1 152 ? -16.016 33.875 0.454 1 92 152 VAL B C 1
ATOM 6631 O O . VAL B 1 152 ? -16.984 34.219 1.132 1 92 152 VAL B O 1
ATOM 6634 N N . GLY B 1 153 ? -15.273 34.719 -0.003 1 89.69 153 GLY B N 1
ATOM 6635 C CA . GLY B 1 153 ? -15.273 36.156 0.229 1 89.69 153 GLY B CA 1
ATOM 6636 C C . GLY B 1 153 ? -13.961 36.688 0.79 1 89.69 153 GLY B C 1
ATOM 6637 O O . GLY B 1 153 ? -13.586 36.344 1.916 1 89.69 153 GLY B O 1
ATOM 6638 N N . ILE B 1 154 ? -13.328 37.406 0.165 1 88.56 154 ILE B N 1
ATOM 6639 C CA . ILE B 1 154 ? -11.977 37.844 0.476 1 88.56 154 ILE B CA 1
ATOM 6640 C C . ILE B 1 154 ? -11.984 38.75 1.713 1 88.56 154 ILE B C 1
ATOM 6642 O O . ILE B 1 154 ? -10.984 38.844 2.426 1 88.56 154 ILE B O 1
ATOM 6646 N N . HIS B 1 155 ? -13.07 39.344 2.043 1 87.12 155 HIS B N 1
ATOM 6647 C CA . HIS B 1 155 ? -13.148 40.344 3.125 1 87.12 155 HIS B CA 1
ATOM 6648 C C . HIS B 1 155 ? -13.086 39.656 4.488 1 87.12 155 HIS B C 1
ATOM 6650 O O . HIS B 1 155 ? -12.68 40.25 5.477 1 87.12 155 HIS B O 1
ATOM 6656 N N . GLY B 1 156 ? -13.359 38.438 4.574 1 90.56 156 GLY B N 1
ATOM 6657 C CA . GLY B 1 156 ? -13.477 37.781 5.867 1 90.56 156 GLY B CA 1
ATOM 6658 C C . GLY B 1 156 ? -12.227 37 6.258 1 90.56 156 GLY B C 1
ATOM 6659 O O . GLY B 1 156 ? -12.148 36.469 7.359 1 90.56 156 GLY B O 1
ATOM 6660 N N . ILE B 1 157 ? -11.18 37.062 5.438 1 95.12 157 ILE B N 1
ATOM 6661 C CA . ILE B 1 157 ? -10.008 36.25 5.715 1 95.12 157 ILE B CA 1
ATOM 6662 C C . ILE B 1 157 ? -9.156 36.938 6.793 1 95.12 157 ILE B C 1
ATOM 6664 O O . ILE B 1 157 ? -8.852 38.125 6.695 1 95.12 157 ILE B O 1
ATOM 6668 N N . LEU B 1 158 ? -8.789 36.188 7.793 1 95.88 158 LEU B N 1
ATOM 6669 C CA . LEU B 1 158 ? -8.039 36.719 8.93 1 95.88 158 LEU B CA 1
ATOM 6670 C C . LEU B 1 158 ? -6.566 36.312 8.828 1 95.88 158 LEU B C 1
ATOM 6672 O O . LEU B 1 158 ? -5.688 37.094 9.234 1 95.88 158 LEU B O 1
ATOM 6676 N N . GLN B 1 159 ? -6.375 35.125 8.375 1 96 159 GLN B N 1
ATOM 6677 C CA . GLN B 1 159 ? -5.039 34.531 8.398 1 96 159 GLN B CA 1
ATOM 6678 C C . GLN B 1 159 ? -4.883 33.5 7.293 1 96 159 GLN B C 1
ATOM 6680 O O . GLN B 1 159 ? -5.855 32.875 6.891 1 96 159 GLN B O 1
ATOM 6685 N N . LEU B 1 160 ? -3.697 33.406 6.816 1 95.31 160 LEU B N 1
ATOM 6686 C CA . LEU B 1 160 ? -3.268 32.281 5.969 1 95.31 160 LEU B CA 1
ATOM 6687 C C . LEU B 1 160 ? -2.244 31.422 6.688 1 95.31 160 LEU B C 1
ATOM 6689 O O . LEU B 1 160 ? -1.111 31.844 6.918 1 95.31 160 LEU B O 1
ATOM 6693 N N . SER B 1 161 ? -2.688 30.25 7.035 1 94.62 161 SER B N 1
ATOM 6694 C CA . SER B 1 161 ? -1.805 29.344 7.754 1 94.62 161 SER B CA 1
ATOM 6695 C C . SER B 1 161 ? -1.049 28.422 6.797 1 94.62 161 SER B C 1
ATOM 6697 O O . SER B 1 161 ? -1.657 27.75 5.965 1 94.62 161 SER B O 1
ATOM 6699 N N . MET B 1 162 ? 0.256 28.375 6.906 1 92.56 162 MET B N 1
ATOM 6700 C CA . MET B 1 162 ? 1.085 27.625 5.961 1 92.56 162 MET B CA 1
ATOM 6701 C C . MET B 1 162 ? 2.416 27.234 6.594 1 92.56 162 MET B C 1
ATOM 6703 O O . MET B 1 162 ? 2.752 27.703 7.684 1 92.56 162 MET B O 1
ATOM 6707 N N . ASP B 1 163 ? 3.111 26.406 5.844 1 89.56 163 ASP B N 1
ATOM 6708 C CA . ASP B 1 163 ? 4.5 26.125 6.188 1 89.56 163 ASP B CA 1
ATOM 6709 C C . ASP B 1 163 ? 5.422 27.25 5.742 1 89.56 163 ASP B C 1
ATOM 6711 O O . ASP B 1 163 ? 4.98 28.188 5.078 1 89.56 163 ASP B O 1
ATOM 6715 N N . GLY B 1 164 ? 6.688 27.156 6.059 1 86.38 164 GLY B N 1
ATOM 6716 C CA . GLY B 1 164 ? 7.523 28.344 5.945 1 86.38 164 GLY B CA 1
ATOM 6717 C C . GLY B 1 164 ? 8.5 28.266 4.785 1 86.38 164 GLY B C 1
ATOM 6718 O O . GLY B 1 164 ? 9.602 28.812 4.863 1 86.38 164 GLY B O 1
ATOM 6719 N N . PRO B 1 165 ? 8.258 27.516 3.768 1 86.88 165 PRO B N 1
ATOM 6720 C CA . PRO B 1 165 ? 9.18 27.609 2.631 1 86.88 165 PRO B CA 1
ATOM 6721 C C . PRO B 1 165 ? 9.07 28.938 1.887 1 86.88 165 PRO B C 1
ATOM 6723 O O . PRO B 1 165 ? 8.078 29.656 2.041 1 86.88 165 PRO B O 1
ATOM 6726 N N . ASN B 1 166 ? 10.055 29.266 1.16 1 88.5 166 ASN B N 1
ATOM 6727 C CA . ASN B 1 166 ? 10.109 30.562 0.478 1 88.5 166 ASN B CA 1
ATOM 6728 C C . ASN B 1 166 ? 8.961 30.719 -0.506 1 88.5 166 ASN B C 1
ATOM 6730 O O . ASN B 1 166 ? 8.422 31.812 -0.665 1 88.5 166 ASN B O 1
ATOM 6734 N N . VAL B 1 167 ? 8.602 29.672 -1.065 1 90.38 167 VAL B N 1
ATOM 6735 C CA . VAL B 1 167 ? 7.516 29.719 -2.039 1 90.38 167 VAL B CA 1
ATOM 6736 C C . VAL B 1 167 ? 6.219 30.141 -1.352 1 90.38 167 VAL B C 1
ATOM 6738 O O . VAL B 1 167 ? 5.469 30.969 -1.88 1 90.38 167 VAL B O 1
ATOM 6741 N N . ASN B 1 168 ? 5.969 29.625 -0.183 1 92.06 168 ASN B N 1
ATOM 6742 C CA . ASN B 1 168 ? 4.758 29.953 0.565 1 92.06 168 ASN B CA 1
ATOM 6743 C C . ASN B 1 168 ? 4.781 31.391 1.084 1 92.06 168 ASN B C 1
ATOM 6745 O O . ASN B 1 168 ? 3.744 32.031 1.142 1 92.06 168 ASN B O 1
ATOM 6749 N N . LEU B 1 169 ? 5.992 31.844 1.419 1 91.62 169 LEU B N 1
ATOM 6750 C CA . LEU B 1 169 ? 6.125 33.219 1.902 1 91.62 169 LEU B CA 1
ATOM 6751 C C . LEU B 1 169 ? 5.84 34.219 0.787 1 91.62 169 LEU B C 1
ATOM 6753 O O . LEU B 1 169 ? 5.207 35.25 1.02 1 91.62 169 LEU B O 1
ATOM 6757 N N . LYS B 1 170 ? 6.316 33.844 -0.338 1 93.06 170 LYS B N 1
ATOM 6758 C CA . LYS B 1 170 ? 6.016 34.688 -1.489 1 93.06 170 LYS B CA 1
ATOM 6759 C C . LYS B 1 170 ? 4.52 34.719 -1.785 1 93.06 170 LYS B C 1
ATOM 6761 O O . LYS B 1 170 ? 3.963 35.75 -2.127 1 93.06 170 LYS B O 1
ATOM 6766 N N . LEU B 1 171 ? 3.957 33.594 -1.674 1 93.19 171 LEU B N 1
ATOM 6767 C CA . LEU B 1 171 ? 2.516 33.5 -1.864 1 93.19 171 LEU B CA 1
ATOM 6768 C C . LEU B 1 171 ? 1.767 34.344 -0.843 1 93.19 171 LEU B C 1
ATOM 6770 O O . LEU B 1 171 ? 0.796 35 -1.186 1 93.19 171 LEU B O 1
ATOM 6774 N N . PHE B 1 172 ? 2.172 34.281 0.358 1 93.62 172 PHE B N 1
ATOM 6775 C CA . PHE B 1 172 ? 1.586 35.062 1.427 1 93.62 172 PHE B CA 1
ATOM 6776 C C . PHE B 1 172 ? 1.672 36.562 1.102 1 93.62 172 PHE B C 1
ATOM 6778 O O . PHE B 1 172 ? 0.696 37.281 1.267 1 93.62 172 PHE B O 1
ATOM 6785 N N . ASP B 1 173 ? 2.793 36.969 0.622 1 93.44 173 ASP B N 1
ATOM 6786 C CA . ASP B 1 173 ? 3.016 38.375 0.286 1 93.44 173 ASP B CA 1
ATOM 6787 C C . ASP B 1 173 ? 2.105 38.812 -0.858 1 93.44 173 ASP B C 1
ATOM 6789 O O . ASP B 1 173 ? 1.557 39.906 -0.831 1 93.44 173 ASP B O 1
ATOM 6793 N N . MET B 1 174 ? 1.987 37.969 -1.788 1 93.88 174 MET B N 1
ATOM 6794 C CA . MET B 1 174 ? 1.128 38.281 -2.93 1 93.88 174 MET B CA 1
ATOM 6795 C C . MET B 1 174 ? -0.324 38.438 -2.492 1 93.88 174 MET B C 1
ATOM 6797 O O . MET B 1 174 ? -0.986 39.406 -2.863 1 93.88 174 MET B O 1
ATOM 6801 N N . LEU B 1 175 ? -0.766 37.531 -1.716 1 93.38 175 LEU B N 1
ATOM 6802 C CA . LEU B 1 175 ? -2.15 37.562 -1.256 1 93.38 175 LEU B CA 1
ATOM 6803 C C . LEU B 1 175 ? -2.383 38.781 -0.35 1 93.38 175 LEU B C 1
ATOM 6805 O O . LEU B 1 175 ? -3.439 39.406 -0.412 1 93.38 175 LEU B O 1
ATOM 6809 N N . SER B 1 176 ? -1.448 39.031 0.554 1 93.38 176 SER B N 1
ATOM 6810 C CA . SER B 1 176 ? -1.545 40.156 1.467 1 93.38 176 SER B CA 1
ATOM 6811 C C . SER B 1 176 ? -1.641 41.469 0.703 1 93.38 176 SER B C 1
ATOM 6813 O O . SER B 1 176 ? -2.422 42.344 1.07 1 93.38 176 SER B O 1
ATOM 6815 N N . ARG B 1 177 ? -0.881 41.594 -0.326 1 92.56 177 ARG B N 1
ATOM 6816 C CA . ARG B 1 177 ? -0.908 42.781 -1.153 1 92.56 177 ARG B CA 1
ATOM 6817 C C . ARG B 1 177 ? -2.258 42.938 -1.847 1 92.56 177 ARG B C 1
ATOM 6819 O O . ARG B 1 177 ? -2.834 44.031 -1.854 1 92.56 177 ARG B O 1
ATOM 6826 N N . ASP B 1 178 ? -2.691 41.906 -2.348 1 91.81 178 ASP B N 1
ATOM 6827 C CA . ASP B 1 178 ? -3.975 41.906 -3.039 1 91.81 178 ASP B CA 1
ATOM 6828 C C . ASP B 1 178 ? -5.109 42.281 -2.08 1 91.81 178 ASP B C 1
ATOM 6830 O O . ASP B 1 178 ? -6.016 43.031 -2.43 1 91.81 178 ASP B O 1
ATOM 6834 N N . LEU B 1 179 ? -5.078 41.719 -0.96 1 92.44 179 LEU B N 1
ATOM 6835 C CA . LEU B 1 179 ? -6.105 41.969 0.045 1 92.44 179 LEU B CA 1
ATOM 6836 C C . LEU B 1 179 ? -6.082 43.438 0.485 1 92.44 179 LEU B C 1
ATOM 6838 O O . LEU B 1 179 ? -7.137 44.062 0.642 1 92.44 179 LEU B O 1
ATOM 6842 N N . GLU B 1 180 ? -4.906 43.938 0.753 1 92.81 180 GLU B N 1
ATOM 6843 C CA . GLU B 1 180 ? -4.758 45.312 1.181 1 92.81 180 GLU B CA 1
ATOM 6844 C C . GLU B 1 180 ? -5.281 46.281 0.119 1 92.81 180 GLU B C 1
ATOM 6846 O O . GLU B 1 180 ? -5.922 47.281 0.443 1 92.81 180 GLU B O 1
ATOM 6851 N N . GLU B 1 181 ? -5.035 45.969 -1.091 1 92.06 181 GLU B N 1
ATOM 6852 C CA . GLU B 1 181 ? -5.477 46.812 -2.201 1 92.06 181 GLU B CA 1
ATOM 6853 C C . GLU B 1 181 ? -6.992 46.75 -2.365 1 92.06 181 GLU B C 1
ATOM 6855 O O . GLU B 1 181 ? -7.629 47.781 -2.643 1 92.06 181 GLU B O 1
ATOM 6860 N N . GLU B 1 182 ? -7.508 45.656 -2.104 1 91.38 182 GLU B N 1
ATOM 6861 C CA . GLU B 1 182 ? -8.93 45.469 -2.369 1 91.38 182 GLU B CA 1
ATOM 6862 C C . GLU B 1 182 ? -9.781 45.875 -1.167 1 91.38 182 GLU B C 1
ATOM 6864 O O . GLU B 1 182 ? -10.875 46.406 -1.327 1 91.38 182 GLU B O 1
ATOM 6869 N N . THR B 1 183 ? -9.383 45.594 0.033 1 90.19 183 THR B N 1
ATOM 6870 C CA . THR B 1 183 ? -10.242 45.75 1.197 1 90.19 183 THR B CA 1
ATOM 6871 C C . THR B 1 183 ? -9.656 46.781 2.158 1 90.19 183 THR B C 1
ATOM 6873 O O . THR B 1 183 ? -10.352 47.281 3.041 1 90.19 183 THR B O 1
ATOM 6876 N N . GLY B 1 184 ? -8.398 47.031 2.049 1 88.69 184 GLY B N 1
ATOM 6877 C CA . GLY B 1 184 ? -7.73 47.938 2.99 1 88.69 184 GLY B CA 1
ATOM 6878 C C . GLY B 1 184 ? -7.297 47.219 4.262 1 88.69 184 GLY B C 1
ATOM 6879 O O . GLY B 1 184 ? -6.73 47.844 5.16 1 88.69 184 GLY B O 1
ATOM 6880 N N . SER B 1 185 ? -7.57 45.969 4.352 1 91.75 185 SER B N 1
ATOM 6881 C CA . SER B 1 185 ? -7.199 45.188 5.531 1 91.75 185 SER B CA 1
ATOM 6882 C C . SER B 1 185 ? -5.996 44.312 5.25 1 91.75 185 SER B C 1
ATOM 6884 O O . SER B 1 185 ? -5.68 44.031 4.094 1 91.75 185 SER B O 1
ATOM 6886 N N . LYS B 1 186 ? -5.312 43.938 6.328 1 93.56 186 LYS B N 1
ATOM 6887 C CA . LYS B 1 186 ? -4.133 43.094 6.207 1 93.56 186 LYS B CA 1
ATOM 6888 C C . LYS B 1 186 ? -4.34 41.75 6.91 1 93.56 186 LYS B C 1
ATOM 6890 O O . LYS B 1 186 ? -5.145 41.656 7.84 1 93.56 186 LYS B O 1
ATOM 6895 N N . LEU B 1 187 ? -3.615 40.781 6.422 1 95.06 187 LEU B N 1
ATOM 6896 C CA . LEU B 1 187 ? -3.637 39.469 7.066 1 95.06 187 LEU B CA 1
ATOM 6897 C C . LEU B 1 187 ? -2.834 39.5 8.359 1 95.06 187 LEU B C 1
ATOM 6899 O O . LEU B 1 187 ? -1.786 40.156 8.438 1 95.06 187 LEU B O 1
ATOM 6903 N N . LEU B 1 188 ? -3.346 38.812 9.328 1 95.06 188 LEU B N 1
ATOM 6904 C CA . LEU B 1 188 ? -2.576 38.656 10.555 1 95.06 188 LEU B CA 1
ATOM 6905 C C . LEU B 1 188 ? -1.494 37.594 10.383 1 95.06 188 LEU B C 1
ATOM 6907 O O . LEU B 1 188 ? -1.758 36.5 9.859 1 95.06 188 LEU B O 1
ATOM 6911 N N . TYR B 1 189 ? -0.326 37.938 10.719 1 92.81 189 TYR B N 1
ATOM 6912 C CA . TYR B 1 189 ? 0.801 37.031 10.523 1 92.81 189 TYR B CA 1
ATOM 6913 C C . TYR B 1 189 ? 1.41 36.625 11.859 1 92.81 189 TYR B C 1
ATOM 6915 O O . TYR B 1 189 ? 1.856 37.469 12.633 1 92.81 189 TYR B O 1
ATOM 6923 N N . ILE B 1 190 ? 1.409 35.375 12.133 1 93 190 ILE B N 1
ATOM 6924 C CA . ILE B 1 190 ? 1.953 34.875 13.391 1 93 190 ILE B CA 1
ATOM 6925 C C . ILE B 1 190 ? 3.148 33.969 13.109 1 93 190 ILE B C 1
ATOM 6927 O O . ILE B 1 190 ? 3.592 33.219 13.992 1 93 190 ILE B O 1
ATOM 6931 N N . GLY B 1 191 ? 3.576 34 11.891 1 90.06 191 GLY B N 1
ATOM 6932 C CA . GLY B 1 191 ? 4.652 33.094 11.508 1 90.06 191 GLY B CA 1
ATOM 6933 C C . GLY B 1 191 ? 4.16 31.797 10.867 1 90.06 191 GLY B C 1
ATOM 6934 O O . GLY B 1 191 ? 2.953 31.578 10.766 1 90.06 191 GLY B O 1
ATOM 6935 N N . SER B 1 192 ? 5.141 31 10.43 1 90.25 192 SER B N 1
ATOM 6936 C CA . SER B 1 192 ? 4.805 29.703 9.836 1 90.25 192 SER B CA 1
ATOM 6937 C C . SER B 1 192 ? 4.516 28.672 10.914 1 90.25 192 SER B C 1
ATOM 6939 O O . SER B 1 192 ? 4.523 28.984 12.102 1 90.25 192 SER B O 1
ATOM 6941 N N . CYS B 1 193 ? 4.215 27.5 10.547 1 88.75 193 CYS B N 1
ATOM 6942 C CA . CYS B 1 193 ? 3.863 26.422 11.477 1 88.75 193 CYS B CA 1
ATOM 6943 C C . CYS B 1 193 ? 4.984 26.188 12.477 1 88.75 193 CYS B C 1
ATOM 6945 O O . CYS B 1 193 ? 6.098 25.812 12.094 1 88.75 193 CYS B O 1
ATOM 6947 N N . GLY B 1 194 ? 4.68 26.406 13.734 1 86.25 194 GLY B N 1
ATOM 6948 C CA . GLY B 1 194 ? 5.652 26.266 14.805 1 86.25 194 GLY B CA 1
ATOM 6949 C C . GLY B 1 194 ? 6.168 24.844 14.953 1 86.25 194 GLY B C 1
ATOM 6950 O O . GLY B 1 194 ? 7.305 24.625 15.383 1 86.25 194 GLY B O 1
ATOM 6951 N N . LEU B 1 195 ? 5.383 23.891 14.609 1 88.75 195 LEU B N 1
ATOM 6952 C CA . LEU B 1 195 ? 5.781 22.5 14.719 1 88.75 195 LEU B CA 1
ATOM 6953 C C . LEU B 1 195 ? 6.906 22.172 13.742 1 88.75 195 LEU B C 1
ATOM 6955 O O . LEU B 1 195 ? 7.875 21.5 14.102 1 88.75 195 LEU B O 1
ATOM 6959 N N . HIS B 1 196 ? 6.781 22.672 12.562 1 89.5 196 HIS B N 1
ATOM 6960 C CA . HIS B 1 196 ? 7.816 22.453 11.555 1 89.5 196 HIS B CA 1
ATOM 6961 C C . HIS B 1 196 ? 9.109 23.172 11.938 1 89.5 196 HIS B C 1
ATOM 6963 O O . HIS B 1 196 ? 10.203 22.656 11.688 1 89.5 196 HIS B O 1
ATOM 6969 N N . VAL B 1 197 ? 8.969 24.281 12.484 1 90.62 197 VAL B N 1
ATOM 6970 C CA . VAL B 1 197 ? 10.133 25.062 12.898 1 90.62 197 VAL B CA 1
ATOM 6971 C C . VAL B 1 197 ? 10.914 24.297 13.961 1 90.62 197 VAL B C 1
ATOM 6973 O O . VAL B 1 197 ? 12.133 24.172 13.875 1 90.62 197 VAL B O 1
ATOM 6976 N N . MET B 1 198 ? 10.172 23.781 14.922 1 91 198 MET B N 1
ATOM 6977 C CA . MET B 1 198 ? 10.805 23 15.992 1 91 198 MET B CA 1
ATOM 6978 C C . MET B 1 198 ? 11.469 21.75 15.445 1 91 198 MET B C 1
ATOM 6980 O O . MET B 1 198 ? 12.609 21.438 15.789 1 91 198 MET B O 1
ATOM 6984 N N . HIS B 1 199 ? 10.812 21.094 14.633 1 89.62 199 HIS B N 1
ATOM 6985 C CA . HIS B 1 199 ? 11.336 19.859 14.062 1 89.62 199 HIS B CA 1
ATOM 6986 C C . HIS B 1 199 ? 12.594 20.125 13.234 1 89.62 199 HIS B C 1
ATOM 6988 O O . HIS B 1 199 ? 13.578 19.391 13.336 1 89.62 199 HIS B O 1
ATOM 6994 N N . ASN B 1 200 ? 12.5 21.125 12.414 1 90.19 200 ASN B N 1
ATOM 6995 C CA . ASN B 1 200 ? 13.641 21.469 11.562 1 90.19 200 ASN B CA 1
ATOM 6996 C C . ASN B 1 200 ? 14.836 21.922 12.391 1 90.19 200 ASN B C 1
ATOM 6998 O O . ASN B 1 200 ? 15.984 21.688 12.016 1 90.19 200 ASN B O 1
ATOM 7002 N N . ALA B 1 201 ? 14.555 22.578 13.422 1 93.38 201 ALA B N 1
ATOM 7003 C CA . ALA B 1 201 ? 15.625 23 14.32 1 93.38 201 ALA B CA 1
ATOM 7004 C C . ALA B 1 201 ? 16.312 21.797 14.961 1 93.38 201 ALA B C 1
ATOM 7006 O O . ALA B 1 201 ? 17.547 21.734 15.016 1 93.38 201 ALA B O 1
ATOM 7007 N N . PHE B 1 202 ? 15.508 20.906 15.391 1 92.88 202 PHE B N 1
ATOM 7008 C CA . PHE B 1 202 ? 16.062 19.672 15.969 1 92.88 202 PHE B CA 1
ATOM 7009 C C . PHE B 1 202 ? 16.922 18.938 14.953 1 92.88 202 PHE B C 1
ATOM 7011 O O . PHE B 1 202 ? 18.016 18.484 15.281 1 92.88 202 PHE B O 1
ATOM 7018 N N . LYS B 1 203 ? 16.438 18.844 13.781 1 91.31 203 LYS B N 1
ATOM 7019 C CA . LYS B 1 203 ? 17.156 18.141 12.719 1 91.31 203 LYS B CA 1
ATOM 7020 C C . LYS B 1 203 ? 18.469 18.844 12.391 1 91.31 203 LYS B C 1
ATOM 7022 O O . LYS B 1 203 ? 19.484 18.203 12.172 1 91.31 203 LYS B O 1
ATOM 7027 N N . ALA B 1 204 ? 18.422 20.141 12.297 1 93.5 204 ALA B N 1
ATOM 7028 C CA . ALA B 1 204 ? 19.625 20.906 12.023 1 93.5 204 ALA B CA 1
ATOM 7029 C C . ALA B 1 204 ? 20.688 20.672 13.102 1 93.5 204 ALA B C 1
ATOM 7031 O O . ALA B 1 204 ? 21.859 20.531 12.797 1 93.5 204 ALA B O 1
ATOM 7032 N N . GLY B 1 205 ? 20.203 20.672 14.312 1 94.19 205 GLY B N 1
ATOM 7033 C CA . GLY B 1 205 ? 21.125 20.391 15.406 1 94.19 205 GLY B CA 1
ATOM 7034 C C . GLY B 1 205 ? 21.719 19 15.336 1 94.19 205 GLY B C 1
ATOM 7035 O O . GLY B 1 205 ? 22.938 18.828 15.492 1 94.19 205 GLY B O 1
ATOM 7036 N N . SER B 1 206 ? 20.922 18.031 15.07 1 91.94 206 SER B N 1
ATOM 7037 C CA . SER B 1 206 ? 21.375 16.641 14.992 1 91.94 206 SER B CA 1
ATOM 7038 C C . SER B 1 206 ? 22.375 16.453 13.859 1 91.94 206 SER B C 1
ATOM 7040 O O . SER B 1 206 ? 23.328 15.672 13.992 1 91.94 206 SER B O 1
ATOM 7042 N N . ASN B 1 207 ? 22.234 17.203 12.797 1 92.44 207 ASN B N 1
ATOM 7043 C CA . ASN B 1 207 ? 23.062 17.047 11.609 1 92.44 207 ASN B CA 1
ATOM 7044 C C . ASN B 1 207 ? 24.453 17.609 11.836 1 92.44 207 ASN B C 1
ATOM 7046 O O . ASN B 1 207 ? 25.375 17.312 11.062 1 92.44 207 ASN B O 1
ATOM 7050 N N . THR B 1 208 ? 24.594 18.344 12.812 1 93.44 208 THR B N 1
ATOM 7051 C CA . THR B 1 208 ? 25.906 18.922 13.102 1 93.44 208 THR B CA 1
ATOM 7052 C C . THR B 1 208 ? 26.812 17.891 13.766 1 93.44 208 THR B C 1
ATOM 7054 O O . THR B 1 208 ? 28.031 18.031 13.781 1 93.44 208 THR B O 1
ATOM 7057 N N . THR B 1 209 ? 26.219 16.859 14.242 1 93.12 209 THR B N 1
ATOM 7058 C CA . THR B 1 209 ? 27 15.828 14.922 1 93.12 209 THR B CA 1
ATOM 7059 C C . THR B 1 209 ? 27.453 14.758 13.938 1 93.12 209 THR B C 1
ATOM 7061 O O . THR B 1 209 ? 26.906 14.648 12.836 1 93.12 209 THR B O 1
ATOM 7064 N N . THR B 1 210 ? 28.438 14.055 14.305 1 89.88 210 THR B N 1
ATOM 7065 C CA . THR B 1 210 ? 28.938 12.945 13.5 1 89.88 210 THR B CA 1
ATOM 7066 C C . THR B 1 210 ? 28.391 11.617 14 1 89.88 210 THR B C 1
ATOM 7068 O O . THR B 1 210 ? 28.906 10.555 13.648 1 89.88 210 THR B O 1
ATOM 7071 N N . TRP B 1 211 ? 27.312 11.664 14.836 1 92.5 211 TRP B N 1
ATOM 7072 C CA . TRP B 1 211 ? 26.812 10.484 15.539 1 92.5 211 TRP B CA 1
ATOM 7073 C C . TRP B 1 211 ? 26.078 9.555 14.586 1 92.5 211 TRP B C 1
ATOM 7075 O O . TRP B 1 211 ? 25.984 8.344 14.82 1 92.5 211 TRP B O 1
ATOM 7085 N N . ASP B 1 212 ? 25.453 9.984 13.461 1 90.12 212 ASP B N 1
ATOM 7086 C CA . ASP B 1 212 ? 24.719 9.234 12.453 1 90.12 212 ASP B CA 1
ATOM 7087 C C . ASP B 1 212 ? 23.641 8.359 13.094 1 90.12 212 ASP B C 1
ATOM 7089 O O . ASP B 1 212 ? 23.484 7.188 12.742 1 90.12 212 ASP B O 1
ATOM 7093 N N . ILE B 1 213 ? 23 8.898 14.078 1 92.94 213 ILE B N 1
ATOM 7094 C CA . ILE B 1 213 ? 22 8.156 14.82 1 92.94 213 ILE B CA 1
ATOM 7095 C C . ILE B 1 213 ? 20.812 7.848 13.906 1 92.94 213 ILE B C 1
ATOM 7097 O O . ILE B 1 213 ? 20.328 6.715 13.875 1 92.94 213 ILE B O 1
ATOM 7101 N N . GLU B 1 214 ? 20.375 8.797 13.18 1 91.38 214 GLU B N 1
ATOM 7102 C CA . GLU B 1 214 ? 19.219 8.641 12.305 1 91.38 214 GLU B CA 1
ATOM 7103 C C . GLU B 1 214 ? 19.469 7.559 11.258 1 91.38 214 GLU B C 1
ATOM 7105 O O . GLU B 1 214 ? 18.578 6.738 10.984 1 91.38 214 GLU B O 1
ATOM 7110 N N . HIS B 1 215 ? 20.594 7.586 10.789 1 92.88 215 HIS B N 1
ATOM 7111 C CA . HIS B 1 215 ? 20.969 6.59 9.789 1 92.88 215 HIS B CA 1
ATOM 7112 C C . HIS B 1 215 ? 20.984 5.188 10.391 1 92.88 215 HIS B C 1
ATOM 7114 O O . HIS B 1 215 ? 20.5 4.234 9.781 1 92.88 215 HIS B O 1
ATOM 7120 N N . THR B 1 216 ? 21.516 5.078 11.523 1 95.5 216 THR B N 1
ATOM 7121 C CA . THR B 1 216 ? 21.594 3.787 12.195 1 95.5 216 THR B CA 1
ATOM 7122 C C . THR B 1 216 ? 20.203 3.256 12.508 1 95.5 216 THR B C 1
ATOM 7124 O O . THR B 1 216 ? 19.938 2.061 12.352 1 95.5 216 THR B O 1
ATOM 7127 N N . LEU B 1 217 ? 19.344 4.148 12.945 1 94.75 217 LEU B N 1
ATOM 7128 C CA . LEU B 1 217 ? 17.984 3.74 13.25 1 94.75 217 LEU B CA 1
ATOM 7129 C C . LEU B 1 217 ? 17.266 3.234 12 1 94.75 217 LEU B C 1
ATOM 7131 O O . LEU B 1 217 ? 16.547 2.236 12.047 1 94.75 217 LEU B O 1
ATOM 7135 N N . SER B 1 218 ? 17.469 3.902 10.953 1 94.5 218 SER B N 1
ATOM 7136 C CA . SER B 1 218 ? 16.891 3.463 9.68 1 94.5 218 SER B CA 1
ATOM 7137 C C . SER B 1 218 ? 17.422 2.094 9.273 1 94.5 218 SER B C 1
ATOM 7139 O O . SER B 1 218 ? 16.656 1.228 8.844 1 94.5 218 SER B O 1
ATOM 7141 N N . CYS B 1 219 ? 18.703 1.898 9.398 1 96.19 219 CYS B N 1
ATOM 7142 C CA . CYS B 1 219 ? 19.344 0.64 9.023 1 96.19 219 CYS B CA 1
ATOM 7143 C C . CYS B 1 219 ? 18.859 -0.499 9.914 1 96.19 219 CYS B C 1
ATOM 7145 O O . CYS B 1 219 ? 18.719 -1.633 9.453 1 96.19 219 CYS B O 1
ATOM 7147 N N . LEU B 1 220 ? 18.609 -0.138 11.125 1 96.31 220 LEU B N 1
ATOM 7148 C CA . LEU B 1 220 ? 18.094 -1.145 12.047 1 96.31 220 LEU B CA 1
ATOM 7149 C C . LEU B 1 220 ? 16.75 -1.688 11.562 1 96.31 220 LEU B C 1
ATOM 7151 O O . LEU B 1 220 ? 16.516 -2.898 11.602 1 96.31 220 LEU B O 1
ATOM 7155 N N . TYR B 1 221 ? 15.961 -0.831 11.109 1 95.44 221 TYR B N 1
ATOM 7156 C CA . TYR B 1 221 ? 14.641 -1.239 10.625 1 95.44 221 TYR B CA 1
ATOM 7157 C C . TYR B 1 221 ? 14.766 -2.078 9.359 1 95.44 221 TYR B C 1
ATOM 7159 O O . TYR B 1 221 ? 14.172 -3.156 9.266 1 95.44 221 TYR B O 1
ATOM 7167 N N . TRP B 1 222 ? 15.586 -1.637 8.523 1 95.31 222 TRP B N 1
ATOM 7168 C CA . TRP B 1 222 ? 15.664 -2.258 7.207 1 95.31 222 TRP B CA 1
ATOM 7169 C C . TRP B 1 222 ? 16.391 -3.596 7.277 1 95.31 222 TRP B C 1
ATOM 7171 O O . TRP B 1 222 ? 16.219 -4.449 6.402 1 95.31 222 TRP B O 1
ATOM 7181 N N . LEU B 1 223 ? 17.156 -3.75 8.273 1 95.88 223 LEU B N 1
ATOM 7182 C CA . LEU B 1 223 ? 17.859 -5.012 8.461 1 95.88 223 LEU B CA 1
ATOM 7183 C C . LEU B 1 223 ? 16.875 -6.164 8.641 1 95.88 223 LEU B C 1
ATOM 7185 O O . LEU B 1 223 ? 17.141 -7.281 8.188 1 95.88 223 LEU B O 1
ATOM 7189 N N . PHE B 1 224 ? 15.758 -5.883 9.164 1 94.81 224 PHE B N 1
ATOM 7190 C CA . PHE B 1 224 ? 14.844 -6.965 9.516 1 94.81 224 PHE B CA 1
ATOM 7191 C C . PHE B 1 224 ? 13.547 -6.852 8.719 1 94.81 224 PHE B C 1
ATOM 7193 O O . PHE B 1 224 ? 12.711 -7.758 8.758 1 94.81 224 PHE B O 1
ATOM 7200 N N . LYS B 1 225 ? 13.383 -5.727 8.047 1 93.75 225 LYS B N 1
ATOM 7201 C CA . LYS B 1 225 ? 12.164 -5.539 7.27 1 93.75 225 LYS B CA 1
ATOM 7202 C C . LYS B 1 225 ? 12.094 -6.523 6.105 1 93.75 225 LYS B C 1
ATOM 7204 O O . LYS B 1 225 ? 13.062 -6.676 5.359 1 93.75 225 LYS B O 1
ATOM 7209 N N . ASP B 1 226 ? 10.969 -7.23 5.992 1 91.25 226 ASP B N 1
ATOM 7210 C CA . ASP B 1 226 ? 10.68 -8.133 4.887 1 91.25 226 ASP B CA 1
ATOM 7211 C C . ASP B 1 226 ? 11.734 -9.227 4.773 1 91.25 226 ASP B C 1
ATOM 7213 O O . ASP B 1 226 ? 12.156 -9.578 3.672 1 91.25 226 ASP B O 1
ATOM 7217 N N . SER B 1 227 ? 12.312 -9.578 5.883 1 92.75 227 SER B N 1
ATOM 7218 C CA . SER B 1 227 ? 13.32 -10.641 5.949 1 92.75 227 SER B CA 1
ATOM 7219 C C . SER B 1 227 ? 12.961 -11.68 7.008 1 92.75 227 SER B C 1
ATOM 7221 O O . SER B 1 227 ? 13.617 -11.766 8.047 1 92.75 227 SER B O 1
ATOM 7223 N N . PRO B 1 228 ? 12.086 -12.516 6.609 1 89.69 228 PRO B N 1
ATOM 7224 C CA . PRO B 1 228 ? 11.617 -13.5 7.586 1 89.69 228 PRO B CA 1
ATOM 7225 C C . PRO B 1 228 ? 12.727 -14.422 8.078 1 89.69 228 PRO B C 1
ATOM 7227 O O . PRO B 1 228 ? 12.766 -14.773 9.258 1 89.69 228 PRO B O 1
ATOM 7230 N N . ALA B 1 229 ? 13.602 -14.836 7.219 1 89.56 229 ALA B N 1
ATOM 7231 C CA . ALA B 1 229 ? 14.703 -15.711 7.613 1 89.56 229 ALA B CA 1
ATOM 7232 C C . ALA B 1 229 ? 15.586 -15.039 8.672 1 89.56 229 ALA B C 1
ATOM 7234 O O . ALA B 1 229 ? 15.945 -15.664 9.672 1 89.56 229 ALA B O 1
ATOM 7235 N N . ARG B 1 230 ? 15.867 -13.797 8.477 1 93.31 230 ARG B N 1
ATOM 7236 C CA . ARG B 1 230 ? 16.719 -13.055 9.414 1 93.31 230 ARG B CA 1
ATOM 7237 C C . ARG B 1 230 ? 16 -12.844 10.742 1 93.31 230 ARG B C 1
ATOM 7239 O O . ARG B 1 230 ? 16.625 -12.875 11.805 1 93.31 230 ARG B O 1
ATOM 7246 N N . ARG B 1 231 ? 14.742 -12.586 10.664 1 93.19 231 ARG B N 1
ATOM 7247 C CA . ARG B 1 231 ? 13.945 -12.414 11.875 1 93.19 231 ARG B CA 1
ATOM 7248 C C . ARG B 1 231 ? 13.938 -13.695 12.711 1 93.19 231 ARG B C 1
ATOM 7250 O O . ARG B 1 231 ? 14.023 -13.648 13.938 1 93.19 231 ARG B O 1
ATOM 7257 N N . ASP B 1 232 ? 13.844 -14.773 12 1 91.69 232 ASP B N 1
ATOM 7258 C CA . ASP B 1 232 ? 13.867 -16.062 12.68 1 91.69 232 ASP B CA 1
ATOM 7259 C C . ASP B 1 232 ? 15.227 -16.312 13.336 1 91.69 232 ASP B C 1
ATOM 7261 O O . ASP B 1 232 ? 15.297 -16.797 14.469 1 91.69 232 ASP B O 1
ATOM 7265 N N . ASP B 1 233 ? 16.25 -16.016 12.625 1 92.81 233 ASP B N 1
ATOM 7266 C CA . ASP B 1 233 ? 17.594 -16.156 13.164 1 92.81 233 ASP B CA 1
ATOM 7267 C C . ASP B 1 233 ? 17.797 -15.273 14.391 1 92.81 233 ASP B C 1
ATOM 7269 O O . ASP B 1 233 ? 18.391 -15.703 15.383 1 92.81 233 ASP B O 1
ATOM 7273 N N . TYR B 1 234 ? 17.359 -14.031 14.297 1 94.88 234 TYR B N 1
ATOM 7274 C CA . TYR B 1 234 ? 17.438 -13.086 15.398 1 94.88 234 TYR B CA 1
ATOM 7275 C C . TYR B 1 234 ? 16.703 -13.625 16.625 1 94.88 234 TYR B C 1
ATOM 7277 O O . TYR B 1 234 ? 17.234 -13.586 17.734 1 94.88 234 TYR B O 1
ATOM 7285 N N . THR B 1 235 ? 15.539 -14.164 16.422 1 92.56 235 THR B N 1
ATOM 7286 C CA . THR B 1 235 ? 14.734 -14.68 17.531 1 92.56 235 THR B CA 1
ATOM 7287 C C . THR B 1 235 ? 15.367 -15.93 18.125 1 92.56 235 THR B C 1
ATOM 7289 O O . THR B 1 235 ? 15.344 -16.125 19.344 1 92.56 235 THR B O 1
ATOM 7292 N N . LYS B 1 236 ? 15.938 -16.719 17.359 1 90.06 236 LYS B N 1
ATOM 7293 C CA . LYS B 1 236 ? 16.562 -17.969 17.812 1 90.06 236 LYS B CA 1
ATOM 7294 C C . LYS B 1 236 ? 17.766 -17.688 18.703 1 90.06 236 LYS B C 1
ATOM 7296 O O . LYS B 1 236 ? 17.922 -18.312 19.75 1 90.06 236 LYS B O 1
ATOM 7301 N N . VAL B 1 237 ? 18.531 -16.75 18.328 1 92.5 237 VAL B N 1
ATOM 7302 C CA . VAL B 1 237 ? 19.797 -16.516 19.016 1 92.5 237 VAL B CA 1
ATOM 7303 C C . VAL B 1 237 ? 19.562 -15.617 20.234 1 92.5 237 VAL B C 1
ATOM 7305 O O . VAL B 1 237 ? 20.234 -15.75 21.25 1 92.5 237 VAL B O 1
ATOM 7308 N N . THR B 1 238 ? 18.609 -14.711 20.156 1 93.12 238 THR B N 1
ATOM 7309 C CA . THR B 1 238 ? 18.453 -13.719 21.219 1 93.12 238 THR B CA 1
ATOM 7310 C C . THR B 1 238 ? 17.281 -14.094 22.125 1 93.12 238 THR B C 1
ATOM 7312 O O . THR B 1 238 ? 17.188 -13.609 23.25 1 93.12 238 THR B O 1
ATOM 7315 N N . GLY B 1 239 ? 16.328 -14.859 21.547 1 89.75 239 GLY B N 1
ATOM 7316 C CA . GLY B 1 239 ? 15.117 -15.172 22.297 1 89.75 239 GLY B CA 1
ATOM 7317 C C . GLY B 1 239 ? 14.102 -14.055 22.281 1 89.75 239 GLY B C 1
ATOM 7318 O O . GLY B 1 239 ? 13 -14.203 22.828 1 89.75 239 GLY B O 1
ATOM 7319 N N . SER B 1 240 ? 14.469 -12.992 21.656 1 91.5 240 SER B N 1
ATOM 7320 C CA . SER B 1 240 ? 13.586 -11.828 21.641 1 91.5 240 SER B CA 1
ATOM 7321 C C . SER B 1 240 ? 12.781 -11.766 20.344 1 91.5 240 SER B C 1
ATOM 7323 O O . SER B 1 240 ? 13.305 -12.062 19.266 1 91.5 240 SER B O 1
ATOM 7325 N N . THR B 1 241 ? 11.484 -11.383 20.484 1 90.56 241 THR B N 1
ATOM 7326 C CA . THR B 1 241 ? 10.625 -11.219 19.312 1 90.56 241 THR B CA 1
ATOM 7327 C C . THR B 1 241 ? 10.328 -9.742 19.062 1 90.56 241 THR B C 1
ATOM 7329 O O . THR B 1 241 ? 9.43 -9.406 18.281 1 90.56 241 THR B O 1
ATOM 7332 N N . VAL B 1 242 ? 11.062 -8.867 19.781 1 93.31 242 VAL B N 1
ATOM 7333 C CA . VAL B 1 242 ? 10.859 -7.434 19.625 1 93.31 242 VAL B CA 1
ATOM 7334 C C . VAL B 1 242 ? 11.797 -6.898 18.547 1 93.31 242 VAL B C 1
ATOM 7336 O O . VAL B 1 242 ? 13.016 -7.094 18.609 1 93.31 242 VAL B O 1
ATOM 7339 N N . PHE B 1 243 ? 11.242 -6.215 17.562 1 95.06 243 PHE B N 1
ATOM 7340 C CA . PHE B 1 243 ? 12.031 -5.742 16.422 1 95.06 243 PHE B CA 1
ATOM 7341 C C . PHE B 1 243 ? 12.062 -4.223 16.391 1 95.06 243 PHE B C 1
ATOM 7343 O O . PHE B 1 243 ? 11.242 -3.561 17.016 1 95.06 243 PHE B O 1
ATOM 7350 N N . PRO B 1 244 ? 13.07 -3.697 15.688 1 95.19 244 PRO B N 1
ATOM 7351 C CA . PRO B 1 244 ? 13.156 -2.242 15.562 1 95.19 244 PRO B CA 1
ATOM 7352 C C . PRO B 1 244 ? 11.953 -1.641 14.836 1 95.19 244 PRO B C 1
ATOM 7354 O O . PRO B 1 244 ? 11.328 -2.311 14.008 1 95.19 244 PRO B O 1
ATOM 7357 N N . LEU B 1 245 ? 11.719 -0.369 15.148 1 93.69 245 LEU B N 1
ATOM 7358 C CA . LEU B 1 245 ? 10.625 0.364 14.531 1 93.69 245 LEU B CA 1
ATOM 7359 C C . LEU B 1 245 ? 11.125 1.2 13.352 1 93.69 245 LEU B C 1
ATOM 7361 O O . LEU B 1 245 ? 12.32 1.509 13.273 1 93.69 245 LEU B O 1
ATOM 7365 N N . ARG B 1 246 ? 10.211 1.522 12.539 1 90.44 246 ARG B N 1
ATOM 7366 C CA . ARG B 1 246 ? 10.562 2.305 11.359 1 90.44 246 ARG B CA 1
ATOM 7367 C C . ARG B 1 246 ? 10.867 3.752 11.727 1 90.44 246 ARG B C 1
ATOM 7369 O O . ARG B 1 246 ? 10.07 4.402 12.406 1 90.44 246 ARG B O 1
ATOM 7376 N N . TYR B 1 247 ? 12 4.176 11.25 1 88.69 247 TYR B N 1
ATOM 7377 C CA . TYR B 1 247 ? 12.367 5.574 11.453 1 88.69 247 TYR B CA 1
ATOM 7378 C C . TYR B 1 247 ? 11.953 6.426 10.266 1 88.69 247 TYR B C 1
ATOM 7380 O O . TYR B 1 247 ? 12.344 6.148 9.125 1 88.69 247 TYR B O 1
ATOM 7388 N N . CYS B 1 248 ? 11.047 7.328 10.508 1 78.62 248 CYS B N 1
ATOM 7389 C CA . CYS B 1 248 ? 10.617 8.258 9.477 1 78.62 248 CYS B CA 1
ATOM 7390 C C . CYS B 1 248 ? 11.172 9.656 9.734 1 78.62 248 CYS B C 1
ATOM 7392 O O . CYS B 1 248 ? 10.883 10.266 10.766 1 78.62 248 CYS B O 1
ATOM 7394 N N . GLN B 1 249 ? 11.906 10.109 8.805 1 74.06 249 GLN B N 1
ATOM 7395 C CA . GLN B 1 249 ? 12.617 11.375 8.961 1 74.06 249 GLN B CA 1
ATOM 7396 C C . GLN B 1 249 ? 11.641 12.539 9.094 1 74.06 249 GLN B C 1
ATOM 7398 O O . GLN B 1 249 ? 11.953 13.555 9.727 1 74.06 249 GLN B O 1
ATOM 7403 N N . HIS B 1 250 ? 10.477 12.336 8.523 1 71.69 250 HIS B N 1
ATOM 7404 C CA . HIS B 1 250 ? 9.562 13.477 8.516 1 71.69 250 HIS B CA 1
ATOM 7405 C C . HIS B 1 250 ? 8.539 13.367 9.648 1 71.69 250 HIS B C 1
ATOM 7407 O O . HIS B 1 250 ? 7.785 14.312 9.898 1 71.69 250 HIS B O 1
ATOM 7413 N N . ARG B 1 251 ? 8.57 12.188 10.359 1 69.44 251 ARG B N 1
ATOM 7414 C CA . ARG B 1 251 ? 7.645 12.016 11.477 1 69.44 251 ARG B CA 1
ATOM 7415 C C . ARG B 1 251 ? 8.352 12.242 12.812 1 69.44 251 ARG B C 1
ATOM 7417 O O . ARG B 1 251 ? 8.703 11.281 13.5 1 69.44 251 ARG B O 1
ATOM 7424 N N . TRP B 1 252 ? 8.398 13.359 13.234 1 71.56 252 TRP B N 1
ATOM 7425 C CA . TRP B 1 252 ? 9.195 13.773 14.383 1 71.56 252 TRP B CA 1
ATOM 7426 C C . TRP B 1 252 ? 8.586 13.258 15.68 1 71.56 252 TRP B C 1
ATOM 7428 O O . TRP B 1 252 ? 9.273 13.156 16.703 1 71.56 252 TRP B O 1
ATOM 7438 N N . LEU B 1 253 ? 7.328 12.867 15.609 1 70.31 253 LEU B N 1
ATOM 7439 C CA . LEU B 1 253 ? 6.68 12.398 16.828 1 70.31 253 LEU B CA 1
ATOM 7440 C C . LEU B 1 253 ? 7.125 10.984 17.172 1 70.31 253 LEU B C 1
ATOM 7442 O O . LEU B 1 253 ? 6.957 10.531 18.312 1 70.31 253 LEU B O 1
ATOM 7446 N N . GLU B 1 254 ? 7.727 10.375 16.188 1 78.81 254 GLU B N 1
ATOM 7447 C CA . GLU B 1 254 ? 8.047 8.969 16.391 1 78.81 254 GLU B CA 1
ATOM 7448 C C . GLU B 1 254 ? 9.508 8.789 16.781 1 78.81 254 GLU B C 1
ATOM 7450 O O . GLU B 1 254 ? 9.938 7.688 17.141 1 78.81 254 GLU B O 1
ATOM 7455 N N . ASN B 1 255 ? 10.203 9.828 16.875 1 81.69 255 ASN B N 1
ATOM 7456 C CA . ASN B 1 255 ? 11.633 9.734 17.156 1 81.69 255 ASN B CA 1
ATOM 7457 C C . ASN B 1 255 ? 11.898 9.094 18.516 1 81.69 255 ASN B C 1
ATOM 7459 O O . ASN B 1 255 ? 12.734 8.195 18.641 1 81.69 255 ASN B O 1
ATOM 7463 N N . VAL B 1 256 ? 11.156 9.555 19.438 1 90.19 256 VAL B N 1
ATOM 7464 C CA . VAL B 1 256 ? 11.398 9.109 20.812 1 90.19 256 VAL B CA 1
ATOM 7465 C C . VAL B 1 256 ? 11.078 7.625 20.938 1 90.19 256 VAL B C 1
ATOM 7467 O O . VAL B 1 256 ? 11.891 6.848 21.438 1 90.19 256 VAL B O 1
ATOM 7470 N N . THR B 1 257 ? 9.992 7.23 20.438 1 92 257 THR B N 1
ATOM 7471 C CA . THR B 1 257 ? 9.562 5.84 20.547 1 92 257 THR B CA 1
ATOM 7472 C C . THR B 1 257 ? 10.516 4.918 19.797 1 92 257 THR B C 1
ATOM 7474 O O . THR B 1 257 ? 10.844 3.83 20.281 1 92 257 THR B O 1
ATOM 7477 N N . VAL B 1 258 ? 10.938 5.312 18.656 1 94.19 258 VAL B N 1
ATOM 7478 C CA . VAL B 1 258 ? 11.836 4.508 17.828 1 94.19 258 VAL B CA 1
ATOM 7479 C C . VAL B 1 258 ? 13.188 4.371 18.531 1 94.19 258 VAL B C 1
ATOM 7481 O O . VAL B 1 258 ? 13.766 3.281 18.562 1 94.19 258 VAL B O 1
ATOM 7484 N N . LEU B 1 259 ? 13.617 5.449 19.062 1 94.56 259 LEU B N 1
ATOM 7485 C CA . LEU B 1 259 ? 14.914 5.445 19.734 1 94.56 259 LEU B CA 1
ATOM 7486 C C . LEU B 1 259 ? 14.859 4.648 21.031 1 94.56 259 LEU B C 1
ATOM 7488 O O . LEU B 1 259 ? 15.797 3.914 21.344 1 94.56 259 LEU B O 1
ATOM 7492 N N . GLU B 1 260 ? 13.852 4.801 21.766 1 95.31 260 GLU B N 1
ATOM 7493 C CA . GLU B 1 260 ? 13.688 4.031 23 1 95.31 260 GLU B CA 1
ATOM 7494 C C . GLU B 1 260 ? 13.68 2.531 22.719 1 95.31 260 GLU B C 1
ATOM 7496 O O . GLU B 1 260 ? 14.312 1.754 23.438 1 95.31 260 GLU B O 1
ATOM 7501 N N . ARG B 1 261 ? 13.008 2.178 21.672 1 95.81 261 ARG B N 1
ATOM 7502 C CA . ARG B 1 261 ? 12.992 0.779 21.266 1 95.81 261 ARG B CA 1
ATOM 7503 C C . ARG B 1 261 ? 14.383 0.304 20.875 1 95.81 261 ARG B C 1
ATOM 7505 O O . ARG B 1 261 ? 14.805 -0.79 21.266 1 95.81 261 ARG B O 1
ATOM 7512 N N . ALA B 1 262 ? 15.047 1.097 20.156 1 96.69 262 ALA B N 1
ATOM 7513 C CA . ALA B 1 262 ? 16.391 0.733 19.703 1 96.69 262 ALA B CA 1
ATOM 7514 C C . ALA B 1 262 ? 17.328 0.531 20.891 1 96.69 262 ALA B C 1
ATOM 7516 O O . ALA B 1 262 ? 18.109 -0.427 20.922 1 96.69 262 ALA B O 1
ATOM 7517 N N . ILE B 1 263 ? 17.234 1.413 21.891 1 96.25 263 ILE B N 1
ATOM 7518 C CA . ILE B 1 263 ? 18.078 1.342 23.078 1 96.25 263 ILE B CA 1
ATOM 7519 C C . ILE B 1 263 ? 17.734 0.093 23.875 1 96.25 263 ILE B C 1
ATOM 7521 O O . ILE B 1 263 ? 18.625 -0.607 24.359 1 96.25 263 ILE B O 1
ATOM 7525 N N . THR B 1 264 ? 16.5 -0.221 23.906 1 95.06 264 THR B N 1
ATOM 7526 C CA . THR B 1 264 ? 16.031 -1.359 24.688 1 95.06 264 THR B CA 1
ATOM 7527 C C . THR B 1 264 ? 16.5 -2.672 24.078 1 95.06 264 THR B C 1
ATOM 7529 O O . THR B 1 264 ? 16.906 -3.588 24.797 1 95.06 264 THR B O 1
ATOM 7532 N N . ILE B 1 265 ? 16.531 -2.732 22.766 1 96.44 265 ILE B N 1
ATOM 7533 C CA . ILE B 1 265 ? 16.828 -4.004 22.125 1 96.44 265 ILE B CA 1
ATOM 7534 C C . ILE B 1 265 ? 18.297 -4.039 21.719 1 96.44 265 ILE B C 1
ATOM 7536 O O . ILE B 1 265 ? 18.75 -4.996 21.094 1 96.44 265 ILE B O 1
ATOM 7540 N N . TRP B 1 266 ? 19.062 -3.062 22.094 1 96.06 266 TRP B N 1
ATOM 7541 C CA . TRP B 1 266 ? 20.438 -2.926 21.625 1 96.06 266 TRP B CA 1
ATOM 7542 C C . TRP B 1 266 ? 21.281 -4.121 22.047 1 96.06 266 TRP B C 1
ATOM 7544 O O . TRP B 1 266 ? 22.094 -4.629 21.266 1 96.06 266 TRP B O 1
ATOM 7554 N N . PRO B 1 267 ? 21.109 -4.605 23.281 1 94.69 267 PRO B N 1
ATOM 7555 C CA . PRO B 1 267 ? 21.891 -5.789 23.656 1 94.69 267 PRO B CA 1
ATOM 7556 C C . PRO B 1 267 ? 21.594 -6.992 22.766 1 94.69 267 PRO B C 1
ATOM 7558 O O . PRO B 1 267 ? 22.5 -7.754 22.422 1 94.69 267 PRO B O 1
ATOM 7561 N N . GLN B 1 268 ? 20.422 -7.148 22.391 1 96.06 268 GLN B N 1
ATOM 7562 C CA . GLN B 1 268 ? 20.031 -8.242 21.5 1 96.06 268 GLN B CA 1
ATOM 7563 C C . GLN B 1 268 ? 20.625 -8.047 20.109 1 96.06 268 GLN B C 1
ATOM 7565 O O . GLN B 1 268 ? 21.031 -9.016 19.469 1 96.06 268 GLN B O 1
ATOM 7570 N N . ILE B 1 269 ? 20.688 -6.824 19.703 1 97.19 269 ILE B N 1
ATOM 7571 C CA . ILE B 1 269 ? 21.266 -6.516 18.406 1 97.19 269 ILE B CA 1
ATOM 7572 C C . ILE B 1 269 ? 22.75 -6.848 18.406 1 97.19 269 ILE B C 1
ATOM 7574 O O . ILE B 1 269 ? 23.281 -7.414 17.438 1 97.19 269 ILE B O 1
ATOM 7578 N N . GLN B 1 270 ? 23.391 -6.52 19.484 1 96.44 270 GLN B N 1
ATOM 7579 C CA . GLN B 1 270 ? 24.812 -6.824 19.609 1 96.44 270 GLN B CA 1
ATOM 7580 C C . GLN B 1 270 ? 25.062 -8.328 19.578 1 96.44 270 GLN B C 1
ATOM 7582 O O . GLN B 1 270 ? 26 -8.797 18.953 1 96.44 270 GLN B O 1
ATOM 7587 N N . THR B 1 271 ? 24.188 -9.062 20.188 1 95.81 271 THR B N 1
ATOM 7588 C CA . THR B 1 271 ? 24.281 -10.523 20.188 1 95.81 271 THR B CA 1
ATOM 7589 C C . THR B 1 271 ? 24.109 -11.07 18.781 1 95.81 271 THR B C 1
ATOM 7591 O O . THR B 1 271 ? 24.844 -11.969 18.359 1 95.81 271 THR B O 1
ATOM 7594 N N . TYR B 1 272 ? 23.203 -10.547 18.109 1 96.75 272 TYR B N 1
ATOM 7595 C CA . TYR B 1 272 ? 22.938 -10.969 16.75 1 96.75 272 TYR B CA 1
ATOM 7596 C C . TYR B 1 272 ? 24.156 -10.719 15.859 1 96.75 272 TYR B C 1
ATOM 7598 O O . TYR B 1 272 ? 24.594 -11.602 15.117 1 96.75 272 TYR B O 1
ATOM 7606 N N . VAL B 1 273 ? 24.672 -9.539 15.953 1 97 273 VAL B N 1
ATOM 7607 C CA . VAL B 1 273 ? 25.812 -9.156 15.141 1 97 273 VAL B CA 1
ATOM 7608 C C . VAL B 1 273 ? 27.016 -10.023 15.5 1 97 273 VAL B C 1
ATOM 7610 O O . VAL B 1 273 ? 27.766 -10.453 14.625 1 97 273 VAL B O 1
ATOM 7613 N N . ALA B 1 274 ? 27.188 -10.297 16.734 1 95.81 274 ALA B N 1
ATOM 7614 C CA . ALA B 1 274 ? 28.281 -11.141 17.203 1 95.81 274 ALA B CA 1
ATOM 7615 C C . ALA B 1 274 ? 28.188 -12.547 16.625 1 95.81 274 ALA B C 1
ATOM 7617 O O . ALA B 1 274 ? 29.188 -13.141 16.219 1 95.81 274 ALA B O 1
ATOM 7618 N N . ASN B 1 275 ? 27.031 -13.062 16.562 1 95.69 275 ASN B N 1
ATOM 7619 C CA . ASN B 1 275 ? 26.812 -14.406 16.031 1 95.69 275 ASN B CA 1
ATOM 7620 C C . ASN B 1 275 ? 27.031 -14.445 14.523 1 95.69 275 ASN B C 1
ATOM 7622 O O . ASN B 1 275 ? 27.484 -15.453 13.984 1 95.69 275 ASN B O 1
ATOM 7626 N N . VAL B 1 276 ? 26.688 -13.414 13.836 1 95.69 276 VAL B N 1
ATOM 7627 C CA . VAL B 1 276 ? 26.938 -13.336 12.398 1 95.69 276 VAL B CA 1
ATOM 7628 C C . VAL B 1 276 ? 28.438 -13.289 12.133 1 95.69 276 VAL B C 1
ATOM 7630 O O . VAL B 1 276 ? 28.938 -13.992 11.258 1 95.69 276 VAL B O 1
ATOM 7633 N N . ASN B 1 277 ? 29.062 -12.508 12.977 1 94.44 277 ASN B N 1
ATOM 7634 C CA . ASN B 1 277 ? 30.516 -12.375 12.812 1 94.44 277 ASN B CA 1
ATOM 7635 C C . ASN B 1 277 ? 31.234 -13.664 13.164 1 94.44 277 ASN B C 1
ATOM 7637 O O . ASN B 1 277 ? 32.281 -13.961 12.594 1 94.44 277 ASN B O 1
ATOM 7641 N N . ALA B 1 278 ? 30.672 -14.453 13.977 1 94.19 278 ALA B N 1
ATOM 7642 C CA . ALA B 1 278 ? 31.234 -15.742 14.359 1 94.19 278 ALA B CA 1
ATOM 7643 C C . ALA B 1 278 ? 30.859 -16.828 13.359 1 94.19 278 ALA B C 1
ATOM 7645 O O . ALA B 1 278 ? 31.156 -18 13.562 1 94.19 278 ALA B O 1
ATOM 7646 N N . SER B 1 279 ? 30.062 -16.547 12.336 1 91.31 279 SER B N 1
ATOM 7647 C CA . SER B 1 279 ? 29.656 -17.453 11.258 1 91.31 279 SER B CA 1
ATOM 7648 C C . SER B 1 279 ? 28.672 -18.5 11.75 1 91.31 279 SER B C 1
ATOM 7650 O O . SER B 1 279 ? 28.656 -19.625 11.242 1 91.31 279 SER B O 1
ATOM 7652 N N . LYS B 1 280 ? 28.031 -18.156 12.766 1 91.5 280 LYS B N 1
ATOM 7653 C CA . LYS B 1 280 ? 26.969 -19.031 13.25 1 91.5 280 LYS B CA 1
ATOM 7654 C C . LYS B 1 280 ? 25.656 -18.781 12.5 1 91.5 280 LYS B C 1
ATOM 7656 O O . LYS B 1 280 ? 24.781 -19.641 12.445 1 91.5 280 LYS B O 1
ATOM 7661 N N . LEU B 1 281 ? 25.594 -17.578 12.023 1 92.81 281 LEU B N 1
ATOM 7662 C CA . LEU B 1 281 ? 24.469 -17.156 11.188 1 92.81 281 LEU B CA 1
ATOM 7663 C C . LEU B 1 281 ? 24.953 -16.656 9.828 1 92.81 281 LEU B C 1
ATOM 7665 O O . LEU B 1 281 ? 26.109 -16.25 9.695 1 92.81 281 LEU B O 1
ATOM 7669 N N . PRO B 1 282 ? 24.078 -16.766 8.844 1 90.88 282 PRO B N 1
ATOM 7670 C CA . PRO B 1 282 ? 24.469 -16.266 7.527 1 90.88 282 PRO B CA 1
ATOM 7671 C C . PRO B 1 282 ? 24.688 -14.758 7.512 1 90.88 282 PRO B C 1
ATOM 7673 O O . PRO B 1 282 ? 23.938 -14.016 8.148 1 90.88 282 PRO B O 1
ATOM 7676 N N . HIS B 1 283 ? 25.656 -14.344 6.828 1 93.06 283 HIS B N 1
ATOM 7677 C CA . HIS B 1 283 ? 25.938 -12.922 6.688 1 93.06 283 HIS B CA 1
ATOM 7678 C C . HIS B 1 283 ? 24.969 -12.258 5.711 1 93.06 283 HIS B C 1
ATOM 7680 O O . HIS B 1 283 ? 24.875 -12.664 4.551 1 93.06 283 HIS B O 1
ATOM 7686 N N . PRO B 1 284 ? 24.172 -11.289 6.066 1 91.12 284 PRO B N 1
ATOM 7687 C CA . PRO B 1 284 ? 23.188 -10.656 5.188 1 91.12 284 PRO B CA 1
ATOM 7688 C C . PRO B 1 284 ? 23.828 -9.914 4.016 1 91.12 284 PRO B C 1
ATOM 7690 O O . PRO B 1 284 ? 23.188 -9.727 2.979 1 91.12 284 PRO B O 1
ATOM 7693 N N . LYS B 1 285 ? 25.016 -9.523 4.027 1 88.12 285 LYS B N 1
ATOM 7694 C CA . LYS B 1 285 ? 25.781 -8.891 2.965 1 88.12 285 LYS B CA 1
ATOM 7695 C C . LYS B 1 285 ? 25.078 -7.645 2.439 1 88.12 285 LYS B C 1
ATOM 7697 O O . LYS B 1 285 ? 24.906 -7.484 1.228 1 88.12 285 LYS B O 1
ATOM 7702 N N . ASN B 1 286 ? 24.484 -6.797 3.26 1 90.56 286 ASN B N 1
ATOM 7703 C CA . ASN B 1 286 ? 23.844 -5.555 2.846 1 90.56 286 ASN B CA 1
ATOM 7704 C C . ASN B 1 286 ? 24.391 -4.359 3.629 1 90.56 286 ASN B C 1
ATOM 7706 O O . ASN B 1 286 ? 25.094 -4.531 4.621 1 90.56 286 ASN B O 1
ATOM 7710 N N . LYS B 1 287 ? 24.078 -3.258 3.145 1 92.31 287 LYS B N 1
ATOM 7711 C CA . LYS B 1 287 ? 24.609 -2.018 3.703 1 92.31 287 LYS B CA 1
ATOM 7712 C C . LYS B 1 287 ? 24.031 -1.75 5.09 1 92.31 287 LYS B C 1
ATOM 7714 O O . LYS B 1 287 ? 24.719 -1.183 5.949 1 92.31 287 LYS B O 1
ATOM 7719 N N . SER B 1 288 ? 22.844 -2.135 5.305 1 95.62 288 SER B N 1
ATOM 7720 C CA . SER B 1 288 ? 22.203 -1.921 6.605 1 95.62 288 SER B CA 1
ATOM 7721 C C . SER B 1 288 ? 22.938 -2.68 7.707 1 95.62 288 SER B C 1
ATOM 7723 O O . SER B 1 288 ? 23.141 -2.15 8.797 1 95.62 288 SER B O 1
ATOM 7725 N N . PHE B 1 289 ? 23.359 -3.885 7.387 1 96.5 289 PHE B N 1
ATOM 7726 C CA . PHE B 1 289 ? 24.094 -4.668 8.375 1 96.5 289 PHE B CA 1
ATOM 7727 C C . PHE B 1 289 ? 25.453 -4.039 8.656 1 96.5 289 PHE B C 1
ATOM 7729 O O . PHE B 1 289 ? 25.891 -3.971 9.812 1 96.5 289 PHE B O 1
ATOM 7736 N N . GLU B 1 290 ? 26.062 -3.564 7.617 1 96 290 GLU B N 1
ATOM 7737 C CA . GLU B 1 290 ? 27.375 -2.936 7.781 1 96 290 GLU B CA 1
ATOM 7738 C C . GLU B 1 290 ? 27.281 -1.721 8.703 1 96 290 GLU B C 1
ATOM 7740 O O . GLU B 1 290 ? 28.156 -1.52 9.555 1 96 290 GLU B O 1
ATOM 7745 N N . SER B 1 291 ? 26.266 -0.987 8.508 1 96.19 291 SER B N 1
ATOM 7746 C CA . SER B 1 291 ? 26.078 0.205 9.328 1 96.19 291 SER B CA 1
ATOM 7747 C C . SER B 1 291 ? 25.797 -0.164 10.781 1 96.19 291 SER B C 1
ATOM 7749 O O . SER B 1 291 ? 26.297 0.484 11.703 1 96.19 291 SER B O 1
ATOM 7751 N N . VAL B 1 292 ? 25.031 -1.146 10.969 1 97 292 VAL B N 1
ATOM 7752 C CA . VAL B 1 292 ? 24.688 -1.586 12.32 1 97 292 VAL B CA 1
ATOM 7753 C C . VAL B 1 292 ? 25.922 -2.199 12.984 1 97 292 VAL B C 1
ATOM 7755 O O . VAL B 1 292 ? 26.156 -1.989 14.18 1 97 292 VAL B O 1
ATOM 7758 N N . GLU B 1 293 ? 26.656 -2.953 12.219 1 96.69 293 GLU B N 1
ATOM 7759 C CA . GLU B 1 293 ? 27.891 -3.533 12.734 1 96.69 293 GLU B CA 1
ATOM 7760 C C . GLU B 1 293 ? 28.859 -2.447 13.188 1 96.69 293 GLU B C 1
ATOM 7762 O O . GLU B 1 293 ? 29.469 -2.555 14.258 1 96.69 293 GLU B O 1
ATOM 7767 N N . LYS B 1 294 ? 28.938 -1.445 12.359 1 95.81 294 LYS B N 1
ATOM 7768 C CA . LYS B 1 294 ? 29.797 -0.318 12.703 1 95.81 294 LYS B CA 1
ATOM 7769 C C . LYS B 1 294 ? 29.328 0.351 13.992 1 95.81 294 LYS B C 1
ATOM 7771 O O . LYS B 1 294 ? 30.156 0.707 14.844 1 95.81 294 LYS B O 1
ATOM 7776 N N . ALA B 1 295 ? 28.109 0.535 14.203 1 96.5 295 ALA B N 1
ATOM 7777 C CA . ALA B 1 295 ? 27.547 1.149 15.398 1 96.5 295 ALA B CA 1
ATOM 7778 C C . ALA B 1 295 ? 27.797 0.276 16.625 1 96.5 295 ALA B C 1
ATOM 7780 O O . ALA B 1 295 ? 28.016 0.788 17.734 1 96.5 295 ALA B O 1
ATOM 7781 N N . CYS B 1 296 ? 27.828 -0.997 16.406 1 95.5 296 CYS B N 1
ATOM 7782 C CA . CYS B 1 296 ? 28.031 -1.931 17.516 1 95.5 296 CYS B CA 1
ATOM 7783 C C . CYS B 1 296 ? 29.469 -1.9 18 1 95.5 296 CYS B C 1
ATOM 7785 O O . CYS B 1 296 ? 29.75 -2.223 19.141 1 95.5 296 CYS B O 1
ATOM 7787 N N . THR B 1 297 ? 30.297 -1.518 17.141 1 93.81 297 THR B N 1
ATOM 7788 C CA . THR B 1 297 ? 31.703 -1.482 17.484 1 93.81 297 THR B CA 1
ATOM 7789 C C . THR B 1 297 ? 32.031 -0.198 18.25 1 93.81 297 THR B C 1
ATOM 7791 O O . THR B 1 297 ? 33.062 -0.118 18.922 1 93.81 297 THR B O 1
ATOM 7794 N N . ASP B 1 298 ? 31.188 0.778 18.188 1 93.25 298 ASP B N 1
ATOM 7795 C CA . ASP B 1 298 ? 31.375 2.041 18.891 1 93.25 298 ASP B CA 1
ATOM 7796 C C . ASP B 1 298 ? 30.906 1.949 20.328 1 93.25 298 ASP B C 1
ATOM 7798 O O . ASP B 1 298 ? 29.688 1.891 20.594 1 93.25 298 ASP B O 1
ATOM 7802 N N . PRO B 1 299 ? 31.766 2.033 21.266 1 92.81 299 PRO B N 1
ATOM 7803 C CA . PRO B 1 299 ? 31.359 1.925 22.656 1 92.81 299 PRO B CA 1
ATOM 7804 C C . PRO B 1 299 ? 30.516 3.115 23.125 1 92.81 299 PRO B C 1
ATOM 7806 O O . PRO B 1 299 ? 29.797 3.018 24.125 1 92.81 299 PRO B O 1
ATOM 7809 N N . MET B 1 300 ? 30.562 4.203 22.344 1 94.25 300 MET B N 1
ATOM 7810 C CA . MET B 1 300 ? 29.859 5.422 22.75 1 94.25 300 MET B CA 1
ATOM 7811 C C . MET B 1 300 ? 28.484 5.512 22.094 1 94.25 300 MET B C 1
ATOM 7813 O O . MET B 1 300 ? 27.766 6.484 22.297 1 94.25 300 MET B O 1
ATOM 7817 N N . PHE B 1 301 ? 28.094 4.559 21.406 1 95.69 301 PHE B N 1
ATOM 7818 C CA . PHE B 1 301 ? 26.859 4.652 20.641 1 95.69 301 PHE B CA 1
ATOM 7819 C C . PHE B 1 301 ? 25.672 4.867 21.578 1 95.69 301 PHE B C 1
ATOM 7821 O O . PHE B 1 301 ? 24.828 5.73 21.328 1 95.69 301 PHE B O 1
ATOM 7828 N N . LEU B 1 302 ? 25.625 4.09 22.609 1 95.62 302 LEU B N 1
ATOM 7829 C CA . LEU B 1 302 ? 24.484 4.191 23.531 1 95.62 302 LEU B CA 1
ATOM 7830 C C . LEU B 1 302 ? 24.484 5.539 24.25 1 95.62 302 LEU B C 1
ATOM 7832 O O . LEU B 1 302 ? 23.422 6.082 24.547 1 95.62 302 LEU B O 1
ATOM 7836 N N . VAL B 1 303 ? 25.641 6.062 24.531 1 96.44 303 VAL B N 1
ATOM 7837 C CA . VAL B 1 303 ? 25.75 7.387 25.141 1 96.44 303 VAL B CA 1
ATOM 7838 C C . VAL B 1 303 ? 25.188 8.438 24.188 1 96.44 303 VAL B C 1
ATOM 7840 O O . VAL B 1 303 ? 24.344 9.25 24.578 1 96.44 303 VAL B O 1
ATOM 7843 N N . LYS B 1 304 ? 25.672 8.375 23.016 1 96.81 304 LYS B N 1
ATOM 7844 C CA . LYS B 1 304 ? 25.219 9.305 21.984 1 96.81 304 LYS B CA 1
ATOM 7845 C C . LYS B 1 304 ? 23.703 9.188 21.766 1 96.81 304 LYS B C 1
ATOM 7847 O O . LYS B 1 304 ? 23.016 10.195 21.641 1 96.81 304 LYS B O 1
ATOM 7852 N N . ALA B 1 305 ? 23.234 7.965 21.734 1 96.56 305 ALA B N 1
ATOM 7853 C CA . ALA B 1 305 ? 21.812 7.711 21.562 1 96.56 305 ALA B CA 1
ATOM 7854 C C . ALA B 1 305 ? 21 8.297 22.719 1 96.56 305 ALA B C 1
ATOM 7856 O O . ALA B 1 305 ? 19.922 8.859 22.5 1 96.56 305 ALA B O 1
ATOM 7857 N N . ASN B 1 306 ? 21.484 8.148 23.828 1 96.38 306 ASN B N 1
ATOM 7858 C CA . ASN B 1 306 ? 20.766 8.656 25 1 96.38 306 ASN B CA 1
ATOM 7859 C C . ASN B 1 306 ? 20.781 10.18 25.047 1 96.38 306 ASN B C 1
ATOM 7861 O O . ASN B 1 306 ? 19.844 10.805 25.531 1 96.38 306 ASN B O 1
ATOM 7865 N N . ILE B 1 307 ? 21.875 10.82 24.594 1 96.62 307 ILE B N 1
ATOM 7866 C CA . ILE B 1 307 ? 21.891 12.281 24.484 1 96.62 307 ILE B CA 1
ATOM 7867 C C . ILE B 1 307 ? 20.828 12.734 23.5 1 96.62 307 ILE B C 1
ATOM 7869 O O . ILE B 1 307 ? 20.031 13.641 23.797 1 96.62 307 ILE B O 1
ATOM 7873 N N . PHE B 1 308 ? 20.859 12.07 22.359 1 95.69 308 PHE B N 1
ATOM 7874 C CA . PHE B 1 308 ? 19.859 12.352 21.328 1 95.69 308 PHE B CA 1
ATOM 7875 C C . PHE B 1 308 ? 18.453 12.211 21.891 1 95.69 308 PHE B C 1
ATOM 7877 O O . PHE B 1 308 ? 17.609 13.07 21.656 1 95.69 308 PHE B O 1
ATOM 7884 N N . LEU B 1 309 ? 18.234 11.18 22.641 1 94.81 309 LEU B N 1
ATOM 7885 C CA . LEU B 1 309 ? 16.922 10.906 23.234 1 94.81 309 LEU B CA 1
ATOM 7886 C C . LEU B 1 309 ? 16.547 11.992 24.234 1 94.81 309 LEU B C 1
ATOM 7888 O O . LEU B 1 309 ? 15.406 12.445 24.266 1 94.81 309 LEU B O 1
ATOM 7892 N N . SER B 1 310 ? 17.453 12.352 24.984 1 94.88 310 SER B N 1
ATOM 7893 C CA . SER B 1 310 ? 17.203 13.367 26.016 1 94.88 310 SER B CA 1
ATOM 7894 C C . SER B 1 310 ? 16.766 14.688 25.375 1 94.88 310 SER B C 1
ATOM 7896 O O . SER B 1 310 ? 15.828 15.328 25.859 1 94.88 310 SER B O 1
ATOM 7898 N N . VAL B 1 311 ? 17.438 15.094 24.375 1 94.06 311 VAL B N 1
ATOM 7899 C CA . VAL B 1 311 ? 17.094 16.344 23.688 1 94.06 311 VAL B CA 1
ATOM 7900 C C . VAL B 1 311 ? 15.727 16.188 23.016 1 94.06 311 VAL B C 1
ATOM 7902 O O . VAL B 1 311 ? 14.906 17.109 23.047 1 94.06 311 VAL B O 1
ATOM 7905 N N . ALA B 1 312 ? 15.508 15.078 22.406 1 93.06 312 ALA B N 1
ATOM 7906 C CA . ALA B 1 312 ? 14.234 14.82 21.734 1 93.06 312 ALA B CA 1
ATOM 7907 C C . ALA B 1 312 ? 13.078 14.859 22.734 1 93.06 312 ALA B C 1
ATOM 7909 O O . ALA B 1 312 ? 11.992 15.336 22.406 1 93.06 312 ALA B O 1
ATOM 7910 N N . GLN B 1 313 ? 13.289 14.336 23.906 1 93.44 313 GLN B N 1
ATOM 7911 C CA . GLN B 1 313 ? 12.258 14.281 24.938 1 93.44 313 GLN B CA 1
ATOM 7912 C C . GLN B 1 313 ? 11.875 15.688 25.406 1 93.44 313 GLN B C 1
ATOM 7914 O O . GLN B 1 313 ? 10.766 15.906 25.891 1 93.44 313 GLN B O 1
ATOM 7919 N N . GLU B 1 314 ? 12.766 16.562 25.234 1 92.19 314 GLU B N 1
ATOM 7920 C CA . GLU B 1 314 ? 12.477 17.953 25.609 1 92.19 314 GLU B CA 1
ATOM 7921 C C . GLU B 1 314 ? 11.594 18.625 24.562 1 92.19 314 GLU B C 1
ATOM 7923 O O . GLU B 1 314 ? 10.781 19.484 24.891 1 92.19 314 GLU B O 1
ATOM 7928 N N . CYS B 1 315 ? 11.727 18.266 23.359 1 92.38 315 CYS B N 1
ATOM 7929 C CA . CYS B 1 315 ? 10.992 18.891 22.266 1 92.38 315 CYS B CA 1
ATOM 7930 C C . CYS B 1 315 ? 9.648 18.203 22.047 1 92.38 315 CYS B C 1
ATOM 7932 O O . CYS B 1 315 ? 8.688 18.828 21.609 1 92.38 315 CYS B O 1
ATOM 7934 N N . GLN B 1 316 ? 9.484 16.938 22.406 1 91.44 316 GLN B N 1
ATOM 7935 C CA . GLN B 1 316 ? 8.359 16.094 22.047 1 91.44 316 GLN B CA 1
ATOM 7936 C C . GLN B 1 316 ? 7.062 16.578 22.688 1 91.44 316 GLN B C 1
ATOM 7938 O O . GLN B 1 316 ? 6.008 16.562 22.047 1 91.44 316 GLN B O 1
ATOM 7943 N N . PRO B 1 317 ? 7.082 16.953 23.906 1 90.88 317 PRO B N 1
ATOM 7944 C CA . PRO B 1 317 ? 5.824 17.391 24.516 1 90.88 317 PRO B CA 1
ATOM 7945 C C . PRO B 1 317 ? 5.176 18.547 23.766 1 90.88 317 PRO B C 1
ATOM 7947 O O . PRO B 1 317 ? 3.953 18.578 23.609 1 90.88 317 PRO B O 1
ATOM 7950 N N . PHE B 1 318 ? 5.988 19.5 23.328 1 91.81 318 PHE B N 1
ATOM 7951 C CA . PHE B 1 318 ? 5.473 20.609 22.547 1 91.81 318 PHE B CA 1
ATOM 7952 C C . PHE B 1 318 ? 4.852 20.109 21.25 1 91.81 318 PHE B C 1
ATOM 7954 O O . PHE B 1 318 ? 3.752 20.531 20.875 1 91.81 318 PHE B O 1
ATOM 7961 N N . LEU B 1 319 ? 5.477 19.219 20.625 1 90.56 319 LEU B N 1
ATOM 7962 C CA . LEU B 1 319 ? 5.016 18.688 19.344 1 90.56 319 LEU B CA 1
ATOM 7963 C C . LEU B 1 319 ? 3.703 17.938 19.5 1 90.56 319 LEU B C 1
ATOM 7965 O O . LEU B 1 319 ? 2.789 18.078 18.688 1 90.56 319 LEU B O 1
ATOM 7969 N N . ILE B 1 320 ? 3.557 17.172 20.547 1 90 320 ILE B N 1
ATOM 7970 C CA . ILE B 1 320 ? 2.359 16.375 20.797 1 90 320 ILE B CA 1
ATOM 7971 C C . ILE B 1 320 ? 1.2 17.297 21.172 1 90 320 ILE B C 1
ATOM 7973 O O . ILE B 1 320 ? 0.089 17.141 20.656 1 90 320 ILE B O 1
ATOM 7977 N N . LYS B 1 321 ? 1.504 18.203 21.953 1 91.12 321 LYS B N 1
ATOM 7978 C CA . LYS B 1 321 ? 0.485 19.109 22.484 1 91.12 321 LYS B CA 1
ATOM 7979 C C . LYS B 1 321 ? -0.13 19.953 21.375 1 91.12 321 LYS B C 1
ATOM 7981 O O . LYS B 1 321 ? -1.33 20.234 21.391 1 91.12 321 LYS B O 1
ATOM 7986 N N . TYR B 1 322 ? 0.646 20.359 20.422 1 92.56 322 TYR B N 1
ATOM 7987 C CA . TYR B 1 322 ? 0.18 21.344 19.453 1 92.56 322 TYR B CA 1
ATOM 7988 C C . TYR B 1 322 ? -0.218 20.672 18.141 1 92.56 322 TYR B C 1
ATOM 7990 O O . TYR B 1 322 ? -0.592 21.344 17.172 1 92.56 322 TYR B O 1
ATOM 7998 N N . GLN B 1 323 ? -0.154 19.406 18.125 1 89.75 323 GLN B N 1
ATOM 7999 C CA . GLN B 1 323 ? -0.715 18.672 17 1 89.75 323 GLN B CA 1
ATOM 8000 C C . GLN B 1 323 ? -2.217 18.453 17.172 1 89.75 323 GLN B C 1
ATOM 8002 O O . GLN B 1 323 ? -2.672 17.328 17.344 1 89.75 323 GLN B O 1
ATOM 8007 N N . THR B 1 324 ? -2.898 19.516 17.141 1 90.38 324 THR B N 1
ATOM 8008 C CA . THR B 1 324 ? -4.34 19.5 17.375 1 90.38 324 THR B CA 1
ATOM 8009 C C . THR B 1 324 ? -5.012 20.656 16.625 1 90.38 324 THR B C 1
ATOM 8011 O O . THR B 1 324 ? -4.34 21.578 16.172 1 90.38 324 THR B O 1
ATOM 8014 N N . ASP B 1 325 ? -6.301 20.578 16.469 1 89.56 325 ASP B N 1
ATOM 8015 C CA . ASP B 1 325 ? -7.078 21.641 15.828 1 89.56 325 ASP B CA 1
ATOM 8016 C C . ASP B 1 325 ? -7.715 22.562 16.859 1 89.56 325 ASP B C 1
ATOM 8018 O O . ASP B 1 325 ? -8.391 23.531 16.5 1 89.56 325 ASP B O 1
ATOM 8022 N N . LYS B 1 326 ? -7.469 22.266 18.094 1 92.62 326 LYS B N 1
ATOM 8023 C CA . LYS B 1 326 ? -7.973 23.141 19.141 1 92.62 326 LYS B CA 1
ATOM 8024 C C . LYS B 1 326 ? -7.266 24.5 19.125 1 92.62 326 LYS B C 1
ATOM 8026 O O . LYS B 1 326 ? -6.121 24.594 18.672 1 92.62 326 LYS B O 1
ATOM 8031 N N . PRO B 1 327 ? -7.977 25.469 19.5 1 95.06 327 PRO B N 1
ATOM 8032 C CA . PRO B 1 327 ? -7.297 26.766 19.609 1 95.06 327 PRO B CA 1
ATOM 8033 C C . PRO B 1 327 ? -6.277 26.797 20.75 1 95.06 327 PRO B C 1
ATOM 8035 O O . PRO B 1 327 ? -6.648 27.016 21.906 1 95.06 327 PRO B O 1
ATOM 8038 N N . MET B 1 328 ? -5.059 26.719 20.406 1 94.25 328 MET B N 1
ATOM 8039 C CA . MET B 1 328 ? -4.016 26.609 21.422 1 94.25 328 MET B CA 1
ATOM 8040 C C . MET B 1 328 ? -3.031 27.766 21.328 1 94.25 328 MET B C 1
ATOM 8042 O O . MET B 1 328 ? -2.043 27.812 22.062 1 94.25 328 MET B O 1
ATOM 8046 N N . LEU B 1 329 ? -3.309 28.688 20.547 1 95 329 LEU B N 1
ATOM 8047 C CA . LEU B 1 329 ? -2.379 29.781 20.281 1 95 329 LEU B CA 1
ATOM 8048 C C . LEU B 1 329 ? -2.096 30.578 21.531 1 95 329 LEU B C 1
ATOM 8050 O O . LEU B 1 329 ? -0.967 31.031 21.75 1 95 329 LEU B O 1
ATOM 8054 N N . PRO B 1 330 ? -3.051 30.797 22.391 1 95.81 330 PRO B N 1
ATOM 8055 C CA . PRO B 1 330 ? -2.805 31.594 23.594 1 95.81 330 PRO B CA 1
ATOM 8056 C C . PRO B 1 330 ? -1.765 30.953 24.516 1 95.81 330 PRO B C 1
ATOM 8058 O O . PRO B 1 330 ? -1.168 31.641 25.344 1 95.81 330 PRO B O 1
ATOM 8061 N N . PHE B 1 331 ? -1.526 29.703 24.406 1 94.94 331 PHE B N 1
ATOM 8062 C CA . PHE B 1 331 ? -0.581 29 25.266 1 94.94 331 PHE B CA 1
ATOM 8063 C C . PHE B 1 331 ? 0.771 28.859 24.562 1 94.94 331 PHE B C 1
ATOM 8065 O O . PHE B 1 331 ? 1.756 28.469 25.203 1 94.94 331 PHE B O 1
ATOM 8072 N N . LEU B 1 332 ? 0.839 29.156 23.312 1 95.12 332 LEU B N 1
ATOM 8073 C CA . LEU B 1 332 ? 1.976 28.844 22.453 1 95.12 332 LEU B CA 1
ATOM 8074 C C . LEU B 1 332 ? 3.238 29.531 22.938 1 95.12 332 LEU B C 1
ATOM 8076 O O . LEU B 1 332 ? 4.301 28.906 23.047 1 95.12 332 LEU B O 1
ATOM 8080 N N . ALA B 1 333 ? 3.137 30.797 23.203 1 94.12 333 ALA B N 1
ATOM 8081 C CA . ALA B 1 333 ? 4.305 31.578 23.594 1 94.12 333 ALA B CA 1
ATOM 8082 C C . ALA B 1 333 ? 4.941 31.031 24.859 1 94.12 333 ALA B C 1
ATOM 8084 O O . ALA B 1 333 ? 6.156 30.844 24.922 1 94.12 333 ALA B O 1
ATOM 8085 N N . ASP B 1 334 ? 4.172 30.766 25.844 1 93.88 334 ASP B N 1
ATOM 8086 C CA . ASP B 1 334 ? 4.676 30.266 27.109 1 93.88 334 ASP B CA 1
ATOM 8087 C C . ASP B 1 334 ? 5.324 28.906 26.953 1 93.88 334 ASP B C 1
ATOM 8089 O O . ASP B 1 334 ? 6.383 28.641 27.531 1 93.88 334 ASP B O 1
ATOM 8093 N N . ASP B 1 335 ? 4.648 28.078 26.25 1 94.25 335 ASP B N 1
ATOM 8094 C CA . ASP B 1 335 ? 5.172 26.734 26.047 1 94.25 335 ASP B CA 1
ATOM 8095 C C . ASP B 1 335 ? 6.48 26.766 25.266 1 94.25 335 ASP B C 1
ATOM 8097 O O . ASP B 1 335 ? 7.414 26.016 25.562 1 94.25 335 ASP B O 1
ATOM 8101 N N . LEU B 1 336 ? 6.512 27.625 24.25 1 93.25 336 LEU B N 1
ATOM 8102 C CA . LEU B 1 336 ? 7.738 27.781 23.484 1 93.25 336 LEU B CA 1
ATOM 8103 C C . LEU B 1 336 ? 8.859 28.328 24.344 1 93.25 336 LEU B C 1
ATOM 8105 O O . LEU B 1 336 ? 10 27.859 24.266 1 93.25 336 LEU B O 1
ATOM 8109 N N . PHE B 1 337 ? 8.539 29.281 25.109 1 92.19 337 PHE B N 1
ATOM 8110 C CA . PHE B 1 337 ? 9.523 29.891 26 1 92.19 337 PHE B CA 1
ATOM 8111 C C . PHE B 1 337 ? 10.094 28.844 26.953 1 92.19 337 PHE B C 1
ATOM 8113 O O . PHE B 1 337 ? 11.312 28.781 27.156 1 92.19 337 PHE B O 1
ATOM 8120 N N . THR B 1 338 ? 9.281 28.078 27.5 1 92.56 338 THR B N 1
ATOM 8121 C CA . THR B 1 338 ? 9.695 27.047 28.438 1 92.56 338 THR B CA 1
ATOM 8122 C C . THR B 1 338 ? 10.617 26.047 27.766 1 92.56 338 THR B C 1
ATOM 8124 O O . THR B 1 338 ? 11.656 25.672 28.312 1 92.56 338 THR B O 1
ATOM 8127 N N . THR B 1 339 ? 10.242 25.641 26.609 1 93.62 339 THR B N 1
ATOM 8128 C CA . THR B 1 339 ? 11.047 24.672 25.875 1 93.62 339 THR B CA 1
ATOM 8129 C C . THR B 1 339 ? 12.414 25.266 25.531 1 93.62 339 THR B C 1
ATOM 8131 O O . THR B 1 339 ? 13.438 24.594 25.672 1 93.62 339 THR B O 1
ATOM 8134 N N . LEU B 1 340 ? 12.445 26.5 25.172 1 92.5 340 LEU B N 1
ATOM 8135 C CA . LEU B 1 340 ? 13.688 27.156 24.797 1 92.5 340 LEU B CA 1
ATOM 8136 C C . LEU B 1 340 ? 14.602 27.328 26 1 92.5 340 LEU B C 1
ATOM 8138 O O . LEU B 1 340 ? 15.812 27.109 25.906 1 92.5 340 LEU B O 1
ATOM 8142 N N . ILE B 1 341 ? 14.047 27.625 27.078 1 92.56 341 ILE B N 1
ATOM 8143 C CA . ILE B 1 341 ? 14.828 27.828 28.281 1 92.56 341 ILE B CA 1
ATOM 8144 C C . ILE B 1 341 ? 15.461 26.5 28.719 1 92.56 341 ILE B C 1
ATOM 8146 O O . ILE B 1 341 ? 16.625 26.469 29.141 1 92.56 341 ILE B O 1
ATOM 8150 N N . HIS B 1 342 ? 14.703 25.5 28.625 1 92.25 342 HIS B N 1
ATOM 8151 C CA . HIS B 1 342 ? 15.211 24.188 28.984 1 92.25 342 HIS B CA 1
ATOM 8152 C C . HIS B 1 342 ? 16.406 23.797 28.125 1 92.25 342 HIS B C 1
ATOM 8154 O O . HIS B 1 342 ? 17.391 23.266 28.625 1 92.25 342 HIS B O 1
ATOM 8160 N N . LEU B 1 343 ? 16.344 24.094 26.875 1 93.25 343 LEU B N 1
ATOM 8161 C CA . LEU B 1 343 ? 17.438 23.781 25.969 1 93.25 343 LEU B CA 1
ATOM 8162 C C . LEU B 1 343 ? 18.641 24.672 26.234 1 93.25 343 LEU B C 1
ATOM 8164 O O . LEU B 1 343 ? 19.781 24.219 26.219 1 93.25 343 LEU B O 1
ATOM 8168 N N . LEU B 1 344 ? 18.328 25.875 26.516 1 92.88 344 LEU B N 1
ATOM 8169 C CA . LEU B 1 344 ? 19.375 26.875 26.734 1 92.88 344 LEU B CA 1
ATOM 8170 C C . LEU B 1 344 ? 20.141 26.578 28.016 1 92.88 344 LEU B C 1
ATOM 8172 O O . LEU B 1 344 ? 21.359 26.688 28.062 1 92.88 344 LEU B O 1
ATOM 8176 N N . GLN B 1 345 ? 19.516 26.172 28.984 1 92.38 345 GLN B N 1
ATOM 8177 C CA . GLN B 1 345 ? 20.094 25.969 30.312 1 92.38 345 GLN B CA 1
ATOM 8178 C C . GLN B 1 345 ? 21.047 24.781 30.312 1 92.38 345 GLN B C 1
ATOM 8180 O O . GLN B 1 345 ? 21.859 24.641 31.219 1 92.38 345 GLN B O 1
ATOM 8185 N N . ARG B 1 346 ? 21 24.031 29.344 1 93.44 346 ARG B N 1
ATOM 8186 C CA . ARG B 1 346 ? 21.875 22.859 29.281 1 93.44 346 ARG B CA 1
ATOM 8187 C C . ARG B 1 346 ? 23.328 23.281 29.094 1 93.44 346 ARG B C 1
ATOM 8189 O O . ARG B 1 346 ? 24.25 22.562 29.5 1 93.44 346 ARG B O 1
ATOM 8196 N N . PHE B 1 347 ? 23.562 24.5 28.516 1 93.12 347 PHE B N 1
ATOM 8197 C CA . PHE B 1 347 ? 24.953 24.781 28.188 1 93.12 347 PHE B CA 1
ATOM 8198 C C . PHE B 1 347 ? 25.312 26.219 28.578 1 93.12 347 PHE B C 1
ATOM 8200 O O . PHE B 1 347 ? 26.484 26.609 28.516 1 93.12 347 PHE B O 1
ATOM 8207 N N . THR B 1 348 ? 24.266 27.016 28.922 1 89.94 348 THR B N 1
ATOM 8208 C CA . THR B 1 348 ? 24.594 28.391 29.312 1 89.94 348 THR B CA 1
ATOM 8209 C C . THR B 1 348 ? 23.609 28.891 30.375 1 89.94 348 THR B C 1
ATOM 8211 O O . THR B 1 348 ? 22.578 28.266 30.609 1 89.94 348 THR B O 1
ATOM 8214 N N . ALA B 1 349 ? 24 29.938 31.031 1 83.12 349 ALA B N 1
ATOM 8215 C CA . ALA B 1 349 ? 23.156 30.562 32.031 1 83.12 349 ALA B CA 1
ATOM 8216 C C . ALA B 1 349 ? 22.562 31.875 31.516 1 83.12 349 ALA B C 1
ATOM 8218 O O . ALA B 1 349 ? 21.797 32.531 32.219 1 83.12 349 ALA B O 1
ATOM 8219 N N . VAL B 1 350 ? 22.828 32.094 30.281 1 79.88 350 VAL B N 1
ATOM 8220 C CA . VAL B 1 350 ? 22.375 33.344 29.703 1 79.88 350 VAL B CA 1
ATOM 8221 C C . VAL B 1 350 ? 20.859 33.312 29.516 1 79.88 350 VAL B C 1
ATOM 8223 O O . VAL B 1 350 ? 20.25 32.25 29.469 1 79.88 350 VAL B O 1
ATOM 8226 N N . LYS B 1 351 ? 20.328 34.562 29.547 1 78 351 LYS B N 1
ATOM 8227 C CA . LYS B 1 351 ? 18.875 34.688 29.359 1 78 351 LYS B CA 1
ATOM 8228 C C . LYS B 1 351 ? 18.5 34.531 27.891 1 78 351 LYS B C 1
ATOM 8230 O O . LYS B 1 351 ? 19.312 34.781 27 1 78 351 LYS B O 1
ATOM 8235 N N . LEU B 1 352 ? 17.188 34.219 27.812 1 73.62 352 LEU B N 1
ATOM 8236 C CA . LEU B 1 352 ? 16.641 34 26.484 1 73.62 352 LEU B CA 1
ATOM 8237 C C . LEU B 1 352 ? 16.547 35.281 25.703 1 73.62 352 LEU B C 1
ATOM 8239 O O . LEU B 1 352 ? 16.312 36.344 26.281 1 73.62 352 LEU B O 1
ATOM 8243 N N . PHE B 1 353 ? 16.844 35.5 24.422 1 68.62 353 PHE B N 1
ATOM 8244 C CA . PHE B 1 353 ? 16.75 36.594 23.438 1 68.62 353 PHE B CA 1
ATOM 8245 C C . PHE B 1 353 ? 17.922 37.562 23.578 1 68.62 353 PHE B C 1
ATOM 8247 O O . PHE B 1 353 ? 17.938 38.594 22.938 1 68.62 353 PHE B O 1
ATOM 8254 N N . SER B 1 354 ? 18.75 37.125 24.531 1 67.06 354 SER B N 1
ATOM 8255 C CA . SER B 1 354 ? 19.984 37.875 24.516 1 67.06 354 SER B CA 1
ATOM 8256 C C . SER B 1 354 ? 20.969 37.312 23.484 1 67.06 354 SER B C 1
ATOM 8258 O O . SER B 1 354 ? 20.984 36.125 23.25 1 67.06 354 SER B O 1
ATOM 8260 N N . GLU B 1 355 ? 21.234 38.031 22.234 1 63.19 355 GLU B N 1
ATOM 8261 C CA . GLU B 1 355 ? 22.172 37.562 21.203 1 63.19 355 GLU B CA 1
ATOM 8262 C C . GLU B 1 355 ? 23.438 37.031 21.844 1 63.19 355 GLU B C 1
ATOM 8264 O O . GLU B 1 355 ? 24.281 36.438 21.156 1 63.19 355 GLU B O 1
ATOM 8269 N N . ASP B 1 356 ? 23.406 36.812 23.031 1 75.44 356 ASP B N 1
ATOM 8270 C CA . ASP B 1 356 ? 24.641 36.531 23.75 1 75.44 356 ASP B CA 1
ATOM 8271 C C . ASP B 1 356 ? 24.844 35 23.922 1 75.44 356 ASP B C 1
ATOM 8273 O O . ASP B 1 356 ? 25.922 34.562 24.281 1 75.44 356 ASP B O 1
ATOM 8277 N N . PHE B 1 357 ? 23.859 34.188 23.469 1 80.5 357 PHE B N 1
ATOM 8278 C CA . PHE B 1 357 ? 24.031 32.781 23.781 1 80.5 357 PHE B CA 1
ATOM 8279 C C . PHE B 1 357 ? 24.922 32.094 22.75 1 80.5 357 PHE B C 1
ATOM 8281 O O . PHE B 1 357 ? 25.438 30.984 22.984 1 80.5 357 PHE B O 1
ATOM 8288 N N . LYS B 1 358 ? 25.188 32.812 21.594 1 82.56 358 LYS B N 1
ATOM 8289 C CA . LYS B 1 358 ? 26.062 32.281 20.562 1 82.56 358 LYS B CA 1
ATOM 8290 C C . LYS B 1 358 ? 27.531 32.5 20.922 1 82.56 358 LYS B C 1
ATOM 8292 O O . LYS B 1 358 ? 28.406 31.828 20.375 1 82.56 358 LYS B O 1
ATOM 8297 N N . ASP B 1 359 ? 27.625 33.438 21.859 1 84.81 359 ASP B N 1
ATOM 8298 C CA . ASP B 1 359 ? 28.984 33.75 22.266 1 84.81 359 ASP B CA 1
ATOM 8299 C C . ASP B 1 359 ? 29.562 32.656 23.141 1 84.81 359 ASP B C 1
ATOM 8301 O O . ASP B 1 359 ? 29.031 32.375 24.219 1 84.81 359 ASP B O 1
ATOM 8305 N N . ARG B 1 360 ? 30.656 32.125 22.844 1 85.19 360 ARG B N 1
ATOM 8306 C CA . ARG B 1 360 ? 31.297 31 23.5 1 85.19 360 ARG B CA 1
ATOM 8307 C C . ARG B 1 360 ? 31.75 31.375 24.906 1 85.19 360 ARG B C 1
ATOM 8309 O O . ARG B 1 360 ? 31.844 30.5 25.781 1 85.19 360 ARG B O 1
ATOM 8316 N N . SER B 1 361 ? 31.938 32.625 25.078 1 84.19 361 SER B N 1
ATOM 8317 C CA . SER B 1 361 ? 32.406 33.094 26.375 1 84.19 361 SER B CA 1
ATOM 8318 C C . SER B 1 361 ? 31.328 32.938 27.438 1 84.19 361 SER B C 1
ATOM 8320 O O . SER B 1 361 ? 31.625 32.875 28.641 1 84.19 361 SER B O 1
ATOM 8322 N N . ASN B 1 362 ? 30.141 32.812 27 1 88.12 362 ASN B N 1
ATOM 8323 C CA . ASN B 1 362 ? 29.031 32.688 27.922 1 88.12 362 ASN B CA 1
ATOM 8324 C C . ASN B 1 362 ? 28.656 31.234 28.156 1 88.12 362 ASN B C 1
ATOM 8326 O O . ASN B 1 362 ? 27.75 30.938 28.938 1 88.12 362 ASN B O 1
ATOM 8330 N N . HIS B 1 363 ? 29.359 30.391 27.562 1 91.31 363 HIS B N 1
ATOM 8331 C CA . HIS B 1 363 ? 29.016 28.969 27.656 1 91.31 363 HIS B CA 1
ATOM 8332 C C . HIS B 1 363 ? 29.672 28.328 28.875 1 91.31 363 HIS B C 1
ATOM 8334 O O . HIS B 1 363 ? 30.734 28.781 29.328 1 91.31 363 HIS B O 1
ATOM 8340 N N . LYS B 1 364 ? 28.969 27.406 29.359 1 89.06 364 LYS B N 1
ATOM 8341 C CA . LYS B 1 364 ? 29.594 26.594 30.391 1 89.06 364 LYS B CA 1
ATOM 8342 C C . LYS B 1 364 ? 30.781 25.812 29.859 1 89.06 364 LYS B C 1
ATOM 8344 O O . LYS B 1 364 ? 30.906 25.609 28.641 1 89.06 364 LYS B O 1
ATOM 8349 N N . ASP B 1 365 ? 31.578 25.422 30.797 1 88.56 365 ASP B N 1
ATOM 8350 C CA . ASP B 1 365 ? 32.688 24.547 30.422 1 88.56 365 ASP B CA 1
ATOM 8351 C C . ASP B 1 365 ? 32.188 23.219 29.875 1 88.56 365 ASP B C 1
ATOM 8353 O O . ASP B 1 365 ? 31.125 22.734 30.281 1 88.56 365 ASP B O 1
ATOM 8357 N N . ALA B 1 366 ? 32.906 22.719 29 1 86.19 366 ALA B N 1
ATOM 8358 C CA . ALA B 1 366 ? 32.531 21.484 28.312 1 86.19 366 ALA B CA 1
ATOM 8359 C C . ALA B 1 366 ? 32.156 20.391 29.328 1 86.19 366 ALA B C 1
ATOM 8361 O O . ALA B 1 366 ? 31.25 19.594 29.078 1 86.19 366 ALA B O 1
ATOM 8362 N N . SER B 1 367 ? 32.781 20.391 30.406 1 86.75 367 SER B N 1
ATOM 8363 C CA . SER B 1 367 ? 32.562 19.359 31.406 1 86.75 367 SER B CA 1
ATOM 8364 C C . SER B 1 367 ? 31.234 19.547 32.125 1 86.75 367 SER B C 1
ATOM 8366 O O . SER B 1 367 ? 30.703 18.609 32.719 1 86.75 367 SER B O 1
ATOM 8368 N N . LEU B 1 368 ? 30.688 20.719 31.969 1 89.81 368 LEU B N 1
ATOM 8369 C CA . LEU B 1 368 ? 29.5 21.047 32.719 1 89.81 368 LEU B CA 1
ATOM 8370 C C . LEU B 1 368 ? 28.266 21.047 31.844 1 89.81 368 LEU B C 1
ATOM 8372 O O . LEU B 1 368 ? 27.156 21.312 32.312 1 89.81 368 LEU B O 1
ATOM 8376 N N . ILE B 1 369 ? 28.5 20.703 30.625 1 93.19 369 ILE B N 1
ATOM 8377 C CA . ILE B 1 369 ? 27.359 20.641 29.719 1 93.19 369 ILE B CA 1
ATOM 8378 C C . ILE B 1 369 ? 26.438 19.5 30.141 1 93.19 369 ILE B C 1
ATOM 8380 O O . ILE B 1 369 ? 26.891 18.391 30.406 1 93.19 369 ILE B O 1
ATOM 8384 N N . ASN B 1 370 ? 25.172 19.766 30.188 1 93.69 370 ASN B N 1
ATOM 8385 C CA . ASN B 1 370 ? 24.188 18.75 30.578 1 93.69 370 ASN B CA 1
ATOM 8386 C C . ASN B 1 370 ? 23.844 17.844 29.406 1 93.69 370 ASN B C 1
ATOM 8388 O O . ASN B 1 370 ? 23.078 18.234 28.516 1 93.69 370 ASN B O 1
ATOM 8392 N N . ILE B 1 371 ? 24.281 16.688 29.438 1 94.44 371 ILE B N 1
ATOM 8393 C CA . ILE B 1 371 ? 24.062 15.75 28.344 1 94.44 371 ILE B CA 1
ATOM 8394 C C . ILE B 1 371 ? 22.922 14.797 28.703 1 94.44 371 ILE B C 1
ATOM 8396 O O . ILE B 1 371 ? 22.578 13.906 27.922 1 94.44 371 ILE B O 1
ATOM 8400 N N . GLY B 1 372 ? 22.234 15.008 29.859 1 93.19 372 GLY B N 1
ATOM 8401 C CA . GLY B 1 372 ? 21.188 14.117 30.328 1 93.19 372 GLY B CA 1
ATOM 8402 C C . GLY B 1 372 ? 21.656 13.156 31.406 1 93.19 372 GLY B C 1
ATOM 8403 O O . GLY B 1 372 ? 22.828 12.766 31.438 1 93.19 372 GLY B O 1
ATOM 8404 N N . PHE B 1 373 ? 20.828 12.711 32.125 1 92.81 373 PHE B N 1
ATOM 8405 C CA . PHE B 1 373 ? 21.141 11.914 33.281 1 92.81 373 PHE B CA 1
ATOM 8406 C C . PHE B 1 373 ? 21.672 10.539 32.875 1 92.81 373 PHE B C 1
ATOM 8408 O O . PHE B 1 373 ? 22.719 10.102 33.344 1 92.81 373 PHE B O 1
ATOM 8415 N N . VAL B 1 374 ? 20.969 9.867 32.031 1 92.56 374 VAL B N 1
ATOM 8416 C CA . VAL B 1 374 ? 21.312 8.508 31.641 1 92.56 374 VAL B CA 1
ATOM 8417 C C . VAL B 1 374 ? 22.625 8.508 30.859 1 92.56 374 VAL B C 1
ATOM 8419 O O . VAL B 1 374 ? 23.484 7.648 31.078 1 92.56 374 VAL B O 1
ATOM 8422 N N . ALA B 1 375 ? 22.75 9.477 29.984 1 95.31 375 ALA B N 1
ATOM 8423 C CA . ALA B 1 375 ? 23.984 9.578 29.203 1 95.31 375 ALA B CA 1
ATOM 8424 C C . ALA B 1 375 ? 25.188 9.828 30.109 1 95.31 375 ALA B C 1
ATOM 8426 O O . ALA B 1 375 ? 26.25 9.25 29.906 1 95.31 375 ALA B O 1
ATOM 8427 N N . ASP B 1 376 ? 24.969 10.609 31.094 1 94.06 376 ASP B N 1
ATOM 8428 C CA . ASP B 1 376 ? 26.047 10.93 32.031 1 94.06 376 ASP B CA 1
ATOM 8429 C C . ASP B 1 376 ? 26.453 9.703 32.844 1 94.06 376 ASP B C 1
ATOM 8431 O O . ASP B 1 376 ? 27.641 9.469 33.062 1 94.06 376 ASP B O 1
ATOM 8435 N N . LYS B 1 377 ? 25.516 9.008 33.25 1 92.75 377 LYS B N 1
ATOM 8436 C CA . LYS B 1 377 ? 25.781 7.785 34 1 92.75 377 LYS B CA 1
ATOM 8437 C C . LYS B 1 377 ? 26.547 6.773 33.156 1 92.75 377 LYS B C 1
ATOM 8439 O O . LYS B 1 377 ? 27.531 6.188 33.594 1 92.75 377 LYS B O 1
ATOM 8444 N N . GLN B 1 378 ? 26.156 6.648 31.984 1 94 378 GLN B N 1
ATOM 8445 C CA . GLN B 1 378 ? 26.797 5.699 31.078 1 94 378 GLN B CA 1
ATOM 8446 C C . GLN B 1 378 ? 28.219 6.137 30.75 1 94 378 GLN B C 1
ATOM 8448 O O . GLN B 1 378 ? 29.109 5.301 30.641 1 94 378 GLN B O 1
ATOM 8453 N N . LEU B 1 379 ? 28.297 7.391 30.547 1 93.5 379 LEU B N 1
ATOM 8454 C CA . LEU B 1 379 ? 29.609 7.938 30.234 1 93.5 379 LEU B CA 1
ATOM 8455 C C . LEU B 1 379 ? 30.578 7.707 31.391 1 93.5 379 LEU B C 1
ATOM 8457 O O . LEU B 1 379 ? 31.734 7.352 31.172 1 93.5 379 LEU B O 1
ATOM 8461 N N . SER B 1 380 ? 30.109 7.848 32.594 1 91.44 380 SER B N 1
ATOM 8462 C CA . SER B 1 380 ? 30.938 7.629 33.781 1 91.44 380 SER B CA 1
ATOM 8463 C C . SER B 1 380 ? 31.328 6.16 33.906 1 91.44 380 SER B C 1
ATOM 8465 O O . SER B 1 380 ? 32.469 5.852 34.281 1 91.44 380 SER B O 1
ATOM 8467 N N . GLU B 1 381 ? 30.422 5.344 33.625 1 92.44 381 GLU B N 1
ATOM 8468 C CA . GLU B 1 381 ? 30.703 3.912 33.688 1 92.44 381 GLU B CA 1
ATOM 8469 C C . GLU B 1 381 ? 31.75 3.502 32.656 1 92.44 381 GLU B C 1
ATOM 8471 O O . GLU B 1 381 ? 32.625 2.693 32.938 1 92.44 381 GLU B O 1
ATOM 8476 N N . LEU B 1 382 ? 31.656 4.051 31.531 1 93.12 382 LEU B N 1
ATOM 8477 C CA . LEU B 1 382 ? 32.594 3.73 30.469 1 93.12 382 LEU B CA 1
ATOM 8478 C C . LEU B 1 382 ? 34 4.254 30.812 1 93.12 382 LEU B C 1
ATOM 8480 O O . LEU B 1 382 ? 35 3.621 30.484 1 93.12 382 LEU B O 1
ATOM 8484 N N . LYS B 1 383 ? 33.938 5.391 31.438 1 89.88 383 LYS B N 1
ATOM 8485 C CA . LYS B 1 383 ? 35.219 5.98 31.875 1 89.88 383 LYS B CA 1
ATOM 8486 C C . LYS B 1 383 ? 35.906 5.121 32.938 1 89.88 383 LYS B C 1
ATOM 8488 O O . LYS B 1 383 ? 37.125 4.891 32.875 1 89.88 383 LYS B O 1
ATOM 8493 N N . VAL B 1 384 ? 35.125 4.664 33.844 1 88.88 384 VAL B N 1
ATOM 8494 C CA . VAL B 1 384 ? 35.656 3.834 34.906 1 88.88 384 VAL B CA 1
ATOM 8495 C C . VAL B 1 384 ? 36.188 2.525 34.344 1 88.88 384 VAL B C 1
ATOM 8497 O O . VAL B 1 384 ? 37.25 2.031 34.812 1 88.88 384 VAL B O 1
ATOM 8500 N N . ARG B 1 385 ? 35.594 2.021 33.344 1 86.5 385 ARG B N 1
ATOM 8501 C CA . ARG B 1 385 ? 35.969 0.755 32.75 1 86.5 385 ARG B CA 1
ATOM 8502 C C . ARG B 1 385 ? 37.094 0.962 31.75 1 86.5 385 ARG B C 1
ATOM 8504 O O . ARG B 1 385 ? 37.562 0.008 31.109 1 86.5 385 ARG B O 1
ATOM 8511 N N . LYS B 1 386 ? 37.531 2.158 31.531 1 87.94 386 LYS B N 1
ATOM 8512 C CA . LYS B 1 386 ? 38.625 2.541 30.641 1 87.94 386 LYS B CA 1
ATOM 8513 C C . LYS B 1 386 ? 38.344 2.164 29.203 1 87.94 386 LYS B C 1
ATOM 8515 O O . LYS B 1 386 ? 39.219 1.712 28.484 1 87.94 386 LYS B O 1
ATOM 8520 N N . LYS B 1 387 ? 37.094 2.287 28.875 1 90.25 387 LYS B N 1
ATOM 8521 C CA . LYS B 1 387 ? 36.719 2 27.5 1 90.25 387 LYS B CA 1
ATOM 8522 C C . LYS B 1 387 ? 36.75 3.264 26.641 1 90.25 387 LYS B C 1
ATOM 8524 O O . LYS B 1 387 ? 36.781 3.186 25.422 1 90.25 387 LYS B O 1
ATOM 8529 N N . VAL B 1 388 ? 36.688 4.41 27.328 1 91.38 388 VAL B N 1
ATOM 8530 C CA . VAL B 1 388 ? 36.719 5.691 26.625 1 91.38 388 VAL B CA 1
ATOM 8531 C C . VAL B 1 388 ? 37.75 6.617 27.297 1 91.38 388 VAL B C 1
ATOM 8533 O O . VAL B 1 388 ? 37.969 6.547 28.5 1 91.38 388 VAL B O 1
ATOM 8536 N N . SER B 1 389 ? 38.344 7.43 26.484 1 91.81 389 SER B N 1
ATOM 8537 C CA . SER B 1 389 ? 39.344 8.383 26.969 1 91.81 389 SER B CA 1
ATOM 8538 C C . SER B 1 389 ? 38.688 9.688 27.422 1 91.81 389 SER B C 1
ATOM 8540 O O . SER B 1 389 ? 37.5 9.93 27.109 1 91.81 389 SER B O 1
ATOM 8542 N N . GLU B 1 390 ? 39.469 10.477 28.156 1 90.56 390 GLU B N 1
ATOM 8543 C CA . GLU B 1 390 ? 38.969 11.789 28.578 1 90.56 390 GLU B CA 1
ATOM 8544 C C . GLU B 1 390 ? 38.75 12.703 27.375 1 90.56 390 GLU B C 1
ATOM 8546 O O . GLU B 1 390 ? 37.844 13.531 27.375 1 90.56 390 GLU B O 1
ATOM 8551 N N . GLN B 1 391 ? 39.5 12.453 26.453 1 91.31 391 GLN B N 1
ATOM 8552 C CA . GLN B 1 391 ? 39.344 13.219 25.219 1 91.31 391 GLN B CA 1
ATOM 8553 C C . GLN B 1 391 ? 38.031 12.883 24.531 1 91.31 391 GLN B C 1
ATOM 8555 O O . GLN B 1 391 ? 37.344 13.773 24 1 91.31 391 GLN B O 1
ATOM 8560 N N . ASP B 1 392 ? 37.656 11.633 24.578 1 92.75 392 ASP B N 1
ATOM 8561 C CA . ASP B 1 392 ? 36.406 11.195 23.969 1 92.75 392 ASP B CA 1
ATOM 8562 C C . ASP B 1 392 ? 35.219 11.82 24.672 1 92.75 392 ASP B C 1
ATOM 8564 O O . ASP B 1 392 ? 34.25 12.195 24.031 1 92.75 392 ASP B O 1
ATOM 8568 N N . VAL B 1 393 ? 35.375 11.898 25.906 1 92.94 393 VAL B N 1
ATOM 8569 C CA . VAL B 1 393 ? 34.281 12.469 26.719 1 92.94 393 VAL B CA 1
ATOM 8570 C C . VAL B 1 393 ? 34.125 13.953 26.391 1 92.94 393 VAL B C 1
ATOM 8572 O O . VAL B 1 393 ? 33 14.438 26.234 1 92.94 393 VAL B O 1
ATOM 8575 N N . LEU B 1 394 ? 35.188 14.609 26.219 1 92.88 394 LEU B N 1
ATOM 8576 C CA . LEU B 1 394 ? 35.156 16.031 25.906 1 92.88 394 LEU B CA 1
ATOM 8577 C C . LEU B 1 394 ? 34.594 16.266 24.5 1 92.88 394 LEU B C 1
ATOM 8579 O O . LEU B 1 394 ? 33.875 17.25 24.266 1 92.88 394 LEU B O 1
ATOM 8583 N N . ILE B 1 395 ? 34.906 15.414 23.688 1 93.31 395 ILE B N 1
ATOM 8584 C CA . ILE B 1 395 ? 34.438 15.555 22.312 1 93.31 395 ILE B CA 1
ATOM 8585 C C . ILE B 1 395 ? 32.938 15.398 22.25 1 93.31 395 ILE B C 1
ATOM 8587 O O . ILE B 1 395 ? 32.25 16.188 21.578 1 93.31 395 ILE B O 1
ATOM 8591 N N . VAL B 1 396 ? 32.375 14.406 22.938 1 95 396 VAL B N 1
ATOM 8592 C CA . VAL B 1 396 ? 30.938 14.156 22.922 1 95 396 VAL B CA 1
ATOM 8593 C C . VAL B 1 396 ? 30.203 15.336 23.547 1 95 396 VAL B C 1
ATOM 8595 O O . VAL B 1 396 ? 29.141 15.734 23.078 1 95 396 VAL B O 1
ATOM 8598 N N . ARG B 1 397 ? 30.75 15.883 24.547 1 95.19 397 ARG B N 1
ATOM 8599 C CA . ARG B 1 397 ? 30.125 17.031 25.203 1 95.19 397 ARG B CA 1
ATOM 8600 C C . ARG B 1 397 ? 30.188 18.266 24.328 1 95.19 397 ARG B C 1
ATOM 8602 O O . ARG B 1 397 ? 29.234 19.047 24.281 1 95.19 397 ARG B O 1
ATOM 8609 N N . LYS B 1 398 ? 31.266 18.422 23.641 1 93.88 398 LYS B N 1
ATOM 8610 C CA . LYS B 1 398 ? 31.391 19.531 22.703 1 93.88 398 LYS B CA 1
ATOM 8611 C C . LYS B 1 398 ? 30.391 19.391 21.547 1 93.88 398 LYS B C 1
ATOM 8613 O O . LYS B 1 398 ? 29.797 20.391 21.109 1 93.88 398 LYS B O 1
ATOM 8618 N N . GLU B 1 399 ? 30.266 18.219 21.078 1 95.62 399 GLU B N 1
ATOM 8619 C CA . GLU B 1 399 ? 29.297 17.969 20.016 1 95.62 399 GLU B CA 1
ATOM 8620 C C . GLU B 1 399 ? 27.875 18.219 20.484 1 95.62 399 GLU B C 1
ATOM 8622 O O . GLU B 1 399 ? 27.031 18.719 19.719 1 95.62 399 GLU B O 1
ATOM 8627 N N . THR B 1 400 ? 27.641 17.844 21.719 1 96.31 400 THR B N 1
ATOM 8628 C CA . THR B 1 400 ? 26.328 18.109 22.297 1 96.31 400 THR B CA 1
ATOM 8629 C C . THR B 1 400 ? 26.062 19.609 22.359 1 96.31 400 THR B C 1
ATOM 8631 O O . THR B 1 400 ? 24.953 20.062 22.062 1 96.31 400 THR B O 1
ATOM 8634 N N . LYS B 1 401 ? 27.062 20.297 22.766 1 94.94 401 LYS B N 1
ATOM 8635 C CA . LYS B 1 401 ? 26.938 21.75 22.812 1 94.94 401 LYS B CA 1
ATOM 8636 C C . LYS B 1 401 ? 26.641 22.312 21.422 1 94.94 401 LYS B C 1
ATOM 8638 O O . LYS B 1 401 ? 25.75 23.156 21.266 1 94.94 401 LYS B O 1
ATOM 8643 N N . GLU B 1 402 ? 27.359 21.844 20.484 1 94.81 402 GLU B N 1
ATOM 8644 C CA . GLU B 1 402 ? 27.141 22.297 19.109 1 94.81 402 GLU B CA 1
ATOM 8645 C C . GLU B 1 402 ? 25.734 21.953 18.625 1 94.81 402 GLU B C 1
ATOM 8647 O O . GLU B 1 402 ? 25.094 22.734 17.922 1 94.81 402 GLU B O 1
ATOM 8652 N N . PHE B 1 403 ? 25.297 20.766 18.984 1 96.31 403 PHE B N 1
ATOM 8653 C CA . PHE B 1 403 ? 23.938 20.328 18.703 1 96.31 403 PHE B CA 1
ATOM 8654 C C . PHE B 1 403 ? 22.922 21.312 19.25 1 96.31 403 PHE B C 1
ATOM 8656 O O . PHE B 1 403 ? 22.031 21.781 18.531 1 96.31 403 PHE B O 1
ATOM 8663 N N . LEU B 1 404 ? 23.094 21.734 20.422 1 95.62 404 LEU B N 1
ATOM 8664 C CA . LEU B 1 404 ? 22.141 22.609 21.125 1 95.62 404 LEU B CA 1
ATOM 8665 C C . LEU B 1 404 ? 22.219 24.031 20.594 1 95.62 404 LEU B C 1
ATOM 8667 O O . LEU B 1 404 ? 21.188 24.672 20.359 1 95.62 404 LEU B O 1
ATOM 8671 N N . VAL B 1 405 ? 23.375 24.516 20.344 1 93.56 405 VAL B N 1
ATOM 8672 C CA . VAL B 1 405 ? 23.578 25.875 19.844 1 93.56 405 VAL B CA 1
ATOM 8673 C C . VAL B 1 405 ? 22.953 26.016 18.469 1 93.56 405 VAL B C 1
ATOM 8675 O O . VAL B 1 405 ? 22.234 26.984 18.188 1 93.56 405 VAL B O 1
ATOM 8678 N N . THR B 1 406 ? 23.203 25.047 17.672 1 95.31 406 THR B N 1
ATOM 8679 C CA . THR B 1 406 ? 22.656 25.109 16.312 1 95.31 406 THR B CA 1
ATOM 8680 C C . THR B 1 406 ? 21.141 25 16.328 1 95.31 406 THR B C 1
ATOM 8682 O O . THR B 1 406 ? 20.453 25.719 15.602 1 95.31 406 THR B O 1
ATOM 8685 N N . ALA B 1 407 ? 20.641 24.062 17.141 1 94.88 407 ALA B N 1
ATOM 8686 C CA . ALA B 1 407 ? 19.188 23.891 17.234 1 94.88 407 ALA B CA 1
ATOM 8687 C C . ALA B 1 407 ? 18.516 25.188 17.703 1 94.88 407 ALA B C 1
ATOM 8689 O O . ALA B 1 407 ? 17.516 25.609 17.125 1 94.88 407 ALA B O 1
ATOM 8690 N N . LEU B 1 408 ? 19.078 25.797 18.641 1 93.31 408 LEU B N 1
ATOM 8691 C CA . LEU B 1 408 ? 18.5 27.016 19.203 1 93.31 408 LEU B CA 1
ATOM 8692 C C . LEU B 1 408 ? 18.609 28.172 18.219 1 93.31 408 LEU B C 1
ATOM 8694 O O . LEU B 1 408 ? 17.688 28.984 18.094 1 93.31 408 LEU B O 1
ATOM 8698 N N . THR B 1 409 ? 19.719 28.25 17.531 1 91.88 409 THR B N 1
ATOM 8699 C CA . THR B 1 409 ? 19.906 29.297 16.531 1 91.88 409 THR B CA 1
ATOM 8700 C C . THR B 1 409 ? 18.844 29.172 15.43 1 91.88 409 THR B C 1
ATOM 8702 O O . THR B 1 409 ? 18.219 30.172 15.062 1 91.88 409 THR B O 1
ATOM 8705 N N . LYS B 1 410 ? 18.688 28 15.016 1 92.06 410 LYS B N 1
ATOM 8706 C CA . LYS B 1 410 ? 17.703 27.766 13.969 1 92.06 410 LYS B CA 1
ATOM 8707 C C . LYS B 1 410 ? 16.297 28.016 14.469 1 92.06 410 LYS B C 1
ATOM 8709 O O . LYS B 1 410 ? 15.438 28.5 13.719 1 92.06 410 LYS B O 1
ATOM 8714 N N . LEU B 1 411 ? 16.016 27.656 15.641 1 92 411 LEU B N 1
ATOM 8715 C CA . LEU B 1 411 ? 14.695 27.844 16.234 1 92 411 LEU B CA 1
ATOM 8716 C C . LEU B 1 411 ? 14.375 29.328 16.375 1 92 411 LEU B C 1
ATOM 8718 O O . LEU B 1 411 ? 13.266 29.766 16.062 1 92 411 LEU B O 1
ATOM 8722 N N . LEU B 1 412 ? 15.289 30.047 16.75 1 89.75 412 LEU B N 1
ATOM 8723 C CA . LEU B 1 412 ? 15.07 31.469 17.016 1 89.75 412 LEU B CA 1
ATOM 8724 C C . LEU B 1 412 ? 14.969 32.25 15.711 1 89.75 412 LEU B C 1
ATOM 8726 O O . LEU B 1 412 ? 14.375 33.344 15.68 1 89.75 412 LEU B O 1
ATOM 8730 N N . GLU B 1 413 ? 15.516 31.75 14.688 1 88.62 413 GLU B N 1
ATOM 8731 C CA . GLU B 1 413 ? 15.438 32.406 13.383 1 88.62 413 GLU B CA 1
ATOM 8732 C C . GLU B 1 413 ? 14 32.5 12.891 1 88.62 413 GLU B C 1
ATOM 8734 O O . GLU B 1 413 ? 13.594 33.469 12.289 1 88.62 413 GLU B O 1
ATOM 8739 N N . LYS B 1 414 ? 13.227 31.5 13.148 1 88.75 414 LYS B N 1
ATOM 8740 C CA . LYS B 1 414 ? 11.875 31.438 12.602 1 88.75 414 LYS B CA 1
ATOM 8741 C C . LYS B 1 414 ? 10.844 31.203 13.695 1 88.75 414 LYS B C 1
ATOM 8743 O O . LYS B 1 414 ? 9.695 30.828 13.414 1 88.75 414 LYS B O 1
ATOM 8748 N N . CYS B 1 415 ? 11.125 31.484 14.891 1 88.81 415 CYS B N 1
ATOM 8749 C CA . CYS B 1 415 ? 10.281 31.203 16.047 1 88.81 415 CYS B CA 1
ATOM 8750 C C . CYS B 1 415 ? 9.062 32.125 16.062 1 88.81 415 CYS B C 1
ATOM 8752 O O . CYS B 1 415 ? 9.188 33.312 15.867 1 88.81 415 CYS B O 1
ATOM 8754 N N . PRO B 1 416 ? 7.945 31.578 16.312 1 91.31 416 PRO B N 1
ATOM 8755 C CA . PRO B 1 416 ? 6.738 32.406 16.422 1 91.31 416 PRO B CA 1
ATOM 8756 C C . PRO B 1 416 ? 6.844 33.469 17.5 1 91.31 416 PRO B C 1
ATOM 8758 O O . PRO B 1 416 ? 6.125 34.469 17.469 1 91.31 416 PRO B O 1
ATOM 8761 N N . LEU B 1 417 ? 7.758 33.344 18.406 1 91 417 LEU B N 1
ATOM 8762 C CA . LEU B 1 417 ? 7.938 34.281 19.5 1 91 417 LEU B CA 1
ATOM 8763 C C . LEU B 1 417 ? 8.43 35.625 18.984 1 91 417 LEU B C 1
ATOM 8765 O O . LEU B 1 417 ? 8.367 36.625 19.703 1 91 417 LEU B O 1
ATOM 8769 N N . LYS B 1 418 ? 8.891 35.625 17.844 1 89.25 418 LYS B N 1
ATOM 8770 C CA . LYS B 1 418 ? 9.367 36.875 17.25 1 89.25 418 LYS B CA 1
ATOM 8771 C C . LYS B 1 418 ? 8.211 37.844 16.984 1 89.25 418 LYS B C 1
ATOM 8773 O O . LYS B 1 418 ? 8.422 39.031 16.891 1 89.25 418 LYS B O 1
ATOM 8778 N N . TYR B 1 419 ? 7.082 37.344 16.938 1 93 419 TYR B N 1
ATOM 8779 C CA . TYR B 1 419 ? 5.918 38.156 16.578 1 93 419 TYR B CA 1
ATOM 8780 C C . TYR B 1 419 ? 5.199 38.656 17.844 1 93 419 TYR B C 1
ATOM 8782 O O . TYR B 1 419 ? 4.828 37.844 18.703 1 93 419 TYR B O 1
ATOM 8790 N N . THR B 1 420 ? 4.945 39.844 17.875 1 94 420 THR B N 1
ATOM 8791 C CA . THR B 1 420 ? 4.375 40.5 19.047 1 94 420 THR B CA 1
ATOM 8792 C C . THR B 1 420 ? 2.98 39.969 19.344 1 94 420 THR B C 1
ATOM 8794 O O . THR B 1 420 ? 2.605 39.812 20.5 1 94 420 THR B O 1
ATOM 8797 N N . LEU B 1 421 ? 2.312 39.719 18.359 1 95.62 421 LEU B N 1
ATOM 8798 C CA . LEU B 1 421 ? 0.962 39.188 18.547 1 95.62 421 LEU B CA 1
ATOM 8799 C C . LEU B 1 421 ? 0.986 37.875 19.328 1 95.62 421 LEU B C 1
ATOM 8801 O O . LEU B 1 421 ? 0.221 37.719 20.266 1 95.62 421 LEU B O 1
ATOM 8805 N N . VAL B 1 422 ? 1.864 37 18.953 1 95.75 422 VAL B N 1
ATOM 8806 C CA . VAL B 1 422 ? 1.956 35.688 19.578 1 95.75 422 VAL B CA 1
ATOM 8807 C C . VAL B 1 422 ? 2.355 35.844 21.047 1 95.75 422 VAL B C 1
ATOM 8809 O O . VAL B 1 422 ? 1.81 35.156 21.906 1 95.75 422 VAL B O 1
ATOM 8812 N N . ARG B 1 423 ? 3.176 36.719 21.344 1 94.56 423 ARG B N 1
ATOM 8813 C CA . ARG B 1 423 ? 3.693 36.906 22.688 1 94.56 423 ARG B CA 1
ATOM 8814 C C . ARG B 1 423 ? 2.615 37.469 23.625 1 94.56 423 ARG B C 1
ATOM 8816 O O . ARG B 1 423 ? 2.715 37.312 24.844 1 94.56 423 ARG B O 1
ATOM 8823 N N . ASN B 1 424 ? 1.657 38.031 23.016 1 96.06 424 ASN B N 1
ATOM 8824 C CA . ASN B 1 424 ? 0.693 38.75 23.859 1 96.06 424 ASN B CA 1
ATOM 8825 C C . ASN B 1 424 ? -0.688 38.094 23.781 1 96.06 424 ASN B C 1
ATOM 8827 O O . ASN B 1 424 ? -1.693 38.75 24.094 1 96.06 424 ASN B O 1
ATOM 8831 N N . LEU B 1 425 ? -0.802 36.906 23.422 1 97 425 LEU B N 1
ATOM 8832 C CA . LEU B 1 425 ? -2.1 36.25 23.281 1 97 425 LEU B CA 1
ATOM 8833 C C . LEU B 1 425 ? -2.461 35.5 24.562 1 97 425 LEU B C 1
ATOM 8835 O O . LEU B 1 425 ? -3.551 34.938 24.672 1 97 425 LEU B O 1
ATOM 8839 N N . ALA B 1 426 ? -1.643 35.531 25.531 1 95.5 426 ALA B N 1
ATOM 8840 C CA . ALA B 1 426 ? -1.823 34.781 26.766 1 95.5 426 ALA B CA 1
ATOM 8841 C C . ALA B 1 426 ? -2.951 35.344 27.609 1 95.5 426 ALA B C 1
ATOM 8843 O O . ALA B 1 426 ? -3.418 34.719 28.562 1 95.5 426 ALA B O 1
ATOM 8844 N N . TRP B 1 427 ? -3.412 36.531 27.203 1 96.44 427 TRP B N 1
ATOM 8845 C CA . TRP B 1 427 ? -4.496 37.188 27.953 1 96.44 427 TRP B CA 1
ATOM 8846 C C . TRP B 1 427 ? -5.773 36.344 27.859 1 96.44 427 TRP B C 1
ATOM 8848 O O . TRP B 1 427 ? -6.715 36.562 28.625 1 96.44 427 TRP B O 1
ATOM 8858 N N . LEU B 1 428 ? -5.836 35.375 27.016 1 95.75 428 LEU B N 1
ATOM 8859 C CA . LEU B 1 428 ? -7.008 34.531 26.844 1 95.75 428 LEU B CA 1
ATOM 8860 C C . LEU B 1 428 ? -6.895 33.281 27.719 1 95.75 428 LEU B C 1
ATOM 8862 O O . LEU B 1 428 ? -7.809 32.469 27.75 1 95.75 428 LEU B O 1
ATOM 8866 N N . ASP B 1 429 ? -5.805 33.094 28.406 1 92.88 429 ASP B N 1
ATOM 8867 C CA . ASP B 1 429 ? -5.668 31.984 29.359 1 92.88 429 ASP B CA 1
ATOM 8868 C C . ASP B 1 429 ? -6.488 32.25 30.625 1 92.88 429 ASP B C 1
ATOM 8870 O O . ASP B 1 429 ? -6.168 33.156 31.391 1 92.88 429 ASP B O 1
ATOM 8874 N N . PRO B 1 430 ? -7.441 31.422 30.844 1 91.12 430 PRO B N 1
ATOM 8875 C CA . PRO B 1 430 ? -8.32 31.672 32 1 91.12 430 PRO B CA 1
ATOM 8876 C C . PRO B 1 430 ? -7.562 31.703 33.312 1 91.12 430 PRO B C 1
ATOM 8878 O O . PRO B 1 430 ? -7.922 32.469 34.219 1 91.12 430 PRO B O 1
ATOM 8881 N N . GLN B 1 431 ? -6.578 30.953 33.469 1 88.56 431 GLN B N 1
ATOM 8882 C CA . GLN B 1 431 ? -5.785 30.953 34.688 1 88.56 431 GLN B CA 1
ATOM 8883 C C . GLN B 1 431 ? -5.035 32.25 34.875 1 88.56 431 GLN B C 1
ATOM 8885 O O . GLN B 1 431 ? -4.941 32.781 35.969 1 88.56 431 GLN B O 1
ATOM 8890 N N . LYS B 1 432 ? -4.59 32.812 33.844 1 92.12 432 LYS B N 1
ATOM 8891 C CA . LYS B 1 432 ? -3.859 34.094 33.906 1 92.12 432 LYS B CA 1
ATOM 8892 C C . LYS B 1 432 ? -4.809 35.25 34.125 1 92.12 432 LYS B C 1
ATOM 8894 O O . LYS B 1 432 ? -4.445 36.25 34.812 1 92.12 432 LYS B O 1
ATOM 8899 N N . ILE B 1 433 ? -5.98 35.156 33.5 1 93.88 433 ILE B N 1
ATOM 8900 C CA . ILE B 1 433 ? -6.973 36.219 33.719 1 93.88 433 ILE B CA 1
ATOM 8901 C C . ILE B 1 433 ? -7.312 36.281 35.219 1 93.88 433 ILE B C 1
ATOM 8903 O O . ILE B 1 433 ? -7.469 37.375 35.75 1 93.88 433 ILE B O 1
ATOM 8907 N N . LYS B 1 434 ? -7.379 35.156 35.812 1 89.69 434 LYS B N 1
ATOM 8908 C CA . LYS B 1 434 ? -7.719 35.094 37.25 1 89.69 434 LYS B CA 1
ATOM 8909 C C . LYS B 1 434 ? -6.562 35.594 38.094 1 89.69 434 LYS B C 1
ATOM 8911 O O . LYS B 1 434 ? -6.77 36.375 39.062 1 89.69 434 LYS B O 1
ATOM 8916 N N . GLU B 1 435 ? -5.398 35.25 37.812 1 89.06 435 GLU B N 1
ATOM 8917 C CA . GLU B 1 435 ? -4.238 35.5 38.688 1 89.06 435 GLU B CA 1
ATOM 8918 C C . GLU B 1 435 ? -3.639 36.875 38.438 1 89.06 435 GLU B C 1
ATOM 8920 O O . GLU B 1 435 ? -3.201 37.531 39.375 1 89.06 435 GLU B O 1
ATOM 8925 N N . LYS B 1 436 ? -3.602 37.219 37.125 1 94.12 436 LYS B N 1
ATOM 8926 C CA . LYS B 1 436 ? -2.93 38.438 36.781 1 94.12 436 LYS B CA 1
ATOM 8927 C C . LYS B 1 436 ? -3.762 39.25 35.781 1 94.12 436 LYS B C 1
ATOM 8929 O O . LYS B 1 436 ? -3.318 39.531 34.656 1 94.12 436 LYS B O 1
ATOM 8934 N N . PRO B 1 437 ? -4.844 39.844 36.219 1 93.81 437 PRO B N 1
ATOM 8935 C CA . PRO B 1 437 ? -5.734 40.562 35.281 1 93.81 437 PRO B CA 1
ATOM 8936 C C . PRO B 1 437 ? -5.09 41.812 34.719 1 93.81 437 PRO B C 1
ATOM 8938 O O . PRO B 1 437 ? -5.352 42.156 33.562 1 93.81 437 PRO B O 1
ATOM 8941 N N . SER B 1 438 ? -4.242 42.5 35.469 1 95 438 SER B N 1
ATOM 8942 C CA . SER B 1 438 ? -3.607 43.719 35 1 95 438 SER B CA 1
ATOM 8943 C C . SER B 1 438 ? -2.637 43.406 33.844 1 95 438 SER B C 1
ATOM 8945 O O . SER B 1 438 ? -2.555 44.188 32.875 1 95 438 SER B O 1
ATOM 8947 N N . LEU B 1 439 ? -1.952 42.344 34 1 95.94 439 LEU B N 1
ATOM 8948 C CA . LEU B 1 439 ? -1.043 41.938 32.906 1 95.94 439 LEU B CA 1
ATOM 8949 C C . LEU B 1 439 ? -1.816 41.531 31.656 1 95.94 439 LEU B C 1
ATOM 8951 O O . LEU B 1 439 ? -1.406 41.875 30.547 1 95.94 439 LEU B O 1
ATOM 8955 N N . CYS B 1 440 ? -2.891 40.875 31.844 1 96.94 440 CYS B N 1
ATOM 8956 C CA . CYS B 1 440 ? -3.723 40.469 30.719 1 96.94 440 CYS B CA 1
ATOM 8957 C C . CYS B 1 440 ? -4.297 41.656 29.984 1 96.94 440 CYS B C 1
ATOM 8959 O O . CYS B 1 440 ? -4.395 41.656 28.75 1 96.94 440 CYS B O 1
ATOM 8961 N N . GLU B 1 441 ? -4.648 42.594 30.75 1 96.94 441 GLU B N 1
ATOM 8962 C CA . GLU B 1 441 ? -5.168 43.812 30.141 1 96.94 441 GLU B CA 1
ATOM 8963 C C . GLU B 1 441 ? -4.105 44.5 29.281 1 96.94 441 GLU B C 1
ATOM 8965 O O . GLU B 1 441 ? -4.398 45 28.188 1 96.94 441 GLU B O 1
ATOM 8970 N N . LYS B 1 442 ? -2.912 44.562 29.781 1 96.88 442 LYS B N 1
ATOM 8971 C CA . LYS B 1 442 ? -1.812 45.125 29.016 1 96.88 442 LYS B CA 1
ATOM 8972 C C . LYS B 1 442 ? -1.576 44.344 27.734 1 96.88 442 LYS B C 1
ATOM 8974 O O . LYS B 1 442 ? -1.342 44.938 26.672 1 96.88 442 LYS B O 1
ATOM 8979 N N . GLN B 1 443 ? -1.596 43.094 27.844 1 97.69 443 GLN B N 1
ATOM 8980 C CA . GLN B 1 443 ? -1.406 42.25 26.672 1 97.69 443 GLN B CA 1
ATOM 8981 C C . GLN B 1 443 ? -2.531 42.438 25.656 1 97.69 443 GLN B C 1
ATOM 8983 O O . GLN B 1 443 ? -2.285 42.469 24.453 1 97.69 443 GLN B O 1
ATOM 8988 N N . LEU B 1 444 ? -3.729 42.5 26.156 1 97.94 444 LEU B N 1
ATOM 8989 C CA . LEU B 1 444 ? -4.871 42.75 25.281 1 97.94 444 LEU B CA 1
ATOM 8990 C C . LEU B 1 444 ? -4.711 44.062 24.547 1 97.94 444 LEU B C 1
ATOM 8992 O O . LEU B 1 444 ? -5.027 44.156 23.359 1 97.94 444 LEU B O 1
ATOM 8996 N N . ARG B 1 445 ? -4.266 45.031 25.25 1 96.69 445 ARG B N 1
ATOM 8997 C CA . ARG B 1 445 ? -4.062 46.344 24.625 1 96.69 445 ARG B CA 1
ATOM 8998 C C . ARG B 1 445 ? -3.096 46.25 23.453 1 96.69 445 ARG B C 1
ATOM 9000 O O . ARG B 1 445 ? -3.346 46.812 22.375 1 96.69 445 ARG B O 1
ATOM 9007 N N . LEU B 1 446 ? -2.023 45.562 23.625 1 96.5 446 LEU B N 1
ATOM 9008 C CA . LEU B 1 446 ? -1.04 45.375 22.562 1 96.5 446 LEU B CA 1
ATOM 9009 C C . LEU B 1 446 ? -1.627 44.562 21.422 1 9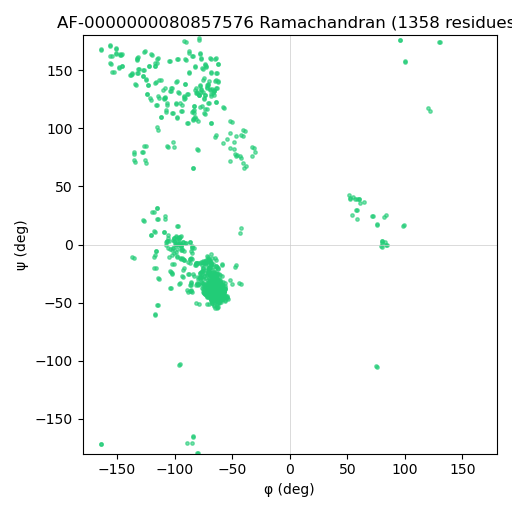6.5 446 LEU B C 1
ATOM 9011 O O . LEU B 1 446 ? -1.361 44.844 20.25 1 96.5 446 LEU B O 1
ATOM 9015 N N . CYS B 1 447 ? -2.41 43.625 21.75 1 97.12 447 CYS B N 1
ATOM 9016 C CA . CYS B 1 447 ? -3.082 42.812 20.75 1 97.12 447 CYS B CA 1
ATOM 9017 C C . CYS B 1 447 ? -4.035 43.656 19.906 1 97.12 447 CYS B C 1
ATOM 9019 O O . CYS B 1 447 ? -4.059 43.531 18.688 1 97.12 447 CYS B O 1
ATOM 9021 N N . LEU B 1 448 ? -4.773 44.469 20.578 1 97.19 448 LEU B N 1
ATOM 9022 C CA . LEU B 1 448 ? -5.738 45.344 19.906 1 97.19 448 LEU B CA 1
ATOM 9023 C C . LEU B 1 448 ? -5.035 46.312 18.984 1 97.19 448 LEU B C 1
ATOM 9025 O O . LEU B 1 448 ? -5.555 46.656 17.906 1 97.19 448 LEU B O 1
ATOM 9029 N N . GLN B 1 449 ? -3.904 46.75 19.375 1 96.25 449 GLN B N 1
ATOM 9030 C CA . GLN B 1 449 ? -3.135 47.656 18.531 1 96.25 449 GLN B CA 1
ATOM 9031 C C . GLN B 1 449 ? -2.777 47 17.203 1 96.25 449 GLN B C 1
ATOM 9033 O O . GLN B 1 449 ? -2.918 47.594 16.141 1 96.25 449 GLN B O 1
ATOM 9038 N N . ILE B 1 450 ? -2.414 45.781 17.25 1 96.12 450 ILE B N 1
ATOM 9039 C CA . ILE B 1 450 ? -1.988 45.062 16.078 1 96.12 450 ILE B CA 1
ATOM 9040 C C . ILE B 1 450 ? -3.203 44.719 15.211 1 96.12 450 ILE B C 1
ATOM 9042 O O . ILE B 1 450 ? -3.18 44.906 13.992 1 96.12 450 ILE B O 1
ATOM 9046 N N . ILE B 1 451 ? -4.258 44.312 15.828 1 96.19 451 ILE B N 1
ATOM 9047 C CA . ILE B 1 451 ? -5.457 43.875 15.109 1 96.19 451 ILE B CA 1
ATOM 9048 C C . ILE B 1 451 ? -6.141 45.094 14.484 1 96.19 451 ILE B C 1
ATOM 9050 O O . ILE B 1 451 ? -6.66 45 13.367 1 96.19 451 ILE B O 1
ATOM 9054 N N . SER B 1 452 ? -6.098 46.156 15.195 1 95.44 452 SER B N 1
ATOM 9055 C CA . SER B 1 452 ? -6.676 47.375 14.672 1 95.44 452 SER B CA 1
ATOM 9056 C C . SER B 1 452 ? -5.848 47.938 13.516 1 95.44 452 SER B C 1
ATOM 9058 O O . SER B 1 452 ? -6.402 48.406 12.523 1 95.44 452 SER B O 1
ATOM 9060 N N . SER B 1 453 ? -4.566 47.875 13.656 1 93.56 453 SER B N 1
ATOM 9061 C CA . SER B 1 453 ? -3.686 48.344 12.586 1 93.56 453 SER B CA 1
ATOM 9062 C C . SER B 1 453 ? -3.875 47.5 11.328 1 93.56 453 SER B C 1
ATOM 9064 O O . SER B 1 453 ? -3.639 48 10.219 1 93.56 453 SER B O 1
ATOM 9066 N N . ALA B 1 454 ? -4.32 46.312 11.523 1 94.44 454 ALA B N 1
ATOM 9067 C CA . ALA B 1 454 ? -4.562 45.438 10.391 1 94.44 454 ALA B CA 1
ATOM 9068 C C . ALA B 1 454 ? -5.945 45.656 9.789 1 94.44 454 ALA B C 1
ATOM 9070 O O . ALA B 1 454 ? -6.297 45.062 8.773 1 94.44 454 ALA B O 1
ATOM 9071 N N . GLY B 1 455 ? -6.688 46.469 10.43 1 91.5 455 GLY B N 1
ATOM 9072 C CA . GLY B 1 455 ? -8 46.812 9.922 1 91.5 455 GLY B CA 1
ATOM 9073 C C . GLY B 1 455 ? -9.07 45.781 10.258 1 91.5 455 GLY B C 1
ATOM 9074 O O . GLY B 1 455 ? -10.109 45.719 9.602 1 91.5 455 GLY B O 1
ATOM 9075 N N . LYS B 1 456 ? -8.852 45.031 11.289 1 93.44 456 LYS B N 1
ATOM 9076 C CA . LYS B 1 456 ? -9.781 43.938 11.617 1 93.44 456 LYS B CA 1
ATOM 9077 C C . LYS B 1 456 ? -10.719 44.344 12.742 1 93.44 456 LYS B C 1
ATOM 9079 O O . LYS B 1 456 ? -11.711 43.688 13.008 1 93.44 456 LYS B O 1
ATOM 9084 N N . VAL B 1 457 ? -10.328 45.375 13.406 1 92.88 457 VAL B N 1
ATOM 9085 C CA . VAL B 1 457 ? -11.188 45.969 14.43 1 92.88 457 VAL B CA 1
ATOM 9086 C C . VAL B 1 457 ? -11.125 47.5 14.336 1 92.88 457 VAL B C 1
ATOM 9088 O O . VAL B 1 457 ? -10.062 48.062 14.039 1 92.88 457 VAL B O 1
ATOM 9091 N N . ARG B 1 458 ? -12.258 48.219 14.633 1 90.81 458 ARG B N 1
ATOM 9092 C CA . ARG B 1 458 ? -12.305 49.656 14.609 1 90.81 458 ARG B CA 1
ATOM 9093 C C . ARG B 1 458 ? -11.672 50.25 15.859 1 90.81 458 ARG B C 1
ATOM 9095 O O . ARG B 1 458 ? -11.906 49.781 16.969 1 90.81 458 ARG B O 1
ATOM 9102 N N . GLU B 1 459 ? -10.93 51.219 15.664 1 90 459 GLU B N 1
ATOM 9103 C CA . GLU B 1 459 ? -10.188 51.844 16.75 1 90 459 GLU B CA 1
ATOM 9104 C C . GLU B 1 459 ? -11.125 52.375 17.812 1 90 459 GLU B C 1
ATOM 9106 O O . GLU B 1 459 ? -10.797 52.375 19 1 90 459 GLU B O 1
ATOM 9111 N N . ASN B 1 460 ? -12.273 52.812 17.469 1 91.38 460 ASN B N 1
ATOM 9112 C CA . ASN B 1 460 ? -13.219 53.406 18.391 1 91.38 460 ASN B CA 1
ATOM 9113 C C . ASN B 1 460 ? -13.812 52.406 19.344 1 91.38 460 ASN B C 1
ATOM 9115 O O . ASN B 1 460 ? -14.367 52.75 20.391 1 91.38 460 ASN B O 1
ATOM 9119 N N . LYS B 1 461 ? -13.641 51.188 19.031 1 94 461 LYS B N 1
ATOM 9120 C CA . LYS B 1 461 ? -14.211 50.125 19.859 1 94 461 LYS B CA 1
ATOM 9121 C C . LYS B 1 461 ? -13.195 49.625 20.875 1 94 461 LYS B C 1
ATOM 9123 O O . LYS B 1 461 ? -13.547 48.875 21.797 1 94 461 LYS B O 1
ATOM 9128 N N . CYS B 1 462 ? -11.977 49.969 20.734 1 95.5 462 CYS B N 1
ATOM 9129 C CA . CYS B 1 462 ? -10.898 49.375 21.531 1 95.5 462 CYS B CA 1
ATOM 9130 C C . CYS B 1 462 ? -11.078 49.688 23.016 1 95.5 462 CYS B C 1
ATOM 9132 O O . CYS B 1 462 ? -10.867 48.812 23.859 1 95.5 462 CYS B O 1
ATOM 9134 N N . ASP B 1 463 ? -11.547 50.906 23.312 1 95.19 463 ASP B N 1
ATOM 9135 C CA . ASP B 1 463 ? -11.75 51.25 24.719 1 95.19 463 ASP B CA 1
ATOM 9136 C C . ASP B 1 463 ? -12.914 50.469 25.328 1 95.19 463 ASP B C 1
ATOM 9138 O O . ASP B 1 463 ? -12.852 50.062 26.484 1 95.19 463 ASP B O 1
ATOM 9142 N N . THR B 1 464 ? -13.898 50.375 24.531 1 96.12 464 THR B N 1
ATOM 9143 C CA . THR B 1 464 ? -15.047 49.594 24.984 1 96.12 464 THR B CA 1
ATOM 9144 C C . THR B 1 464 ? -14.641 48.156 25.266 1 96.12 464 THR B C 1
ATOM 9146 O O . THR B 1 464 ? -15.078 47.562 26.25 1 96.12 464 THR B O 1
ATOM 9149 N N . ILE B 1 465 ? -13.82 47.625 24.406 1 97.56 465 ILE B N 1
ATOM 9150 C CA . ILE B 1 465 ? -13.352 46.25 24.547 1 97.56 465 ILE B CA 1
ATOM 9151 C C . ILE B 1 465 ? -12.555 46.094 25.844 1 97.56 465 ILE B C 1
ATOM 9153 O O . ILE B 1 465 ? -12.719 45.125 26.578 1 97.56 465 ILE B O 1
ATOM 9157 N N . LEU B 1 466 ? -11.695 47.031 26.141 1 97.19 466 LEU B N 1
ATOM 9158 C CA . LEU B 1 466 ? -10.891 47 27.359 1 97.19 466 LEU B CA 1
ATOM 9159 C C . LEU B 1 466 ? -11.766 47.062 28.594 1 97.19 466 LEU B C 1
ATOM 9161 O O . LEU B 1 466 ? -11.516 46.375 29.578 1 97.19 466 LEU B O 1
ATOM 9165 N N . ASN B 1 467 ? -12.82 47.875 28.547 1 96.25 467 ASN B N 1
ATOM 9166 C CA . ASN B 1 467 ? -13.758 47.969 29.656 1 96.25 467 ASN B CA 1
ATOM 9167 C C . ASN B 1 467 ? -14.508 46.656 29.875 1 96.25 467 ASN B C 1
ATOM 9169 O O . ASN B 1 467 ? -14.672 46.188 31.016 1 96.25 467 ASN B O 1
ATOM 9173 N N . GLN B 1 468 ? -14.914 46.188 28.766 1 96.88 468 GLN B N 1
ATOM 9174 C CA . GLN B 1 468 ? -15.625 44.906 28.844 1 96.88 468 GLN B CA 1
ATOM 9175 C C . GLN B 1 468 ? -14.727 43.812 29.422 1 96.88 468 GLN B C 1
ATOM 9177 O O . GLN B 1 468 ? -15.195 42.969 30.172 1 96.88 468 GLN B O 1
ATOM 9182 N N . PHE B 1 469 ? -13.484 43.875 29.078 1 97.25 469 PHE B N 1
ATOM 9183 C CA . PHE B 1 469 ? -12.547 42.875 29.594 1 97.25 469 PHE B CA 1
ATOM 9184 C C . PHE B 1 469 ? -12.375 43 31.109 1 97.25 469 PHE B C 1
ATOM 9186 O O . PHE B 1 469 ? -12.312 42 31.812 1 97.25 469 PHE B O 1
ATOM 9193 N N . ARG B 1 470 ? -12.297 44.188 31.547 1 95.44 470 ARG B N 1
ATOM 9194 C CA . ARG B 1 470 ? -12.172 44.438 33 1 95.44 470 ARG B CA 1
ATOM 9195 C C . ARG B 1 470 ? -13.359 43.844 33.75 1 95.44 470 ARG B C 1
ATOM 9197 O O . ARG B 1 470 ? -13.195 43.25 34.812 1 95.44 470 ARG B O 1
ATOM 9204 N N . ASP B 1 471 ? -14.477 44.062 33.156 1 94.81 471 ASP B N 1
ATOM 9205 C CA . ASP B 1 471 ? -15.688 43.531 33.781 1 94.81 471 ASP B CA 1
ATOM 9206 C C . ASP B 1 471 ? -15.648 42 33.75 1 94.81 471 ASP B C 1
ATOM 9208 O O . ASP B 1 471 ? -16.031 41.344 34.75 1 94.81 471 ASP B O 1
ATOM 9212 N N . PHE B 1 472 ? -15.242 41.5 32.688 1 95.12 472 PHE B N 1
ATOM 9213 C CA . PHE B 1 472 ? -15.164 40.062 32.531 1 95.12 472 PHE B CA 1
ATOM 9214 C C . PHE B 1 472 ? -14.156 39.469 33.531 1 95.12 472 PHE B C 1
ATOM 9216 O O . PHE B 1 472 ? -14.367 38.406 34.094 1 95.12 472 PHE B O 1
ATOM 9223 N N . ALA B 1 473 ? -12.992 40.125 33.688 1 93.88 473 ALA B N 1
ATOM 9224 C CA . ALA B 1 473 ? -11.945 39.656 34.594 1 93.88 473 ALA B CA 1
ATOM 9225 C C . ALA B 1 473 ? -12.484 39.531 36.031 1 93.88 473 ALA B C 1
ATOM 9227 O O . ALA B 1 473 ? -12.086 38.656 36.781 1 93.88 473 ALA B O 1
ATOM 9228 N N . VAL B 1 474 ? -13.406 40.375 36.375 1 91.19 474 VAL B N 1
ATOM 9229 C CA . VAL B 1 474 ? -14.016 40.344 37.688 1 91.19 474 VAL B CA 1
ATOM 9230 C C . VAL B 1 474 ? -14.906 39.125 37.812 1 91.19 474 VAL B C 1
ATOM 9232 O O . VAL B 1 474 ? -14.891 38.438 38.844 1 91.19 474 VAL B O 1
ATOM 9235 N N . ILE B 1 475 ? -15.578 38.906 36.781 1 87.81 475 ILE B N 1
ATOM 9236 C CA . ILE B 1 475 ? -16.469 37.75 36.75 1 87.81 475 ILE B CA 1
ATOM 9237 C C . ILE B 1 475 ? -15.641 36.469 36.812 1 87.81 475 ILE B C 1
ATOM 9239 O O . ILE B 1 475 ? -16 35.5 37.5 1 87.81 475 ILE B O 1
ATOM 9243 N N . CYS B 1 476 ? -14.586 36.438 36.062 1 86.75 476 CYS B N 1
ATOM 9244 C CA . CYS B 1 476 ? -13.719 35.25 36 1 86.75 476 CYS B CA 1
ATOM 9245 C C . CYS B 1 476 ? -13.117 34.906 37.344 1 86.75 476 CYS B C 1
ATOM 9247 O O . CYS B 1 476 ? -12.883 33.75 37.656 1 86.75 476 CYS B O 1
ATOM 9249 N N . LYS B 1 477 ? -12.867 35.812 38.125 1 84 477 LYS B N 1
ATOM 9250 C CA . LYS B 1 477 ? -12.289 35.625 39.438 1 84 477 LYS B CA 1
ATOM 9251 C C . LYS B 1 477 ? -13.266 34.906 40.375 1 84 477 LYS B C 1
ATOM 9253 O O . LYS B 1 477 ? -12.844 34.156 41.25 1 84 477 LYS B O 1
ATOM 9258 N N . THR B 1 478 ? -14.508 35.062 40.125 1 81.62 478 THR B N 1
ATOM 9259 C CA . THR B 1 478 ? -15.516 34.531 41.031 1 81.62 478 THR B CA 1
ATOM 9260 C C . THR B 1 478 ? -16.141 33.281 40.438 1 81.62 478 THR B C 1
ATOM 9262 O O . THR B 1 478 ? -16.844 32.531 41.094 1 81.62 478 THR B O 1
ATOM 9265 N N . SER B 1 479 ? -15.836 33.062 39.188 1 77.81 479 SER B N 1
ATOM 9266 C CA . SER B 1 479 ? -16.5 31.984 38.5 1 77.81 479 SER B CA 1
ATOM 9267 C C . SER B 1 479 ? -15.852 30.641 38.781 1 77.81 479 SER B C 1
ATOM 9269 O O . SER B 1 479 ? -14.625 30.531 38.812 1 77.81 479 SER B O 1
ATOM 9271 N N . GLU B 1 480 ? -16.609 29.641 39.094 1 74.19 480 GLU B N 1
ATOM 9272 C CA . GLU B 1 480 ? -16.156 28.281 39.375 1 74.19 480 GLU B CA 1
ATOM 9273 C C . GLU B 1 480 ? -15.617 27.625 38.094 1 74.19 480 GLU B C 1
ATOM 9275 O O . GLU B 1 480 ? -14.656 26.859 38.156 1 74.19 480 GLU B O 1
ATOM 9280 N N . GLU B 1 481 ? -16.172 27.969 37.031 1 74.12 481 GLU B N 1
ATOM 9281 C CA . GLU B 1 481 ? -15.758 27.391 3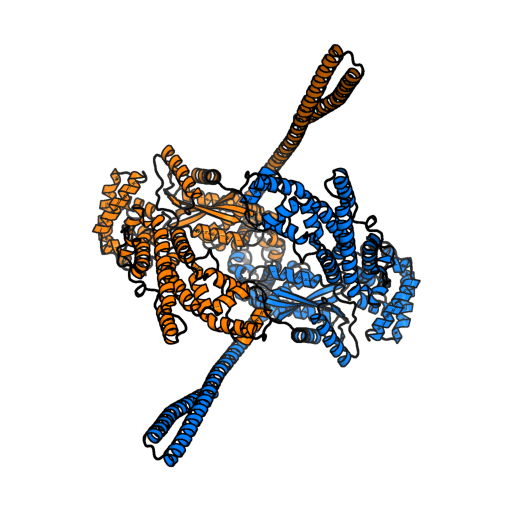5.75 1 74.12 481 GLU B CA 1
ATOM 9282 C C . GLU B 1 481 ? -14.328 27.781 35.406 1 74.12 481 GLU B C 1
ATOM 9284 O O . GLU B 1 481 ? -13.555 26.969 34.906 1 74.12 481 GLU B O 1
ATOM 9289 N N . ALA B 1 482 ? -14.023 28.969 35.625 1 74.81 482 ALA B N 1
ATOM 9290 C CA . ALA B 1 482 ? -12.672 29.469 35.375 1 74.81 482 ALA B CA 1
ATOM 9291 C C . ALA B 1 482 ? -11.656 28.828 36.312 1 74.81 482 ALA B C 1
ATOM 9293 O O . ALA B 1 482 ? -10.5 28.625 35.906 1 74.81 482 ALA B O 1
ATOM 9294 N N . SER B 1 483 ? -12.125 28.438 37.469 1 73.44 483 SER B N 1
ATOM 9295 C CA . SER B 1 483 ? -11.234 27.828 38.469 1 73.44 483 SER B CA 1
ATOM 9296 C C . SER B 1 483 ? -10.93 26.375 38.125 1 73.44 483 SER B C 1
ATOM 9298 O O . SER B 1 483 ? -9.891 25.844 38.531 1 73.44 483 SER B O 1
ATOM 9300 N N . GLU B 1 484 ? -11.758 25.766 37.5 1 73.94 484 GLU B N 1
ATOM 9301 C CA . GLU B 1 484 ? -11.602 24.344 37.188 1 73.94 484 GLU B CA 1
ATOM 9302 C C . GLU B 1 484 ? -10.891 24.141 35.875 1 73.94 484 GLU B C 1
ATOM 9304 O O . GLU B 1 484 ? -10.633 23 35.469 1 73.94 484 GLU B O 1
ATOM 9309 N N . TRP B 1 485 ? -10.547 25.141 35.312 1 77.94 485 TRP B N 1
ATOM 9310 C CA . TRP B 1 485 ? -9.805 25 34.062 1 77.94 485 TRP B CA 1
ATOM 9311 C C . TRP B 1 485 ? -8.414 24.422 34.312 1 77.94 485 TRP B C 1
ATOM 9313 O O . TRP B 1 485 ? -7.719 24.828 35.25 1 77.94 485 TRP B O 1
ATOM 9323 N N . PRO B 1 486 ? -7.879 23.281 33.625 1 67.31 486 PRO B N 1
ATOM 9324 C CA . PRO B 1 486 ? -8.523 22.75 32.406 1 67.31 486 PRO B CA 1
ATOM 9325 C C . PRO B 1 486 ? -9.305 21.469 32.688 1 67.31 486 PRO B C 1
ATOM 9327 O O . PRO B 1 486 ? -9.672 20.766 31.734 1 67.31 486 PRO B O 1
ATOM 9330 N N . THR B 1 487 ? -9.273 20.938 33.906 1 59.59 487 THR B N 1
ATOM 9331 C CA . THR B 1 487 ? -9.766 19.609 34.25 1 59.59 487 THR B CA 1
ATOM 9332 C C . THR B 1 487 ? -11.281 19.547 34.125 1 59.59 487 THR B C 1
ATOM 9334 O O . THR B 1 487 ? -11.844 18.469 33.938 1 59.59 487 THR B O 1
ATOM 9337 N N . GLY B 1 488 ? -11.906 20.641 33.906 1 52.69 488 GLY B N 1
ATOM 9338 C CA . GLY B 1 488 ? -13.367 20.641 33.938 1 52.69 488 GLY B CA 1
ATOM 9339 C C . GLY B 1 488 ? -13.992 20.328 32.594 1 52.69 488 GLY B C 1
ATOM 9340 O O . GLY B 1 488 ? -13.375 19.656 31.766 1 52.69 488 GLY B O 1
ATOM 9341 N N . ALA B 1 489 ? -15.305 20.5 32.5 1 52.44 489 ALA B N 1
ATOM 9342 C CA . ALA B 1 489 ? -16.203 20.25 31.375 1 52.44 489 ALA B CA 1
ATOM 9343 C C . ALA B 1 489 ? -15.633 20.844 30.094 1 52.44 489 ALA B C 1
ATOM 9345 O O . ALA B 1 489 ? -16 20.438 29 1 52.44 489 ALA B O 1
ATOM 9346 N N . HIS B 1 490 ? -14.664 21.812 30.359 1 61.09 490 HIS B N 1
ATOM 9347 C CA . HIS B 1 490 ? -14.227 22.547 29.172 1 61.09 490 HIS B CA 1
ATOM 9348 C C . HIS B 1 490 ? -12.766 22.266 28.859 1 61.09 490 HIS B C 1
ATOM 9350 O O . HIS B 1 490 ? -11.875 22.734 29.578 1 61.09 490 HIS B O 1
ATOM 9356 N N . SER B 1 491 ? -12.648 21.406 27.969 1 77.5 491 SER B N 1
ATOM 9357 C CA . SER B 1 491 ? -11.281 21.062 27.594 1 77.5 491 SER B CA 1
ATOM 9358 C C . SER B 1 491 ? -10.812 21.875 26.391 1 77.5 491 SER B C 1
ATOM 9360 O O . SER B 1 491 ? -9.664 21.75 25.969 1 77.5 491 SER B O 1
ATOM 9362 N N . ARG B 1 492 ? -11.742 22.906 26 1 91 492 ARG B N 1
ATOM 9363 C CA . ARG B 1 492 ? -11.391 23.766 24.859 1 91 492 ARG B CA 1
ATOM 9364 C C . ARG B 1 492 ? -11.633 25.234 25.172 1 91 492 ARG B C 1
ATOM 9366 O O . ARG B 1 492 ? -12.641 25.578 25.797 1 91 492 ARG B O 1
ATOM 9373 N N . LEU B 1 493 ? -10.75 26.094 24.812 1 93.56 493 LEU B N 1
ATOM 9374 C CA . LEU B 1 493 ? -10.859 27.516 25.062 1 93.56 493 LEU B CA 1
ATOM 9375 C C . LEU B 1 493 ? -12.062 28.109 24.344 1 93.56 493 LEU B C 1
ATOM 9377 O O . LEU B 1 493 ? -12.719 29.016 24.859 1 93.56 493 LEU B O 1
ATOM 9381 N N . ASP B 1 494 ? -12.312 27.656 23.141 1 94.94 494 ASP B N 1
ATOM 9382 C CA . ASP B 1 494 ? -13.422 28.188 22.344 1 94.94 494 ASP B CA 1
ATOM 9383 C C . ASP B 1 494 ? -14.766 27.891 23 1 94.94 494 ASP B C 1
ATOM 9385 O O . ASP B 1 494 ? -15.602 28.797 23.156 1 94.94 494 ASP B O 1
ATOM 9389 N N . THR B 1 495 ? -14.938 26.703 23.469 1 92.75 495 THR B N 1
ATOM 9390 C CA . THR B 1 495 ? -16.188 26.344 24.125 1 92.75 495 THR B CA 1
ATOM 9391 C C . THR B 1 495 ? -16.344 27.078 25.453 1 92.75 495 THR B C 1
ATOM 9393 O O . THR B 1 495 ? -17.453 27.453 25.828 1 92.75 495 THR B O 1
ATOM 9396 N N . PHE B 1 496 ? -15.273 27.328 26.125 1 91.69 496 PHE B N 1
ATOM 9397 C CA . PHE B 1 496 ? -15.281 28.047 27.391 1 91.69 496 PHE B CA 1
ATOM 9398 C C . PHE B 1 496 ? -15.75 29.484 27.188 1 91.69 496 PHE B C 1
ATOM 9400 O O . PHE B 1 496 ? -16.688 29.938 27.844 1 91.69 496 PHE B O 1
ATOM 9407 N N . PHE B 1 497 ? -15.102 30.141 26.328 1 94.25 497 PHE B N 1
ATOM 9408 C CA . PHE B 1 497 ? -15.414 31.547 26.125 1 94.25 497 PHE B CA 1
ATOM 9409 C C . PHE B 1 497 ? -16.781 31.719 25.484 1 94.25 497 PHE B C 1
ATOM 9411 O O . PHE B 1 497 ? -17.5 32.688 25.766 1 94.25 497 PHE B O 1
ATOM 9418 N N . HIS B 1 498 ? -17.141 30.766 24.625 1 93.94 498 HIS B N 1
ATOM 9419 C CA . HIS B 1 498 ? -18.484 30.828 24.047 1 93.94 498 HIS B CA 1
ATOM 9420 C C . HIS B 1 498 ? -19.547 30.766 25.141 1 93.94 498 HIS B C 1
ATOM 9422 O O . HIS B 1 498 ? -20.531 31.5 25.109 1 93.94 498 HIS B O 1
ATOM 9428 N N . ALA B 1 499 ? -19.406 29.922 26.078 1 89.38 499 ALA B N 1
ATOM 9429 C CA . ALA B 1 499 ? -20.359 29.734 27.156 1 89.38 499 ALA B CA 1
ATOM 9430 C C . ALA B 1 499 ? -20.453 30.984 28.031 1 89.38 499 ALA B C 1
ATOM 9432 O O . ALA B 1 499 ? -21.516 31.312 28.547 1 89.38 499 ALA B O 1
ATOM 9433 N N . GLN B 1 500 ? -19.375 31.719 28.109 1 89.5 500 GLN B N 1
ATOM 9434 C CA . GLN B 1 500 ? -19.312 32.844 29.047 1 89.5 500 GLN B CA 1
ATOM 9435 C C . GLN B 1 500 ? -19.672 34.156 28.359 1 89.5 500 GLN B C 1
ATOM 9437 O O . GLN B 1 500 ? -20.219 35.062 29 1 89.5 500 GLN B O 1
ATOM 9442 N N . LEU B 1 501 ? -19.328 34.25 27.125 1 93.56 501 LEU B N 1
ATOM 9443 C CA . LEU B 1 501 ? -19.375 35.594 26.531 1 93.56 501 LEU B CA 1
ATOM 9444 C C . LEU B 1 501 ? -20.438 35.656 25.438 1 93.56 501 LEU B C 1
ATOM 9446 O O . LEU B 1 501 ? -20.984 36.719 25.172 1 93.56 501 LEU B O 1
ATOM 9450 N N . ALA B 1 502 ? -20.719 34.625 24.797 1 90.81 502 ALA B N 1
ATOM 9451 C CA . ALA B 1 502 ? -21.516 34.656 23.562 1 90.81 502 ALA B CA 1
ATOM 9452 C C . ALA B 1 502 ? -22.938 35.125 23.828 1 90.81 502 ALA B C 1
ATOM 9454 O O . ALA B 1 502 ? -23.531 35.844 23.016 1 90.81 502 ALA B O 1
ATOM 9455 N N . LYS B 1 503 ? -23.531 34.812 24.938 1 89.31 503 LYS B N 1
ATOM 9456 C CA . LYS B 1 503 ? -24.938 35.094 25.203 1 89.31 503 LYS B CA 1
ATOM 9457 C C . LYS B 1 503 ? -25.094 36.406 25.938 1 89.31 503 LYS B C 1
ATOM 9459 O O . LYS B 1 503 ? -26.219 36.906 26.094 1 89.31 503 LYS B O 1
ATOM 9464 N N . GLU B 1 504 ? -24.016 37 26.297 1 89.88 504 GLU B N 1
ATOM 9465 C CA . GLU B 1 504 ? -24.094 38.219 27.078 1 89.88 504 GLU B CA 1
ATOM 9466 C C . GLU B 1 504 ? -23.859 39.438 26.188 1 89.88 504 GLU B C 1
ATOM 9468 O O . GLU B 1 504 ? -22.719 39.719 25.812 1 89.88 504 GLU B O 1
ATOM 9473 N N . HIS B 1 505 ? -24.797 40.219 26 1 90.88 505 HIS B N 1
ATOM 9474 C CA . HIS B 1 505 ? -24.734 41.406 25.156 1 90.88 505 HIS B CA 1
ATOM 9475 C C . HIS B 1 505 ? -23.75 42.406 25.719 1 90.88 505 HIS B C 1
ATOM 9477 O O . HIS B 1 505 ? -23.172 43.219 24.969 1 90.88 505 HIS B O 1
ATOM 9483 N N . ALA B 1 506 ? -23.562 42.344 27.031 1 92.56 506 ALA B N 1
ATOM 9484 C CA . ALA B 1 506 ? -22.672 43.281 27.703 1 92.56 506 ALA B CA 1
ATOM 9485 C C . ALA B 1 506 ? -21.219 43.094 27.234 1 92.56 506 ALA B C 1
ATOM 9487 O O . ALA B 1 506 ? -20.391 44 27.359 1 92.56 506 ALA B O 1
ATOM 9488 N N . PHE B 1 507 ? -20.969 41.938 26.641 1 95.75 507 PHE B N 1
ATOM 9489 C CA . PHE B 1 507 ? -19.594 41.625 26.266 1 95.75 507 PHE B CA 1
ATOM 9490 C C . PHE B 1 507 ? -19.469 41.406 24.766 1 95.75 507 PHE B C 1
ATOM 9492 O O . PHE B 1 507 ? -18.609 40.656 24.297 1 95.75 507 PHE B O 1
ATOM 9499 N N . LYS B 1 508 ? -20.281 42 23.969 1 95.12 508 LYS B N 1
ATOM 9500 C CA . LYS B 1 508 ? -20.375 41.781 22.531 1 95.12 508 LYS B CA 1
ATOM 9501 C C . LYS B 1 508 ? -19.062 42.094 21.812 1 95.12 508 LYS B C 1
ATOM 9503 O O . LYS B 1 508 ? -18.578 41.344 20.984 1 95.12 508 LYS B O 1
ATOM 9508 N N . ASP B 1 509 ? -18.531 43.25 22.125 1 95.56 509 ASP B N 1
ATOM 9509 C CA . ASP B 1 509 ? -17.312 43.688 21.438 1 95.56 509 ASP B CA 1
ATOM 9510 C C . ASP B 1 509 ? -16.109 42.844 21.875 1 95.56 509 ASP B C 1
ATOM 9512 O O . ASP B 1 509 ? -15.234 42.562 21.062 1 95.56 509 ASP B O 1
ATOM 9516 N N . LEU B 1 510 ? -16.047 42.5 23.141 1 97.06 510 LEU B N 1
ATOM 9517 C CA . LEU B 1 510 ? -14.992 41.594 23.625 1 97.06 510 LEU B CA 1
ATOM 9518 C C . LEU B 1 510 ? -15.086 40.25 22.969 1 97.06 510 LEU B C 1
ATOM 9520 O O . LEU B 1 510 ? -14.062 39.656 22.562 1 97.06 510 LEU B O 1
ATOM 9524 N N . TRP B 1 511 ? -16.297 39.781 22.828 1 96.25 511 TRP B N 1
ATOM 9525 C CA . TRP B 1 511 ? -16.516 38.469 22.219 1 96.25 511 TRP B CA 1
ATOM 9526 C C . TRP B 1 511 ? -16.031 38.469 20.766 1 96.25 511 TRP B C 1
ATOM 9528 O O . TRP B 1 511 ? -15.453 37.469 20.312 1 96.25 511 TRP B O 1
ATOM 9538 N N . GLU B 1 512 ? -16.219 39.469 20.078 1 95.12 512 GLU B N 1
ATOM 9539 C CA . GLU B 1 512 ? -15.781 39.562 18.688 1 95.12 512 GLU B CA 1
ATOM 9540 C C . GLU B 1 512 ? -14.273 39.406 18.578 1 95.12 512 GLU B C 1
ATOM 9542 O O . GLU B 1 512 ? -13.781 38.719 17.672 1 95.12 512 GLU B O 1
ATOM 9547 N N . ILE B 1 513 ? -13.57 40.031 19.438 1 96.19 513 ILE B N 1
ATOM 9548 C CA . ILE B 1 513 ? -12.117 39.969 19.406 1 96.19 513 ILE B CA 1
ATOM 9549 C C . ILE B 1 513 ? -11.672 38.562 19.812 1 96.19 513 ILE B C 1
ATOM 9551 O O . ILE B 1 513 ? -10.727 38 19.234 1 96.19 513 ILE B O 1
ATOM 9555 N N . VAL B 1 514 ? -12.328 38 20.797 1 97.19 514 VAL B N 1
ATOM 9556 C CA . VAL B 1 514 ? -12.008 36.625 21.234 1 97.19 514 VAL B CA 1
ATOM 9557 C C . VAL B 1 514 ? -12.219 35.656 20.094 1 97.19 514 VAL B C 1
ATOM 9559 O O . VAL B 1 514 ? -11.398 34.75 19.875 1 97.19 514 VAL B O 1
ATOM 9562 N N . GLN B 1 515 ? -13.266 35.812 19.375 1 96.5 515 GLN B N 1
ATOM 9563 C CA . GLN B 1 515 ? -13.547 34.938 18.219 1 96.5 515 GLN B CA 1
ATOM 9564 C C . GLN B 1 515 ? -12.422 35.031 17.188 1 96.5 515 GLN B C 1
ATOM 9566 O O . GLN B 1 515 ? -11.977 34 16.672 1 96.5 515 GLN B O 1
ATOM 9571 N N . LYS B 1 516 ? -11.969 36.219 16.953 1 96.5 516 LYS B N 1
ATOM 9572 C CA . LYS B 1 516 ? -10.922 36.406 15.945 1 96.5 516 LYS B CA 1
ATOM 9573 C C . LYS B 1 516 ? -9.617 35.75 16.375 1 96.5 516 LYS B C 1
ATOM 9575 O O . LYS B 1 516 ? -8.953 35.094 15.562 1 96.5 516 LYS B O 1
ATOM 9580 N N . VAL B 1 517 ? -9.289 35.906 17.578 1 97.06 517 VAL B N 1
ATOM 9581 C CA . VAL B 1 517 ? -8.008 35.375 18.062 1 97.06 517 VAL B CA 1
ATOM 9582 C C . VAL B 1 517 ? -8.047 33.875 18.109 1 97.06 517 VAL B C 1
ATOM 9584 O O . VAL B 1 517 ? -7.086 33.188 17.734 1 97.06 517 VAL B O 1
ATOM 9587 N N . LEU B 1 518 ? -9.18 33.312 18.562 1 97.12 518 LEU B N 1
ATOM 9588 C CA . LEU B 1 518 ? -9.281 31.875 18.703 1 97.12 518 LEU B CA 1
ATOM 9589 C C . LEU B 1 518 ? -9.391 31.203 17.328 1 97.12 518 LEU B C 1
ATOM 9591 O O . LEU B 1 518 ? -9.18 30 17.203 1 97.12 518 LEU B O 1
ATOM 9595 N N . LEU B 1 519 ? -9.688 31.922 16.344 1 97.06 519 LEU B N 1
ATOM 9596 C CA . LEU B 1 519 ? -9.797 31.406 14.992 1 97.06 519 LEU B CA 1
ATOM 9597 C C . LEU B 1 519 ? -8.422 31.203 14.375 1 97.06 519 LEU B C 1
ATOM 9599 O O . LEU B 1 519 ? -8.266 30.406 13.438 1 97.06 519 LEU B O 1
ATOM 9603 N N . LEU B 1 520 ? -7.449 31.906 14.844 1 96.69 520 LEU B N 1
ATOM 9604 C CA . LEU B 1 520 ? -6.098 31.797 14.305 1 96.69 520 LEU B CA 1
ATOM 9605 C C . LEU B 1 520 ? -5.555 30.391 14.5 1 96.69 520 LEU B C 1
ATOM 9607 O O . LEU B 1 520 ? -5.809 29.75 15.523 1 96.69 520 LEU B O 1
ATOM 9611 N N . SER B 1 521 ? -4.848 29.891 13.484 1 95.44 521 SER B N 1
ATOM 9612 C CA . SER B 1 521 ? -4.297 28.531 13.523 1 95.44 521 SER B CA 1
ATOM 9613 C C . SER B 1 521 ? -2.803 28.562 13.828 1 95.44 521 SER B C 1
ATOM 9615 O O . SER B 1 521 ? -2.064 29.375 13.273 1 95.44 521 SER B O 1
ATOM 9617 N N . HIS B 1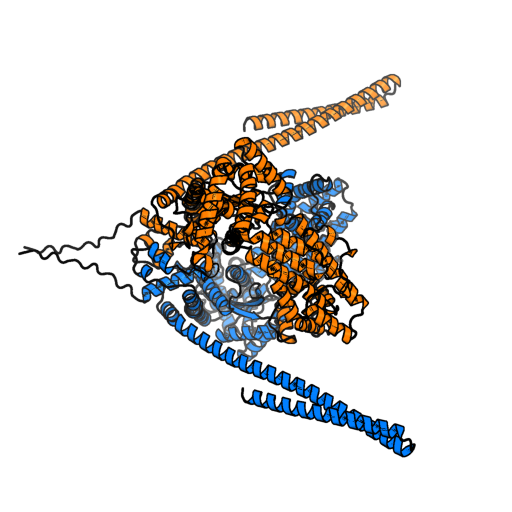 522 ? -2.412 27.734 14.695 1 91.94 522 HIS B N 1
ATOM 9618 C CA . HIS B 1 522 ? -1.007 27.672 15.078 1 91.94 522 HIS B CA 1
ATOM 9619 C C . HIS B 1 522 ? -0.255 26.641 14.242 1 91.94 522 HIS B C 1
ATOM 9621 O O . HIS B 1 522 ? 0.975 26.562 14.297 1 91.94 522 HIS B O 1
ATOM 9627 N N . GLY B 1 523 ? -0.993 25.828 13.523 1 88.56 523 GLY B N 1
ATOM 9628 C CA . GLY B 1 523 ? -0.309 24.781 12.781 1 88.56 523 GLY B CA 1
ATOM 9629 C C . GLY B 1 523 ? -1.169 24.156 11.695 1 88.56 523 GLY B C 1
ATOM 9630 O O . GLY B 1 523 ? -2.246 24.672 11.383 1 88.56 523 GLY B O 1
ATOM 9631 N N . GLN B 1 524 ? -0.582 23.031 11.102 1 88.38 524 GLN B N 1
ATOM 9632 C CA . GLN B 1 524 ? -1.184 22.422 9.914 1 88.38 524 GLN B CA 1
ATOM 9633 C C . GLN B 1 524 ? -1.679 21.016 10.211 1 88.38 524 GLN B C 1
ATOM 9635 O O . GLN B 1 524 ? -1.656 20.156 9.328 1 88.38 524 GLN B O 1
ATOM 9640 N N . ALA B 1 525 ? -2.1 20.703 11.375 1 86.38 525 ALA B N 1
ATOM 9641 C CA . ALA B 1 525 ? -2.469 19.344 11.797 1 86.38 525 ALA B CA 1
ATOM 9642 C C . ALA B 1 525 ? -3.615 18.812 10.945 1 86.38 525 ALA B C 1
ATOM 9644 O O . ALA B 1 525 ? -3.588 17.641 10.523 1 86.38 525 ALA B O 1
ATOM 9645 N N . SER B 1 526 ? -4.57 19.609 10.695 1 90.44 526 SER B N 1
ATOM 9646 C CA . SER B 1 526 ? -5.738 19.172 9.938 1 90.44 526 SER B CA 1
ATOM 9647 C C . SER B 1 526 ? -5.371 18.828 8.5 1 90.44 526 SER B C 1
ATOM 9649 O O . SER B 1 526 ? -5.855 17.828 7.957 1 90.44 526 SER B O 1
ATOM 9651 N N . VAL B 1 527 ? -4.539 19.609 7.918 1 93.19 527 VAL B N 1
ATOM 9652 C CA . VAL B 1 527 ? -4.141 19.391 6.531 1 93.19 527 VAL B CA 1
ATOM 9653 C C . VAL B 1 527 ? -3.334 18.094 6.434 1 93.19 527 VAL B C 1
ATOM 9655 O O . VAL B 1 527 ? -3.521 17.312 5.504 1 93.19 527 VAL B O 1
ATOM 9658 N N . GLU B 1 528 ? -2.496 17.906 7.398 1 88.38 528 GLU B N 1
ATOM 9659 C CA . GLU B 1 528 ? -1.678 16.703 7.422 1 88.38 528 GLU B CA 1
ATOM 9660 C C . GLU B 1 528 ? -2.541 15.445 7.582 1 88.38 528 GLU B C 1
ATOM 9662 O O . GLU B 1 528 ? -2.27 14.414 6.969 1 88.38 528 GLU B O 1
ATOM 9667 N N . ARG B 1 529 ? -3.49 15.578 8.398 1 87.94 529 ARG B N 1
ATOM 9668 C CA . ARG B 1 529 ? -4.434 14.477 8.555 1 87.94 529 ARG B CA 1
ATOM 9669 C C . ARG B 1 529 ? -5.176 14.203 7.25 1 87.94 529 ARG B C 1
ATOM 9671 O O . ARG B 1 529 ? -5.5 13.055 6.941 1 87.94 529 ARG B O 1
ATOM 9678 N N . GLY B 1 530 ? -5.445 15.266 6.578 1 90.19 530 GLY B N 1
ATOM 9679 C CA . GLY B 1 530 ? -6.09 15.125 5.285 1 90.19 530 GLY B CA 1
ATOM 9680 C C . GLY B 1 530 ? -5.293 14.281 4.305 1 90.19 530 GLY B C 1
ATOM 9681 O O . GLY B 1 530 ? -5.859 13.461 3.584 1 90.19 530 GLY B O 1
ATOM 9682 N N . PHE B 1 531 ? -4.047 14.453 4.301 1 89.31 531 PHE B N 1
ATOM 9683 C CA . PHE B 1 531 ? -3.205 13.68 3.396 1 89.31 531 PHE B CA 1
ATOM 9684 C C . PHE B 1 531 ? -3.191 12.211 3.795 1 89.31 531 PHE B C 1
ATOM 9686 O O . PHE B 1 531 ? -3.039 11.328 2.943 1 89.31 531 PHE B O 1
ATOM 9693 N N . SER B 1 532 ? -3.375 11.961 5.039 1 86.88 532 SER B N 1
ATOM 9694 C CA . SER B 1 532 ? -3.479 10.57 5.488 1 86.88 532 SER B CA 1
ATOM 9695 C C . SER B 1 532 ? -4.738 9.906 4.945 1 86.88 532 SER B C 1
ATOM 9697 O O . SER B 1 532 ? -4.734 8.711 4.645 1 86.88 532 SER B O 1
ATOM 9699 N N . VAL B 1 533 ? -5.75 10.664 4.84 1 89.75 533 VAL B N 1
ATOM 9700 C CA . VAL B 1 533 ? -6.996 10.164 4.273 1 89.75 533 VAL B CA 1
ATOM 9701 C C . VAL B 1 533 ? -6.797 9.812 2.803 1 89.75 533 VAL B C 1
ATOM 9703 O O . VAL B 1 533 ? -7.344 8.828 2.314 1 89.75 533 VAL B O 1
ATOM 9706 N N . ASN B 1 534 ? -5.984 10.586 2.127 1 90 534 ASN B N 1
ATOM 9707 C CA . ASN B 1 534 ? -5.68 10.32 0.725 1 90 534 ASN B CA 1
ATOM 9708 C C . ASN B 1 534 ? -5.129 8.914 0.526 1 90 534 ASN B C 1
ATOM 9710 O O . ASN B 1 534 ? -5.453 8.25 -0.458 1 90 534 ASN B O 1
ATOM 9714 N N . LYS B 1 535 ? -4.371 8.547 1.439 1 85.12 535 LYS B N 1
ATOM 9715 C CA . LYS B 1 535 ? -3.723 7.238 1.333 1 85.12 535 LYS B CA 1
ATOM 9716 C C . LYS B 1 535 ? -4.75 6.113 1.329 1 85.12 535 LYS B C 1
ATOM 9718 O O . LYS B 1 535 ? -4.535 5.07 0.711 1 85.12 535 LYS B O 1
ATOM 9723 N N . ASN B 1 536 ? -5.84 6.359 1.886 1 84.56 536 ASN B N 1
ATOM 9724 C CA . ASN B 1 536 ? -6.855 5.32 2.016 1 84.56 536 ASN B CA 1
ATOM 9725 C C . ASN B 1 536 ? -7.844 5.355 0.854 1 84.56 536 ASN B C 1
ATOM 9727 O O . ASN B 1 536 ? -8.422 4.324 0.494 1 84.56 536 ASN B O 1
ATOM 9731 N N . ILE B 1 537 ? -7.996 6.488 0.311 1 87.81 537 ILE B N 1
ATOM 9732 C CA . ILE B 1 537 ? -9.109 6.625 -0.621 1 87.81 537 ILE B CA 1
ATOM 9733 C C . ILE B 1 537 ? -8.586 6.613 -2.055 1 87.81 537 ILE B C 1
ATOM 9735 O O . ILE B 1 537 ? -9.344 6.352 -2.996 1 87.81 537 ILE B O 1
ATOM 9739 N N . THR B 1 538 ? -7.375 6.93 -2.248 1 87.38 538 THR B N 1
ATOM 9740 C CA . THR B 1 538 ? -6.871 7.098 -3.605 1 87.38 538 THR B CA 1
ATOM 9741 C C . THR B 1 538 ? -6.629 5.742 -4.266 1 87.38 538 THR B C 1
ATOM 9743 O O . THR B 1 538 ? -6.117 4.816 -3.629 1 87.38 538 THR B O 1
ATOM 9746 N N . VAL B 1 539 ? -7.129 5.621 -5.449 1 81.25 539 VAL B N 1
ATOM 9747 C CA . VAL B 1 539 ? -6.902 4.438 -6.27 1 81.25 539 VAL B CA 1
ATOM 9748 C C . VAL B 1 539 ? -6.203 4.832 -7.566 1 81.25 539 VAL B C 1
ATOM 9750 O O . VAL B 1 539 ? -6.207 6.008 -7.949 1 81.25 539 VAL B O 1
ATOM 9753 N N . THR B 1 540 ? -5.656 3.822 -8.203 1 78 540 THR B N 1
ATOM 9754 C CA . THR B 1 540 ? -4.973 4.078 -9.469 1 78 540 THR B CA 1
ATOM 9755 C C . THR B 1 540 ? -5.961 4.535 -10.531 1 78 540 THR B C 1
ATOM 9757 O O . THR B 1 540 ? -7.066 3.998 -10.641 1 78 540 THR B O 1
ATOM 9760 N N . ASN B 1 541 ? -5.656 5.602 -11.258 1 77.19 541 ASN B N 1
ATOM 9761 C CA . ASN B 1 541 ? -6.418 6.125 -12.383 1 77.19 541 ASN B CA 1
ATOM 9762 C C . ASN B 1 541 ? -7.668 6.871 -11.914 1 77.19 541 ASN B C 1
ATOM 9764 O O . ASN B 1 541 ? -8.625 7.016 -12.672 1 77.19 541 ASN B O 1
ATOM 9768 N N . MET B 1 542 ? -7.648 7.199 -10.719 1 87.94 542 MET B N 1
ATOM 9769 C CA . MET B 1 542 ? -8.75 7.996 -10.195 1 87.94 542 MET B CA 1
ATOM 9770 C C . MET B 1 542 ? -8.688 9.43 -10.711 1 87.94 542 MET B C 1
ATOM 9772 O O . MET B 1 542 ? -7.605 10.008 -10.805 1 87.94 542 MET B O 1
ATOM 9776 N N . LYS B 1 543 ? -9.82 9.906 -11.07 1 89.88 543 LYS B N 1
ATOM 9777 C CA . LYS B 1 543 ? -9.883 11.297 -11.516 1 89.88 543 LYS B CA 1
ATOM 9778 C C . LYS B 1 543 ? -9.797 12.25 -10.328 1 89.88 543 LYS B C 1
ATOM 9780 O O . LYS B 1 543 ? -10.289 11.945 -9.234 1 89.88 543 LYS B O 1
ATOM 9785 N N . GLU B 1 544 ? -9.266 13.43 -10.586 1 92.62 544 GLU B N 1
ATOM 9786 C CA . GLU B 1 544 ? -9.094 14.438 -9.547 1 92.62 544 GLU B CA 1
ATOM 9787 C C . GLU B 1 544 ? -10.43 14.859 -8.953 1 92.62 544 GLU B C 1
ATOM 9789 O O . GLU B 1 544 ? -10.562 14.992 -7.734 1 92.62 544 GLU B O 1
ATOM 9794 N N . ARG B 1 545 ? -11.414 15.016 -9.812 1 93.69 545 ARG B N 1
ATOM 9795 C CA . ARG B 1 545 ? -12.734 15.453 -9.367 1 93.69 545 ARG B CA 1
ATOM 9796 C C . ARG B 1 545 ? -13.352 14.445 -8.406 1 93.69 545 ARG B C 1
ATOM 9798 O O . ARG B 1 545 ? -14 14.828 -7.43 1 93.69 545 ARG B O 1
ATOM 9805 N N . THR B 1 546 ? -13.156 13.242 -8.75 1 94.25 546 THR B N 1
ATOM 9806 C CA . THR B 1 546 ? -13.68 12.18 -7.898 1 94.25 546 THR B CA 1
ATOM 9807 C C . THR B 1 546 ? -12.969 12.172 -6.547 1 94.25 546 THR B C 1
ATOM 9809 O O . THR B 1 546 ? -13.602 11.977 -5.508 1 94.25 546 THR B O 1
ATOM 9812 N N . LEU B 1 547 ? -11.703 12.391 -6.57 1 95.12 547 LEU B N 1
ATOM 9813 C CA . LEU B 1 547 ? -10.945 12.445 -5.324 1 95.12 547 LEU B CA 1
ATOM 9814 C C . LEU B 1 547 ? -11.438 13.578 -4.438 1 95.12 547 LEU B C 1
ATOM 9816 O O . LEU B 1 547 ? -11.633 13.391 -3.234 1 95.12 547 LEU B O 1
ATOM 9820 N N . ILE B 1 548 ? -11.617 14.727 -5.008 1 96.62 548 ILE B N 1
ATOM 9821 C CA . ILE B 1 548 ? -12.086 15.891 -4.262 1 96.62 548 ILE B CA 1
ATOM 9822 C C . ILE B 1 548 ? -13.461 15.602 -3.668 1 96.62 548 ILE B C 1
ATOM 9824 O O . ILE B 1 548 ? -13.719 15.914 -2.502 1 96.62 548 ILE B O 1
ATOM 9828 N N . ALA B 1 549 ? -14.297 15.008 -4.488 1 97.25 549 ALA B N 1
ATOM 9829 C CA . ALA B 1 549 ? -15.641 14.664 -4.023 1 97.25 549 ALA B CA 1
ATOM 9830 C C . ALA B 1 549 ? -15.586 13.719 -2.828 1 97.25 549 ALA B C 1
ATOM 9832 O O . ALA B 1 549 ? -16.297 13.906 -1.845 1 97.25 549 ALA B O 1
ATOM 9833 N N . GLN B 1 550 ? -14.789 12.742 -2.936 1 96.75 550 GLN B N 1
ATOM 9834 C CA . GLN B 1 550 ? -14.648 11.781 -1.846 1 96.75 550 GLN B CA 1
ATOM 9835 C C . GLN B 1 550 ? -14.117 12.461 -0.583 1 96.75 550 GLN B C 1
ATOM 9837 O O . GLN B 1 550 ? -14.594 12.18 0.521 1 96.75 550 GLN B O 1
ATOM 9842 N N . ARG B 1 551 ? -13.164 13.312 -0.733 1 96.88 551 ARG B N 1
ATOM 9843 C CA . ARG B 1 551 ? -12.586 14.031 0.399 1 96.88 551 ARG B CA 1
ATOM 9844 C C . ARG B 1 551 ? -13.633 14.906 1.086 1 96.88 551 ARG B C 1
ATOM 9846 O O . ARG B 1 551 ? -13.656 15.008 2.314 1 96.88 551 ARG B O 1
ATOM 9853 N N . VAL B 1 552 ? -14.461 15.547 0.285 1 97.81 552 VAL B N 1
ATOM 9854 C CA . VAL B 1 552 ? -15.523 16.391 0.817 1 97.81 552 VAL B CA 1
ATOM 9855 C C . VAL B 1 552 ? -16.484 15.555 1.659 1 97.81 552 VAL B C 1
ATOM 9857 O O . VAL B 1 552 ? -16.859 15.953 2.766 1 97.81 552 VAL B O 1
ATOM 9860 N N . ILE B 1 553 ? -16.812 14.438 1.15 1 97.88 553 ILE B N 1
ATOM 9861 C CA . ILE B 1 553 ? -17.766 13.57 1.826 1 97.88 553 ILE B CA 1
ATOM 9862 C C . ILE B 1 553 ? -17.156 13.023 3.111 1 97.88 553 ILE B C 1
ATOM 9864 O O . ILE B 1 553 ? -17.797 13.047 4.168 1 97.88 553 ILE B O 1
ATOM 9868 N N . VAL B 1 554 ? -15.953 12.547 3.039 1 96.88 554 VAL B N 1
ATOM 9869 C CA . VAL B 1 554 ? -15.289 11.984 4.207 1 96.88 554 VAL B CA 1
ATOM 9870 C C . VAL B 1 554 ? -15.156 13.047 5.293 1 96.88 554 VAL B C 1
ATOM 9872 O O . VAL B 1 554 ? -15.367 12.766 6.477 1 96.88 554 VAL B O 1
ATOM 9875 N N . ASP B 1 555 ? -14.75 14.203 4.875 1 96.81 555 ASP B N 1
ATOM 9876 C CA . ASP B 1 555 ? -14.641 15.297 5.832 1 96.81 555 ASP B CA 1
ATOM 9877 C C . ASP B 1 555 ? -15.984 15.57 6.512 1 96.81 555 ASP B C 1
ATOM 9879 O O . ASP B 1 555 ? -16.047 15.758 7.727 1 96.81 555 ASP B O 1
ATOM 9883 N N . HIS B 1 556 ? -17.062 15.641 5.738 1 97.5 556 HIS B N 1
ATOM 9884 C CA . HIS B 1 556 ? -18.391 15.891 6.289 1 97.5 556 HIS B CA 1
ATOM 9885 C C . HIS B 1 556 ? -18.812 14.789 7.258 1 97.5 556 HIS B C 1
ATOM 9887 O O . HIS B 1 556 ? -19.359 15.07 8.328 1 97.5 556 HIS B O 1
ATOM 9893 N N . LEU B 1 557 ? -18.547 13.594 6.863 1 96.5 557 LEU B N 1
ATOM 9894 C CA . LEU B 1 557 ? -18.891 12.461 7.715 1 96.5 557 LEU B CA 1
ATOM 9895 C C . LEU B 1 557 ? -18.141 12.523 9.039 1 96.5 557 LEU B C 1
ATOM 9897 O O . LEU B 1 557 ? -18.703 12.227 10.094 1 96.5 557 LEU B O 1
ATOM 9901 N N . HIS B 1 558 ? -16.922 12.828 8.977 1 94 558 HIS B N 1
ATOM 9902 C CA . HIS B 1 558 ? -16.125 12.977 10.195 1 94 558 HIS B CA 1
ATOM 9903 C C . HIS B 1 558 ? -16.688 14.086 11.078 1 94 558 HIS B C 1
ATOM 9905 O O . HIS B 1 558 ? -16.703 13.961 12.305 1 94 558 HIS B O 1
ATOM 9911 N N . HIS B 1 559 ? -17.062 15.102 10.438 1 94.25 559 HIS B N 1
ATOM 9912 C CA . HIS B 1 559 ? -17.578 16.266 11.164 1 94.25 559 HIS B CA 1
ATOM 9913 C C . HIS B 1 559 ? -18.875 15.945 11.875 1 94.25 559 HIS B C 1
ATOM 9915 O O . HIS B 1 559 ? -19.094 16.359 13.016 1 94.25 559 HIS B O 1
ATOM 9921 N N . VAL B 1 560 ? -19.781 15.227 11.227 1 95.12 560 VAL B N 1
ATOM 9922 C CA . VAL B 1 560 ? -21.109 14.984 11.781 1 95.12 560 VAL B CA 1
ATOM 9923 C C . VAL B 1 560 ? -21.078 13.75 12.68 1 95.12 560 VAL B C 1
ATOM 9925 O O . VAL B 1 560 ? -22.047 13.453 13.375 1 95.12 560 VAL B O 1
ATOM 9928 N N . GLY B 1 561 ? -20.062 12.992 12.641 1 92.56 561 GLY B N 1
ATOM 9929 C CA . GLY B 1 561 ? -19.891 11.867 13.547 1 92.56 561 GLY B CA 1
ATOM 9930 C C . GLY B 1 561 ? -20.281 10.539 12.922 1 92.56 561 GLY B C 1
ATOM 9931 O O . GLY B 1 561 ? -20.734 9.625 13.625 1 92.56 561 GLY B O 1
ATOM 9932 N N . GLY B 1 562 ? -20.391 10.492 11.594 1 93.88 562 GLY B N 1
ATOM 9933 C CA . GLY B 1 562 ? -20.656 9.219 10.945 1 93.88 562 GLY B CA 1
ATOM 9934 C C . GLY B 1 562 ? -21.797 9.273 9.961 1 93.88 562 GLY B C 1
ATOM 9935 O O . GLY B 1 562 ? -22.516 10.273 9.891 1 93.88 562 GLY B O 1
ATOM 9936 N N . VAL B 1 563 ? -21.969 8.172 9.289 1 95.69 563 VAL B N 1
ATOM 9937 C CA . VAL B 1 563 ? -22.938 8.078 8.195 1 95.69 563 VAL B CA 1
ATOM 9938 C C . VAL B 1 563 ? -24.359 8.133 8.758 1 95.69 563 VAL B C 1
ATOM 9940 O O . VAL B 1 563 ? -25.234 8.766 8.164 1 95.69 563 VAL B O 1
ATOM 9943 N N . THR B 1 564 ? -24.609 7.586 9.898 1 94 564 THR B N 1
ATOM 9944 C CA . THR B 1 564 ? -25.938 7.461 10.477 1 94 564 THR B CA 1
ATOM 9945 C C . THR B 1 564 ? -26.438 8.812 10.984 1 94 564 THR B C 1
ATOM 9947 O O . THR B 1 564 ? -27.641 8.984 11.242 1 94 564 THR B O 1
ATOM 9950 N N . ASN B 1 565 ? -25.516 9.742 11.086 1 94.44 565 ASN B N 1
ATOM 9951 C CA . ASN B 1 565 ? -25.875 11.062 11.594 1 94.44 565 ASN B CA 1
ATOM 9952 C C . ASN B 1 565 ? -26.203 12.031 10.461 1 94.44 565 ASN B C 1
ATOM 9954 O O . ASN B 1 565 ? -26.547 13.188 10.703 1 94.44 565 ASN B O 1
ATOM 9958 N N . VAL B 1 566 ? -26.078 11.547 9.266 1 95.88 566 VAL B N 1
ATOM 9959 C CA . VAL B 1 566 ? -26.422 12.398 8.133 1 95.88 566 VAL B CA 1
ATOM 9960 C C . VAL B 1 566 ? -27.938 12.359 7.895 1 95.88 566 VAL B C 1
ATOM 9962 O O . VAL B 1 566 ? -28.5 11.297 7.598 1 95.88 566 VAL B O 1
ATOM 9965 N N . GLY B 1 567 ? -28.578 13.484 8.07 1 92.25 567 GLY B N 1
ATOM 9966 C CA . GLY B 1 567 ? -30 13.555 7.816 1 92.25 567 GLY B CA 1
ATOM 9967 C C . GLY B 1 567 ? -30.344 13.617 6.34 1 92.25 567 GLY B C 1
ATOM 9968 O O . GLY B 1 567 ? -29.688 14.312 5.574 1 92.25 567 GLY B O 1
ATOM 9969 N N . MET B 1 568 ? -31.344 12.766 5.941 1 94.19 568 MET B N 1
ATOM 9970 C CA . MET B 1 568 ? -31.812 12.789 4.559 1 94.19 568 MET B CA 1
ATOM 9971 C C . MET B 1 568 ? -32.781 13.945 4.332 1 94.19 568 MET B C 1
ATOM 9973 O O . MET B 1 568 ? -34 13.734 4.242 1 94.19 568 MET B O 1
ATOM 9977 N N . THR B 1 569 ? -32.156 15.102 4.121 1 94.5 569 THR B N 1
ATOM 9978 C CA . THR B 1 569 ? -32.969 16.297 3.889 1 94.5 569 THR B CA 1
ATOM 9979 C C . THR B 1 569 ? -33.5 16.312 2.463 1 94.5 569 THR B C 1
ATOM 9981 O O . THR B 1 569 ? -33 15.594 1.595 1 94.5 569 THR B O 1
ATOM 9984 N N . LYS B 1 570 ? -34.469 17.141 2.27 1 94.38 570 LYS B N 1
ATOM 9985 C CA . LYS B 1 570 ? -35.062 17.297 0.938 1 94.38 570 LYS B CA 1
ATOM 9986 C C . LYS B 1 570 ? -34.031 17.828 -0.052 1 94.38 570 LYS B C 1
ATOM 9988 O O . LYS B 1 570 ? -33.969 17.391 -1.205 1 94.38 570 LYS B O 1
ATOM 9993 N N . GLU B 1 571 ? -33.188 18.734 0.378 1 95.19 571 GLU B N 1
ATOM 9994 C CA . GLU B 1 571 ? -32.156 19.344 -0.472 1 95.19 571 GLU B CA 1
ATOM 9995 C C . GLU B 1 571 ? -31.125 18.312 -0.91 1 95.19 571 GLU B C 1
ATOM 9997 O O . GLU B 1 571 ? -30.703 18.297 -2.07 1 95.19 571 GLU B O 1
ATOM 10002 N N . LEU B 1 572 ? -30.75 17.469 0.036 1 96.94 572 LEU B N 1
ATOM 10003 C CA . LEU B 1 572 ? -29.766 16.438 -0.273 1 96.94 572 LEU B CA 1
ATOM 10004 C C . LEU B 1 572 ? -30.328 15.453 -1.301 1 96.94 572 LEU B C 1
ATOM 10006 O O . LEU B 1 572 ? -29.641 15.109 -2.27 1 96.94 572 LEU B O 1
ATOM 10010 N N . LEU B 1 573 ? -31.562 15.016 -1.152 1 96.62 573 LEU B N 1
ATOM 10011 C CA . LEU B 1 573 ? -32.188 14.047 -2.053 1 96.62 573 LEU B CA 1
ATOM 10012 C C . LEU B 1 573 ? -32.438 14.664 -3.426 1 96.62 573 LEU B C 1
ATOM 10014 O O . LEU B 1 573 ? -32.344 13.977 -4.445 1 96.62 573 LEU B O 1
ATOM 10018 N N . GLN B 1 574 ? -32.719 15.945 -3.371 1 95.31 574 GLN B N 1
ATOM 10019 C CA . GLN B 1 574 ? -32.875 16.641 -4.645 1 95.31 574 GLN B CA 1
ATOM 10020 C C . GLN B 1 574 ? -31.547 16.703 -5.406 1 95.31 574 GLN B C 1
ATOM 10022 O O . GLN B 1 574 ? -31.5 16.438 -6.609 1 95.31 574 GLN B O 1
ATOM 10027 N N . SER B 1 575 ? -30.547 17.094 -4.711 1 96.88 575 SER B N 1
ATOM 10028 C CA . SER B 1 575 ? -29.234 17.125 -5.336 1 96.88 575 SER B CA 1
ATOM 10029 C C . SER B 1 575 ? -28.812 15.758 -5.848 1 96.88 575 SER B C 1
ATOM 10031 O O . SER B 1 575 ? -28.281 15.633 -6.949 1 96.88 575 SER B O 1
ATOM 10033 N N . ALA B 1 576 ? -29.062 14.711 -5.047 1 96.56 576 ALA B N 1
ATOM 10034 C CA . ALA B 1 576 ? -28.734 13.336 -5.418 1 96.56 576 ALA B CA 1
ATOM 10035 C C . ALA B 1 576 ? -29.531 12.891 -6.641 1 96.56 576 ALA B C 1
ATOM 10037 O O . ALA B 1 576 ? -29.016 12.164 -7.496 1 96.56 576 ALA B O 1
ATOM 10038 N N . GLY B 1 577 ? -30.766 13.281 -6.703 1 94.38 577 GLY B N 1
ATOM 10039 C CA . GLY B 1 577 ? -31.609 12.93 -7.828 1 94.38 577 GLY B CA 1
ATOM 10040 C C . GLY B 1 577 ? -31.156 13.539 -9.141 1 94.38 577 GLY B C 1
ATOM 10041 O O . GLY B 1 577 ? -31.375 12.969 -10.211 1 94.38 577 GLY B O 1
ATOM 10042 N N . CYS B 1 578 ? -30.469 14.672 -9.062 1 95.25 578 CYS B N 1
ATOM 10043 C CA . CYS B 1 578 ? -30.016 15.391 -10.25 1 95.25 578 CYS B CA 1
ATOM 10044 C C . CYS B 1 578 ? -28.594 14.961 -10.633 1 95.25 578 CYS B C 1
ATOM 10046 O O . CYS B 1 578 ? -28.016 15.508 -11.57 1 95.25 578 CYS B O 1
ATOM 10048 N N . ALA B 1 579 ? -28.062 14.07 -9.953 1 96.38 579 ALA B N 1
ATOM 10049 C CA . ALA B 1 579 ? -26.672 13.672 -10.141 1 96.38 579 ALA B CA 1
ATOM 10050 C C . ALA B 1 579 ? -26.438 13.133 -11.547 1 96.38 579 ALA B C 1
ATOM 10052 O O . ALA B 1 579 ? -25.438 13.453 -12.18 1 96.38 579 ALA B O 1
ATOM 10053 N N . ARG B 1 580 ? -27.344 12.289 -12.023 1 94.12 580 ARG B N 1
ATOM 10054 C CA . ARG B 1 580 ? -27.188 11.68 -13.344 1 94.12 580 ARG B CA 1
ATOM 10055 C C . ARG B 1 580 ? -27.188 12.742 -14.438 1 94.12 580 ARG B C 1
ATOM 10057 O O . ARG B 1 580 ? -26.375 12.68 -15.367 1 94.12 580 ARG B O 1
ATOM 10064 N N . GLN B 1 581 ? -28.078 13.633 -14.297 1 93.38 581 GLN B N 1
ATOM 10065 C CA . GLN B 1 581 ? -28.156 14.719 -15.273 1 93.38 581 GLN B CA 1
ATOM 10066 C C . GLN B 1 581 ? -26.875 15.555 -15.273 1 93.38 581 GLN B C 1
ATOM 10068 O O . GLN B 1 581 ? -26.375 15.914 -16.328 1 93.38 581 GLN B O 1
ATOM 10073 N N . ARG B 1 582 ? -26.406 15.852 -14.172 1 95.5 582 ARG B N 1
ATOM 10074 C CA . ARG B 1 582 ? -25.172 16.625 -14.055 1 95.5 582 ARG B CA 1
ATOM 10075 C C . ARG B 1 582 ? -23.984 15.852 -14.625 1 95.5 582 ARG B C 1
ATOM 10077 O O . ARG B 1 582 ? -23.078 16.438 -15.219 1 95.5 582 ARG B O 1
ATOM 10084 N N . TYR B 1 583 ? -24.016 14.609 -14.375 1 94.25 583 TYR B N 1
ATOM 10085 C CA . TYR B 1 583 ? -22.953 13.75 -14.906 1 94.25 583 TYR B CA 1
ATOM 10086 C C . TYR B 1 583 ? -22.969 13.773 -16.438 1 94.25 583 TYR B C 1
ATOM 10088 O O . TYR B 1 583 ? -21.922 13.922 -17.062 1 94.25 583 TYR B O 1
ATOM 10096 N N . HIS B 1 584 ? -24.078 13.625 -16.984 1 92.81 584 HIS B N 1
ATOM 10097 C CA . HIS B 1 584 ? -24.188 13.633 -18.438 1 92.81 584 HIS B CA 1
ATOM 10098 C C . HIS B 1 584 ? -23.812 15 -19.016 1 92.81 584 HIS B C 1
ATOM 10100 O O . HIS B 1 584 ? -23.203 15.078 -20.078 1 92.81 584 HIS B O 1
ATOM 10106 N N . ALA B 1 585 ? -24.172 16 -18.328 1 92.12 585 ALA B N 1
ATOM 10107 C CA . ALA B 1 585 ? -23.766 17.344 -18.734 1 92.12 585 ALA B CA 1
ATOM 10108 C C . ALA B 1 585 ? -22.25 17.484 -18.703 1 92.12 585 ALA B C 1
ATOM 10110 O O . ALA B 1 585 ? -21.656 18.094 -19.609 1 92.12 585 ALA B O 1
ATOM 10111 N N . TYR B 1 586 ? -21.688 16.953 -17.719 1 91.06 586 TYR B N 1
ATOM 10112 C CA . TYR B 1 586 ? -20.234 16.984 -17.594 1 91.06 586 TYR B CA 1
ATOM 10113 C C . TYR B 1 586 ? -19.562 16.203 -18.719 1 91.06 586 TYR B C 1
ATOM 10115 O O . TYR B 1 586 ? -18.594 16.672 -19.312 1 91.06 586 TYR B O 1
ATOM 10123 N N . LEU B 1 587 ? -20.031 14.984 -19 1 90.06 587 LEU B N 1
ATOM 10124 C CA . LEU B 1 587 ? -19.484 14.18 -20.094 1 90.06 587 LEU B CA 1
ATOM 10125 C C . LEU B 1 587 ? -19.594 14.914 -21.422 1 90.06 587 LEU B C 1
ATOM 10127 O O . LEU B 1 587 ? -18.688 14.844 -22.25 1 90.06 587 LEU B O 1
ATOM 10131 N N . TYR B 1 588 ? -20.719 15.562 -21.562 1 87.12 588 TYR B N 1
ATOM 10132 C CA . TYR B 1 588 ? -20.938 16.328 -22.781 1 87.12 588 TYR B CA 1
ATOM 10133 C C . TYR B 1 588 ? -19.922 17.453 -22.906 1 87.12 588 TYR B C 1
ATOM 10135 O O . TYR B 1 588 ? -19.328 17.656 -23.984 1 87.12 588 TYR B O 1
ATOM 10143 N N . GLU B 1 589 ? -19.688 18.078 -21.891 1 88.06 589 GLU B N 1
ATOM 10144 C CA . GLU B 1 589 ? -18.703 19.172 -21.891 1 88.06 589 GLU B CA 1
ATOM 10145 C C . GLU B 1 589 ? -17.297 18.656 -22.125 1 88.06 589 GLU B C 1
ATOM 10147 O O . GLU B 1 589 ? -16.5 19.281 -22.828 1 88.06 589 GLU B O 1
ATOM 10152 N N . GLU B 1 590 ? -17 17.531 -21.5 1 85.25 590 GLU B N 1
ATOM 10153 C CA . GLU B 1 590 ? -15.68 16.938 -21.672 1 85.25 590 GLU B CA 1
ATOM 10154 C C . GLU B 1 590 ? -15.453 16.469 -23.094 1 85.25 590 GLU B C 1
ATOM 10156 O O . GLU B 1 590 ? -14.344 16.594 -23.625 1 85.25 590 GLU B O 1
ATOM 10161 N N . ASN B 1 591 ? -16.453 15.883 -23.641 1 83.81 591 ASN B N 1
ATOM 10162 C CA . ASN B 1 591 ? -16.359 15.453 -25.031 1 83.81 591 ASN B CA 1
ATOM 10163 C C . ASN B 1 591 ? -16.156 16.641 -25.969 1 83.81 591 ASN B C 1
ATOM 10165 O O . ASN B 1 591 ? -15.398 16.547 -26.938 1 83.81 591 ASN B O 1
ATOM 10169 N N . LYS B 1 592 ? -16.781 17.625 -25.656 1 81.62 592 LYS B N 1
ATOM 10170 C CA . LYS B 1 592 ? -16.625 18.844 -26.438 1 81.62 592 LYS B CA 1
ATOM 10171 C C . LYS B 1 592 ? -15.219 19.406 -26.312 1 81.62 592 LYS B C 1
ATOM 10173 O O . LYS B 1 592 ? -14.617 19.828 -27.312 1 81.62 592 LYS B O 1
ATOM 10178 N N . LYS B 1 593 ? -14.742 19.375 -25.125 1 79.12 593 LYS B N 1
ATOM 10179 C CA . LYS B 1 593 ? -13.383 19.844 -24.891 1 79.12 593 LYS B CA 1
ATOM 10180 C C . LYS B 1 593 ? -12.359 18.969 -25.594 1 79.12 593 LYS B C 1
ATOM 10182 O O . LYS B 1 593 ? -11.383 19.453 -26.172 1 79.12 593 LYS B O 1
ATOM 10187 N N . ARG B 1 594 ? -12.508 17.688 -25.531 1 75.69 594 ARG B N 1
ATOM 10188 C CA . ARG B 1 594 ? -11.602 16.75 -26.188 1 75.69 594 ARG B CA 1
ATOM 10189 C C . ARG B 1 594 ? -11.617 16.938 -27.703 1 75.69 594 ARG B C 1
ATOM 10191 O O . ARG B 1 594 ? -10.562 16.906 -28.344 1 75.69 594 ARG B O 1
ATOM 10198 N N . GLU B 1 595 ? -12.789 17.062 -28.172 1 74.56 595 GLU B N 1
ATOM 10199 C CA . GLU B 1 595 ? -12.914 17.312 -29.594 1 74.56 595 GLU B CA 1
ATOM 10200 C C . GLU B 1 595 ? -12.227 18.625 -29.984 1 74.56 595 GLU B C 1
ATOM 10202 O O . GLU B 1 595 ? -11.531 18.688 -31 1 74.56 595 GLU B O 1
ATOM 10207 N N . HIS B 1 596 ? -12.352 19.547 -29.078 1 74.56 596 HIS B N 1
ATOM 10208 C CA . HIS B 1 596 ? -11.703 20.828 -29.328 1 74.56 596 HIS B CA 1
ATOM 10209 C C . HIS B 1 596 ? -10.188 20.719 -29.203 1 74.56 596 HIS B C 1
ATOM 10211 O O . HIS B 1 596 ? -9.453 21.266 -30.016 1 74.56 596 HIS B O 1
ATOM 10217 N N . THR B 1 597 ? -9.781 20.031 -28.172 1 71.31 597 THR B N 1
ATOM 10218 C CA . THR B 1 597 ? -8.352 19.844 -27.953 1 71.31 597 THR B CA 1
ATOM 10219 C C . THR B 1 597 ? -7.742 19.016 -29.078 1 71.31 597 THR B C 1
ATOM 10221 O O . THR B 1 597 ? -6.637 19.312 -29.547 1 71.31 597 THR B O 1
ATOM 10224 N N . GLN B 1 598 ? -8.344 17.938 -29.438 1 67.25 598 GLN B N 1
ATOM 10225 C CA . GLN B 1 598 ? -7.875 17.109 -30.562 1 67.25 598 GLN B CA 1
ATOM 10226 C C . GLN B 1 598 ? -7.801 17.938 -31.844 1 67.25 598 GLN B C 1
ATOM 10228 O O . GLN B 1 598 ? -6.852 17.797 -32.625 1 67.25 598 GLN B O 1
ATOM 10233 N N . GLN B 1 599 ? -8.781 18.766 -31.984 1 70.5 599 GLN B N 1
ATOM 10234 C CA . GLN B 1 599 ? -8.766 19.641 -33.156 1 70.5 599 GLN B CA 1
ATOM 10235 C C . GLN B 1 599 ? -7.629 20.656 -33.094 1 70.5 599 GLN B C 1
ATOM 10237 O O . GLN B 1 599 ? -6.953 20.906 -34.062 1 70.5 599 GLN B O 1
ATOM 10242 N N . THR B 1 600 ? -7.449 21.078 -31.891 1 68.94 600 THR B N 1
ATOM 10243 C CA . THR B 1 600 ? -6.371 22.047 -31.703 1 68.94 600 THR B CA 1
ATOM 10244 C C . THR B 1 600 ? -5.012 21.359 -31.812 1 68.94 600 THR B C 1
ATOM 10246 O O . THR B 1 600 ? -4.082 21.922 -32.406 1 68.94 600 THR B O 1
ATOM 10249 N N . LYS B 1 601 ? -4.848 20.25 -31.266 1 69.31 601 LYS B N 1
ATOM 10250 C CA . LYS B 1 601 ? -3.602 19.5 -31.375 1 69.31 601 LYS B CA 1
ATOM 10251 C C . LYS B 1 601 ? -3.314 19.125 -32.844 1 69.31 601 LYS B C 1
ATOM 10253 O O . LYS B 1 601 ? -2.176 19.234 -33.281 1 69.31 601 LYS B O 1
ATOM 10258 N N . LYS B 1 602 ? -4.344 18.625 -33.5 1 69.06 602 LYS B N 1
ATOM 10259 C CA . LYS B 1 602 ? -4.188 18.344 -34.938 1 69.06 602 LYS B CA 1
ATOM 10260 C C . LYS B 1 602 ? -3.758 19.594 -35.688 1 69.06 602 LYS B C 1
ATOM 10262 O O . LYS B 1 602 ? -2.891 19.516 -36.562 1 69.06 602 LYS B O 1
ATOM 10267 N N . ARG B 1 603 ? -4.293 20.625 -35.25 1 70 603 ARG B N 1
ATOM 10268 C CA . ARG B 1 603 ? -3.922 21.906 -35.875 1 70 603 ARG B CA 1
ATOM 10269 C C . ARG B 1 603 ? -2.486 22.281 -35.5 1 70 603 ARG B C 1
ATOM 10271 O O . ARG B 1 603 ? -1.741 22.766 -36.375 1 70 603 ARG B O 1
ATOM 10278 N N . GLN B 1 604 ? -2.232 22.031 -34.281 1 73.38 604 GLN B N 1
ATOM 10279 C CA . GLN B 1 604 ? -0.879 22.344 -33.844 1 73.38 604 GLN B CA 1
ATOM 10280 C C . GLN B 1 604 ? 0.149 21.438 -34.5 1 73.38 604 GLN B C 1
ATOM 10282 O O . GLN B 1 604 ? 1.218 21.891 -34.906 1 73.38 604 GLN B O 1
ATOM 10287 N N . VAL B 1 605 ? -0.128 20.172 -34.5 1 72 605 VAL B N 1
ATOM 10288 C CA . VAL B 1 605 ? 0.763 19.234 -35.188 1 72 605 VAL B CA 1
ATOM 10289 C C . VAL B 1 605 ? 0.934 19.641 -36.656 1 72 605 VAL B C 1
ATOM 10291 O O . VAL B 1 605 ? 2.051 19.656 -37.156 1 72 605 VAL B O 1
ATOM 10294 N N . LEU B 1 606 ? -0.158 20 -37.281 1 74.12 606 LEU B N 1
ATOM 10295 C CA . LEU B 1 606 ? -0.096 20.469 -38.656 1 74.12 606 LEU B CA 1
ATOM 10296 C C . LEU B 1 606 ? 0.683 21.781 -38.75 1 74.12 606 LEU B C 1
ATOM 10298 O O . LEU B 1 606 ? 1.473 21.969 -39.688 1 74.12 606 LEU B O 1
ATOM 10302 N N . GLN B 1 607 ? 0.487 22.547 -37.75 1 77.06 607 GLN B N 1
ATOM 10303 C CA . GLN B 1 607 ? 1.216 23.812 -37.719 1 77.06 607 GLN B CA 1
ATOM 10304 C C . GLN B 1 607 ? 2.707 23.578 -37.5 1 77.06 607 GLN B C 1
ATOM 10306 O O . GLN B 1 607 ? 3.545 24.203 -38.156 1 77.06 607 GLN B O 1
ATOM 10311 N N . ASP B 1 608 ? 3.023 22.75 -36.625 1 73.25 608 ASP B N 1
ATOM 10312 C CA . ASP B 1 608 ? 4.422 22.406 -36.375 1 73.25 608 ASP B CA 1
ATOM 10313 C C . ASP B 1 608 ? 5.066 21.797 -37.625 1 73.25 608 ASP B C 1
ATOM 10315 O O . ASP B 1 608 ? 6.211 22.094 -37.969 1 73.25 608 ASP B O 1
ATOM 10319 N N . GLU B 1 609 ? 4.371 20.875 -38.281 1 74.75 609 GLU B N 1
ATOM 10320 C CA . GLU B 1 609 ? 4.844 20.312 -39.531 1 74.75 609 GLU B CA 1
ATOM 10321 C C . GLU B 1 609 ? 5.07 21.391 -40.562 1 74.75 609 GLU B C 1
ATOM 10323 O O . GLU B 1 609 ? 6.074 21.375 -41.281 1 74.75 609 GLU B O 1
ATOM 10328 N N . VAL B 1 610 ? 4.117 22.359 -40.531 1 78.69 610 VAL B N 1
ATOM 10329 C CA . VAL B 1 610 ? 4.238 23.469 -41.469 1 78.69 610 VAL B CA 1
ATOM 10330 C C . VAL B 1 610 ? 5.438 24.344 -41.094 1 78.69 610 VAL B C 1
ATOM 10332 O O . VAL B 1 610 ? 6.211 24.75 -41.938 1 78.69 610 VAL B O 1
ATOM 10335 N N . ASP B 1 611 ? 5.625 24.453 -39.844 1 77.44 611 ASP B N 1
ATOM 10336 C CA . ASP B 1 611 ? 6.738 25.266 -39.375 1 77.44 611 ASP B CA 1
ATOM 10337 C C . ASP B 1 611 ? 8.078 24.578 -39.656 1 77.44 611 ASP B C 1
ATOM 10339 O O . ASP B 1 611 ? 9.039 25.219 -40.062 1 77.44 611 ASP B O 1
ATOM 10343 N N . GLN B 1 612 ? 8.156 23.359 -39.406 1 77.56 612 GLN B N 1
ATOM 10344 C CA . GLN B 1 612 ? 9.352 22.594 -39.719 1 77.56 612 GLN B CA 1
ATOM 10345 C C . GLN B 1 612 ? 9.648 22.594 -41.219 1 77.56 612 GLN B C 1
ATOM 10347 O O . GLN B 1 612 ? 10.805 22.75 -41.625 1 77.56 612 GLN B O 1
ATOM 10352 N N . MET B 1 613 ? 8.625 22.531 -42.031 1 79.38 613 MET B N 1
ATOM 10353 C CA . MET B 1 613 ? 8.789 22.578 -43.469 1 79.38 613 MET B CA 1
ATOM 10354 C C . MET B 1 613 ? 9.227 23.969 -43.938 1 79.38 613 MET B C 1
ATOM 10356 O O . MET B 1 613 ? 10.047 24.109 -44.844 1 79.38 613 MET B O 1
ATOM 10360 N N . LYS B 1 614 ? 8.727 24.922 -43.219 1 78.88 614 LYS B N 1
ATOM 10361 C CA . LYS B 1 614 ? 9.141 26.281 -43.5 1 78.88 614 LYS B CA 1
ATOM 10362 C C . LYS B 1 614 ? 10.602 26.516 -43.125 1 78.88 614 LYS B C 1
ATOM 10364 O O . LYS B 1 614 ? 11.336 27.188 -43.875 1 78.88 614 LYS B O 1
ATOM 10369 N N . MET B 1 615 ? 10.93 25.953 -42.094 1 78.56 615 MET B N 1
ATOM 10370 C CA . MET B 1 615 ? 12.328 26.062 -41.656 1 78.56 615 MET B CA 1
ATOM 10371 C C . MET B 1 615 ? 13.242 25.344 -42.656 1 78.56 615 MET B C 1
ATOM 10373 O O . MET B 1 615 ? 14.297 25.859 -43.031 1 78.56 615 MET B O 1
ATOM 10377 N N . LYS B 1 616 ? 12.914 24.141 -43.062 1 78.62 616 LYS B N 1
ATOM 10378 C CA . LYS B 1 616 ? 13.68 23.406 -44.062 1 78.62 616 LYS B CA 1
ATOM 10379 C C . LYS B 1 616 ? 13.703 24.156 -45.375 1 78.62 616 LYS B C 1
ATOM 10381 O O . LYS B 1 616 ? 14.734 24.203 -46.062 1 78.62 616 LYS B O 1
ATOM 10386 N N . ARG B 1 617 ? 12.586 24.812 -45.688 1 82.12 617 ARG B N 1
ATOM 10387 C CA . ARG B 1 617 ? 12.469 25.641 -46.906 1 82.12 617 ARG B CA 1
ATOM 10388 C C . ARG B 1 617 ? 13.43 26.828 -46.844 1 82.12 617 ARG B C 1
ATOM 10390 O O . ARG B 1 617 ? 14.117 27.125 -47.812 1 82.12 617 ARG B O 1
ATOM 10397 N N . SER B 1 618 ? 13.484 27.438 -45.719 1 83.81 618 SER B N 1
ATOM 10398 C CA . SER B 1 618 ? 14.367 28.578 -45.562 1 83.81 618 SER B CA 1
ATOM 10399 C C . SER B 1 618 ? 15.828 28.172 -45.625 1 83.81 618 SER B C 1
ATOM 10401 O O . SER B 1 618 ? 16.641 28.859 -46.25 1 83.81 618 SER B O 1
ATOM 10403 N N . LYS B 1 619 ? 16.156 27.062 -45.125 1 81.81 619 LYS B N 1
ATOM 10404 C CA . LYS B 1 619 ? 17.516 26.547 -45.219 1 81.81 619 LYS B CA 1
ATOM 10405 C C . LYS B 1 619 ? 17.875 26.188 -46.656 1 81.81 619 LYS B C 1
ATOM 10407 O O . LYS B 1 619 ? 18.984 26.469 -47.125 1 81.81 619 LYS B O 1
ATOM 10412 N N . LEU B 1 620 ? 16.938 25.594 -47.375 1 83.44 620 LEU B N 1
ATOM 10413 C CA . LEU B 1 620 ? 17.141 25.266 -48.781 1 83.44 620 LEU B CA 1
ATOM 10414 C C . LEU B 1 620 ? 17.312 26.516 -49.625 1 83.44 620 LEU B C 1
ATOM 10416 O O . LEU B 1 620 ? 18.156 26.547 -50.5 1 83.44 620 LEU B O 1
ATOM 10420 N N . GLN B 1 621 ? 16.641 27.531 -49.281 1 87 621 GLN B N 1
ATOM 10421 C CA . GLN B 1 621 ? 16.734 28.797 -49.969 1 87 621 GLN B CA 1
ATOM 10422 C C . GLN B 1 621 ? 18.078 29.469 -49.719 1 87 621 GLN B C 1
ATOM 10424 O O . GLN B 1 621 ? 18.703 30 -50.656 1 87 621 GLN B O 1
ATOM 10429 N N . THR B 1 622 ? 18.484 29.297 -48.531 1 84.81 622 THR B N 1
ATOM 10430 C CA . THR B 1 622 ? 19.797 29.844 -48.188 1 84.81 622 THR B CA 1
ATOM 10431 C C . THR B 1 622 ? 20.906 29.078 -48.906 1 84.81 622 THR B C 1
ATOM 10433 O O . THR B 1 622 ? 21.875 29.672 -49.375 1 84.81 622 THR B O 1
ATOM 10436 N N . ASN B 1 623 ? 20.781 27.812 -49 1 83.56 623 ASN B N 1
ATOM 10437 C CA . ASN B 1 623 ? 21.734 26.969 -49.719 1 83.56 623 ASN B CA 1
ATOM 10438 C C . ASN B 1 623 ? 21.75 27.297 -51.219 1 83.56 623 ASN B C 1
ATOM 10440 O O . ASN B 1 623 ? 22.812 27.359 -51.844 1 83.56 623 ASN B O 1
ATOM 10444 N N . ILE B 1 624 ? 20.625 27.547 -51.719 1 87 624 ILE B N 1
ATOM 10445 C CA . ILE B 1 624 ? 20.516 27.891 -53.156 1 87 624 ILE B CA 1
ATOM 10446 C C . ILE B 1 624 ? 21.188 29.234 -53.406 1 87 624 ILE B C 1
ATOM 10448 O O . ILE B 1 624 ? 21.953 29.375 -54.375 1 87 624 ILE B O 1
ATOM 10452 N N . ASN B 1 625 ? 21 30.141 -52.5 1 84.62 625 ASN B N 1
ATOM 10453 C CA . ASN B 1 625 ? 21.609 31.453 -52.656 1 84.62 625 ASN B CA 1
ATOM 10454 C C . ASN B 1 625 ? 23.141 31.375 -52.5 1 84.62 625 ASN B C 1
ATOM 10456 O O . ASN B 1 625 ? 23.859 32.031 -53.25 1 84.62 625 ASN B O 1
ATOM 10460 N N . ALA B 1 626 ? 23.547 30.531 -51.719 1 85.19 626 ALA B N 1
ATOM 10461 C CA . ALA B 1 626 ? 24.984 30.344 -51.531 1 85.19 626 ALA B CA 1
ATOM 10462 C C . ALA B 1 626 ? 25.625 29.688 -52.781 1 85.19 626 ALA B C 1
ATOM 10464 O O . ALA B 1 626 ? 26.703 30.078 -53.188 1 85.19 626 ALA B O 1
ATOM 10465 N N . LEU B 1 627 ? 24.969 28.797 -53.375 1 87.5 627 LEU B N 1
ATOM 10466 C CA . LEU B 1 627 ? 25.453 28.125 -54.562 1 87.5 627 LEU B CA 1
ATOM 10467 C C . LEU B 1 627 ? 25.5 29.094 -55.75 1 87.5 627 LEU B C 1
ATOM 10469 O O . LEU B 1 627 ? 26.469 29.125 -56.5 1 87.5 627 LEU B O 1
ATOM 10473 N N . LEU B 1 628 ? 24.562 29.953 -55.781 1 87.88 628 LEU B N 1
ATOM 10474 C CA . LEU B 1 628 ? 24.5 30.922 -56.875 1 87.88 628 LEU B CA 1
ATOM 10475 C C . LEU B 1 628 ? 25.562 32 -56.688 1 87.88 628 LEU B C 1
ATOM 10477 O O . LEU B 1 628 ? 26.188 32.438 -57.656 1 87.88 628 LEU B O 1
ATOM 10481 N N . THR B 1 629 ? 25.781 32.344 -55.469 1 86.06 629 THR B N 1
ATOM 10482 C CA . THR B 1 629 ? 26.828 33.312 -55.219 1 86.06 629 THR B CA 1
ATOM 10483 C C . THR B 1 629 ? 28.203 32.75 -55.5 1 86.06 629 THR B C 1
ATOM 10485 O O . THR B 1 629 ? 29.047 33.438 -56.125 1 86.06 629 THR B O 1
ATOM 10488 N N . SER B 1 630 ? 28.406 31.547 -55.188 1 85.88 630 SER B N 1
ATOM 10489 C CA . SER B 1 630 ? 29.672 30.891 -55.469 1 85.88 630 SER B CA 1
ATOM 10490 C C . SER B 1 630 ? 29.844 30.672 -56.969 1 85.88 630 SER B C 1
ATOM 10492 O O . SER B 1 630 ? 30.953 30.812 -57.5 1 85.88 630 SER B O 1
ATOM 10494 N N . ALA B 1 631 ? 28.734 30.406 -57.594 1 88.62 631 ALA B N 1
ATOM 10495 C CA . ALA B 1 631 ? 28.766 30.25 -59.031 1 88.62 631 ALA B CA 1
ATOM 10496 C C . ALA B 1 631 ? 29.094 31.562 -59.75 1 88.62 631 ALA B C 1
ATOM 10498 O O . ALA B 1 631 ? 29.875 31.594 -60.688 1 88.62 631 ALA B O 1
ATOM 10499 N N . ASP B 1 632 ? 28.609 32.562 -59.219 1 86.62 632 ASP B N 1
ATOM 10500 C CA . ASP B 1 632 ? 28.859 33.875 -59.781 1 86.62 632 ASP B CA 1
ATOM 10501 C C . ASP B 1 632 ? 30.312 34.312 -59.531 1 86.62 632 ASP B C 1
ATOM 10503 O O . ASP B 1 632 ? 30.953 34.875 -60.438 1 86.62 632 ASP B O 1
ATOM 10507 N N . GLU B 1 633 ? 30.797 33.969 -58.469 1 85.81 633 GLU B N 1
ATOM 10508 C CA . GLU B 1 633 ? 32.188 34.281 -58.156 1 85.81 633 GLU B CA 1
ATOM 10509 C C . GLU B 1 633 ? 33.125 33.5 -59.062 1 85.81 633 GLU B C 1
ATOM 10511 O O . GLU B 1 633 ? 34.125 34.062 -59.562 1 85.81 633 GLU B O 1
ATOM 10516 N N . LEU B 1 634 ? 32.75 32.344 -59.375 1 87.31 634 LEU B N 1
ATOM 10517 C CA . LEU B 1 634 ? 33.594 31.516 -60.25 1 87.31 634 LEU B CA 1
ATOM 10518 C C . LEU B 1 634 ? 33.469 31.953 -61.688 1 87.31 634 LEU B C 1
ATOM 10520 O O . LEU B 1 634 ? 34.438 31.922 -62.438 1 87.31 634 LEU B O 1
ATOM 10524 N N . ALA B 1 635 ? 32.375 32.469 -61.969 1 85.44 635 ALA B N 1
ATOM 10525 C CA . ALA B 1 635 ? 32.156 33 -63.344 1 85.44 635 ALA B CA 1
ATOM 10526 C C . ALA B 1 635 ? 32.969 34.281 -63.562 1 85.44 635 ALA B C 1
ATOM 10528 O O . ALA B 1 635 ? 33.594 34.438 -64.625 1 85.44 635 ALA B O 1
ATOM 10529 N N . ILE B 1 636 ? 33.031 35.031 -62.562 1 85.69 636 ILE B N 1
ATOM 10530 C CA . ILE B 1 636 ? 33.844 36.25 -62.656 1 85.69 636 ILE B CA 1
ATOM 10531 C C . ILE B 1 636 ? 35.312 35.906 -62.688 1 85.69 636 ILE B C 1
ATOM 10533 O O . ILE B 1 636 ? 36.094 36.469 -63.5 1 85.69 636 ILE B O 1
ATOM 10537 N N . GLU B 1 637 ? 35.656 34.906 -61.969 1 84.12 637 GLU B N 1
ATOM 10538 C CA . GLU B 1 637 ? 37.031 34.438 -62 1 84.12 637 GLU B CA 1
ATOM 10539 C C . GLU B 1 637 ? 37.375 33.781 -63.312 1 84.12 637 GLU B C 1
ATOM 10541 O O . GLU B 1 637 ? 38.5 33.969 -63.844 1 84.12 637 GLU B O 1
ATOM 10546 N N . ALA B 1 638 ? 36.469 33.188 -63.906 1 85.06 638 ALA B N 1
ATOM 10547 C CA . ALA B 1 638 ? 36.688 32.562 -65.188 1 85.06 638 ALA B CA 1
ATOM 10548 C C . ALA B 1 638 ? 36.812 33.594 -66.312 1 85.06 638 ALA B C 1
ATOM 10550 O O . ALA B 1 638 ? 37.656 33.469 -67.188 1 85.06 638 ALA B O 1
ATOM 10551 N N . GLU B 1 639 ? 36.062 34.625 -66.125 1 82.38 639 GLU B N 1
ATOM 10552 C CA . GLU B 1 639 ? 36.156 35.719 -67.125 1 82.38 639 GLU B CA 1
ATOM 10553 C C . GLU B 1 639 ? 37.469 36.469 -67 1 82.38 639 GLU B C 1
ATOM 10555 O O . GLU B 1 639 ? 38.062 36.875 -68 1 82.38 639 GLU B O 1
ATOM 10560 N N . ALA B 1 640 ? 38.031 36.438 -65.812 1 80.56 640 ALA B N 1
ATOM 10561 C CA . ALA B 1 640 ? 39.281 37.125 -65.562 1 80.56 640 ALA B CA 1
ATOM 10562 C C . ALA B 1 640 ? 40.469 36.25 -65.938 1 80.56 640 ALA B C 1
ATOM 10564 O O . ALA B 1 640 ? 41.469 36.75 -66.438 1 80.56 640 ALA B O 1
ATOM 10565 N N . SER B 1 641 ? 40.375 34.969 -65.75 1 78 641 SER B N 1
ATOM 10566 C CA . SER B 1 641 ? 41.562 34.125 -65.938 1 78 641 SER B CA 1
ATOM 10567 C C . SER B 1 641 ? 41.469 33.312 -67.25 1 78 641 SER B C 1
ATOM 10569 O O . SER B 1 641 ? 42.406 32.656 -67.625 1 78 641 SER B O 1
ATOM 10571 N N . ASP B 1 642 ? 40.406 33.375 -68 1 74.12 642 ASP B N 1
ATOM 10572 C CA . ASP B 1 642 ? 40.156 32.719 -69.312 1 74.12 642 ASP B CA 1
ATOM 10573 C C . ASP B 1 642 ? 40.281 31.219 -69.188 1 74.12 642 ASP B C 1
ATOM 10575 O O . ASP B 1 642 ? 40.812 30.562 -70.125 1 74.12 642 ASP B O 1
ATOM 10579 N N . LYS B 1 643 ? 40.156 30.672 -68.062 1 78.31 643 LYS B N 1
ATOM 10580 C CA . LYS B 1 643 ? 40.25 29.234 -67.875 1 78.31 643 LYS B CA 1
ATOM 10581 C C . LYS B 1 643 ? 38.875 28.578 -67.938 1 78.31 643 LYS B C 1
ATOM 10583 O O . LYS B 1 643 ? 38 28.891 -67.125 1 78.31 643 LYS B O 1
ATOM 10588 N N . ILE B 1 644 ? 38.625 27.641 -68.875 1 76.31 644 ILE B N 1
ATOM 10589 C CA . ILE B 1 644 ? 37.375 26.922 -69.188 1 76.31 644 ILE B CA 1
ATOM 10590 C C . ILE B 1 644 ? 37.031 25.984 -68.062 1 76.31 644 ILE B C 1
ATOM 10592 O O . ILE B 1 644 ? 35.844 25.734 -67.75 1 76.31 644 ILE B O 1
ATOM 10596 N N . SER B 1 645 ? 38.062 25.547 -67.312 1 77.31 645 SER B N 1
ATOM 10597 C CA . SER B 1 645 ? 37.844 24.594 -66.25 1 77.31 645 SER B CA 1
ATOM 10598 C C . SER B 1 645 ? 37.062 25.25 -65.125 1 77.31 645 SER B C 1
ATOM 10600 O O . SER B 1 645 ? 36.188 24.609 -64.5 1 77.31 645 SER B O 1
ATOM 10602 N N . VAL B 1 646 ? 37.312 26.484 -64.875 1 80.12 646 VAL B N 1
ATOM 10603 C CA . VAL B 1 646 ? 36.656 27.203 -63.812 1 80.12 646 VAL B CA 1
ATOM 10604 C C . VAL B 1 646 ? 35.219 27.531 -64.25 1 80.12 646 VAL B C 1
ATOM 10606 O O . VAL B 1 646 ? 34.312 27.516 -63.406 1 80.12 646 VAL B O 1
ATOM 10609 N N . LEU B 1 647 ? 35 27.656 -65.375 1 79.5 647 LEU B N 1
ATOM 10610 C CA . LEU B 1 647 ? 33.688 27.891 -65.938 1 79.5 647 LEU B CA 1
ATOM 10611 C C . LEU B 1 647 ? 32.812 26.641 -65.812 1 79.5 647 LEU B C 1
ATOM 10613 O O . LEU B 1 647 ? 31.625 26.719 -65.5 1 79.5 647 LEU B O 1
ATOM 10617 N N . ALA B 1 648 ? 33.5 25.562 -66 1 81.31 648 ALA B N 1
ATOM 10618 C CA . ALA B 1 648 ? 32.781 24.297 -65.875 1 81.31 648 ALA B CA 1
ATOM 10619 C C . ALA B 1 648 ? 32.312 24.078 -64.438 1 81.31 648 ALA B C 1
ATOM 10621 O O . ALA B 1 648 ? 31.219 23.578 -64.188 1 81.31 648 ALA B O 1
ATOM 10622 N N . LYS B 1 649 ? 33.094 24.5 -63.562 1 81 649 LYS B N 1
ATOM 10623 C CA . LYS B 1 649 ? 32.75 24.375 -62.156 1 81 649 LYS B CA 1
ATOM 10624 C C . LYS B 1 649 ? 31.578 25.312 -61.812 1 81 649 LYS B C 1
ATOM 10626 O O . LYS B 1 649 ? 30.688 24.953 -61.062 1 81 649 LYS B O 1
ATOM 10631 N N . SER B 1 650 ? 31.578 26.469 -62.312 1 83.56 650 SER B N 1
ATOM 10632 C CA . SER B 1 650 ? 30.484 27.406 -62.125 1 83.56 650 SER B CA 1
ATOM 10633 C C . SER B 1 650 ? 29.172 26.859 -62.688 1 83.56 650 SER B C 1
ATOM 10635 O O . SER B 1 650 ? 28.141 26.938 -62 1 83.56 650 SER B O 1
ATOM 10637 N N . ASN B 1 651 ? 29.281 26.25 -63.781 1 80.62 651 ASN B N 1
ATOM 10638 C CA . ASN B 1 651 ? 28.078 25.688 -64.375 1 80.62 651 ASN B CA 1
ATOM 10639 C C . ASN B 1 651 ? 27.547 24.5 -63.594 1 80.62 651 ASN B C 1
ATOM 10641 O O . ASN B 1 651 ? 26.344 24.297 -63.5 1 80.62 651 ASN B O 1
ATOM 10645 N N . ALA B 1 652 ? 28.484 23.828 -63.031 1 82.88 652 ALA B N 1
ATOM 10646 C CA . ALA B 1 652 ? 28.094 22.703 -62.188 1 82.88 652 ALA B CA 1
ATOM 10647 C C . ALA B 1 652 ? 27.344 23.188 -60.938 1 82.88 652 ALA B C 1
ATOM 10649 O O . ALA B 1 652 ? 26.344 22.578 -60.531 1 82.88 652 ALA B O 1
ATOM 10650 N N . LEU B 1 653 ? 27.734 24.219 -60.375 1 84.69 653 LEU B N 1
ATOM 10651 C CA . LEU B 1 653 ? 27.078 24.797 -59.188 1 84.69 653 LEU B CA 1
ATOM 10652 C C . LEU B 1 653 ? 25.703 25.359 -59.562 1 84.69 653 LEU B C 1
ATOM 10654 O O . LEU B 1 653 ? 24.75 25.25 -58.781 1 84.69 653 LEU B O 1
ATOM 10658 N N . ARG B 1 654 ? 25.609 25.891 -60.688 1 84.5 654 ARG B N 1
ATOM 10659 C CA . ARG B 1 654 ? 24.328 26.406 -61.156 1 84.5 654 ARG B CA 1
ATOM 10660 C C . ARG B 1 654 ? 23.328 25.281 -61.406 1 84.5 654 ARG B C 1
ATOM 10662 O O . ARG B 1 654 ? 22.125 25.438 -61.125 1 84.5 654 ARG B O 1
ATOM 10669 N N . LYS B 1 655 ? 23.891 24.219 -61.906 1 84.94 655 LYS B N 1
ATOM 10670 C CA . LYS B 1 655 ? 23.016 23.062 -62.094 1 84.94 655 LYS B CA 1
ATOM 10671 C C . LYS B 1 655 ? 22.547 22.484 -60.781 1 84.94 655 LYS B C 1
ATOM 10673 O O . LYS B 1 655 ? 21.375 22.125 -60.625 1 84.94 655 LYS B O 1
ATOM 10678 N N . ALA B 1 656 ? 23.391 22.453 -59.844 1 83.5 656 ALA B N 1
ATOM 10679 C CA . ALA B 1 656 ? 23.047 21.984 -58.5 1 83.5 656 ALA B CA 1
ATOM 10680 C C . ALA B 1 656 ? 22 22.906 -57.875 1 83.5 656 ALA B C 1
ATOM 10682 O O . ALA B 1 656 ? 21.078 22.422 -57.188 1 83.5 656 ALA B O 1
ATOM 10683 N N . ALA B 1 657 ? 22.141 24.172 -58.031 1 86.62 657 ALA B N 1
ATOM 10684 C CA . ALA B 1 657 ? 21.172 25.141 -57.531 1 86.62 657 ALA B CA 1
ATOM 10685 C C . ALA B 1 657 ? 19.812 24.938 -58.188 1 86.62 657 ALA B C 1
ATOM 10687 O O . ALA B 1 657 ? 18.781 25.031 -57.5 1 86.62 657 ALA B O 1
ATOM 10688 N N . LYS B 1 658 ? 19.875 24.641 -59.438 1 83.19 658 LYS B N 1
ATOM 10689 C CA . LYS B 1 658 ? 18.625 24.438 -60.188 1 83.19 658 LYS B CA 1
ATOM 10690 C C . LYS B 1 658 ? 17.891 23.203 -59.656 1 83.19 658 LYS B C 1
ATOM 10692 O O . LYS B 1 658 ? 16.672 23.203 -59.531 1 83.19 658 LYS B O 1
ATOM 10697 N N . ASP B 1 659 ? 18.625 22.219 -59.344 1 83 659 ASP B N 1
ATOM 10698 C CA . ASP B 1 659 ? 18.031 21 -58.781 1 83 659 ASP B CA 1
ATOM 10699 C C . ASP B 1 659 ? 17.422 21.281 -57.438 1 83 659 ASP B C 1
ATOM 10701 O O . ASP B 1 659 ? 16.312 20.812 -57.125 1 83 659 ASP B O 1
ATOM 10705 N N . LYS B 1 660 ? 18.047 21.984 -56.656 1 85 660 LYS B N 1
ATOM 10706 C CA . LYS B 1 660 ? 17.547 22.328 -55.312 1 85 660 LYS B CA 1
ATOM 10707 C C . LYS B 1 660 ? 16.359 23.281 -55.406 1 85 660 LYS B C 1
ATOM 10709 O O . LYS B 1 660 ? 15.484 23.266 -54.531 1 85 660 LYS B O 1
ATOM 10714 N N . GLU B 1 661 ? 16.359 24.031 -56.438 1 84.88 661 GLU B N 1
ATOM 10715 C CA . GLU B 1 661 ? 15.203 24.891 -56.688 1 84.88 661 GLU B CA 1
ATOM 10716 C C . GLU B 1 661 ? 13.945 24.078 -56.969 1 84.88 661 GLU B C 1
ATOM 10718 O O . GLU B 1 661 ? 12.844 24.438 -56.562 1 84.88 661 GLU B O 1
ATOM 10723 N N . GLN B 1 662 ? 14.148 23 -57.625 1 83.56 662 GLN B N 1
ATOM 10724 C CA . GLN B 1 662 ? 13.016 22.109 -57.875 1 83.56 662 GLN B CA 1
ATOM 10725 C C . GLN B 1 662 ? 12.516 21.484 -56.594 1 83.56 662 GLN B C 1
ATOM 10727 O O . GLN B 1 662 ? 11.312 21.328 -56.375 1 83.56 662 GLN B O 1
ATOM 10732 N N . GLU B 1 663 ? 13.352 21.141 -55.75 1 82.88 663 GLU B N 1
ATOM 10733 C CA . GLU B 1 663 ? 13 20.641 -54.438 1 82.88 663 GLU B CA 1
ATOM 10734 C C . GLU B 1 663 ? 12.266 21.703 -53.625 1 82.88 663 GLU B C 1
ATOM 10736 O O . GLU B 1 663 ? 11.32 21.391 -52.906 1 82.88 663 GLU B O 1
ATOM 10741 N N . LEU B 1 664 ? 12.727 22.891 -53.719 1 86.12 664 LEU B N 1
ATOM 10742 C CA . LEU B 1 664 ? 12.102 24.031 -53.062 1 86.12 664 LEU B CA 1
ATOM 10743 C C . LEU B 1 664 ? 10.648 24.188 -53.5 1 86.12 664 LEU B C 1
ATOM 10745 O O . LEU B 1 664 ? 9.773 24.453 -52.656 1 86.12 664 LEU B O 1
ATOM 10749 N N . LYS B 1 665 ? 10.484 24 -54.781 1 84.12 665 LYS B N 1
ATOM 10750 C CA . LYS B 1 665 ? 9.125 24.109 -55.281 1 84.12 665 LYS B CA 1
ATOM 10751 C C . LYS B 1 665 ? 8.234 23 -54.719 1 84.12 665 LYS B C 1
ATOM 10753 O O . LYS B 1 665 ? 7.062 23.25 -54.406 1 84.12 665 LYS B O 1
ATOM 10758 N N . LYS B 1 666 ? 8.727 21.875 -54.531 1 82 666 LYS B N 1
ATOM 10759 C CA . LYS B 1 666 ? 7.98 20.781 -53.938 1 82 666 LYS B CA 1
ATOM 10760 C C . LYS B 1 666 ? 7.637 21.078 -52.469 1 82 666 LYS B C 1
ATOM 10762 O O . LYS B 1 666 ? 6.527 20.781 -52.031 1 82 666 LYS B O 1
ATOM 10767 N N . TYR B 1 667 ? 8.516 21.688 -51.75 1 82.75 667 TYR B N 1
ATOM 10768 C CA . TYR B 1 667 ? 8.266 22.078 -50.344 1 82.75 667 TYR B CA 1
ATOM 10769 C C . TYR B 1 667 ? 7.172 23.141 -50.281 1 82.75 667 TYR B C 1
ATOM 10771 O O . TYR B 1 667 ? 6.309 23.078 -49.406 1 82.75 667 TYR B O 1
ATOM 10779 N N . ASP B 1 668 ? 7.258 24.016 -51.281 1 83.81 668 ASP B N 1
ATOM 10780 C CA . ASP B 1 668 ? 6.25 25.078 -51.312 1 83.81 668 ASP B CA 1
ATOM 10781 C C . ASP B 1 668 ? 4.855 24.5 -51.531 1 83.81 668 ASP B C 1
ATOM 10783 O O . ASP B 1 668 ? 3.893 24.891 -50.875 1 83.81 668 ASP B O 1
ATOM 10787 N N . LYS B 1 669 ? 4.809 23.562 -52.375 1 83.94 669 LYS B N 1
ATOM 10788 C CA . LYS B 1 669 ? 3.527 22.906 -52.625 1 83.94 669 LYS B CA 1
ATOM 10789 C C . LYS B 1 669 ? 3.031 22.141 -51.406 1 83.94 669 LYS B C 1
ATOM 10791 O O . LYS B 1 669 ? 1.842 22.172 -51.094 1 83.94 669 LYS B O 1
ATOM 10796 N N . ASN B 1 670 ? 3.814 21.453 -50.75 1 81.69 670 ASN B N 1
ATOM 10797 C CA . ASN B 1 670 ? 3.465 20.688 -49.562 1 81.69 670 ASN B CA 1
ATOM 10798 C C . ASN B 1 670 ? 3.033 21.594 -48.406 1 81.69 670 ASN B C 1
ATOM 10800 O O . ASN B 1 670 ? 2.102 21.266 -47.688 1 81.69 670 ASN B O 1
ATOM 10804 N N . ILE B 1 671 ? 3.717 22.719 -48.219 1 84.25 671 ILE B N 1
ATOM 10805 C CA . ILE B 1 671 ? 3.371 23.688 -47.219 1 84.25 671 ILE B CA 1
ATOM 10806 C C . ILE B 1 671 ? 1.985 24.266 -47.5 1 84.25 671 ILE B C 1
ATOM 10808 O O . ILE B 1 671 ? 1.174 24.438 -46.594 1 84.25 671 ILE B O 1
ATOM 10812 N N . GLU B 1 672 ? 1.767 24.516 -48.75 1 82.38 672 GLU B N 1
ATOM 10813 C CA . GLU B 1 672 ? 0.46 25.031 -49.156 1 82.38 672 GLU B CA 1
ATOM 10814 C C . GLU B 1 672 ? -0.642 24.016 -48.875 1 82.38 672 GLU B C 1
ATOM 10816 O O . GLU B 1 672 ? -1.712 24.375 -48.375 1 82.38 672 GLU B O 1
ATOM 10821 N N . LYS B 1 673 ? -0.45 22.859 -49.156 1 81.75 673 LYS B N 1
ATOM 10822 C CA . LYS B 1 673 ? -1.415 21.797 -48.906 1 81.75 673 LYS B CA 1
ATOM 10823 C C . LYS B 1 673 ? -1.711 21.641 -47.438 1 81.75 673 LYS B C 1
ATOM 10825 O O . LYS B 1 673 ? -2.871 21.531 -47.031 1 81.75 673 LYS B O 1
ATOM 10830 N N . LYS B 1 674 ? -0.747 21.656 -46.688 1 80.75 674 LYS B N 1
ATOM 10831 C CA . LYS B 1 674 ? -0.913 21.469 -45.25 1 80.75 674 LYS B CA 1
ATOM 10832 C C . LYS B 1 674 ? -1.561 22.703 -44.625 1 80.75 674 LYS B C 1
ATOM 10834 O O . LYS B 1 674 ? -2.363 22.562 -43.688 1 80.75 674 LYS B O 1
ATOM 10839 N N . THR B 1 675 ? -1.169 23.844 -45.156 1 80.31 675 THR B N 1
ATOM 10840 C CA . THR B 1 675 ? -1.8 25.078 -44.688 1 80.31 675 THR B CA 1
ATOM 10841 C C . THR B 1 675 ? -3.287 25.078 -45.031 1 80.31 675 THR B C 1
ATOM 10843 O O . THR B 1 675 ? -4.109 25.531 -44.25 1 80.31 675 THR B O 1
ATOM 10846 N N . ASN B 1 676 ? -3.598 24.547 -46.156 1 78.25 676 ASN B N 1
ATOM 10847 C CA . ASN B 1 676 ? -5 24.438 -46.531 1 78.25 676 ASN B CA 1
ATOM 10848 C C . ASN B 1 676 ? -5.742 23.422 -45.656 1 78.25 676 ASN B C 1
ATOM 10850 O O . ASN B 1 676 ? -6.891 23.641 -45.281 1 78.25 676 ASN B O 1
ATOM 10854 N N . GLU B 1 677 ? -5.156 22.359 -45.344 1 78.31 677 GLU B N 1
ATOM 10855 C CA . GLU B 1 677 ? -5.719 21.359 -44.438 1 78.31 677 GLU B CA 1
ATOM 10856 C C . GLU B 1 677 ? -5.969 21.938 -43.062 1 78.31 677 GLU B C 1
ATOM 10858 O O . GLU B 1 677 ? -6.977 21.641 -42.438 1 78.31 677 GLU B O 1
ATOM 10863 N N . MET B 1 678 ? -5.074 22.766 -42.656 1 76.31 678 MET B N 1
ATOM 10864 C CA . MET B 1 678 ? -5.184 23.438 -41.375 1 76.31 678 MET B CA 1
ATOM 10865 C C . MET B 1 678 ? -6.375 24.406 -41.344 1 76.31 678 MET B C 1
ATOM 10867 O O . MET B 1 678 ? -7.07 24.516 -40.344 1 76.31 678 MET B O 1
ATOM 10871 N N . LYS B 1 679 ? -6.598 25.047 -42.469 1 74 679 LYS B N 1
ATOM 10872 C CA . LYS B 1 679 ? -7.707 25.984 -42.594 1 74 679 LYS B CA 1
ATOM 10873 C C . LYS B 1 679 ? -9.047 25.25 -42.594 1 74 679 LYS B C 1
ATOM 10875 O O . LYS B 1 679 ? -10.055 25.797 -42.125 1 74 679 LYS B O 1
ATOM 10880 N N . GLN B 1 680 ? -9.023 24.047 -42.938 1 74.69 680 GLN B N 1
ATOM 10881 C CA . GLN B 1 680 ? -10.25 23.266 -43 1 74.69 680 GLN B CA 1
ATOM 10882 C C . GLN B 1 680 ? -10.555 22.609 -41.625 1 74.69 680 GLN B C 1
ATOM 10884 O O . GLN B 1 680 ? -11.68 22.156 -41.406 1 74.69 680 GLN B O 1
ATOM 10889 N N . LEU B 1 681 ? -9.68 22.578 -40.812 1 67.56 681 LEU B N 1
ATOM 10890 C CA . LEU B 1 681 ? -9.914 22.031 -39.469 1 67.56 681 LEU B CA 1
ATOM 10891 C C . LEU B 1 681 ? -10.422 23.125 -38.531 1 67.56 681 LEU B C 1
ATOM 10893 O O . LEU B 1 681 ? -11.266 22.875 -37.688 1 67.56 681 LEU B O 1
#